Protein AF-0000000078980805 (afdb_homodimer)

pLDDT: mean 83.15, std 18.01, range [32.25, 98.56]

Secondary structure (DSSP, 8-state):
--SB-SSS-PBPPPTT-S-HHHHHHHHHHHHHHHTT-EES-S--SS--SSPPTT-EEE--SS--GGGTT-TTPEEEEETTEEEEE---TT-EEEETTTTEEEEE-SS-EEES----SEETTT-EEE-SS-TT-EEE---TTSPTT-EEEEEPPSS-EEPPBSBS-EEEES-EEE-S-EEESS-----SSEEEE---SS-EEEEES-S---TTPEEEEEESS---TT-EEEEEES-SSTT---EEEE-SS----SS---EEEEEEEEEEES-EEETT----SSEEEEEE-SEEEE--SSS-EEEEEEESSTTSEEEEEEEETTEEEEEEEEESSSSEEEEE-SSSSS-EEEEEE-TTT-PEE-SSPEEEEEESSPPPPPPTT--EEEEEEETTEEEEEEE-TTS-EEEPPBPTTTSEEEEEEE-STT-EEEESS--EEESEEE-PPP-SSSTTTTS--EEEE--SSTT-EEEEE-SS--B---SSTT---EEEEEEEEEEE--SS-EEEEEEES-SSPPPTT--GGG--SEEEEEEETTT-SB-EEEEE-SSSSPEEEE--TTSBSS-SS--EEEEEEE-TT-S-EEEEEEETTTTEEEEEEE-SSPPPTT--BEEEEEEE-TT-SS--EEEEEEEEEEE--/--SB-TTT-PBPPPTT-S-HHHHHHHHHHHHHHHTT-EES-S--SS--SSPPTT-EEEPPSS--GGGTT-TTPEEEEETTEEEEE---TT-EEEETTTTEEEEE-SSSEEES----S--TTT-EEE-SS-TTSEEEEE-TTSPTT----EEPPSS--PBPPSSS----BS-EEEES-EEESS-EEE-SS---B---SS-EEEEES-S-PPTT-EEEEEE-S---TT-EEEEEES-SSTT---EEEE-SS-EEESS-------TTPEEEEEEEEETT----SS-SEEE--SEEEEE-SSS--EEEE--SSTTSEEEEEEEETTEEEEEEEEESSSSEEEEE-SSSSS-EEEEEE-TTT--EE-SSPPB-PEESSPPPPPPTTEEEEEEEEETTEEEEEEE-TTS-EEEBPPPTTTSEEEEEEE-STT-EEEESS--EEESEEE-PPP-SSSTGGGS--EEEE--SSTT-EEEEE-SS--B---SSTT---EEEEEEEEEEE--SS-EEEEEEES-SSPPPTT--GGG--SEEEEEEETTT-SB-EEEEE-SSSSPEEEE--TTSBSS-SS--EEEEEEE-TT-S-EEEEEEETTTTEEEEEEE-SSPPPTT--BEEEEEEE-TT-SS--EEEEEEEEEEE--

Sequence (1282 aa):
MSDATTHLLLPYILAAQAQKHVSHNEALRILDGLVQLSVLDRDPTAPPGSPADGDRYIVASGATGDWAGWDLNIALWTDGAWLRLPPRTGWRTWVEDEAMLLVWTGAAWEVVGEPSDISDAVFSLVNDADPTKKAVFSLSGISTGTTRSYTFPNTSSELAILAGTQTFTGNKTFSGTLTASGTVTVSGATATIGTATGTATYGLGTGATTTGLTKTVNLGTGGASGSNTVVNIGSASSGANGTTVVNTPTVTFANAVTQVGMPQANLTAQLLGLGGATADSYNRLSVNTPAVLLNNAGAGIEATVNKAAAGNDAAFAFKTGFSARALIGLLGSDDFSVKVSPDAIAFYEAIRIDRTTGRVEMPEPVVLPALDAVPTPPPTGKLALYARDRAGAGWLDVQRPSGRFFPLQPHFGVNRIATWAPSTGTTVNTDGMPRTAVGTVATPTLATSNLSTSMRRWRVTSAATADAAAEERSAGWVCWRGNADGLGGFTYVNRLSLVTLQVTGMGFFGLYGSTTALATTLTLSAVVNCIGIGFQRGTHTNWQLVQNDASGAPTLTDRGASFPVASTTNVLTLTLLAAPNSSEIGVRVVEEVSGAVVEVMLDTDIPAATQLLSPRNFMNNGATTAAVAYDCSGVYVETDYMSDATTHLLLPYILAAQAQKHVSHNEALRILDGLVQLSVLDRDPTAPPGSPADGDRYIVASGATGDWAGWDLNIALWTDGAWLRLPPRTGWRTWVEDEAMLLVWTGAAWEVVGEPSDISDAVFSLVNDADPTKKAVFSLSGISTGTTRSYTFPNTSSELAILAGTQTFTGNKTFSGTLTASGTVTVSGATATIGTATGTATYGLGTGATTTGLTKTVNLGTGGASGSNTVVNIGSASSGANGTTVVNTPTVTFANAVTQVGMPQANLTAQLLGLGGATADSYNRLSVNTPAVLLNNAGAGIEATVNKAAAGNDAAFAFKTGFSARALIGLLGSDDFSVKVSPDAIAFYEAIRIDRTTGRVEMPEPVVLPALDAVPTPPPTGKLALYARDRAGAGWLDVQRPSGRFFPLQPHFGVNRIATWAPSTGTTVNTDGMPRTAVGTVATPTLATSNLSTSMRRWRVTSAATADAAAEERSAGWVCWRGNADGLGGFTYVNRLSLVTLQVTGMGFFGLYGSTTALATTLTLSAVVNCIGIGFQRGTHTNWQLVQNDASGAPTLTDRGASFPVASTTNVLTLTLLAAPNSSEIGVRVVEEVSGAVVEVMLDTDIPAATQLLSPRNFMNNGATTAAVAYDCSGVYVETDY

Radius of gyration: 77.54 Å; Cα contacts (8 Å, |Δi|>4): 3433; chains: 2; bounding box: 76×228×134 Å

Structure (mmCIF, N/CA/C/O backbone):
data_AF-0000000078980805-model_v1
#
loop_
_entity.id
_entity.type
_entity.pdbx_description
1 polymer 'DUF2793 domain-containing protein'
#
loop_
_atom_site.group_PDB
_atom_site.id
_atom_site.type_symbol
_atom_site.label_atom_id
_atom_site.label_alt_id
_atom_site.label_comp_id
_atom_site.label_asym_id
_atom_site.label_entity_id
_atom_site.label_seq_id
_atom_site.pdbx_PDB_ins_code
_atom_site.Cartn_x
_atom_site.Cartn_y
_atom_site.Cartn_z
_atom_site.occupancy
_atom_site.B_iso_or_equiv
_atom_site.auth_seq_id
_atom_site.auth_comp_id
_atom_site.auth_asym_id
_atom_site.auth_atom_id
_atom_site.pdbx_PDB_model_num
ATOM 1 N N . MET A 1 1 ? 21.094 -160.875 -55.188 1 52 1 MET A N 1
ATOM 2 C CA . MET A 1 1 ? 20.609 -159.875 -56.062 1 52 1 MET A CA 1
ATOM 3 C C . MET A 1 1 ? 19.188 -159.5 -55.719 1 52 1 MET A C 1
ATOM 5 O O . MET A 1 1 ? 18.328 -160.25 -55.5 1 52 1 MET A O 1
ATOM 9 N N . SER A 1 2 ? 18.953 -158.375 -55.281 1 66.69 2 SER A N 1
ATOM 10 C CA . SER A 1 2 ? 17.656 -157.875 -54.875 1 66.69 2 SER A CA 1
ATOM 11 C C . SER A 1 2 ? 16.609 -158 -55.938 1 66.69 2 SER A C 1
ATOM 13 O O . SER A 1 2 ? 16.938 -158 -57.156 1 66.69 2 SER A O 1
ATOM 15 N N . ASP A 1 3 ? 15.445 -158.625 -55.656 1 79.5 3 ASP A N 1
ATOM 16 C CA . ASP A 1 3 ? 14.367 -159 -56.562 1 79.5 3 ASP A CA 1
ATOM 17 C C . ASP A 1 3 ? 13.586 -157.75 -57.062 1 79.5 3 ASP A C 1
ATOM 19 O O . ASP A 1 3 ? 12.664 -157.875 -57.844 1 79.5 3 ASP A O 1
ATOM 23 N N . ALA A 1 4 ? 13.969 -156.5 -56.5 1 79.38 4 ALA A N 1
ATOM 24 C CA . ALA A 1 4 ? 13.273 -155.375 -56.938 1 79.38 4 ALA A CA 1
ATOM 25 C C . ALA A 1 4 ? 14.227 -154.125 -56.969 1 79.38 4 ALA A C 1
ATOM 27 O O . ALA A 1 4 ? 15.32 -154.25 -56.375 1 79.38 4 ALA A O 1
ATOM 28 N N . THR A 1 5 ? 13.977 -153 -57.75 1 77.12 5 THR A N 1
ATOM 29 C CA . THR A 1 5 ? 14.758 -151.875 -57.781 1 77.12 5 THR A CA 1
ATOM 30 C C . THR A 1 5 ? 14.773 -151.125 -56.406 1 77.12 5 THR A C 1
ATOM 32 O O . THR A 1 5 ? 13.875 -151.375 -55.594 1 77.12 5 THR A O 1
ATOM 35 N N . THR A 1 6 ? 15.664 -150.375 -56.031 1 71.06 6 THR A N 1
ATOM 36 C CA . THR A 1 6 ? 15.914 -149.75 -54.719 1 71.06 6 THR A CA 1
ATOM 37 C C . THR A 1 6 ? 14.953 -148.625 -54.438 1 71.06 6 THR A C 1
ATOM 39 O O . THR A 1 6 ? 14.445 -148.5 -53.312 1 71.06 6 THR A O 1
ATOM 42 N N . HIS A 1 7 ? 14.555 -147.875 -55.312 1 72.69 7 HIS A N 1
ATOM 43 C CA . HIS A 1 7 ? 13.82 -146.625 -55.031 1 72.69 7 HIS A CA 1
ATOM 44 C C . HIS A 1 7 ? 12.328 -146.75 -55.281 1 72.69 7 HIS A C 1
ATOM 46 O O . HIS A 1 7 ? 11.5 -146.375 -54.438 1 72.69 7 HIS A O 1
ATOM 52 N N . LEU A 1 8 ? 11.891 -147.375 -56.344 1 76.19 8 LEU A N 1
ATOM 53 C CA . LEU A 1 8 ? 10.484 -147.5 -56.688 1 76.19 8 LEU A CA 1
ATOM 54 C C . LEU A 1 8 ? 10 -148.875 -56.406 1 76.19 8 LEU A C 1
ATOM 56 O O . LEU A 1 8 ? 8.812 -149.25 -56.594 1 76.19 8 LEU A O 1
ATOM 60 N N . LEU A 1 9 ? 10.938 -149.875 -56.031 1 77.5 9 LEU A N 1
ATOM 61 C CA . LEU A 1 9 ? 10.641 -151.25 -55.719 1 77.5 9 LEU A CA 1
ATOM 62 C C . LEU A 1 9 ? 9.969 -152 -56.875 1 77.5 9 LEU A C 1
ATOM 64 O O . LEU A 1 9 ? 9.016 -152.75 -56.688 1 77.5 9 LEU A O 1
ATOM 68 N N . LEU A 1 10 ? 10.539 -151.75 -58.031 1 81.12 10 LEU A N 1
ATOM 69 C CA . LEU A 1 10 ? 10.055 -152.375 -59.219 1 81.12 10 LEU A CA 1
ATOM 70 C C . LEU A 1 10 ? 10.617 -153.75 -59.281 1 81.12 10 LEU A C 1
ATOM 72 O O . LEU A 1 10 ? 11.828 -154 -59.156 1 81.12 10 LEU A O 1
ATOM 76 N N . PRO A 1 11 ? 9.852 -154.875 -59.469 1 83.88 11 PRO A N 1
ATOM 77 C CA . PRO A 1 11 ? 10.359 -156.25 -59.531 1 83.88 11 PRO A CA 1
ATOM 78 C C . PRO A 1 11 ? 11.219 -156.5 -60.75 1 83.88 11 PRO A C 1
ATOM 80 O O . PRO A 1 11 ? 10.867 -156.125 -61.875 1 83.88 11 PRO A O 1
ATOM 83 N N . TYR A 1 12 ? 12.297 -157.25 -60.594 1 81.5 12 TYR A N 1
ATOM 84 C CA . TYR A 1 12 ? 13.172 -157.75 -61.688 1 81.5 12 TYR A CA 1
ATOM 85 C C . TYR A 1 12 ? 12.656 -159 -62.281 1 81.5 12 TYR A C 1
ATOM 87 O O . TYR A 1 12 ? 11.953 -159.75 -61.594 1 81.5 12 TYR A O 1
ATOM 95 N N . ILE A 1 13 ? 12.898 -159.25 -63.531 1 82 13 ILE A N 1
ATOM 96 C CA . ILE A 1 13 ? 12.648 -160.5 -64.188 1 82 13 ILE A CA 1
ATOM 97 C C . ILE A 1 13 ? 13.891 -161.375 -64.062 1 82 13 ILE A C 1
ATOM 99 O O . ILE A 1 13 ? 14.977 -161 -64.5 1 82 13 ILE A O 1
ATOM 103 N N . LEU A 1 14 ? 13.789 -162.625 -63.438 1 79.94 14 LEU A N 1
ATOM 104 C CA . LEU A 1 14 ? 14.898 -163.625 -63.25 1 79.94 14 LEU A CA 1
ATOM 105 C C . LEU A 1 14 ? 15.07 -164.5 -64.438 1 79.94 14 LEU A C 1
ATOM 107 O O . LEU A 1 14 ? 14.109 -164.75 -65.188 1 79.94 14 LEU A O 1
ATOM 111 N N . ALA A 1 15 ? 16.328 -165 -64.875 1 77.25 15 ALA A N 1
ATOM 112 C CA . ALA A 1 15 ? 16.688 -165.75 -66.062 1 77.25 15 ALA A CA 1
ATOM 113 C C . ALA A 1 15 ? 15.773 -167 -66.188 1 77.25 15 ALA A C 1
ATOM 115 O O . ALA A 1 15 ? 15.289 -167.25 -67.312 1 77.25 15 ALA A O 1
ATOM 116 N N . ALA A 1 16 ? 15.523 -167.875 -65.375 1 77.81 16 ALA A N 1
ATOM 117 C CA . ALA A 1 16 ? 14.734 -169.125 -65.438 1 77.81 16 ALA A CA 1
ATOM 118 C C . ALA A 1 16 ? 13.367 -169 -64.812 1 77.81 16 ALA A C 1
ATOM 120 O O . ALA A 1 16 ? 12.719 -170 -64.438 1 77.81 16 ALA A O 1
ATOM 121 N N . GLN A 1 17 ? 12.836 -167.75 -64.875 1 80 17 GLN A N 1
ATOM 122 C CA . GLN A 1 17 ? 11.555 -167.5 -64.25 1 80 17 GLN A CA 1
ATOM 123 C C . GLN A 1 17 ? 10.391 -167.875 -65.125 1 80 17 GLN A C 1
ATOM 125 O O . GLN A 1 17 ? 10.414 -167.5 -66.312 1 80 17 GLN A O 1
ATOM 130 N N . ALA A 1 18 ? 9.516 -168.75 -64.625 1 81 18 ALA A N 1
ATOM 131 C CA . ALA A 1 18 ? 8.281 -169 -65.375 1 81 18 ALA A CA 1
ATOM 132 C C . ALA A 1 18 ? 7.336 -167.75 -65.312 1 81 18 ALA A C 1
ATOM 134 O O . ALA A 1 18 ? 7.383 -167 -64.375 1 81 18 ALA A O 1
ATOM 135 N N . GLN A 1 19 ? 6.621 -167.25 -66.25 1 82.12 19 GLN A N 1
ATOM 136 C CA . GLN A 1 19 ? 5.582 -166.25 -66.375 1 82.12 19 GLN A CA 1
ATOM 137 C C . GLN A 1 19 ? 6.172 -164.875 -66.25 1 82.12 19 GLN A C 1
ATOM 139 O O . GLN A 1 19 ? 5.684 -164.125 -65.438 1 82.12 19 GLN A O 1
ATOM 144 N N . LYS A 1 20 ? 7.207 -164.5 -66.812 1 82.56 20 LYS A N 1
ATOM 145 C CA . LYS A 1 20 ? 7.949 -163.25 -66.75 1 82.56 20 LYS A CA 1
ATOM 146 C C . LYS A 1 20 ? 7.016 -162 -67 1 82.56 20 LYS A C 1
ATOM 148 O O . LYS A 1 20 ? 7.312 -160.875 -66.562 1 82.56 20 LYS A O 1
ATOM 153 N N . HIS A 1 21 ? 5.785 -162.25 -67.562 1 82.81 21 HIS A N 1
ATOM 154 C CA . HIS A 1 21 ? 4.859 -161.25 -67.875 1 82.81 21 HIS A CA 1
ATOM 155 C C . HIS A 1 21 ? 4.18 -160.625 -66.625 1 82.81 21 HIS A C 1
ATOM 157 O O . HIS A 1 21 ? 3.801 -159.5 -66.562 1 82.81 21 HIS A O 1
ATOM 163 N N . VAL A 1 22 ? 4.051 -161.5 -65.625 1 82.31 22 VAL A N 1
ATOM 164 C CA . VAL A 1 22 ? 3.398 -161.125 -64.438 1 82.31 22 VAL A CA 1
ATOM 165 C C . VAL A 1 22 ? 4.277 -160.125 -63.688 1 82.31 22 VAL A C 1
ATOM 167 O O . VAL A 1 22 ? 3.795 -159.125 -63.219 1 82.31 22 VAL A O 1
ATOM 170 N N . SER A 1 23 ? 5.551 -160.375 -63.594 1 85.19 23 SER A N 1
ATOM 171 C CA . SER A 1 23 ? 6.488 -159.375 -62.938 1 85.19 23 SER A CA 1
ATOM 172 C C . SER A 1 23 ? 6.613 -158.125 -63.688 1 85.19 23 SER A C 1
ATOM 174 O O . SER A 1 23 ? 6.684 -157 -63.094 1 85.19 23 SER A O 1
ATOM 176 N N . HIS A 1 24 ? 6.664 -158.25 -64.938 1 85.75 24 HIS A N 1
ATOM 177 C CA . HIS A 1 24 ? 6.723 -157 -65.75 1 85.75 24 HIS A CA 1
ATOM 178 C C . HIS A 1 24 ? 5.477 -156.125 -65.562 1 85.75 24 HIS A C 1
ATOM 180 O O . HIS A 1 24 ? 5.578 -155 -65.375 1 85.75 24 HIS A O 1
ATOM 186 N N . ASN A 1 25 ? 4.328 -156.75 -65.688 1 85.25 25 ASN A N 1
ATOM 187 C CA . ASN A 1 25 ? 3.082 -156 -65.562 1 85.25 25 ASN A CA 1
ATOM 188 C C . ASN A 1 25 ? 2.947 -155.375 -64.125 1 85.25 25 ASN A C 1
ATOM 190 O O . ASN A 1 25 ? 2.389 -154.375 -64 1 85.25 25 ASN A O 1
ATOM 194 N N . GLU A 1 26 ? 3.504 -156 -63.156 1 84.81 26 GLU A N 1
ATOM 195 C CA . GLU A 1 26 ? 3.52 -155.375 -61.812 1 84.81 26 GLU A CA 1
ATOM 196 C C . GLU A 1 26 ? 4.371 -154.125 -61.75 1 84.81 26 GLU A C 1
ATOM 198 O O . GLU A 1 26 ? 3.982 -153.125 -61.125 1 84.81 26 GLU A O 1
ATOM 203 N N . ALA A 1 27 ? 5.469 -154.125 -62.312 1 86.69 27 ALA A N 1
ATOM 204 C CA . ALA A 1 27 ? 6.328 -153 -62.375 1 86.69 27 ALA A CA 1
ATOM 205 C C . ALA A 1 27 ? 5.625 -151.875 -63.094 1 86.69 27 ALA A C 1
ATOM 207 O O . ALA A 1 27 ? 5.719 -150.75 -62.656 1 86.69 27 ALA A O 1
ATOM 208 N N . LEU A 1 28 ? 4.875 -152.125 -64.062 1 86.25 28 LEU A N 1
ATOM 209 C CA . LEU A 1 28 ? 4.16 -151.125 -64.812 1 86.25 28 LEU A CA 1
ATOM 210 C C . LEU A 1 28 ? 3.037 -150.5 -63.969 1 86.25 28 LEU A C 1
ATOM 212 O O . LEU A 1 28 ? 2.76 -149.25 -64.062 1 86.25 28 LEU A O 1
ATOM 216 N N . ARG A 1 29 ? 2.412 -151.25 -63.188 1 84.94 29 ARG A N 1
ATOM 217 C CA . ARG A 1 29 ? 1.346 -150.75 -62.312 1 84.94 29 ARG A CA 1
ATOM 218 C C . ARG A 1 29 ? 1.887 -149.75 -61.312 1 84.94 29 ARG A C 1
ATOM 220 O O . ARG A 1 29 ? 1.26 -148.625 -61.031 1 84.94 29 ARG A O 1
ATOM 227 N N . ILE A 1 30 ? 3.037 -150 -60.812 1 85.62 30 ILE A N 1
ATOM 228 C CA . ILE A 1 30 ? 3.656 -149.125 -59.844 1 85.62 30 ILE A CA 1
ATOM 229 C C . ILE A 1 30 ? 4.055 -147.75 -60.5 1 85.62 30 ILE A C 1
ATOM 231 O O . ILE A 1 30 ? 3.791 -146.75 -60 1 85.62 30 ILE A O 1
ATOM 235 N N . LEU A 1 31 ? 4.617 -147.875 -61.594 1 87 31 LEU A N 1
ATOM 236 C CA . LEU A 1 31 ? 5.035 -146.75 -62.344 1 87 31 LEU A CA 1
ATOM 237 C C . LEU A 1 31 ? 3.828 -145.875 -62.75 1 87 31 LEU A C 1
ATOM 239 O O . LEU A 1 31 ? 3.898 -144.625 -62.75 1 87 31 LEU A O 1
ATOM 243 N N . ASP A 1 32 ? 2.744 -146.5 -63.062 1 87.62 32 ASP A N 1
ATOM 244 C CA . ASP A 1 32 ? 1.514 -145.75 -63.406 1 87.62 32 ASP A CA 1
ATOM 245 C C . ASP A 1 32 ? 1.023 -144.875 -62.25 1 87.62 32 ASP A C 1
ATOM 247 O O . ASP A 1 32 ? 0.47 -143.875 -62.438 1 87.62 32 ASP A O 1
ATOM 251 N N . GLY A 1 33 ? 1.224 -145.25 -61.125 1 86.38 33 GLY A N 1
ATOM 252 C CA . GLY A 1 33 ? 0.8 -144.5 -59.938 1 86.38 33 GLY A CA 1
ATOM 253 C C . GLY A 1 33 ? 1.792 -143.5 -59.5 1 86.38 33 GLY A C 1
ATOM 254 O O . GLY A 1 33 ? 1.406 -142.5 -58.938 1 86.38 33 GLY A O 1
ATOM 255 N N . LEU A 1 34 ? 3.035 -143.625 -59.75 1 86.69 34 LEU A N 1
ATOM 256 C CA . LEU A 1 34 ? 4.062 -142.75 -59.188 1 86.69 34 LEU A CA 1
ATOM 257 C C . LEU A 1 34 ? 4.496 -141.75 -60.156 1 86.69 34 LEU A C 1
ATOM 259 O O . LEU A 1 34 ? 4.852 -140.625 -59.75 1 86.69 34 LEU A O 1
ATOM 263 N N . VAL A 1 35 ? 4.648 -142.125 -61.406 1 86.5 35 VAL A N 1
ATOM 264 C CA . VAL A 1 35 ? 5.039 -141.125 -62.375 1 86.5 35 VAL A CA 1
ATOM 265 C C . VAL A 1 35 ? 3.934 -140.125 -62.5 1 86.5 35 VAL A C 1
ATOM 267 O O . VAL A 1 35 ? 2.764 -140.375 -62.688 1 86.5 35 VAL A O 1
ATOM 270 N N . GLN A 1 36 ? 4.254 -138.625 -62.344 1 87.75 36 GLN A N 1
ATOM 271 C CA . GLN A 1 36 ? 3.322 -137.5 -62.312 1 87.75 36 GLN A CA 1
ATOM 272 C C . GLN A 1 36 ? 2.273 -137.75 -61.219 1 87.75 36 GLN A C 1
ATOM 274 O O . GLN A 1 36 ? 1.073 -137.625 -61.469 1 87.75 36 GLN A O 1
ATOM 279 N N . LEU A 1 37 ? 2.756 -138 -60.031 1 88.69 37 LEU A N 1
ATOM 280 C CA . LEU A 1 37 ? 1.941 -138.25 -58.875 1 88.69 37 LEU A CA 1
ATOM 281 C C . LEU A 1 37 ? 0.997 -137.125 -58.531 1 88.69 37 LEU A C 1
ATOM 283 O O . LEU A 1 37 ? 1.429 -136 -58.406 1 88.69 37 LEU A O 1
ATOM 287 N N . SER A 1 38 ? -0.221 -137.375 -58.469 1 90.44 38 SER A N 1
ATOM 288 C CA . SER A 1 38 ? -1.302 -136.5 -58.031 1 90.44 38 SER A CA 1
ATOM 289 C C . SER A 1 38 ? -2.299 -137.25 -57.156 1 90.44 38 SER A C 1
ATOM 291 O O . SER A 1 38 ? -2.666 -138.375 -57.438 1 90.44 38 SER A O 1
ATOM 293 N N . VAL A 1 39 ? -2.611 -136.625 -56.062 1 92.12 39 VAL A N 1
ATOM 294 C CA . VAL A 1 39 ? -3.57 -137.25 -55.156 1 92.12 39 VAL A CA 1
ATOM 295 C C . VAL A 1 39 ? -4.855 -136.5 -55.125 1 92.12 39 VAL A C 1
ATOM 297 O O . VAL A 1 39 ? -4.824 -135.25 -55.312 1 92.12 39 VAL A O 1
ATOM 300 N N . LEU A 1 40 ? -5.918 -137.125 -55 1 90 40 LEU A N 1
ATOM 301 C CA . LEU A 1 40 ? -7.215 -136.375 -54.938 1 90 40 LEU A CA 1
ATOM 302 C C . LEU A 1 40 ? -7.371 -135.625 -53.656 1 90 40 LEU A C 1
ATOM 304 O O . LEU A 1 40 ? -7.922 -134.5 -53.656 1 90 40 LEU A O 1
ATOM 308 N N . ASP A 1 41 ? -6.922 -136.125 -52.562 1 89.88 41 ASP A N 1
ATOM 309 C CA . ASP A 1 41 ? -7.113 -135.625 -51.219 1 89.88 41 ASP A CA 1
ATOM 310 C C . ASP A 1 41 ? -6.059 -136.125 -50.25 1 89.88 41 ASP A C 1
ATOM 312 O O . ASP A 1 41 ? -5.562 -137.25 -50.375 1 89.88 41 ASP A O 1
ATOM 316 N N . ARG A 1 42 ? -5.629 -135.375 -49.25 1 91.44 42 ARG A N 1
ATOM 317 C CA . ARG A 1 42 ? -4.645 -135.75 -48.25 1 91.44 42 ARG A CA 1
ATOM 318 C C . ARG A 1 42 ? -5.273 -135.875 -46.844 1 91.44 42 ARG A C 1
ATOM 320 O O . ARG A 1 42 ? -4.594 -136.25 -45.875 1 91.44 42 ARG A O 1
ATOM 327 N N . ASP A 1 43 ? -6.598 -135.75 -46.656 1 90.94 43 ASP A N 1
ATOM 328 C CA . ASP A 1 43 ? -7.227 -135.625 -45.312 1 90.94 43 ASP A CA 1
ATOM 329 C C . ASP A 1 43 ? -7.855 -137 -44.906 1 90.94 43 ASP A C 1
ATOM 331 O O . ASP A 1 43 ? -8.062 -137.25 -43.719 1 90.94 43 ASP A O 1
ATOM 335 N N . PRO A 1 44 ? -8.188 -137.875 -45.938 1 90.56 44 PRO A N 1
ATOM 336 C CA . PRO A 1 44 ? -8.906 -139 -45.531 1 90.56 44 PRO A CA 1
ATOM 337 C C . PRO A 1 44 ? -8.062 -140 -44.656 1 90.56 44 PRO A C 1
ATOM 339 O O . PRO A 1 44 ? -6.879 -140.125 -44.938 1 90.56 44 PRO A O 1
ATOM 342 N N . THR A 1 45 ? -8.656 -140.625 -43.531 1 93.25 45 THR A N 1
ATOM 343 C CA . THR A 1 45 ? -8.039 -141.5 -42.625 1 93.25 45 THR A CA 1
ATOM 344 C C . THR A 1 45 ? -8.539 -143 -42.969 1 93.25 45 THR A C 1
ATOM 346 O O . THR A 1 45 ? -7.973 -144 -42.5 1 93.25 45 THR A O 1
ATOM 349 N N . ALA A 1 46 ? -9.672 -143 -43.75 1 94 46 ALA A N 1
ATOM 350 C CA . ALA A 1 46 ? -10.25 -144.375 -44.125 1 94 46 ALA A CA 1
ATOM 351 C C . ALA A 1 46 ? -10.477 -144.375 -45.625 1 94 46 ALA A C 1
ATOM 353 O O . ALA A 1 46 ? -10.734 -143.375 -46.281 1 94 46 ALA A O 1
ATOM 354 N N . PRO A 1 47 ? -10.406 -145.625 -46.281 1 92.5 47 PRO A N 1
ATOM 355 C CA . PRO A 1 47 ? -10.617 -145.75 -47.719 1 92.5 47 PRO A CA 1
ATOM 356 C C . PRO A 1 47 ? -12.039 -145.375 -48.156 1 92.5 47 PRO A C 1
ATOM 358 O O . PRO A 1 47 ? -13 -145.625 -47.438 1 92.5 47 PRO A O 1
ATOM 361 N N . PRO A 1 48 ? -12.133 -144.5 -49.188 1 91.75 48 PRO A N 1
ATOM 362 C CA . PRO A 1 48 ? -13.469 -144.25 -49.719 1 91.75 48 PRO A CA 1
ATOM 363 C C . PRO A 1 48 ? -14.25 -145.5 -50.094 1 91.75 48 PRO A C 1
ATOM 365 O O . PRO A 1 48 ? -13.656 -146.5 -50.406 1 91.75 48 PRO A O 1
ATOM 368 N N . GLY A 1 49 ? -15.508 -145.625 -50.031 1 88.94 49 GLY A N 1
ATOM 369 C CA . GLY A 1 49 ? -16.391 -146.75 -50.281 1 88.94 49 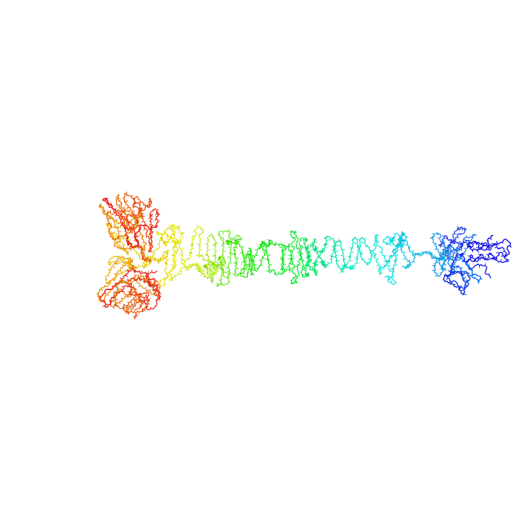GLY A CA 1
ATOM 370 C C . GLY A 1 49 ? -16.391 -147.125 -51.719 1 88.94 49 GLY A C 1
ATOM 371 O O . GLY A 1 49 ? -16.625 -148.375 -52 1 88.94 49 GLY A O 1
ATOM 372 N N . SER A 1 50 ? -16.219 -146.25 -52.719 1 91.62 50 SER A N 1
ATOM 373 C CA . SER A 1 50 ? -16.25 -146.625 -54.125 1 91.62 50 SER A CA 1
ATOM 374 C C . SER A 1 50 ? -15.102 -146 -54.906 1 91.62 50 SER A C 1
ATOM 376 O O . SER A 1 50 ? -15.297 -145 -55.594 1 91.62 50 SER A O 1
ATOM 378 N N . PRO A 1 51 ? -13.93 -146.375 -54.719 1 90.44 51 PRO A N 1
ATOM 379 C CA . PRO A 1 51 ? -12.797 -145.75 -55.438 1 90.44 51 PRO A CA 1
ATOM 380 C C . PRO A 1 51 ? -12.773 -146.25 -56.906 1 90.44 51 PRO A C 1
ATOM 382 O O . PRO A 1 51 ? -13.266 -147.25 -57.281 1 90.44 51 PRO A O 1
ATOM 385 N N . ALA A 1 52 ? -12.336 -145.375 -57.875 1 89.94 52 ALA A N 1
ATOM 386 C CA . ALA A 1 52 ? -12.078 -145.625 -59.281 1 89.94 52 ALA A CA 1
ATOM 387 C C . ALA A 1 52 ? -10.648 -146.125 -59.469 1 89.94 52 ALA A C 1
ATOM 389 O O . ALA A 1 52 ? -9.742 -145.75 -58.719 1 89.94 52 ALA A O 1
ATOM 390 N N . ASP A 1 53 ? -10.469 -147.125 -60.375 1 88.5 53 ASP A N 1
ATOM 391 C CA . ASP A 1 53 ? -9.133 -147.625 -60.656 1 88.5 53 ASP A CA 1
ATOM 392 C C . ASP A 1 53 ? -8.164 -146.375 -60.938 1 88.5 53 ASP A C 1
ATOM 394 O O . ASP A 1 53 ? -8.461 -145.5 -61.75 1 88.5 53 ASP A O 1
ATOM 398 N N . GLY A 1 54 ? -6.992 -146.375 -60.188 1 87.38 54 GLY A N 1
ATOM 399 C CA . GLY A 1 54 ? -5.977 -145.25 -60.344 1 87.38 54 GLY A CA 1
ATOM 400 C C . GLY A 1 54 ? -6.051 -144.25 -59.281 1 87.38 54 GLY A C 1
ATOM 401 O O . GLY A 1 54 ? -5.152 -143.375 -59.156 1 87.38 54 GLY A O 1
ATOM 402 N N . ASP A 1 55 ? -7.09 -144 -58.531 1 91.12 55 ASP A N 1
ATOM 403 C CA . ASP A 1 55 ? -7.211 -143 -57.5 1 91.12 55 ASP A CA 1
ATOM 404 C C . ASP A 1 55 ? -6.055 -143.125 -56.5 1 91.12 55 ASP A C 1
ATOM 406 O O . ASP A 1 55 ? -5.641 -144.25 -56.125 1 91.12 55 ASP A O 1
ATOM 410 N N . ARG A 1 56 ? -5.457 -142 -56.188 1 92.81 56 ARG A N 1
ATOM 411 C CA . ARG A 1 56 ? -4.375 -141.875 -55.219 1 92.81 56 ARG A CA 1
ATOM 412 C C . ARG A 1 56 ? -4.723 -140.875 -54.125 1 92.81 56 ARG A C 1
ATOM 414 O O . ARG A 1 56 ? -5.348 -139.875 -54.375 1 92.81 56 ARG A O 1
ATOM 421 N N . TYR A 1 57 ? -4.453 -141.25 -52.938 1 93.06 57 TYR A N 1
ATOM 422 C CA . TYR A 1 57 ? -4.648 -140.375 -51.75 1 93.06 57 TYR A CA 1
ATOM 423 C C . TYR A 1 57 ? -3.387 -140.375 -50.906 1 93.06 57 TYR A C 1
ATOM 425 O O . TYR A 1 57 ? -2.613 -141.25 -50.875 1 93.06 57 TYR A O 1
ATOM 433 N N . ILE A 1 58 ? -3.168 -139.25 -50.25 1 93.19 58 ILE A N 1
ATOM 434 C CA . ILE A 1 58 ? -2.291 -139.25 -49.094 1 93.19 58 ILE A CA 1
ATOM 435 C C . ILE A 1 58 ? -3.088 -139.625 -47.844 1 93.19 58 ILE A C 1
ATOM 437 O O . ILE A 1 58 ? -4.098 -139 -47.531 1 93.19 58 ILE A O 1
ATOM 441 N N . VAL A 1 59 ? -2.68 -140.875 -47.281 1 94.12 59 VAL A N 1
ATOM 442 C CA . VAL A 1 59 ? -3.377 -141.375 -46.094 1 94.12 59 VAL A CA 1
ATOM 443 C C . VAL A 1 59 ? -3.045 -140.5 -44.906 1 94.12 59 VAL A C 1
ATOM 445 O O . VAL A 1 59 ? -1.878 -140.25 -44.531 1 94.12 59 VAL A O 1
ATOM 448 N N . ALA A 1 60 ? -4.062 -139.75 -44.344 1 91.94 60 ALA A N 1
ATOM 449 C CA . ALA A 1 60 ? -3.881 -138.875 -43.188 1 91.94 60 ALA A CA 1
ATOM 450 C C . ALA A 1 60 ? -3.49 -139.75 -41.938 1 91.94 60 ALA A C 1
ATOM 452 O O . ALA A 1 60 ? -3.736 -140.875 -41.875 1 91.94 60 ALA A O 1
ATOM 453 N N . SER A 1 61 ? -2.801 -139 -41 1 92.62 61 SER A N 1
ATOM 454 C CA . SER A 1 61 ? -2.416 -139.75 -39.75 1 92.62 61 SER A CA 1
ATOM 455 C C . SER A 1 61 ? -3.635 -140.25 -39 1 92.62 61 SER A C 1
ATOM 457 O O . SER A 1 61 ? -4.668 -139.625 -38.938 1 92.62 61 SER A O 1
ATOM 459 N N . GLY A 1 62 ? -3.617 -141.5 -38.375 1 91.19 62 GLY A N 1
ATOM 460 C CA . GLY A 1 62 ? -4.719 -142.125 -37.688 1 91.19 62 GLY A CA 1
ATOM 461 C C . GLY A 1 62 ? -5.523 -143 -38.625 1 91.19 62 GLY A C 1
ATOM 462 O O . GLY A 1 62 ? -6.742 -143.125 -38.469 1 91.19 62 GLY A O 1
ATOM 463 N N . ALA A 1 63 ? -4.887 -143.625 -39.719 1 92 63 ALA A N 1
ATOM 464 C CA . ALA A 1 63 ? -5.527 -144.375 -40.781 1 92 63 ALA A CA 1
ATOM 465 C C . ALA A 1 63 ? -6.266 -145.625 -40.188 1 92 63 ALA A C 1
ATOM 467 O O . ALA A 1 63 ? -5.789 -146.25 -39.25 1 92 63 ALA A O 1
ATOM 468 N N . THR A 1 64 ? -7.398 -145.875 -40.688 1 93.62 64 THR A N 1
ATOM 469 C CA . THR A 1 64 ? -8.227 -147 -40.281 1 93.62 64 THR A CA 1
ATOM 470 C C . THR A 1 64 ? -8.586 -147.875 -41.469 1 93.62 64 THR A C 1
ATOM 472 O O . THR A 1 64 ? -8.266 -147.625 -42.625 1 93.62 64 THR A O 1
ATOM 475 N N . GLY A 1 65 ? -9.086 -149.25 -41.188 1 92.31 65 GLY A N 1
ATOM 476 C CA . GLY A 1 65 ? -9.539 -150.125 -42.25 1 92.31 65 GLY A CA 1
ATOM 477 C C . GLY A 1 65 ? -8.391 -150.75 -43.031 1 92.31 65 GLY A C 1
ATOM 478 O O . GLY A 1 65 ? -7.363 -151.125 -42.469 1 92.31 65 GLY A O 1
ATOM 479 N N . ASP A 1 66 ? -8.586 -150.75 -44.375 1 92.5 66 ASP A N 1
ATOM 480 C CA . ASP A 1 66 ? -7.578 -151.375 -45.25 1 92.5 66 ASP A CA 1
ATOM 481 C C . ASP A 1 66 ? -6.297 -150.5 -45.25 1 92.5 66 ASP A C 1
ATOM 483 O O . ASP A 1 66 ? -5.242 -151 -45.656 1 92.5 66 ASP A O 1
ATOM 487 N N . TRP A 1 67 ? -6.398 -149.25 -44.719 1 93.81 67 TRP A N 1
ATOM 488 C CA . TRP A 1 67 ? -5.254 -148.375 -44.719 1 93.81 67 TRP A CA 1
ATOM 489 C C . TRP A 1 67 ? -4.57 -148.25 -43.344 1 93.81 67 TRP A C 1
ATOM 491 O O . TRP A 1 67 ? -3.633 -147.5 -43.125 1 93.81 67 TRP A O 1
ATOM 501 N N . ALA A 1 68 ? -5.066 -149.125 -42.438 1 92.25 68 ALA A N 1
ATOM 502 C CA . ALA A 1 68 ? -4.469 -149.125 -41.094 1 92.25 68 ALA A CA 1
ATOM 503 C C . ALA A 1 68 ? -2.955 -149.25 -41.156 1 92.25 68 ALA A C 1
ATOM 505 O O . ALA A 1 68 ? -2.465 -150.25 -41.844 1 92.25 68 ALA A O 1
ATOM 506 N N . GLY A 1 69 ? -2.176 -148.5 -40.562 1 91.75 69 GLY A N 1
ATOM 507 C CA . GLY A 1 69 ? -0.722 -148.5 -40.5 1 91.75 69 GLY A CA 1
ATOM 508 C C . GLY A 1 69 ? -0.069 -147.75 -41.688 1 91.75 69 GLY A C 1
ATOM 509 O O . GLY A 1 69 ? 1.157 -147.75 -41.812 1 91.75 69 GLY A O 1
ATOM 510 N N . TRP A 1 70 ? -0.759 -147.125 -42.625 1 93.31 70 TRP A N 1
ATOM 511 C CA . TRP A 1 70 ? -0.22 -146.5 -43.812 1 93.31 70 TRP A CA 1
ATOM 512 C C . TRP A 1 70 ? -0.206 -145 -43.625 1 93.31 70 TRP A C 1
ATOM 514 O O . TRP A 1 70 ? -0.298 -144.25 -44.625 1 93.31 70 TRP A O 1
ATOM 524 N N . ASP A 1 71 ? -0.03 -144.5 -42.438 1 92.56 71 ASP A N 1
ATOM 525 C CA . ASP A 1 71 ? -0.026 -143.125 -42.156 1 92.56 71 ASP A CA 1
ATOM 526 C C . ASP A 1 71 ? 0.969 -142.375 -43.062 1 92.56 71 ASP A C 1
ATOM 528 O O . ASP A 1 71 ? 2.131 -142.75 -43.188 1 92.56 71 ASP A O 1
ATOM 532 N N . LEU A 1 72 ? 0.497 -141.25 -43.812 1 92.38 72 LEU A N 1
ATOM 533 C CA . LEU A 1 72 ? 1.261 -140.375 -44.625 1 92.38 72 LEU A CA 1
ATOM 534 C C . LEU A 1 72 ? 1.788 -141 -45.906 1 92.38 72 LEU A C 1
ATOM 536 O O . LEU A 1 72 ? 2.539 -140.5 -46.656 1 92.38 72 LEU A O 1
ATOM 540 N N . ASN A 1 73 ? 1.399 -142.25 -46.094 1 92.56 73 ASN A N 1
ATOM 541 C CA . ASN A 1 73 ? 1.767 -143 -47.344 1 92.56 73 ASN A CA 1
ATOM 542 C C . ASN A 1 73 ? 0.753 -142.75 -48.469 1 92.56 73 ASN A C 1
ATOM 544 O O . ASN A 1 73 ? -0.354 -142.25 -48.188 1 92.56 73 ASN A O 1
ATOM 548 N N . ILE A 1 74 ? 1.115 -143 -49.656 1 93.06 74 ILE A N 1
ATOM 549 C CA . ILE A 1 74 ? 0.204 -142.875 -50.781 1 93.06 74 ILE A CA 1
ATOM 550 C C . ILE A 1 74 ? -0.525 -144.125 -51 1 93.06 74 ILE A C 1
ATOM 552 O O . ILE A 1 74 ? 0.096 -145.25 -51 1 93.06 74 ILE A O 1
ATOM 556 N N . ALA A 1 75 ? -1.77 -144.125 -51.062 1 94.19 75 ALA A N 1
ATOM 557 C CA . ALA A 1 75 ? -2.607 -145.25 -51.375 1 94.19 75 ALA A CA 1
ATOM 558 C C . ALA A 1 75 ? -3.088 -145.25 -52.844 1 94.19 75 ALA A C 1
ATOM 560 O O . ALA A 1 75 ? -3.66 -144.25 -53.25 1 94.19 75 ALA A O 1
ATOM 561 N N . LEU A 1 76 ? -2.846 -146.25 -53.5 1 92.12 76 LEU A N 1
ATOM 562 C CA . LEU A 1 76 ? -3.254 -146.375 -54.906 1 92.12 76 LEU A CA 1
ATOM 563 C C . LEU A 1 76 ? -4.254 -147.5 -55.062 1 92.12 76 LEU A C 1
ATOM 565 O O . LEU A 1 76 ? -4.012 -148.625 -54.625 1 92.12 76 LEU A O 1
ATOM 569 N N . TRP A 1 77 ? -5.352 -147.25 -55.719 1 91.75 77 TRP A N 1
ATOM 570 C CA . TRP A 1 77 ? -6.348 -148.25 -56.031 1 91.75 77 TRP A CA 1
ATOM 571 C C . TRP A 1 77 ? -6.105 -148.75 -57.406 1 91.75 77 TRP A C 1
ATOM 573 O O . TRP A 1 77 ? -6.215 -148.125 -58.406 1 91.75 77 TRP A O 1
ATOM 583 N N . THR A 1 78 ? -5.691 -150 -57.438 1 87.38 78 THR A N 1
ATOM 584 C CA . THR A 1 78 ? -5.441 -150.625 -58.75 1 87.38 78 THR A CA 1
ATOM 585 C C . THR A 1 78 ? -5.793 -152.125 -58.688 1 87.38 78 THR A C 1
ATOM 587 O O . THR A 1 78 ? -5.52 -152.875 -57.688 1 87.38 78 THR A O 1
ATOM 590 N N . ASP A 1 79 ? -6.504 -152.625 -59.656 1 84.81 79 ASP A N 1
ATOM 591 C CA . ASP A 1 79 ? -6.891 -154 -59.812 1 84.81 79 ASP A CA 1
ATOM 592 C C . ASP A 1 79 ? -7.703 -154.5 -58.594 1 84.81 79 ASP A C 1
ATOM 594 O O . ASP A 1 79 ? -7.492 -155.625 -58.125 1 84.81 79 ASP A O 1
ATOM 598 N N . GLY A 1 80 ? -8.523 -153.75 -58.062 1 86.62 80 GLY A N 1
ATOM 599 C CA . GLY A 1 80 ? -9.484 -154.125 -57.031 1 86.62 80 GLY A CA 1
ATOM 600 C C . GLY A 1 80 ? -8.883 -154.125 -55.625 1 86.62 80 GLY A C 1
ATOM 601 O O . GLY A 1 80 ? -9.523 -154.625 -54.688 1 86.62 80 GLY A O 1
ATOM 602 N N . ALA A 1 81 ? -7.68 -153.75 -55.562 1 89.69 81 ALA A N 1
ATOM 603 C CA . ALA A 1 81 ? -7.039 -153.75 -54.25 1 89.69 81 ALA A CA 1
ATOM 604 C C . ALA A 1 81 ? -6.227 -152.5 -54.031 1 89.69 81 ALA A C 1
ATOM 606 O O . ALA A 1 81 ? -5.773 -151.875 -55.031 1 89.69 81 ALA A O 1
ATOM 607 N N . TRP A 1 82 ? -6.051 -152 -52.781 1 90.88 82 TRP A N 1
ATOM 608 C CA . TRP A 1 82 ? -5.227 -150.875 -52.438 1 90.88 82 TRP A CA 1
ATOM 609 C C . TRP A 1 82 ? -3.75 -151.25 -52.375 1 90.88 82 TRP A C 1
ATOM 611 O O . TRP A 1 82 ? -3.391 -152.375 -51.844 1 90.88 82 TRP A O 1
ATOM 621 N N . LEU A 1 83 ? -2.926 -150.625 -53.062 1 90.62 83 LEU A N 1
ATOM 622 C CA . LEU A 1 83 ? -1.474 -150.75 -53.031 1 90.62 83 LEU A CA 1
ATOM 623 C C . LEU A 1 83 ? -0.825 -149.625 -52.281 1 90.62 83 LEU A C 1
ATOM 625 O O . LEU A 1 83 ? -1.122 -148.375 -52.5 1 90.62 83 LEU A O 1
ATOM 629 N N . ARG A 1 84 ? -0.05 -149.75 -51.25 1 90.06 84 ARG A N 1
ATOM 630 C CA . ARG A 1 84 ? 0.685 -148.875 -50.469 1 90.06 84 ARG A CA 1
ATOM 631 C C . ARG A 1 84 ? 1.954 -148.375 -51.188 1 90.06 84 ARG A C 1
ATOM 633 O O . ARG A 1 84 ? 2.756 -149.25 -51.625 1 90.06 84 ARG A O 1
ATOM 640 N N . LEU A 1 85 ? 2.131 -147.125 -51.375 1 89 85 LEU A N 1
ATOM 641 C CA . LEU A 1 85 ? 3.357 -146.625 -51.906 1 89 85 LEU A CA 1
ATOM 642 C C . LEU A 1 85 ? 4.031 -145.75 -50.875 1 89 85 LEU A C 1
ATOM 644 O O . LEU A 1 85 ? 3.598 -144.625 -50.656 1 89 85 LEU A O 1
ATOM 648 N N . PRO A 1 86 ? 4.977 -146.125 -50.094 1 87.69 86 PRO A N 1
ATOM 649 C CA . PRO A 1 86 ? 5.691 -145.25 -49.125 1 87.69 86 PRO A CA 1
ATOM 650 C C . PRO A 1 86 ? 6.496 -144.25 -49.781 1 87.69 86 PRO A C 1
ATOM 652 O O . PRO A 1 86 ? 7.34 -144.5 -50.656 1 87.69 86 PRO A O 1
ATOM 655 N N . PRO A 1 87 ? 6.18 -143 -49.375 1 88.69 87 PRO A N 1
ATOM 656 C CA . PRO A 1 87 ? 6.918 -141.875 -50.031 1 88.69 87 PRO A CA 1
ATOM 657 C C . PRO A 1 87 ? 8.383 -141.875 -49.594 1 88.69 87 PRO A C 1
ATOM 659 O O . PRO A 1 87 ? 8.727 -142.25 -48.5 1 88.69 87 PRO A O 1
ATOM 662 N N . ARG A 1 88 ? 9.203 -141.375 -50.5 1 83 88 ARG A N 1
ATOM 663 C CA . ARG A 1 88 ? 10.609 -141.125 -50.25 1 83 88 ARG A CA 1
ATOM 664 C C . ARG A 1 88 ? 10.875 -139.625 -50.312 1 83 88 ARG A C 1
ATOM 666 O O . ARG A 1 88 ? 10.125 -138.875 -50.938 1 83 88 ARG A O 1
ATOM 673 N N . THR A 1 89 ? 11.898 -139.25 -49.562 1 83.75 89 THR A N 1
ATOM 674 C CA . THR A 1 89 ? 12.242 -137.875 -49.5 1 83.75 89 THR A CA 1
ATOM 675 C C . THR A 1 89 ? 12.375 -137.25 -50.906 1 83.75 89 THR A C 1
ATOM 677 O O . THR A 1 89 ? 13.031 -137.875 -51.75 1 83.75 89 THR A O 1
ATOM 680 N N . GLY A 1 90 ? 11.648 -136.125 -51.062 1 79.62 90 GLY A N 1
ATOM 681 C CA . GLY A 1 90 ? 11.719 -135.5 -52.344 1 79.62 90 GLY A CA 1
ATOM 682 C C . GLY A 1 90 ? 10.539 -135.75 -53.25 1 79.62 90 GLY A C 1
ATOM 683 O O . GLY A 1 90 ? 10.367 -135.125 -54.312 1 79.62 90 GLY A O 1
ATOM 684 N N . TRP A 1 91 ? 9.75 -136.75 -52.969 1 82.12 91 TRP A N 1
ATOM 685 C CA . TRP A 1 91 ? 8.547 -137 -53.75 1 82.12 91 TRP A CA 1
ATOM 686 C C . TRP A 1 91 ? 7.641 -135.75 -53.75 1 82.12 91 TRP A C 1
ATOM 688 O O . TRP A 1 91 ? 7.461 -135.125 -52.719 1 82.12 91 TRP A O 1
ATOM 698 N N . ARG A 1 92 ? 7.281 -135.375 -54.844 1 85.81 92 ARG A N 1
ATOM 699 C CA . ARG A 1 92 ? 6.348 -134.25 -55 1 85.81 92 ARG A CA 1
ATOM 700 C C . ARG A 1 92 ? 4.98 -134.75 -55.469 1 85.81 92 ARG A C 1
ATOM 702 O O . ARG A 1 92 ? 4.887 -135.625 -56.25 1 85.81 92 ARG A O 1
ATOM 709 N N . THR A 1 93 ? 3.969 -134.125 -54.875 1 89 93 THR A N 1
ATOM 710 C CA . THR A 1 93 ? 2.621 -134.5 -55.312 1 89 93 THR A CA 1
ATOM 711 C C . THR A 1 93 ? 1.733 -133.25 -55.375 1 89 93 THR A C 1
ATOM 713 O O . THR A 1 93 ? 1.906 -132.375 -54.594 1 89 93 THR A O 1
ATOM 716 N N . TRP A 1 94 ? 0.982 -133.25 -56.375 1 87.19 94 TRP A N 1
ATOM 717 C CA . TRP A 1 94 ? -0.066 -132.25 -56.469 1 87.19 94 TRP A CA 1
ATOM 718 C C . TRP A 1 94 ? -1.338 -132.625 -55.781 1 87.19 94 TRP A C 1
ATOM 720 O O . TRP A 1 94 ? -1.826 -133.75 -56 1 87.19 94 TRP A O 1
ATOM 730 N N . VAL A 1 95 ? -1.814 -131.875 -54.812 1 87.62 95 VAL A N 1
ATOM 731 C CA . VAL A 1 95 ? -3.096 -132.125 -54.188 1 87.62 95 VAL A CA 1
ATOM 732 C C . VAL A 1 95 ? -4.215 -131.5 -54.938 1 87.62 95 VAL A C 1
ATOM 734 O O . VAL A 1 95 ? -4.301 -130.25 -54.969 1 87.62 95 VAL A O 1
ATOM 737 N N . GLU A 1 96 ? -5.078 -132.25 -55.562 1 84.81 96 GLU A N 1
ATOM 738 C CA . GLU A 1 96 ? -6.055 -131.75 -56.531 1 84.81 96 GLU A CA 1
ATOM 739 C C . GLU A 1 96 ? -7.109 -130.875 -55.844 1 84.81 96 GLU A C 1
ATOM 741 O O . GLU A 1 96 ? -7.469 -129.875 -56.312 1 84.81 96 GLU A O 1
ATOM 746 N N . ASP A 1 97 ? -7.586 -131.25 -54.656 1 84.94 97 ASP A N 1
ATOM 747 C CA . ASP A 1 97 ? -8.688 -130.5 -54.031 1 84.94 97 ASP A CA 1
ATOM 748 C C . ASP A 1 97 ? -8.195 -129.125 -53.406 1 84.94 97 ASP A C 1
ATOM 750 O O . ASP A 1 97 ? -8.977 -128.25 -53.219 1 84.94 97 ASP A O 1
ATOM 754 N N . GLU A 1 98 ? -6.879 -129.125 -53.125 1 80.88 98 GLU A N 1
ATOM 755 C CA . GLU A 1 98 ? -6.336 -127.938 -52.5 1 80.88 98 GLU A CA 1
ATOM 756 C C . GLU A 1 98 ? -5.5 -127.125 -53.5 1 80.88 98 GLU A C 1
ATOM 758 O O . GLU A 1 98 ? -5.062 -126 -53.188 1 80.88 98 GLU A O 1
ATOM 763 N N . ALA A 1 99 ? -5.363 -127.625 -54.625 1 77.62 99 ALA A N 1
ATOM 764 C CA . ALA A 1 99 ? -4.551 -127 -55.656 1 77.62 99 ALA A CA 1
ATOM 765 C C . ALA A 1 99 ? -3.217 -126.5 -55.094 1 77.62 99 ALA A C 1
ATOM 767 O O . ALA A 1 99 ? -2.848 -125.375 -55.219 1 77.62 99 ALA A O 1
ATOM 768 N N . MET A 1 100 ? -2.43 -127.438 -54.438 1 79.38 100 MET A N 1
ATOM 769 C CA . MET A 1 100 ? -1.122 -127.125 -53.875 1 79.38 100 MET A CA 1
ATOM 770 C C . MET A 1 100 ? -0.125 -128.25 -54.156 1 79.38 100 MET A C 1
ATOM 772 O O . MET A 1 100 ? -0.512 -129.375 -54.312 1 79.38 100 MET A O 1
ATOM 776 N N . LEU A 1 101 ? 1.058 -127.688 -54.312 1 81.88 101 LEU A N 1
ATOM 777 C CA . LEU A 1 101 ? 2.158 -128.625 -54.469 1 81.88 101 LEU A CA 1
ATOM 778 C C . LEU A 1 101 ? 2.811 -129 -53.125 1 81.88 101 LEU A C 1
ATOM 780 O O . LEU A 1 101 ? 3.162 -128 -52.375 1 81.88 101 LEU A O 1
ATOM 784 N N . LEU A 1 102 ? 2.91 -130.25 -52.75 1 84.5 102 LEU A N 1
ATOM 785 C CA . LEU A 1 102 ? 3.555 -130.75 -51.531 1 84.5 102 LEU A CA 1
ATOM 786 C C . LEU A 1 102 ? 4.852 -131.5 -51.875 1 84.5 102 LEU A C 1
ATOM 788 O O . LEU A 1 102 ? 5.004 -132 -52.969 1 84.5 102 LEU A O 1
ATOM 792 N N . VAL A 1 103 ? 5.68 -131.375 -50.969 1 84.25 103 VAL A N 1
ATOM 793 C CA . VAL A 1 103 ? 6.91 -132.125 -51.031 1 84.25 103 VAL A CA 1
ATOM 794 C C . VAL A 1 103 ? 7.105 -133 -49.75 1 84.25 103 VAL A C 1
ATOM 796 O O . VAL A 1 103 ? 6.805 -132.5 -48.656 1 84.25 103 VAL A O 1
ATOM 799 N N . TRP A 1 104 ? 7.402 -134.375 -49.906 1 84.94 104 TRP A N 1
ATOM 800 C CA . TRP A 1 104 ? 7.734 -135.125 -48.75 1 84.94 104 TRP A CA 1
ATOM 801 C C . TRP A 1 104 ? 9.148 -134.875 -48.25 1 84.94 104 TRP A C 1
ATOM 803 O O . TRP A 1 104 ? 10.125 -135 -48.969 1 84.94 104 TRP A O 1
ATOM 813 N N . THR A 1 105 ? 9.32 -134.375 -47.062 1 83.19 105 THR A N 1
ATOM 814 C CA . THR A 1 105 ? 10.602 -133.875 -46.531 1 83.19 105 THR A CA 1
ATOM 815 C C . THR A 1 105 ? 11.273 -135 -45.75 1 83.19 105 THR A C 1
ATOM 817 O O . THR A 1 105 ? 12.391 -134.875 -45.25 1 83.19 105 THR A O 1
ATOM 820 N N . GLY A 1 106 ? 10.711 -136.25 -45.719 1 82.75 106 GLY A N 1
ATOM 821 C CA . GLY A 1 106 ? 11.234 -137.375 -44.938 1 82.75 106 GLY A CA 1
ATOM 822 C C . GLY A 1 106 ? 10.406 -137.625 -43.719 1 82.75 106 GLY A C 1
ATOM 823 O O . GLY A 1 106 ? 10.469 -138.75 -43.188 1 82.75 106 GLY A O 1
ATOM 824 N N . ALA A 1 107 ? 9.695 -136.625 -43.25 1 86.56 107 ALA A N 1
ATOM 825 C CA . ALA A 1 107 ? 8.875 -136.75 -42.062 1 86.56 107 ALA A CA 1
ATOM 826 C C . ALA A 1 107 ? 7.445 -136.375 -42.281 1 86.56 107 ALA A C 1
ATOM 828 O O . ALA A 1 107 ? 6.504 -136.875 -41.656 1 86.56 107 ALA A O 1
ATOM 829 N N . ALA A 1 108 ? 7.297 -135.375 -43.156 1 87.56 108 ALA A N 1
ATOM 830 C CA . ALA A 1 108 ? 5.977 -134.75 -43.406 1 87.56 108 ALA A CA 1
ATOM 831 C C . ALA A 1 108 ? 5.867 -134.25 -44.812 1 87.56 108 ALA A C 1
ATOM 833 O O . ALA A 1 108 ? 6.883 -134 -45.469 1 87.56 108 ALA A O 1
ATOM 834 N N . TRP A 1 109 ? 4.594 -134.125 -45.375 1 87.25 109 TRP A N 1
ATOM 835 C CA . TRP A 1 109 ? 4.285 -133.375 -46.594 1 87.25 109 TRP A CA 1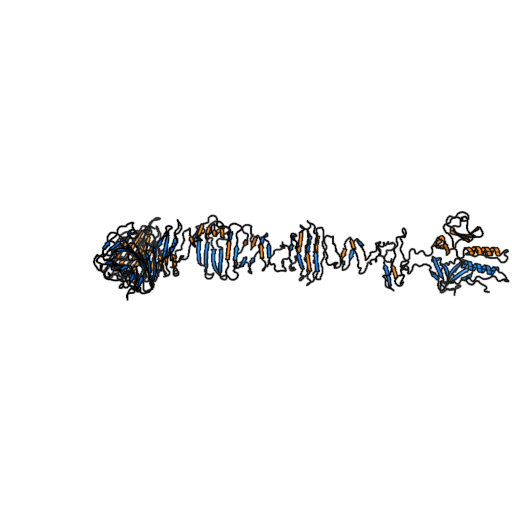
ATOM 836 C C . TRP A 1 109 ? 4.184 -131.875 -46.344 1 87.25 109 TRP A C 1
ATOM 838 O O . TRP A 1 109 ? 3.404 -131.5 -45.5 1 87.25 109 TRP A O 1
ATOM 848 N N . GLU A 1 110 ? 4.941 -131 -47 1 80.06 110 GLU A N 1
ATOM 849 C CA . GLU A 1 110 ? 5.004 -129.625 -46.812 1 80.06 110 GLU A CA 1
ATOM 850 C C . GLU A 1 110 ? 4.684 -128.875 -48.125 1 80.06 110 GLU A C 1
ATOM 852 O O . GLU A 1 110 ? 4.973 -129.375 -49.219 1 80.06 110 GLU A O 1
ATOM 857 N N . VAL A 1 111 ? 3.922 -127.625 -47.906 1 74.81 111 VAL A N 1
ATOM 858 C CA . VAL A 1 111 ? 3.557 -126.812 -49.062 1 74.81 111 VAL A CA 1
ATOM 859 C C . VAL A 1 111 ? 4.805 -126.188 -49.656 1 74.81 111 VAL A C 1
ATOM 861 O O . VAL A 1 111 ? 5.652 -125.625 -48.906 1 74.81 111 VAL A O 1
ATOM 864 N N . VAL A 1 112 ? 4.871 -126.188 -50.969 1 70.75 112 VAL A N 1
ATOM 865 C CA . VAL A 1 112 ? 5.969 -125.562 -51.688 1 70.75 112 VAL A CA 1
ATOM 866 C C . VAL A 1 112 ? 5.562 -124.125 -52.094 1 70.75 112 VAL A C 1
ATOM 868 O O . VAL A 1 112 ? 4.5 -123.938 -52.688 1 70.75 112 VAL A O 1
ATOM 871 N N . GLY A 1 113 ? 6.172 -122.938 -51.656 1 63 113 GLY A N 1
ATOM 872 C CA . GLY A 1 113 ? 6.074 -121.625 -52.156 1 63 113 GLY A CA 1
ATOM 873 C C . GLY A 1 113 ? 5.234 -120.688 -51.312 1 63 113 GLY A C 1
ATOM 874 O O . GLY A 1 113 ? 4.695 -119.688 -51.781 1 63 113 GLY A O 1
ATOM 875 N N . GLU A 1 114 ? 4.762 -120.812 -50.062 1 62.47 114 GLU A N 1
ATOM 876 C CA . GLU A 1 114 ? 3.99 -119.875 -49.219 1 62.47 114 GLU A CA 1
ATOM 877 C C . GLU A 1 114 ? 4.82 -118.688 -48.812 1 62.47 114 GLU A C 1
ATOM 879 O O . GLU A 1 114 ? 5.969 -118.812 -48.375 1 62.47 114 GLU A O 1
ATOM 884 N N . PRO A 1 115 ? 4.25 -117.375 -49.219 1 67.19 115 PRO A N 1
ATOM 885 C CA . PRO A 1 115 ? 5.031 -116.188 -48.906 1 67.19 115 PRO A CA 1
ATOM 886 C C . PRO A 1 115 ? 4.969 -115.812 -47.406 1 67.19 115 PRO A C 1
ATOM 888 O O . PRO A 1 115 ? 4.262 -114.875 -47.031 1 67.19 115 PRO A O 1
ATOM 891 N N . SER A 1 116 ? 5.371 -116.5 -46.438 1 69.56 116 SER A N 1
ATOM 892 C CA . SER A 1 116 ? 5.543 -116.188 -45 1 69.56 116 SER A CA 1
ATOM 893 C C . SER A 1 116 ? 7.004 -115.938 -44.688 1 69.56 116 SER A C 1
ATOM 895 O O . SER A 1 116 ? 7.898 -116.625 -45.219 1 69.56 116 SER A O 1
ATOM 897 N N . ASP A 1 117 ? 7.195 -114.75 -43.719 1 76.56 117 ASP A N 1
ATOM 898 C CA . ASP A 1 117 ? 8.516 -114.375 -43.219 1 76.56 117 ASP A CA 1
ATOM 899 C C . ASP A 1 117 ? 9.469 -114.062 -44.375 1 76.56 117 ASP A C 1
ATOM 901 O O . ASP A 1 117 ? 10.578 -114.625 -44.438 1 76.56 117 ASP A O 1
ATOM 905 N N . ILE A 1 118 ? 8.844 -113.312 -45.312 1 76.75 118 ILE A N 1
ATOM 906 C CA . ILE A 1 118 ? 9.656 -112.875 -46.438 1 76.75 118 ILE A CA 1
ATOM 907 C C . ILE A 1 118 ? 10.695 -111.875 -45.969 1 76.75 118 ILE A C 1
ATOM 909 O O . ILE A 1 118 ? 10.352 -110.875 -45.281 1 76.75 118 ILE A O 1
ATOM 913 N N . SER A 1 119 ? 11.898 -112.062 -46.312 1 79.62 119 SER A N 1
ATOM 914 C CA . SER A 1 119 ? 12.969 -111.125 -45.969 1 79.62 119 SER A CA 1
ATOM 915 C C . SER A 1 119 ? 12.766 -109.75 -46.625 1 79.62 119 SER A C 1
ATOM 917 O O . SER A 1 119 ? 12.422 -109.688 -47.812 1 79.62 119 SER A O 1
ATOM 919 N N . ASP A 1 120 ? 12.883 -108.688 -45.781 1 79.69 120 ASP A N 1
ATOM 920 C CA . ASP A 1 120 ? 12.75 -107.312 -46.312 1 79.69 120 ASP A CA 1
ATOM 921 C C . ASP A 1 120 ? 13.82 -107 -47.375 1 79.69 120 ASP A C 1
ATOM 923 O O . ASP A 1 120 ? 13.719 -106.062 -48.125 1 79.69 120 ASP A O 1
ATOM 927 N N . ALA A 1 121 ? 14.867 -107.938 -47.469 1 77.5 121 ALA A N 1
ATOM 928 C CA . ALA A 1 121 ? 15.891 -107.75 -48.5 1 77.5 121 ALA A CA 1
ATOM 929 C C . ALA A 1 121 ? 15.359 -108.25 -49.844 1 77.5 121 ALA A C 1
ATOM 931 O O . ALA A 1 121 ? 15.828 -107.75 -50.906 1 77.5 121 ALA A O 1
ATOM 932 N N . VAL A 1 122 ? 14.406 -109.125 -49.844 1 76.5 122 VAL A N 1
ATOM 933 C CA . VAL A 1 122 ? 13.938 -109.75 -51.062 1 76.5 122 VAL A CA 1
ATOM 934 C C . VAL A 1 122 ? 12.602 -109.125 -51.469 1 76.5 122 VAL A C 1
ATOM 936 O O . VAL A 1 122 ? 12.312 -109 -52.656 1 76.5 122 VAL A O 1
ATOM 939 N N . PHE A 1 123 ? 11.859 -108.75 -50.438 1 74.38 123 PHE A N 1
ATOM 940 C CA . PHE A 1 123 ? 10.531 -108.188 -50.75 1 74.38 123 PHE A CA 1
ATOM 941 C C . PHE A 1 123 ? 10.609 -106.812 -51.344 1 74.38 123 PHE A C 1
ATOM 943 O O . PHE A 1 123 ? 11.242 -105.938 -50.781 1 74.38 123 PHE A O 1
ATOM 950 N N . SER A 1 124 ? 10.062 -106.625 -52.531 1 74.31 124 SER A N 1
ATOM 951 C CA . SER A 1 124 ? 9.852 -105.312 -53.125 1 74.31 124 SER A CA 1
ATOM 952 C C . SER A 1 124 ? 8.516 -105.25 -53.875 1 74.31 124 SER A C 1
ATOM 954 O O . SER A 1 124 ? 7.98 -106.312 -54.281 1 74.31 124 SER A O 1
ATOM 956 N N . LEU A 1 125 ? 7.883 -104.062 -53.844 1 73.88 125 LEU A N 1
ATOM 957 C CA . LEU A 1 125 ? 6.711 -103.75 -54.656 1 73.88 125 LEU A CA 1
ATOM 958 C C . LEU A 1 125 ? 7.102 -103.062 -55.938 1 73.88 125 LEU A C 1
ATOM 960 O O . LEU A 1 125 ? 7.91 -102.125 -55.906 1 73.88 125 LEU A O 1
ATOM 964 N N . VAL A 1 126 ? 6.695 -103.625 -57.125 1 68.31 126 VAL A N 1
ATOM 965 C CA . VAL A 1 126 ? 6.961 -102.938 -58.375 1 68.31 126 VAL A CA 1
ATOM 966 C C . VAL A 1 126 ? 5.641 -102.625 -59.062 1 68.31 126 VAL A C 1
ATOM 968 O O . VAL A 1 126 ? 4.617 -103.25 -58.844 1 68.31 126 VAL A O 1
ATOM 971 N N . ASN A 1 127 ? 5.668 -101.5 -59.75 1 66.38 127 ASN A N 1
ATOM 972 C CA . ASN A 1 127 ? 4.535 -101.125 -60.594 1 66.38 127 ASN A CA 1
ATOM 973 C C . ASN A 1 127 ? 4.348 -102.062 -61.781 1 66.38 127 ASN A C 1
ATOM 975 O O . ASN A 1 127 ? 5.316 -102.438 -62.438 1 66.38 127 ASN A O 1
ATOM 979 N N . ASP A 1 128 ? 3.223 -102.375 -62.031 1 67.69 128 ASP A N 1
ATOM 980 C CA . ASP A 1 128 ? 2.922 -103.375 -63.062 1 67.69 128 ASP A CA 1
ATOM 981 C C . ASP A 1 128 ? 3.271 -102.812 -64.438 1 67.69 128 ASP A C 1
ATOM 983 O O . ASP A 1 128 ? 3.842 -103.562 -65.25 1 67.69 128 ASP A O 1
ATOM 987 N N . ALA A 1 129 ? 2.992 -101.562 -64.688 1 71.81 129 ALA A N 1
ATOM 988 C CA . ALA A 1 129 ? 3.246 -101 -66 1 71.81 129 ALA A CA 1
ATOM 989 C C . ALA A 1 129 ? 4.719 -100.625 -66.188 1 71.81 129 ALA A C 1
ATOM 991 O O . ALA A 1 129 ? 5.285 -100.75 -67.25 1 71.81 129 ALA A O 1
ATOM 992 N N . ASP A 1 130 ? 5.398 -100.125 -65.125 1 72.56 130 ASP A N 1
ATOM 993 C CA . ASP A 1 130 ? 6.793 -99.75 -65.062 1 72.56 130 ASP A CA 1
ATOM 994 C C . ASP A 1 130 ? 7.523 -100.312 -63.875 1 72.56 130 ASP A C 1
ATOM 996 O O . ASP A 1 130 ? 7.539 -99.75 -62.812 1 72.56 130 ASP A O 1
ATOM 1000 N N . PRO A 1 131 ? 8.039 -101.438 -64.125 1 68.38 131 PRO A N 1
ATOM 1001 C CA . PRO A 1 131 ? 8.664 -102.125 -63 1 68.38 131 PRO A CA 1
ATOM 1002 C C . PRO A 1 131 ? 9.867 -101.375 -62.438 1 68.38 131 PRO A C 1
ATOM 1004 O O . PRO A 1 131 ? 10.422 -101.75 -61.406 1 68.38 131 PRO A O 1
ATOM 1007 N N . THR A 1 132 ? 10.266 -100.312 -62.969 1 75.69 132 THR A N 1
ATOM 1008 C CA . THR A 1 132 ? 11.359 -99.5 -62.406 1 75.69 132 THR A CA 1
ATOM 1009 C C . THR A 1 132 ? 10.875 -98.688 -61.219 1 75.69 132 THR A C 1
ATOM 1011 O O . THR A 1 132 ? 11.688 -98.188 -60.438 1 75.69 132 THR A O 1
ATOM 1014 N N . LYS A 1 133 ? 9.586 -98.562 -61.25 1 74.5 133 LYS A N 1
ATOM 1015 C CA . LYS A 1 133 ? 9.008 -98 -60.031 1 74.5 133 LYS A CA 1
ATOM 1016 C C . LYS A 1 133 ? 8.914 -99.062 -58.938 1 74.5 133 LYS A C 1
ATOM 1018 O O . LYS A 1 133 ? 8.086 -100 -59.031 1 74.5 133 LYS A O 1
ATOM 1023 N N . LYS A 1 134 ? 9.898 -98.938 -58 1 76.44 134 LYS A N 1
ATOM 1024 C CA . LYS A 1 134 ? 10.109 -100 -57 1 76.44 134 LYS A CA 1
ATOM 1025 C C . LYS A 1 134 ? 10.086 -99.438 -55.594 1 76.44 134 LYS A C 1
ATOM 1027 O O . LYS A 1 134 ? 10.695 -98.375 -55.312 1 76.44 134 LYS A O 1
ATOM 1032 N N . ALA A 1 135 ? 9.266 -100 -54.656 1 76.31 135 ALA A N 1
ATOM 1033 C CA . ALA A 1 135 ? 9.297 -99.75 -53.25 1 76.31 135 ALA A CA 1
ATOM 1034 C C . ALA A 1 135 ? 9.914 -100.875 -52.469 1 76.31 135 ALA A C 1
ATOM 1036 O O . ALA A 1 135 ? 9.5 -102.062 -52.625 1 76.31 135 ALA A O 1
ATOM 1037 N N . VAL A 1 136 ? 10.961 -100.5 -51.719 1 78.62 136 VAL A N 1
ATOM 1038 C CA . VAL A 1 136 ? 11.609 -101.5 -50.844 1 78.62 136 VAL A CA 1
ATOM 1039 C C . VAL A 1 136 ? 11.289 -101.188 -49.375 1 78.62 136 VAL A C 1
ATOM 1041 O O . VAL A 1 136 ? 11 -100 -49.031 1 78.62 136 VAL A O 1
ATOM 1044 N N . PHE A 1 137 ? 11.219 -102.188 -48.531 1 76.75 137 PHE A N 1
ATOM 1045 C CA . PHE A 1 137 ? 10.898 -102.062 -47.125 1 76.75 137 PHE A CA 1
ATOM 1046 C C . PHE A 1 137 ? 12.078 -102.5 -46.25 1 76.75 137 PHE A C 1
ATOM 1048 O O . PHE A 1 137 ? 12.828 -103.375 -46.656 1 76.75 137 PHE A O 1
ATOM 1055 N N . SER A 1 138 ? 12.398 -101.688 -45.281 1 80.88 138 SER A N 1
ATOM 1056 C CA . SER A 1 138 ? 13.422 -102.062 -44.281 1 80.88 138 SER A CA 1
ATOM 1057 C C . SER A 1 138 ? 12.828 -102.188 -42.906 1 80.88 138 SER A C 1
ATOM 1059 O O . SER A 1 138 ? 12.117 -101.312 -42.438 1 80.88 138 SER A O 1
ATOM 1061 N N . LEU A 1 139 ? 13.109 -103.25 -42.156 1 78.25 139 LEU A N 1
ATOM 1062 C CA . LEU A 1 139 ? 12.68 -103.5 -40.781 1 78.25 139 LEU A CA 1
ATOM 1063 C C . LEU A 1 139 ? 13.836 -103.312 -39.812 1 78.25 139 LEU A C 1
ATOM 1065 O O . LEU A 1 139 ? 13.773 -103.75 -38.656 1 78.25 139 LEU A O 1
ATOM 1069 N N . SER A 1 140 ? 14.906 -102.688 -40.344 1 81.56 140 SER A N 1
ATOM 1070 C CA . SER A 1 140 ? 16.078 -102.438 -39.531 1 81.56 140 SER A CA 1
ATOM 1071 C C . SER A 1 140 ? 15.727 -101.625 -38.25 1 81.56 140 SER A C 1
ATOM 1073 O O . SER A 1 140 ? 16.375 -101.812 -37.219 1 81.56 140 SER A O 1
ATOM 1075 N N . GLY A 1 141 ? 14.656 -100.875 -38.25 1 78 141 GLY A N 1
ATOM 1076 C CA . GLY A 1 141 ? 14.273 -100.062 -37.094 1 78 141 GLY A CA 1
ATOM 1077 C C . GLY A 1 141 ? 13.461 -100.812 -36.062 1 78 141 GLY A C 1
ATOM 1078 O O . GLY A 1 141 ? 13.203 -100.312 -34.969 1 78 141 GLY A O 1
ATOM 1079 N N . ILE A 1 142 ? 13.086 -102 -36.344 1 78.75 142 ILE A N 1
ATOM 1080 C CA . ILE A 1 142 ? 12.359 -102.875 -35.406 1 78.75 142 ILE A CA 1
ATOM 1081 C C . ILE A 1 142 ? 13.352 -103.562 -34.5 1 78.75 142 ILE A C 1
ATOM 1083 O O . ILE A 1 142 ? 14.391 -104.062 -34.938 1 78.75 142 ILE A O 1
ATOM 1087 N N . SER A 1 143 ? 13.055 -103.562 -33.156 1 81.94 143 SER A N 1
ATOM 1088 C CA . SER A 1 143 ? 13.922 -104.25 -32.219 1 81.94 143 SER A CA 1
ATOM 1089 C C . SER A 1 143 ? 13.922 -105.75 -32.438 1 81.94 143 SER A C 1
ATOM 1091 O O . SER A 1 143 ? 12.906 -106.312 -32.844 1 81.94 143 SER A O 1
ATOM 1093 N N . THR A 1 144 ? 15.086 -106.312 -32.219 1 84.94 144 THR A N 1
ATOM 1094 C CA . THR A 1 144 ? 15.25 -107.75 -32.312 1 84.94 144 THR A CA 1
ATOM 1095 C C . THR A 1 144 ? 14.234 -108.5 -31.438 1 84.94 144 THR A C 1
ATOM 1097 O O . THR A 1 144 ? 13.992 -108.062 -30.312 1 84.94 144 THR A O 1
ATOM 1100 N N . GLY A 1 145 ? 13.625 -109.5 -31.875 1 85.62 145 GLY A N 1
ATOM 1101 C CA . GLY A 1 145 ? 12.672 -110.312 -31.125 1 85.62 145 GLY A CA 1
ATOM 1102 C C . GLY A 1 145 ? 11.289 -109.688 -31.062 1 85.62 145 GLY A C 1
ATOM 1103 O O . GLY A 1 145 ? 10.453 -110.125 -30.266 1 85.62 145 GLY A O 1
ATOM 1104 N N . THR A 1 146 ? 11.102 -108.562 -31.906 1 83.56 146 THR A N 1
ATOM 1105 C CA . THR A 1 146 ? 9.82 -107.875 -31.844 1 83.56 146 THR A CA 1
ATOM 1106 C C . THR A 1 146 ? 9.039 -108.062 -33.125 1 83.56 146 THR A C 1
ATOM 1108 O O . THR A 1 146 ? 9.617 -108.062 -34.219 1 83.56 146 THR A O 1
ATOM 1111 N N . THR A 1 147 ? 7.766 -108.312 -33 1 81.19 147 THR A N 1
ATOM 1112 C CA . THR A 1 147 ? 6.82 -108.312 -34.125 1 81.19 147 THR A CA 1
ATOM 1113 C C . THR A 1 147 ? 5.98 -107 -34.094 1 81.19 147 THR A C 1
ATOM 1115 O O . THR A 1 147 ? 5.352 -106.688 -33.094 1 81.19 147 THR A O 1
ATOM 1118 N N . ARG A 1 148 ? 6.129 -106.188 -35.125 1 79.62 148 ARG A N 1
ATOM 1119 C CA . ARG A 1 148 ? 5.281 -105 -35.281 1 79.62 148 ARG A CA 1
ATOM 1120 C C . ARG A 1 148 ? 4.113 -105.312 -36.219 1 79.62 148 ARG A C 1
ATOM 1122 O O . ARG A 1 148 ? 4.277 -105.938 -37.25 1 79.62 148 ARG A O 1
ATOM 1129 N N . SER A 1 149 ? 2.959 -104.812 -35.781 1 77.56 149 SER A N 1
ATOM 1130 C CA . SER A 1 149 ? 1.746 -104.938 -36.562 1 77.56 149 SER A CA 1
ATOM 1131 C C . SER A 1 149 ? 1.331 -103.562 -37.125 1 77.56 149 SER A C 1
ATOM 1133 O O . SER A 1 149 ? 1.218 -102.625 -36.375 1 77.56 149 SER A O 1
ATOM 1135 N N . TYR A 1 150 ? 1.267 -103.5 -38.5 1 74.44 150 TYR A N 1
ATOM 1136 C CA . TYR A 1 150 ? 0.822 -102.25 -39.188 1 74.44 150 TYR A CA 1
ATOM 1137 C C . TYR A 1 150 ? -0.598 -102.438 -39.688 1 74.44 150 TYR A C 1
ATOM 1139 O O . TYR A 1 150 ? -0.892 -103.375 -40.438 1 74.44 150 TYR A O 1
ATOM 1147 N N . THR A 1 151 ? -1.528 -101.5 -39.188 1 72.81 151 THR A N 1
ATOM 1148 C CA . THR A 1 151 ? -2.898 -101.438 -39.688 1 72.81 151 THR A CA 1
ATOM 1149 C C . THR A 1 151 ? -3.049 -100.312 -40.75 1 72.81 151 THR A C 1
ATOM 1151 O O . THR A 1 151 ? -2.678 -99.188 -40.5 1 72.81 151 THR A O 1
ATOM 1154 N N . PHE A 1 152 ? -3.479 -100.688 -41.938 1 69.94 152 PHE A N 1
ATOM 1155 C CA . PHE A 1 152 ? -3.676 -99.75 -43 1 69.94 152 PHE A CA 1
ATOM 1156 C C . PHE A 1 152 ? -4.949 -98.938 -42.781 1 69.94 152 PHE A C 1
ATOM 1158 O O . PHE A 1 152 ? -5.973 -99.438 -42.375 1 69.94 152 PHE A O 1
ATOM 1165 N N . PRO A 1 153 ? -4.844 -97.562 -42.938 1 67.75 153 PRO A N 1
ATOM 1166 C CA . PRO A 1 153 ? -6.055 -96.75 -42.812 1 67.75 153 PRO A CA 1
ATOM 1167 C C . PRO A 1 153 ? -7.09 -97.062 -43.906 1 67.75 153 PRO A C 1
ATOM 1169 O O . PRO A 1 153 ? -6.727 -97.5 -45 1 67.75 153 PRO A O 1
ATOM 1172 N N . ASN A 1 154 ? -8.453 -96.938 -43.531 1 73.56 154 ASN A N 1
ATOM 1173 C CA . ASN A 1 154 ? -9.555 -97.25 -44.438 1 73.56 154 ASN A CA 1
ATOM 1174 C C . ASN A 1 154 ? -9.812 -96.062 -45.406 1 73.56 154 ASN A C 1
ATOM 1176 O O . ASN A 1 154 ? -10.945 -95.625 -45.531 1 73.56 154 ASN A O 1
ATOM 1180 N N . THR A 1 155 ? -8.852 -95.375 -45.781 1 71.44 155 THR A N 1
ATOM 1181 C CA . THR A 1 155 ? -8.883 -94.312 -46.812 1 71.44 155 THR A CA 1
ATOM 1182 C C . THR A 1 155 ? -7.691 -94.5 -47.75 1 71.44 155 THR A C 1
ATOM 1184 O O . THR A 1 155 ? -6.562 -94.688 -47.312 1 71.44 155 THR A O 1
ATOM 1187 N N . SER A 1 156 ? -8.109 -94.5 -49.062 1 67 156 SER A N 1
ATOM 1188 C CA . SER A 1 156 ? -7.008 -94.375 -50.031 1 67 156 SER A CA 1
ATOM 1189 C C . SER A 1 156 ? -6.289 -93.062 -49.906 1 67 156 SER A C 1
ATOM 1191 O O . SER A 1 156 ? -6.926 -92 -49.875 1 67 156 SER A O 1
ATOM 1193 N N . SER A 1 157 ? -5.035 -93.062 -49.469 1 71.44 157 SER A N 1
ATOM 1194 C CA . SER A 1 157 ? -4.273 -91.812 -49.281 1 71.44 157 SER A CA 1
ATOM 1195 C C . SER A 1 157 ? -2.781 -92.062 -49.469 1 71.44 157 SER A C 1
ATOM 1197 O O . SER A 1 157 ? -2.342 -93.188 -49.562 1 71.44 157 SER A O 1
ATOM 1199 N N . GLU A 1 158 ? -2.014 -90.75 -49.469 1 69.5 158 GLU A N 1
ATOM 1200 C CA . GLU A 1 158 ? -0.56 -90.812 -49.375 1 69.5 158 GLU A CA 1
ATOM 1201 C C . GLU A 1 158 ? -0.107 -91.062 -47.938 1 69.5 158 GLU A C 1
ATOM 1203 O O . GLU A 1 158 ? -0.628 -90.438 -47 1 69.5 158 GLU A O 1
ATOM 1208 N N . LEU A 1 159 ? 0.742 -92.062 -47.781 1 72.44 159 LEU A N 1
ATOM 1209 C CA . LEU A 1 159 ? 1.286 -92.312 -46.438 1 72.44 159 LEU A CA 1
ATOM 1210 C C . LEU A 1 159 ? 2.16 -91.188 -45.969 1 72.44 159 LEU A C 1
ATOM 1212 O O . LEU A 1 159 ? 2.928 -90.625 -46.75 1 72.44 159 LEU A O 1
ATOM 1216 N N . ALA A 1 160 ? 1.882 -90.625 -44.719 1 73.88 160 ALA A N 1
ATOM 1217 C CA . ALA A 1 160 ? 2.615 -89.5 -44.156 1 73.88 160 ALA A CA 1
ATOM 1218 C C . ALA A 1 160 ? 4.039 -89.938 -43.781 1 73.88 160 ALA A C 1
ATOM 1220 O O . ALA A 1 160 ? 4.277 -91.062 -43.375 1 73.88 160 ALA A O 1
ATOM 1221 N N . ILE A 1 161 ? 5.008 -88.812 -44 1 72.94 161 ILE A N 1
ATOM 1222 C CA . ILE A 1 161 ? 6.414 -89.062 -43.688 1 72.94 161 ILE A CA 1
ATOM 1223 C C . ILE A 1 161 ? 6.828 -88.188 -42.5 1 72.94 161 ILE A C 1
ATOM 1225 O O . ILE A 1 161 ? 6.289 -87.062 -42.312 1 72.94 161 ILE A O 1
ATOM 1229 N N . LEU A 1 162 ? 7.684 -88.5 -41.594 1 72.06 162 LEU A N 1
ATOM 1230 C CA . LEU A 1 162 ? 8.188 -87.812 -40.438 1 72.06 162 LEU A CA 1
ATOM 1231 C C . LEU A 1 162 ? 9.25 -86.812 -40.844 1 72.06 162 LEU A C 1
ATOM 1233 O O . LEU A 1 162 ? 9.328 -85.688 -40.25 1 72.06 162 LEU A O 1
ATOM 1237 N N . ALA A 1 163 ? 10.055 -87 -41.781 1 69.19 163 ALA A N 1
ATOM 1238 C CA . ALA A 1 163 ? 11.156 -86.125 -42.156 1 69.19 163 ALA A CA 1
ATOM 1239 C C . ALA A 1 163 ? 11.023 -85.688 -43.625 1 69.19 163 ALA A C 1
ATOM 1241 O O . ALA A 1 163 ? 10.648 -86.5 -44.5 1 69.19 163 ALA A O 1
ATOM 1242 N N . GLY A 1 164 ? 11.102 -84.375 -43.875 1 69 164 GLY A N 1
ATOM 1243 C CA . GLY A 1 164 ? 10.984 -83.75 -45.188 1 69 164 GLY A CA 1
ATOM 1244 C C . GLY A 1 164 ? 9.844 -82.75 -45.281 1 69 164 GLY A C 1
ATOM 1245 O O . GLY A 1 164 ? 9.305 -82.312 -44.25 1 69 164 GLY A O 1
ATOM 1246 N N . THR A 1 165 ? 9.594 -82.25 -46.531 1 68 165 THR A N 1
ATOM 1247 C CA . THR A 1 165 ? 8.5 -81.312 -46.75 1 68 165 THR A CA 1
ATOM 1248 C C . THR A 1 165 ? 7.203 -82.062 -47.031 1 68 165 THR A C 1
ATOM 1250 O O . THR A 1 165 ? 7.172 -83 -47.875 1 68 165 THR A O 1
ATOM 1253 N N . GLN A 1 166 ? 6.238 -81.875 -46.188 1 69.69 166 GLN A N 1
ATOM 1254 C CA . GLN A 1 166 ? 4.93 -82.5 -46.375 1 69.69 166 GLN A CA 1
ATOM 1255 C C . GLN A 1 166 ? 3.809 -81.5 -46.156 1 69.69 166 GLN A C 1
ATOM 1257 O O . GLN A 1 166 ? 3.846 -80.688 -45.219 1 69.69 166 GLN A O 1
ATOM 1262 N N . THR A 1 167 ? 2.947 -81.375 -47.062 1 64.94 167 THR A N 1
ATOM 1263 C CA . THR A 1 167 ? 1.753 -80.562 -46.969 1 64.94 167 THR A CA 1
ATOM 1264 C C . THR A 1 167 ? 0.552 -81.375 -46.531 1 64.94 167 THR A C 1
ATOM 1266 O O . THR A 1 167 ? 0.267 -82.438 -47.094 1 64.94 167 THR A O 1
ATOM 1269 N N . PHE A 1 168 ? 0.131 -80.938 -45.312 1 68 168 PHE A N 1
ATOM 1270 C CA . PHE A 1 168 ? -1.118 -81.5 -44.812 1 68 168 PHE A CA 1
ATOM 1271 C C . PHE A 1 168 ? -2.303 -80.625 -45.219 1 68 168 PHE A C 1
ATOM 1273 O O . PHE A 1 168 ? -2.35 -79.438 -44.875 1 68 168 PHE A O 1
ATOM 1280 N N . THR A 1 169 ? -3.1 -81.125 -46.094 1 60.94 169 THR A N 1
ATOM 1281 C CA . THR A 1 169 ? -4.262 -80.375 -46.562 1 60.94 169 THR A CA 1
ATOM 1282 C C . THR A 1 169 ? -5.512 -80.75 -45.781 1 60.94 169 THR A C 1
ATOM 1284 O O . THR A 1 169 ? -5.605 -81.875 -45.281 1 60.94 169 THR A O 1
ATOM 1287 N N . GLY A 1 170 ? -6.473 -79.75 -45.469 1 61.88 170 GLY A N 1
ATOM 1288 C CA . GLY A 1 170 ? -7.668 -79.938 -44.656 1 61.88 170 GLY A CA 1
ATOM 1289 C C . GLY A 1 170 ? -7.426 -79.625 -43.188 1 61.88 170 GLY A C 1
ATOM 1290 O O . GLY A 1 170 ? -6.332 -79.25 -42.781 1 61.88 170 GLY A O 1
ATOM 1291 N N . ASN A 1 171 ? -8.438 -79.688 -42.406 1 57.09 171 ASN A N 1
ATOM 1292 C CA . ASN A 1 171 ? -8.359 -79.375 -41 1 57.09 171 ASN A CA 1
ATOM 1293 C C . ASN A 1 171 ? -7.617 -80.438 -40.219 1 57.09 171 ASN A C 1
ATOM 1295 O O . ASN A 1 171 ? -7.871 -81.625 -40.406 1 57.09 171 ASN A O 1
ATOM 1299 N N . LYS A 1 172 ? -6.516 -80 -39.656 1 64.5 172 LYS A N 1
ATOM 1300 C CA . LYS A 1 172 ? -5.766 -80.875 -38.812 1 64.5 172 LYS A CA 1
ATOM 1301 C C . LYS A 1 172 ? -5.914 -80.5 -37.344 1 64.5 172 LYS A C 1
ATOM 1303 O O . LYS A 1 172 ? -5.844 -79.312 -37 1 64.5 172 LYS A O 1
ATOM 1308 N N . THR A 1 173 ? -6.395 -81.375 -36.531 1 58.44 173 THR A N 1
ATOM 1309 C CA . THR A 1 173 ? -6.512 -81.188 -35.094 1 58.44 173 THR A CA 1
ATOM 1310 C C . THR A 1 173 ? -5.426 -81.938 -34.344 1 58.44 173 THR A C 1
ATOM 1312 O O . THR A 1 173 ? -5.238 -83.125 -34.594 1 58.44 173 THR A O 1
ATOM 1315 N N . PHE A 1 174 ? -4.578 -81.188 -33.75 1 58.97 174 PHE A N 1
ATOM 1316 C CA . PHE A 1 174 ? -3.592 -81.75 -32.844 1 58.97 174 PHE A CA 1
ATOM 1317 C C . PHE A 1 174 ? -4.059 -81.688 -31.406 1 58.97 174 PHE A C 1
ATOM 1319 O O . PHE A 1 174 ? -4.305 -80.625 -30.891 1 58.97 174 PHE A O 1
ATOM 1326 N N . SER A 1 175 ? -4.359 -82.812 -30.906 1 52.03 175 SER A N 1
ATOM 1327 C CA . SER A 1 175 ? -4.691 -82.875 -29.484 1 52.03 175 SER A CA 1
ATOM 1328 C C . SER A 1 175 ? -3.443 -82.75 -28.625 1 52.03 175 SER A C 1
ATOM 1330 O O . SER A 1 175 ? -2.422 -83.375 -28.906 1 52.03 175 SER A O 1
ATOM 1332 N N . GLY A 1 176 ? -3.43 -81.688 -27.719 1 49.69 176 GLY A N 1
ATOM 1333 C CA . GLY A 1 176 ? -2.33 -81.375 -26.812 1 49.69 176 GLY A CA 1
ATOM 1334 C C . GLY A 1 176 ? -1.526 -80.188 -27.25 1 49.69 176 GLY A C 1
ATOM 1335 O O . GLY A 1 176 ? -2.078 -79.25 -27.812 1 49.69 176 GLY A O 1
ATOM 1336 N N . THR A 1 177 ? -0.196 -80.312 -26.875 1 46.53 177 THR A N 1
ATOM 1337 C CA . THR A 1 177 ? 0.677 -79.125 -27.141 1 46.53 177 THR A CA 1
ATOM 1338 C C . THR A 1 177 ? 1.312 -79.25 -28.516 1 46.53 177 THR A C 1
ATOM 1340 O O . THR A 1 177 ? 1.796 -80.312 -28.906 1 46.53 177 THR A O 1
ATOM 1343 N N . LEU A 1 178 ? 0.954 -78.312 -29.344 1 57.34 178 LEU A N 1
ATOM 1344 C CA . LEU A 1 178 ? 1.684 -78.125 -30.609 1 57.34 178 LEU A CA 1
ATOM 1345 C C . LEU A 1 178 ? 2.928 -77.312 -30.406 1 57.34 178 LEU A C 1
ATOM 1347 O O . LEU A 1 178 ? 2.83 -76.125 -30 1 57.34 178 LEU A O 1
ATOM 1351 N N . THR A 1 179 ? 4.062 -77.812 -30.281 1 50.97 179 THR A N 1
ATOM 1352 C CA . THR A 1 179 ? 5.328 -77.125 -30.203 1 50.97 179 THR A CA 1
ATOM 1353 C C . THR A 1 179 ? 5.914 -76.938 -31.609 1 50.97 179 THR A C 1
ATOM 1355 O O . THR A 1 179 ? 6.121 -77.875 -32.344 1 50.97 179 THR A O 1
ATOM 1358 N N . ALA A 1 180 ? 5.906 -75.625 -32.094 1 54.41 180 ALA A N 1
ATOM 1359 C CA . ALA A 1 180 ? 6.484 -75.25 -33.375 1 54.41 180 ALA A CA 1
ATOM 1360 C C . ALA A 1 180 ? 7.824 -74.5 -33.188 1 54.41 180 ALA A C 1
ATOM 1362 O O . ALA A 1 180 ? 7.941 -73.562 -32.406 1 54.41 180 ALA A O 1
ATOM 1363 N N . SER A 1 181 ? 8.922 -75.062 -33.469 1 47.19 181 SER A N 1
ATOM 1364 C CA . SER A 1 181 ? 10.25 -74.5 -33.344 1 47.19 181 SER A CA 1
ATOM 1365 C C . SER A 1 181 ? 10.477 -73.375 -34.406 1 47.19 181 SER A C 1
ATOM 1367 O O . SER A 1 181 ? 11.414 -72.625 -34.281 1 47.19 181 SER A O 1
ATOM 1369 N N . GLY A 1 182 ? 9.578 -73.188 -35.375 1 42.59 182 GLY A N 1
ATOM 1370 C CA . GLY A 1 182 ? 9.703 -72.125 -36.375 1 42.59 182 GLY A CA 1
ATOM 1371 C C . GLY A 1 182 ? 8.594 -71.125 -36.281 1 42.59 182 GLY A C 1
ATOM 1372 O O . GLY A 1 182 ? 8.047 -70.875 -35.219 1 42.59 182 GLY A O 1
ATOM 1373 N N . THR A 1 183 ? 8.477 -70.375 -37.375 1 43.47 183 THR A N 1
ATOM 1374 C CA . THR A 1 183 ? 7.473 -69.312 -37.469 1 43.47 183 THR A CA 1
ATOM 1375 C C . THR A 1 183 ? 6.086 -69.938 -37.719 1 43.47 183 THR A C 1
ATOM 1377 O O . THR A 1 183 ? 5.93 -70.812 -38.531 1 43.47 183 THR A O 1
ATOM 1380 N N . VAL A 1 184 ? 5.238 -69.75 -36.75 1 51.78 184 VAL A N 1
ATOM 1381 C CA . VAL A 1 184 ? 3.832 -70 -37 1 51.78 184 VAL A CA 1
ATOM 1382 C C . VAL A 1 184 ? 3.145 -68.812 -37.625 1 51.78 184 VAL A C 1
ATOM 1384 O O . VAL A 1 184 ? 3.062 -67.75 -37 1 51.78 184 VAL A O 1
ATOM 1387 N N . THR A 1 185 ? 3.066 -68.75 -38.938 1 43.34 185 THR A N 1
ATOM 1388 C CA . THR A 1 185 ? 2.367 -67.688 -39.656 1 43.34 185 THR A CA 1
ATOM 1389 C C . THR A 1 185 ? 0.867 -67.938 -39.719 1 43.34 185 THR A C 1
ATOM 1391 O O . THR A 1 185 ? 0.442 -69.062 -40.062 1 43.34 185 THR A O 1
ATOM 1394 N N . VAL A 1 186 ? 0.044 -67.125 -38.906 1 40.16 186 VAL A N 1
ATOM 1395 C CA . VAL A 1 186 ? -1.409 -67.25 -38.906 1 40.16 186 VAL A CA 1
ATOM 1396 C C . VAL A 1 186 ? -2.027 -66.312 -39.938 1 40.16 186 VAL A C 1
ATOM 1398 O O . VAL A 1 186 ? -1.747 -65.125 -39.938 1 40.16 186 VAL A O 1
ATOM 1401 N N . SER A 1 187 ? -2.357 -66.75 -41.031 1 36.22 187 SER A N 1
ATOM 1402 C CA . SER A 1 187 ? -2.986 -65.938 -42.062 1 36.22 187 SER A CA 1
ATOM 1403 C C . SER A 1 187 ? -4.438 -65.625 -41.719 1 36.22 187 SER A C 1
ATOM 1405 O O . SER A 1 187 ? -5.062 -64.75 -42.344 1 36.22 187 SER A O 1
ATOM 1407 N N . GLY A 1 188 ? -5.129 -66.312 -40.938 1 34.81 188 GLY A N 1
ATOM 1408 C CA . GLY A 1 188 ? -6.531 -65.938 -40.75 1 34.81 188 GLY A CA 1
ATOM 1409 C C . GLY A 1 188 ? -6.73 -64.75 -39.844 1 34.81 188 GLY A C 1
ATOM 1410 O O . GLY A 1 188 ? -5.77 -64.25 -39.281 1 34.81 188 GLY A O 1
ATOM 1411 N N . ALA A 1 189 ? -7.914 -64.125 -39.812 1 35.47 189 ALA A N 1
ATOM 1412 C CA . ALA A 1 189 ? -8.383 -62.844 -39.188 1 35.47 189 ALA A CA 1
ATOM 1413 C C . ALA A 1 189 ? -8.156 -62.875 -37.688 1 35.47 189 ALA A C 1
ATOM 1415 O O . ALA A 1 189 ? -7.945 -61.812 -37.062 1 35.47 189 ALA A O 1
ATOM 1416 N N . THR A 1 190 ? -8.469 -63.938 -36.969 1 34.19 190 THR A N 1
ATOM 1417 C CA . THR A 1 190 ? -8.453 -63.906 -35.5 1 34.19 190 THR A CA 1
ATOM 1418 C C . THR A 1 190 ? -7.508 -65 -34.969 1 34.19 190 THR A C 1
ATOM 1420 O O . THR A 1 190 ? -7.496 -66.125 -35.438 1 34.19 190 THR A O 1
ATOM 1423 N N . ALA A 1 191 ? -6.23 -64.688 -34.531 1 37.94 191 ALA A N 1
ATOM 1424 C CA . ALA A 1 191 ? -5.434 -65.688 -33.844 1 37.94 191 ALA A CA 1
ATOM 1425 C C . ALA A 1 191 ? -5.258 -65.312 -32.375 1 37.94 191 ALA A C 1
ATOM 1427 O O . ALA A 1 191 ? -5.047 -64.188 -32.031 1 37.94 191 ALA A O 1
ATOM 1428 N N . THR A 1 192 ? -5.883 -65.938 -31.406 1 36.47 192 THR A N 1
ATOM 1429 C CA . THR A 1 192 ? -5.664 -65.812 -29.969 1 36.47 192 THR A CA 1
ATOM 1430 C C . THR A 1 192 ? -4.371 -66.5 -29.547 1 36.47 192 THR A C 1
ATOM 1432 O O . THR A 1 192 ? -4.184 -67.688 -29.812 1 36.47 192 THR A O 1
ATOM 1435 N N . ILE A 1 193 ? -3.189 -65.875 -29.391 1 42.5 193 ILE A N 1
ATOM 1436 C CA . ILE A 1 193 ? -1.896 -66.375 -28.938 1 42.5 193 ILE A CA 1
ATOM 1437 C C . ILE A 1 193 ? -1.594 -65.875 -27.547 1 42.5 193 ILE A C 1
ATOM 1439 O O . ILE A 1 193 ? -1.898 -64.688 -27.219 1 42.5 193 ILE A O 1
ATOM 1443 N N . GLY A 1 194 ? -1.045 -66.562 -26.422 1 42 194 GLY A N 1
ATOM 1444 C CA . GLY A 1 194 ? -0.433 -66.062 -25.203 1 42 194 GLY A CA 1
ATOM 1445 C C . GLY A 1 194 ? -1.199 -66.5 -23.953 1 42 194 GLY A C 1
ATOM 1446 O O . GLY A 1 194 ? -1.156 -65.812 -22.938 1 42 194 GLY A O 1
ATOM 1447 N N . THR A 1 195 ? -1.95 -67.5 -23.922 1 36.56 195 THR A N 1
ATOM 1448 C CA . THR A 1 195 ? -2.512 -67.938 -22.641 1 36.56 195 THR A CA 1
ATOM 1449 C C . THR A 1 195 ? -1.441 -68.625 -21.781 1 36.56 195 THR A C 1
ATOM 1451 O O . THR A 1 195 ? -1.752 -69.5 -20.953 1 36.56 195 THR A O 1
ATOM 1454 N N . ALA A 1 196 ? -0.177 -68.188 -21.828 1 36.19 196 ALA A N 1
ATOM 1455 C CA . ALA A 1 196 ? 0.796 -68.938 -21 1 36.19 196 ALA A CA 1
ATOM 1456 C C . ALA A 1 196 ? 0.548 -68.688 -19.516 1 36.19 196 ALA A C 1
ATOM 1458 O O . ALA A 1 196 ? 0.197 -67.562 -19.125 1 36.19 196 ALA A O 1
ATOM 1459 N N . THR A 1 197 ? 0.325 -69.688 -18.703 1 38.5 197 THR A N 1
ATOM 1460 C CA . THR A 1 197 ? 0.189 -69.625 -17.25 1 38.5 197 THR A CA 1
ATOM 1461 C C . THR A 1 197 ? 1.507 -69.25 -16.594 1 38.5 197 THR A C 1
ATOM 1463 O O . THR A 1 197 ? 1.539 -68.938 -15.406 1 38.5 197 THR A O 1
ATOM 1466 N N . GLY A 1 198 ? 2.695 -69.375 -17.141 1 36.5 198 GLY A N 1
ATOM 1467 C CA . GLY A 1 198 ? 3.963 -68.938 -16.562 1 36.5 198 GLY A CA 1
ATOM 1468 C C . GLY A 1 198 ? 4.465 -67.625 -17.094 1 36.5 198 GLY A C 1
ATOM 1469 O O . GLY A 1 198 ? 3.74 -66.938 -17.812 1 36.5 198 GLY A O 1
ATOM 1470 N N . THR A 1 199 ? 5.734 -67.125 -16.688 1 36.34 199 THR A N 1
ATOM 1471 C CA . THR A 1 199 ? 6.41 -65.938 -17.172 1 36.34 199 THR A CA 1
ATOM 1472 C C . THR A 1 199 ? 6.637 -66.062 -18.688 1 36.34 199 THR A C 1
ATOM 1474 O O . THR A 1 199 ? 7.121 -67.062 -19.188 1 36.34 199 THR A O 1
ATOM 1477 N N . ALA A 1 200 ? 5.898 -65.312 -19.578 1 37.31 200 ALA A N 1
ATOM 1478 C CA . ALA A 1 200 ? 6.082 -65.312 -21.016 1 37.31 200 ALA A CA 1
ATOM 1479 C C . ALA A 1 200 ? 6.246 -63.938 -21.578 1 37.31 200 ALA A C 1
ATOM 1481 O O . ALA A 1 200 ? 5.758 -62.969 -20.984 1 37.31 200 ALA A O 1
ATOM 1482 N N . THR A 1 201 ? 7.223 -63.656 -22.469 1 39.28 201 THR A N 1
ATOM 1483 C CA . THR A 1 201 ? 7.383 -62.438 -23.281 1 39.28 201 THR A CA 1
ATOM 1484 C C . THR A 1 201 ? 6.809 -62.656 -24.688 1 39.28 201 THR A C 1
ATOM 1486 O O . THR A 1 201 ? 7.184 -63.625 -25.375 1 39.28 201 THR A O 1
ATOM 1489 N N . TYR A 1 202 ? 5.621 -61.969 -25.156 1 43.12 202 TYR A N 1
ATOM 1490 C CA . TYR A 1 202 ? 5.02 -62.031 -26.484 1 43.12 202 TYR A CA 1
ATOM 1491 C C . TYR A 1 202 ? 5.352 -60.781 -27.297 1 43.12 202 TYR A C 1
ATOM 1493 O O . TYR A 1 202 ? 5.285 -59.656 -26.781 1 43.12 202 TYR A O 1
ATOM 1501 N N . GLY A 1 203 ? 6.086 -60.906 -28.453 1 43.56 203 GLY A N 1
ATOM 1502 C CA . GLY A 1 203 ? 6.188 -59.875 -29.469 1 43.56 203 GLY A CA 1
ATOM 1503 C C . GLY A 1 203 ? 5.016 -59.875 -30.422 1 43.56 203 GLY A C 1
ATOM 1504 O O . GLY A 1 203 ? 4.621 -60.906 -30.938 1 43.56 203 GLY A O 1
ATOM 1505 N N . LEU A 1 204 ? 4.062 -59.031 -30.438 1 44.12 204 LEU A N 1
ATOM 1506 C CA . LEU A 1 204 ? 2.906 -58.938 -31.328 1 44.12 204 LEU A CA 1
ATOM 1507 C C . LEU A 1 204 ? 2.953 -57.688 -32.188 1 44.12 204 LEU A C 1
ATOM 1509 O O . LEU A 1 204 ? 3.25 -56.594 -31.672 1 44.12 204 LEU A O 1
ATOM 1513 N N . GLY A 1 205 ? 2.68 -57.844 -33.531 1 42.72 205 GLY A N 1
ATOM 1514 C CA . GLY A 1 205 ? 2.654 -56.75 -34.469 1 42.72 205 GLY A CA 1
ATOM 1515 C C . GLY A 1 205 ? 4.023 -56.156 -34.75 1 42.72 205 GLY A C 1
ATOM 1516 O O . GLY A 1 205 ? 4.156 -54.938 -34.969 1 42.72 205 GLY A O 1
ATOM 1517 N N . THR A 1 206 ? 5.027 -56.969 -34.438 1 38.72 206 THR A N 1
ATOM 1518 C CA . THR A 1 206 ? 6.398 -56.625 -34.781 1 38.72 206 THR A CA 1
ATOM 1519 C C . THR A 1 206 ? 6.715 -57.062 -36.219 1 38.72 206 THR A C 1
ATOM 1521 O O . THR A 1 206 ? 6.109 -58 -36.75 1 38.72 206 THR A O 1
ATOM 1524 N N . GLY A 1 207 ? 7.227 -56.031 -37.156 1 37.28 207 GLY A N 1
ATOM 1525 C CA . GLY A 1 207 ? 7.617 -56.156 -38.531 1 37.28 207 GLY A CA 1
ATOM 1526 C C . GLY A 1 207 ? 6.961 -55.125 -39.438 1 37.28 207 GLY A C 1
ATOM 1527 O O . GLY A 1 207 ? 6.363 -54.188 -38.969 1 37.28 207 GLY A O 1
ATOM 1528 N N . ALA A 1 208 ? 6.949 -55.344 -40.844 1 36.91 208 ALA A N 1
ATOM 1529 C CA . ALA A 1 208 ? 6.59 -54.344 -41.875 1 36.91 208 ALA A CA 1
ATOM 1530 C C . ALA A 1 208 ? 5.074 -54.219 -42 1 36.91 208 ALA A C 1
ATOM 1532 O O . ALA A 1 208 ? 4.367 -55.219 -42.156 1 36.91 208 ALA A O 1
ATOM 1533 N N . THR A 1 209 ? 4.414 -53.469 -41.125 1 41.84 209 THR A N 1
ATOM 1534 C CA . THR A 1 209 ? 3 -53.156 -41.344 1 41.84 209 THR A CA 1
ATOM 1535 C C . THR A 1 209 ? 2.816 -52.25 -42.531 1 41.84 209 THR A C 1
ATOM 1537 O O . THR A 1 209 ? 3.535 -51.25 -42.688 1 41.84 209 THR A O 1
ATOM 1540 N N . THR A 1 210 ? 2.152 -52.844 -43.562 1 36.22 210 THR A N 1
ATOM 1541 C CA . THR A 1 210 ? 1.89 -52.031 -44.75 1 36.22 210 THR A CA 1
ATOM 1542 C C . THR A 1 210 ? 1.111 -50.781 -44.406 1 36.22 210 THR A C 1
ATOM 1544 O O . THR A 1 210 ? 0.234 -50.812 -43.531 1 36.22 210 THR A O 1
ATOM 1547 N N . THR A 1 211 ? 1.372 -49.719 -45.031 1 46.88 211 THR A N 1
ATOM 1548 C CA . THR A 1 211 ? 0.778 -48.375 -44.938 1 46.88 211 THR A CA 1
ATOM 1549 C C . THR A 1 211 ? -0.734 -48.438 -45.156 1 46.88 211 THR A C 1
ATOM 1551 O O . THR A 1 211 ? -1.222 -49.219 -45.969 1 46.88 211 THR A O 1
ATOM 1554 N N . GLY A 1 212 ? -1.611 -47.969 -44.406 1 46.66 212 GLY A N 1
ATOM 1555 C CA . GLY A 1 212 ? -3.055 -47.875 -44.5 1 46.66 212 GLY A CA 1
ATOM 1556 C C . GLY A 1 212 ? -3.809 -48.906 -43.719 1 46.66 212 GLY A C 1
ATOM 1557 O O . GLY A 1 212 ? -5.035 -48.844 -43.594 1 46.66 212 GLY A O 1
ATOM 1558 N N . LEU A 1 213 ? -3.258 -49.906 -43.312 1 41.06 213 LEU A N 1
ATOM 1559 C CA . LEU A 1 213 ? -4 -50.938 -42.562 1 41.06 213 LEU A CA 1
ATOM 1560 C C . LEU A 1 213 ? -3.797 -50.781 -41.062 1 41.06 213 LEU A C 1
ATOM 1562 O O . LEU A 1 213 ? -2.721 -50.375 -40.625 1 41.06 213 LEU A O 1
ATOM 1566 N N . THR A 1 214 ? -4.945 -50.719 -40.188 1 42.12 214 THR A N 1
ATOM 1567 C CA . THR A 1 214 ? -4.965 -50.625 -38.719 1 42.12 214 THR A CA 1
ATOM 1568 C C . THR A 1 214 ? -4.879 -52 -38.094 1 42.12 214 THR A C 1
ATOM 1570 O O . THR A 1 214 ? -5.609 -52.906 -38.469 1 42.12 214 THR A O 1
ATOM 1573 N N . LYS A 1 215 ? -3.834 -52.25 -37.281 1 46.41 215 LYS A N 1
ATOM 1574 C CA . LYS A 1 215 ? -3.773 -53.438 -36.406 1 46.41 215 LYS A CA 1
ATOM 1575 C C . LYS A 1 215 ? -4.18 -53.094 -34.969 1 46.41 215 LYS A C 1
ATOM 1577 O O . LYS A 1 215 ? -3.725 -52.094 -34.438 1 46.41 215 LYS A O 1
ATOM 1582 N N . THR A 1 216 ? -5.352 -53.75 -34.5 1 43.41 216 THR A N 1
ATOM 1583 C CA . THR A 1 216 ? -5.793 -53.594 -33.125 1 43.41 216 THR A CA 1
ATOM 1584 C C . THR A 1 216 ? -5.262 -54.75 -32.25 1 43.41 216 THR A C 1
ATOM 1586 O O . THR A 1 216 ? -5.414 -55.906 -32.594 1 43.41 216 THR A O 1
ATOM 1589 N N . VAL A 1 217 ? -4.379 -54.5 -31.281 1 48.78 217 VAL A N 1
ATOM 1590 C CA . VAL A 1 217 ? -3.916 -55.469 -30.297 1 48.78 217 VAL A CA 1
ATOM 1591 C C . VAL A 1 217 ? -4.609 -55.219 -28.969 1 48.78 217 VAL A C 1
ATOM 1593 O O . VAL A 1 217 ? -4.488 -54.156 -28.391 1 48.78 217 VAL A O 1
ATOM 1596 N N . ASN A 1 218 ? -5.605 -56.062 -28.594 1 44.41 218 ASN A N 1
ATOM 1597 C CA . ASN A 1 218 ? -6.184 -56.094 -27.266 1 44.41 218 ASN A CA 1
ATOM 1598 C C . ASN A 1 218 ? -5.281 -56.844 -26.281 1 44.41 218 ASN A C 1
ATOM 1600 O O . ASN A 1 218 ? -4.965 -58.031 -26.5 1 44.41 218 ASN A O 1
ATOM 1604 N N . LEU A 1 219 ? -4.652 -56.219 -25.453 1 46.56 219 LEU A N 1
ATOM 1605 C CA . LEU A 1 219 ? -3.721 -56.812 -24.484 1 46.56 219 LEU A CA 1
ATOM 1606 C C . LEU A 1 219 ? -4.312 -56.781 -23.078 1 46.56 219 LEU A C 1
ATOM 1608 O O . LEU A 1 219 ? -4.773 -55.75 -22.609 1 46.56 219 LEU A O 1
ATOM 1612 N N . GLY A 1 220 ? -4.324 -57.906 -22.359 1 43.41 220 GLY A N 1
ATOM 1613 C CA . GLY A 1 220 ? -4.73 -58.031 -20.969 1 43.41 220 GLY A CA 1
ATOM 1614 C C . GLY A 1 220 ? -6.195 -57.719 -20.734 1 43.41 220 GLY A C 1
ATOM 1615 O O . GLY A 1 220 ? -6.566 -57.156 -19.703 1 43.41 220 GLY A O 1
ATOM 1616 N N . THR A 1 221 ? -6.992 -57.688 -21.688 1 45.34 221 THR A N 1
ATOM 1617 C CA . THR A 1 221 ? -8.398 -57.344 -21.516 1 45.34 221 THR A CA 1
ATOM 1618 C C . THR A 1 221 ? -9.141 -58.469 -20.781 1 45.34 221 THR A C 1
ATOM 1620 O O . THR A 1 221 ? -10.336 -58.344 -20.531 1 45.34 221 THR A O 1
ATOM 1623 N N . GLY A 1 222 ? -8.258 -59.406 -20.016 1 40 222 GLY A N 1
ATOM 1624 C CA . GLY A 1 222 ? -8.586 -60.531 -19.156 1 40 222 GLY A CA 1
ATOM 1625 C C . GLY A 1 222 ? -7.473 -60.875 -18.188 1 40 222 GLY A C 1
ATOM 1626 O O . GLY A 1 222 ? -6.457 -60.188 -18.125 1 40 222 GLY A O 1
ATOM 1627 N N . GLY A 1 223 ? -7.625 -61.156 -16.828 1 41.09 223 GLY A N 1
ATOM 1628 C CA . GLY A 1 223 ? -6.672 -61.531 -15.797 1 41.09 223 GLY A CA 1
ATOM 1629 C C . GLY A 1 223 ? -7.293 -61.625 -14.422 1 41.09 223 GLY A C 1
ATOM 1630 O O . GLY A 1 223 ? -8.352 -61.062 -14.164 1 41.09 223 GLY A O 1
ATOM 1631 N N . ALA A 1 224 ? -6.801 -62.781 -13.906 1 39.16 224 ALA A N 1
ATOM 1632 C CA . ALA A 1 224 ? -7.227 -62.906 -12.516 1 39.16 224 ALA A CA 1
ATOM 1633 C C . ALA A 1 224 ? -6.715 -61.75 -11.672 1 39.16 224 ALA A C 1
ATOM 1635 O O . ALA A 1 224 ? -5.688 -61.156 -11.984 1 39.16 224 ALA A O 1
ATOM 1636 N N . SER A 1 225 ? -7.449 -61.406 -10.68 1 42.09 225 SER A N 1
ATOM 1637 C CA . SER A 1 225 ? -7.027 -60.438 -9.672 1 42.09 225 SER A CA 1
ATOM 1638 C C . SER A 1 225 ? -5.613 -60.719 -9.188 1 42.09 225 SER A C 1
ATOM 1640 O O . SER A 1 225 ? -5.27 -61.875 -8.914 1 42.09 225 SER A O 1
ATOM 1642 N N . GLY A 1 226 ? -4.688 -59.875 -9.234 1 43.16 226 GLY A N 1
ATOM 1643 C CA . GLY A 1 226 ? -3.299 -60.031 -8.836 1 43.16 226 GLY A CA 1
ATOM 1644 C C . GLY A 1 226 ? -2.363 -60.281 -10.008 1 43.16 226 GLY A C 1
ATOM 1645 O O . GLY A 1 226 ? -1.146 -60.344 -9.828 1 43.16 226 GLY A O 1
ATOM 1646 N N . SER A 1 227 ? -2.871 -60.531 -11.102 1 35.75 227 SER A N 1
ATOM 1647 C CA . SER A 1 227 ? -1.978 -60.719 -12.242 1 35.75 227 SER A CA 1
ATOM 1648 C C . SER A 1 227 ? -1.527 -59.375 -12.812 1 35.75 227 SER A C 1
ATOM 1650 O O . SER A 1 227 ? -2.232 -58.375 -12.68 1 35.75 227 SER A O 1
ATOM 1652 N N . ASN A 1 228 ? -0.103 -59.219 -13 1 39.12 228 ASN A N 1
ATOM 1653 C CA . ASN A 1 228 ? 0.496 -58 -13.562 1 39.12 228 ASN A CA 1
ATOM 1654 C C . ASN A 1 228 ? 0.791 -58.188 -15.055 1 39.12 228 ASN A C 1
ATOM 1656 O O . ASN A 1 228 ? 1.349 -59.188 -15.469 1 39.12 228 ASN A O 1
ATOM 1660 N N . THR A 1 229 ? 0.193 -57.469 -15.992 1 43.44 229 THR A N 1
ATOM 1661 C CA . THR A 1 229 ? 0.585 -57.406 -17.391 1 43.44 229 THR A CA 1
ATOM 1662 C C . THR A 1 229 ? 1.284 -56.062 -17.688 1 43.44 229 THR A C 1
ATOM 1664 O O . THR A 1 229 ? 0.733 -55 -17.422 1 43.44 229 THR A O 1
ATOM 1667 N N . VAL A 1 230 ? 2.688 -56.094 -18.031 1 41.78 230 VAL A N 1
ATOM 1668 C CA . VAL A 1 230 ? 3.467 -54.969 -18.5 1 41.78 230 VAL A CA 1
ATOM 1669 C C . VAL A 1 230 ? 3.371 -54.844 -20.016 1 41.78 230 VAL A C 1
ATOM 1671 O O . VAL A 1 230 ? 3.654 -55.812 -20.734 1 41.78 230 VAL A O 1
ATOM 1674 N N . VAL A 1 231 ? 2.73 -53.844 -20.625 1 46.16 231 VAL A N 1
ATOM 1675 C CA . VAL A 1 231 ? 2.621 -53.562 -22.047 1 46.16 231 VAL A CA 1
ATOM 1676 C C . VAL A 1 231 ? 3.488 -52.375 -22.422 1 46.16 231 VAL A C 1
ATOM 1678 O O . VAL A 1 231 ? 3.256 -51.25 -21.938 1 46.16 231 VAL A O 1
ATOM 1681 N N . ASN A 1 232 ? 4.695 -52.625 -23.031 1 42.31 232 ASN A N 1
ATOM 1682 C CA . ASN A 1 232 ? 5.504 -51.562 -23.656 1 42.31 232 ASN A CA 1
ATOM 1683 C C . ASN A 1 232 ? 4.977 -51.188 -25.031 1 42.31 232 ASN A C 1
ATOM 1685 O O . ASN A 1 232 ? 4.84 -52.062 -25.906 1 42.31 232 ASN A O 1
ATOM 1689 N N . ILE A 1 233 ? 4.453 -50.031 -25.156 1 46.44 233 ILE A N 1
ATOM 1690 C CA . ILE A 1 233 ? 3.816 -49.594 -26.391 1 46.44 233 ILE A CA 1
ATOM 1691 C C . ILE A 1 233 ? 4.684 -48.531 -27.047 1 46.44 233 ILE A C 1
ATOM 1693 O O . ILE A 1 233 ? 5.086 -47.562 -26.406 1 46.44 233 ILE A O 1
ATOM 1697 N N . GLY A 1 234 ? 5.016 -48.531 -28.344 1 42.94 234 GLY A N 1
ATOM 1698 C CA . GLY A 1 234 ? 5.59 -47.5 -29.203 1 42.94 234 GLY A CA 1
ATOM 1699 C C . GLY A 1 234 ? 7.02 -47.812 -29.625 1 42.94 234 GLY A C 1
ATOM 1700 O O . GLY A 1 234 ? 7.707 -48.594 -28.969 1 42.94 234 GLY A O 1
ATOM 1701 N N . SER A 1 235 ? 7.387 -47.562 -31 1 37.78 235 SER A N 1
ATOM 1702 C CA . SER A 1 235 ? 8.727 -47.656 -31.578 1 37.78 235 SER A CA 1
ATOM 1703 C C . SER A 1 235 ? 9.633 -46.531 -31.062 1 37.78 235 SER A C 1
ATOM 1705 O O . SER A 1 235 ? 9.164 -45.406 -30.828 1 37.78 235 SER A O 1
ATOM 1707 N N . ALA A 1 236 ? 10.812 -46.875 -30.547 1 37.72 236 ALA A N 1
ATOM 1708 C CA . ALA A 1 236 ? 11.844 -45.875 -30.312 1 37.72 236 ALA A CA 1
ATOM 1709 C C . ALA A 1 236 ? 12.195 -45.156 -31.609 1 37.72 236 ALA A C 1
ATOM 1711 O O . ALA A 1 236 ? 12.961 -44.188 -31.594 1 37.72 236 ALA A O 1
ATOM 1712 N N . SER A 1 237 ? 11.844 -45.688 -32.75 1 33 237 SER A N 1
ATOM 1713 C CA . SER A 1 237 ? 12.156 -44.969 -34 1 33 237 SER A CA 1
ATOM 1714 C C . SER A 1 237 ? 11.312 -43.719 -34.156 1 33 237 SER A C 1
ATOM 1716 O O . SER A 1 237 ? 10.086 -43.781 -34 1 33 237 SER A O 1
ATOM 1718 N N . SER A 1 238 ? 11.922 -42.656 -34.312 1 37.66 238 SER A N 1
ATOM 1719 C CA . SER A 1 238 ? 11.352 -41.312 -34.531 1 37.66 238 SER A CA 1
ATOM 1720 C C . SER A 1 238 ? 10.336 -41.344 -35.688 1 37.66 238 SER A C 1
ATOM 1722 O O . SER A 1 238 ? 10.586 -41.906 -36.75 1 37.66 238 SER A O 1
ATOM 1724 N N . GLY A 1 239 ? 9.094 -40.938 -35.656 1 40 239 GLY A N 1
ATOM 1725 C CA . GLY A 1 239 ? 8.047 -40.844 -36.656 1 40 239 GLY A CA 1
ATOM 1726 C C . GLY A 1 239 ? 7.012 -41.938 -36.531 1 40 239 GLY A C 1
ATOM 1727 O O . GLY A 1 239 ? 5.973 -41.875 -37.219 1 40 239 GLY A O 1
ATOM 1728 N N . ALA A 1 240 ? 7.285 -43.031 -36.125 1 34.97 240 ALA A N 1
ATOM 1729 C CA . ALA A 1 240 ? 6.305 -44.094 -35.938 1 34.97 240 ALA A CA 1
ATOM 1730 C C . ALA A 1 240 ? 5.406 -43.812 -34.75 1 34.97 240 ALA A C 1
ATOM 1732 O O . ALA A 1 240 ? 5.727 -44.188 -33.625 1 34.97 240 ALA A O 1
ATOM 1733 N N . ASN A 1 241 ? 4.531 -42.719 -34.812 1 34.81 241 ASN A N 1
ATOM 1734 C CA . ASN A 1 241 ? 3.686 -42.156 -33.781 1 34.81 241 ASN A CA 1
ATOM 1735 C C . ASN A 1 241 ? 2.447 -43 -33.531 1 34.81 241 ASN A C 1
ATOM 1737 O O . ASN A 1 241 ? 1.664 -43.25 -34.438 1 34.81 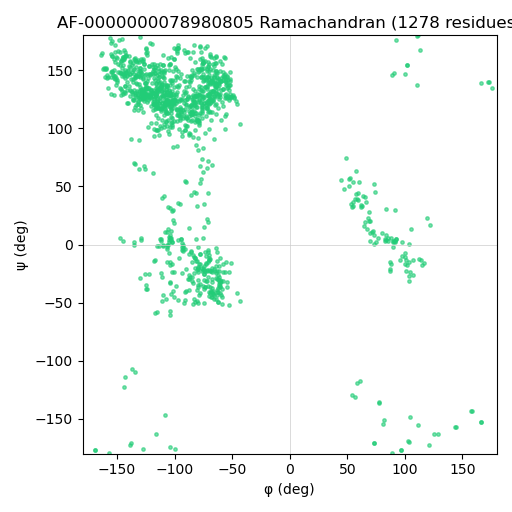241 ASN A O 1
ATOM 1741 N N . GLY A 1 242 ? 2.457 -44.188 -32.875 1 36.22 242 GLY A N 1
ATOM 1742 C CA . GLY A 1 242 ? 1.242 -44.875 -32.531 1 36.22 242 GLY A CA 1
ATOM 1743 C C . GLY A 1 242 ? 0.415 -44.188 -31.484 1 36.22 242 GLY A C 1
ATOM 1744 O O . GLY A 1 242 ? 0.818 -43.125 -30.969 1 36.22 242 GLY A O 1
ATOM 1745 N N . THR A 1 243 ? -0.903 -44.156 -31.578 1 38 243 THR A N 1
ATOM 1746 C CA . THR A 1 243 ? -1.842 -43.719 -30.547 1 38 243 THR A CA 1
ATOM 1747 C C . THR A 1 243 ? -2.105 -44.844 -29.547 1 38 243 THR A C 1
ATOM 1749 O O . THR A 1 243 ? -2.324 -46 -29.938 1 38 243 THR A O 1
ATOM 1752 N N . THR A 1 244 ? -1.645 -44.719 -28.328 1 44.72 244 THR A N 1
ATOM 1753 C CA . THR A 1 244 ? -1.991 -45.625 -27.25 1 44.72 244 THR A CA 1
ATOM 1754 C C . THR A 1 244 ? -3.244 -45.125 -26.516 1 44.72 244 THR A C 1
ATOM 1756 O O . THR A 1 244 ? -3.314 -44 -26.094 1 44.72 244 THR A O 1
ATOM 1759 N N . VAL A 1 245 ? -4.254 -45.688 -26.797 1 40.47 245 VAL A N 1
ATOM 1760 C CA . VAL A 1 245 ? -5.461 -45.469 -26.016 1 40.47 245 VAL A CA 1
ATOM 1761 C C . VAL A 1 245 ? -5.406 -46.312 -24.734 1 40.47 245 VAL A C 1
ATOM 1763 O O . VAL A 1 245 ? -5.285 -47.531 -24.797 1 40.47 245 VAL A O 1
ATOM 1766 N N . VAL A 1 246 ? -5.199 -45.781 -23.734 1 45.84 246 VAL A N 1
ATOM 1767 C CA . VAL A 1 246 ? -5.133 -46.406 -22.438 1 45.84 246 VAL A CA 1
ATOM 1768 C C . VAL A 1 246 ? -6.496 -46.344 -21.75 1 45.84 246 VAL A C 1
ATOM 1770 O O . VAL A 1 246 ? -6.953 -45.25 -21.391 1 45.84 246 VAL A O 1
ATOM 1773 N N . ASN A 1 247 ? -7.145 -47.344 -21.875 1 37 247 ASN A N 1
ATOM 1774 C CA . ASN A 1 247 ? -8.43 -47.469 -21.203 1 37 247 ASN A CA 1
ATOM 1775 C C . ASN A 1 247 ? -8.258 -47.875 -19.734 1 37 247 ASN A C 1
ATOM 1777 O O . ASN A 1 247 ? -9.234 -48.188 -19.047 1 37 247 ASN A O 1
ATOM 1781 N N . THR A 1 248 ? -7.016 -47.938 -19.328 1 42.06 248 THR A N 1
ATOM 1782 C CA . THR A 1 248 ? -6.84 -48.219 -17.922 1 42.06 248 THR A CA 1
ATOM 1783 C C . THR A 1 248 ? -6.945 -46.969 -17.078 1 42.06 248 THR A C 1
ATOM 1785 O O . THR A 1 248 ? -6.551 -45.875 -17.516 1 42.06 248 THR A O 1
ATOM 1788 N N . PRO A 1 249 ? -7.73 -46.938 -16.062 1 39.31 249 PRO A N 1
ATOM 1789 C CA . PRO A 1 249 ? -7.914 -45.719 -15.266 1 39.31 249 PRO A CA 1
ATOM 1790 C C . PRO A 1 249 ? -6.594 -45.156 -14.758 1 39.31 249 PRO A C 1
ATOM 1792 O O . PRO A 1 249 ? -6.5 -43.938 -14.5 1 39.31 249 PRO A O 1
ATOM 1795 N N . THR A 1 250 ? -5.621 -45.969 -14.484 1 43.5 250 THR A N 1
ATOM 1796 C CA . THR A 1 250 ? -4.344 -45.562 -13.922 1 43.5 250 THR A CA 1
ATOM 1797 C C . THR A 1 250 ? -3.193 -45.938 -14.844 1 43.5 250 THR A C 1
ATOM 1799 O O . THR A 1 250 ? -3.158 -47.062 -15.352 1 43.5 250 THR A O 1
ATOM 1802 N N . VAL A 1 251 ? -2.658 -45 -15.516 1 51.81 251 VAL A N 1
ATOM 1803 C CA . VAL A 1 251 ? -1.393 -45.281 -16.188 1 51.81 251 VAL A CA 1
ATOM 1804 C C . VAL A 1 251 ? -0.23 -44.969 -15.242 1 51.81 251 VAL A C 1
ATOM 1806 O O . VAL A 1 251 ? -0.14 -43.875 -14.68 1 51.81 251 VAL A O 1
ATOM 1809 N N . THR A 1 252 ? 0.375 -45.938 -14.648 1 45.44 252 THR A N 1
ATOM 1810 C CA . THR A 1 252 ? 1.569 -45.812 -13.828 1 45.44 252 THR A CA 1
ATOM 1811 C C . THR A 1 252 ? 2.83 -45.875 -14.68 1 45.44 252 THR A C 1
ATOM 1813 O O . THR A 1 252 ? 2.994 -46.812 -15.477 1 45.44 252 THR A O 1
ATOM 1816 N N . PHE A 1 253 ? 3.439 -44.844 -14.711 1 47.31 253 PHE A N 1
ATOM 1817 C CA . PHE A 1 253 ? 4.758 -44.875 -15.328 1 47.31 253 PHE A CA 1
ATOM 1818 C C . PHE A 1 253 ? 5.758 -45.594 -14.43 1 47.31 253 PHE A C 1
ATOM 1820 O O . PHE A 1 253 ? 5.824 -45.344 -13.227 1 47.31 253 PHE A O 1
ATOM 1827 N N . ALA A 1 254 ? 6.176 -46.688 -14.812 1 43.09 254 ALA A N 1
ATOM 1828 C CA . ALA A 1 254 ? 7.086 -47.531 -14.023 1 43.09 254 ALA A CA 1
ATOM 1829 C C . ALA A 1 254 ? 8.219 -46.688 -13.445 1 43.09 254 ALA A C 1
ATOM 1831 O O . ALA A 1 254 ? 8.656 -46.906 -12.312 1 43.09 254 ALA A O 1
ATOM 1832 N N . ASN A 1 255 ? 8.719 -45.844 -14.195 1 42.31 255 ASN A N 1
ATOM 1833 C CA . ASN A 1 255 ? 9.781 -44.969 -13.711 1 42.31 255 ASN A CA 1
ATOM 1834 C C . ASN A 1 255 ? 9.258 -43.562 -13.445 1 42.31 255 ASN A C 1
ATOM 1836 O O . ASN A 1 255 ? 8.172 -43.219 -13.914 1 42.31 255 ASN A O 1
ATOM 1840 N N . ALA A 1 256 ? 9.891 -43 -12.523 1 46.69 256 ALA A N 1
ATOM 1841 C CA . ALA A 1 256 ? 9.578 -41.625 -12.211 1 46.69 256 ALA A CA 1
ATOM 1842 C C . ALA A 1 256 ? 9.414 -40.781 -13.477 1 46.69 256 ALA A C 1
ATOM 1844 O O . ALA A 1 256 ? 10.234 -40.875 -14.391 1 46.69 256 ALA A O 1
ATOM 1845 N N . VAL A 1 257 ? 8.258 -40.5 -13.805 1 54.94 257 VAL A N 1
ATOM 1846 C CA . VAL A 1 257 ? 8.07 -39.531 -14.891 1 54.94 257 VAL A CA 1
ATOM 1847 C C . VAL A 1 257 ? 8.773 -38.219 -14.555 1 54.94 257 VAL A C 1
ATOM 1849 O O . VAL A 1 257 ? 8.438 -37.562 -13.57 1 54.94 257 VAL A O 1
ATOM 1852 N N . THR A 1 258 ? 9.914 -38.031 -15.086 1 54.81 258 THR A N 1
ATOM 1853 C CA . THR A 1 258 ? 10.688 -36.812 -14.766 1 54.81 258 THR A CA 1
ATOM 1854 C C . THR A 1 258 ? 10.258 -35.656 -15.648 1 54.81 258 THR A C 1
ATOM 1856 O O . THR A 1 258 ? 10.562 -34.5 -15.352 1 54.81 258 THR A O 1
ATOM 1859 N N . GLN A 1 259 ? 9.508 -35.969 -16.766 1 58.38 259 GLN A N 1
ATOM 1860 C CA . GLN A 1 259 ? 9.078 -34.875 -17.656 1 58.38 259 GLN A CA 1
ATOM 1861 C C . GLN A 1 259 ? 7.793 -35.25 -18.391 1 58.38 259 GLN A C 1
ATOM 1863 O O . GLN A 1 259 ? 7.633 -36.375 -18.828 1 58.38 259 GLN A O 1
ATOM 1868 N N . VAL A 1 260 ? 6.836 -34.469 -18.359 1 64.81 260 VAL A N 1
ATOM 1869 C CA . VAL A 1 260 ? 5.68 -34.531 -19.25 1 64.81 260 VAL A CA 1
ATOM 1870 C C . VAL A 1 260 ? 5.656 -33.281 -20.141 1 64.81 260 VAL A C 1
ATOM 1872 O O . VAL A 1 260 ? 5.406 -32.188 -19.672 1 64.81 260 VAL A O 1
ATOM 1875 N N . GLY A 1 261 ? 6.168 -33.375 -21.453 1 58.88 261 GLY A N 1
ATOM 1876 C CA . GLY A 1 261 ? 6.195 -32.281 -22.406 1 58.88 261 GLY A CA 1
ATOM 1877 C C . GLY A 1 261 ? 5.098 -32.375 -23.453 1 58.88 261 GLY A C 1
ATOM 1878 O O . GLY A 1 261 ? 5.066 -33.312 -24.25 1 58.88 261 GLY A O 1
ATOM 1879 N N . MET A 1 262 ? 4.125 -31.547 -23.297 1 64.69 262 MET A N 1
ATOM 1880 C CA . MET A 1 262 ? 3.07 -31.391 -24.297 1 64.69 262 MET A CA 1
ATOM 1881 C C . MET A 1 262 ? 3.043 -29.969 -24.844 1 64.69 262 MET A C 1
ATOM 1883 O O . MET A 1 262 ? 2.057 -29.25 -24.672 1 64.69 262 MET A O 1
ATOM 1887 N N . PRO A 1 263 ? 4.195 -29.516 -25.5 1 63.94 263 PRO A N 1
ATOM 1888 C CA . PRO A 1 263 ? 4.379 -28.109 -25.859 1 63.94 263 PRO A CA 1
ATOM 1889 C C . PRO A 1 263 ? 3.312 -27.594 -26.828 1 63.94 263 PRO A C 1
ATOM 1891 O O . PRO A 1 263 ? 3.143 -26.391 -26.984 1 63.94 263 PRO A O 1
ATOM 1894 N N . GLN A 1 264 ? 2.584 -28.469 -27.531 1 66.31 264 GLN A N 1
ATOM 1895 C CA . GLN A 1 264 ? 1.557 -28.047 -28.469 1 66.31 264 GLN A CA 1
ATOM 1896 C C . GLN A 1 264 ? 0.161 -28.391 -27.953 1 66.31 264 GLN A C 1
ATOM 1898 O O . GLN A 1 264 ? -0.836 -28.125 -28.625 1 66.31 264 GLN A O 1
ATOM 1903 N N . ALA A 1 265 ? 0.161 -29.047 -26.734 1 67.44 265 ALA A N 1
ATOM 1904 C CA . ALA A 1 265 ? -1.131 -29.547 -26.25 1 67.44 265 ALA A CA 1
ATOM 1905 C C . ALA A 1 265 ? -1.713 -28.609 -25.188 1 67.44 265 ALA A C 1
ATOM 1907 O O . ALA A 1 265 ? -0.981 -27.844 -24.562 1 67.44 265 ALA A O 1
ATOM 1908 N N . ASN A 1 266 ? -3.096 -28.594 -25.172 1 76.31 266 ASN A N 1
ATOM 1909 C CA . ASN A 1 266 ? -3.838 -27.969 -24.078 1 76.31 266 ASN A CA 1
ATOM 1910 C C . ASN A 1 266 ? -4.027 -28.906 -22.906 1 76.31 266 ASN A C 1
ATOM 1912 O O . ASN A 1 266 ? -4.535 -30.016 -23.062 1 76.31 266 ASN A O 1
ATOM 1916 N N . LEU A 1 267 ? -3.41 -28.547 -21.828 1 79.69 267 LEU A N 1
ATOM 1917 C CA . LEU A 1 267 ? -3.625 -29.328 -20.609 1 79.69 267 LEU A CA 1
ATOM 1918 C C . LEU A 1 267 ? -4.812 -28.781 -19.828 1 79.69 267 LEU A C 1
ATOM 1920 O O . LEU A 1 267 ? -4.926 -27.562 -19.625 1 79.69 267 LEU A O 1
ATOM 1924 N N . THR A 1 268 ? -5.809 -29.5 -19.469 1 82.88 268 THR A N 1
ATOM 1925 C CA . THR A 1 268 ? -6.914 -29.156 -18.594 1 82.88 268 THR A CA 1
ATOM 1926 C C . THR A 1 268 ? -6.898 -30.031 -17.344 1 82.88 268 THR A C 1
ATOM 1928 O O . THR A 1 268 ? -6.707 -31.234 -17.422 1 82.88 268 THR A O 1
ATOM 1931 N N . ALA A 1 269 ? -6.957 -29.5 -16.172 1 85.25 269 ALA A N 1
ATOM 1932 C CA . ALA A 1 269 ? -6.98 -30.203 -14.898 1 85.25 269 ALA A CA 1
ATOM 1933 C C . ALA A 1 269 ? -7.91 -29.516 -13.898 1 85.25 269 ALA A C 1
ATOM 1935 O O . ALA A 1 269 ? -8.375 -28.406 -14.141 1 85.25 269 ALA A O 1
ATOM 1936 N N . GLN A 1 270 ? -8.312 -30.203 -12.82 1 87.94 270 GLN A N 1
ATOM 1937 C CA . GLN A 1 270 ? -9.102 -29.594 -11.758 1 87.94 270 GLN A CA 1
ATOM 1938 C C . GLN A 1 270 ? -8.211 -28.859 -10.766 1 87.94 270 GLN A C 1
ATOM 1940 O O . GLN A 1 270 ? -8.523 -27.734 -10.344 1 87.94 270 GLN A O 1
ATOM 1945 N N . LEU A 1 271 ? -7.125 -29.531 -10.336 1 90.38 271 LEU A N 1
ATOM 1946 C CA . LEU A 1 271 ? -6.184 -29.016 -9.352 1 90.38 271 LEU A CA 1
ATOM 1947 C C . LEU A 1 271 ? -4.746 -29.141 -9.852 1 90.38 271 LEU A C 1
ATOM 1949 O O . LEU A 1 271 ? -4.43 -30.062 -10.609 1 90.38 271 LEU A O 1
ATOM 1953 N N . LEU A 1 272 ? -3.918 -28.219 -9.555 1 90.5 272 LEU A N 1
ATOM 1954 C CA . LEU A 1 272 ? -2.492 -28.297 -9.859 1 90.5 272 LEU A CA 1
ATOM 1955 C C . LEU A 1 272 ? -1.659 -27.875 -8.648 1 90.5 272 LEU A C 1
ATOM 1957 O O . LEU A 1 272 ? -1.789 -26.766 -8.148 1 90.5 272 LEU A O 1
ATOM 1961 N N . GLY A 1 273 ? -0.862 -28.719 -8.117 1 91.62 273 GLY A N 1
ATOM 1962 C CA . GLY A 1 273 ? 0.153 -28.438 -7.113 1 91.62 273 GLY A CA 1
ATOM 1963 C C . GLY A 1 273 ? 1.564 -28.484 -7.668 1 91.62 273 GLY A C 1
ATOM 1964 O O . GLY A 1 273 ? 1.937 -29.406 -8.375 1 91.62 273 GLY A O 1
ATOM 1965 N N . LEU A 1 274 ? 2.314 -27.484 -7.441 1 90.06 274 LEU A N 1
ATOM 1966 C CA . LEU A 1 274 ? 3.686 -27.391 -7.93 1 90.06 274 LEU A CA 1
ATOM 1967 C C . LEU A 1 274 ? 4.664 -27.203 -6.773 1 90.06 274 LEU A C 1
ATOM 1969 O O . LEU A 1 274 ? 4.371 -26.484 -5.812 1 90.06 274 LEU A O 1
ATOM 1973 N N . GLY A 1 275 ? 5.855 -27.75 -6.91 1 90.31 275 GLY A N 1
ATOM 1974 C CA . GLY A 1 275 ? 6.918 -27.578 -5.934 1 90.31 275 GLY A CA 1
ATOM 1975 C C . GLY A 1 275 ? 6.645 -28.281 -4.617 1 90.31 275 GLY A C 1
ATOM 1976 O O . GLY A 1 275 ? 6.984 -27.766 -3.551 1 90.31 275 GLY A O 1
ATOM 1977 N N . GLY A 1 276 ? 5.902 -29.328 -4.66 1 88.25 276 GLY A N 1
ATOM 1978 C CA . GLY A 1 276 ? 5.574 -30.078 -3.457 1 88.25 276 GLY A CA 1
ATOM 1979 C C . GLY A 1 276 ? 4.316 -29.578 -2.77 1 88.25 276 GLY A C 1
ATOM 1980 O O . GLY A 1 276 ? 3.936 -30.094 -1.719 1 88.25 276 GLY A O 1
ATOM 1981 N N . ALA A 1 277 ? 3.686 -28.609 -3.35 1 92 277 ALA A N 1
ATOM 1982 C CA . ALA A 1 277 ? 2.441 -28.094 -2.779 1 92 277 ALA A CA 1
ATOM 1983 C C . ALA A 1 277 ? 1.272 -29.031 -3.092 1 92 277 ALA A C 1
ATOM 1985 O O . ALA A 1 277 ? 1.283 -29.734 -4.105 1 92 277 ALA A O 1
ATOM 1986 N N . THR A 1 278 ? 0.319 -29.031 -2.221 1 90.62 278 THR A N 1
ATOM 1987 C CA . THR A 1 278 ? -0.925 -29.75 -2.436 1 90.62 278 THR A CA 1
ATOM 1988 C C . THR A 1 278 ? -2.076 -28.797 -2.711 1 90.62 278 THR A C 1
ATOM 1990 O O . THR A 1 278 ? -2.385 -27.938 -1.885 1 90.62 278 THR A O 1
ATOM 1993 N N . ALA A 1 279 ? -2.668 -28.906 -3.896 1 92.06 279 ALA A N 1
ATOM 1994 C CA . ALA A 1 279 ? -3.842 -28.109 -4.246 1 92.06 279 ALA A CA 1
ATOM 1995 C C . ALA A 1 279 ? -5.109 -28.703 -3.637 1 92.06 279 ALA A C 1
ATOM 1997 O O . ALA A 1 279 ? -5.141 -29.891 -3.283 1 92.06 279 ALA A O 1
ATOM 1998 N N . ASP A 1 280 ? -6.031 -27.906 -3.375 1 92.06 280 ASP A N 1
ATOM 1999 C CA . ASP A 1 280 ? -7.312 -28.344 -2.836 1 92.06 280 ASP A CA 1
ATOM 2000 C C . ASP A 1 280 ? -8.469 -27.594 -3.482 1 92.06 280 ASP A C 1
ATOM 2002 O O . ASP A 1 280 ? -8.281 -26.906 -4.492 1 92.06 280 ASP A O 1
ATOM 2006 N N . SER A 1 281 ? -9.648 -27.812 -2.943 1 91.31 281 SER A N 1
ATOM 2007 C CA . SER A 1 281 ? -10.836 -27.25 -3.578 1 91.31 281 SER A CA 1
ATOM 2008 C C . SER A 1 281 ? -10.859 -25.734 -3.447 1 91.31 281 SER A C 1
ATOM 2010 O O . SER A 1 281 ? -11.523 -25.047 -4.227 1 91.31 281 SER A O 1
ATOM 2012 N N . TYR A 1 282 ? -10.148 -25.219 -2.455 1 92.69 282 TYR A N 1
ATOM 2013 C CA . TYR A 1 282 ? -10.086 -23.781 -2.248 1 92.69 282 TYR A CA 1
ATOM 2014 C C . TYR A 1 282 ? -8.914 -23.172 -3.008 1 92.69 282 TYR A C 1
ATOM 2016 O O . TYR A 1 282 ? -9.055 -22.141 -3.666 1 92.69 282 TYR A O 1
ATOM 2024 N N . ASN A 1 283 ? -7.762 -23.766 -2.887 1 94.81 283 ASN A N 1
ATOM 2025 C CA . ASN A 1 283 ? -6.574 -23.406 -3.654 1 94.81 283 ASN A CA 1
ATOM 2026 C C . ASN A 1 283 ? -6.336 -24.391 -4.805 1 94.81 283 ASN A C 1
ATOM 2028 O O . ASN A 1 283 ? -5.461 -25.25 -4.719 1 94.81 283 ASN A O 1
ATOM 2032 N N . ARG A 1 284 ? -7.012 -24.141 -5.914 1 94 284 ARG A N 1
ATOM 2033 C CA . ARG A 1 284 ? -6.926 -25.109 -7.008 1 94 284 ARG A CA 1
ATOM 2034 C C . ARG A 1 284 ? -5.574 -25.016 -7.715 1 94 284 ARG A C 1
ATOM 2036 O O . ARG A 1 284 ? -5.191 -25.922 -8.453 1 94 284 ARG A O 1
ATOM 2043 N N . LEU A 1 285 ? -4.934 -23.953 -7.531 1 93.56 285 LEU A N 1
ATOM 2044 C CA . LEU A 1 285 ? -3.521 -23.812 -7.867 1 93.56 285 LEU A CA 1
ATOM 2045 C C . LEU A 1 285 ? -2.695 -23.5 -6.625 1 93.56 285 LEU A C 1
ATOM 2047 O O . LEU A 1 285 ? -2.893 -22.469 -5.984 1 93.56 285 LEU A O 1
ATOM 2051 N N . SER A 1 286 ? -1.801 -24.359 -6.227 1 94.12 286 SER A N 1
ATOM 2052 C CA . SER A 1 286 ? -0.907 -24.188 -5.086 1 94.12 286 SER A CA 1
ATOM 2053 C C . SER A 1 286 ? 0.545 -24.438 -5.477 1 94.12 286 SER A C 1
ATOM 2055 O O . SER A 1 286 ? 0.871 -25.5 -6.023 1 94.12 286 SER A O 1
ATOM 2057 N N . VAL A 1 287 ? 1.408 -23.422 -5.184 1 93.94 287 VAL A N 1
ATOM 2058 C CA . VAL A 1 287 ? 2.795 -23.5 -5.629 1 93.94 287 VAL A CA 1
ATOM 2059 C C . VAL A 1 287 ? 3.73 -23.156 -4.469 1 93.94 287 VAL A C 1
ATOM 2061 O O . VAL A 1 287 ? 3.541 -22.156 -3.779 1 93.94 287 VAL A O 1
ATOM 2064 N N . ASN A 1 288 ? 4.727 -23.938 -4.133 1 93.69 288 ASN A N 1
ATOM 2065 C CA . ASN A 1 288 ? 5.887 -23.578 -3.32 1 93.69 288 ASN A CA 1
ATOM 2066 C C . ASN A 1 288 ? 7.094 -23.234 -4.188 1 93.69 288 ASN A C 1
ATOM 2068 O O . ASN A 1 288 ? 7.633 -24.109 -4.879 1 93.69 288 ASN A O 1
ATOM 2072 N N . THR A 1 289 ? 7.484 -21.938 -4.188 1 92.69 289 THR A N 1
ATOM 2073 C CA . THR A 1 289 ? 8.547 -21.484 -5.078 1 92.69 289 THR A CA 1
ATOM 2074 C C . THR A 1 289 ? 9.148 -20.172 -4.586 1 92.69 289 THR A C 1
ATOM 2076 O O . THR A 1 289 ? 8.484 -19.406 -3.877 1 92.69 289 THR A O 1
ATOM 2079 N N . PRO A 1 290 ? 10.461 -19.969 -4.945 1 91.25 290 PRO A N 1
ATOM 2080 C CA . PRO A 1 290 ? 11.023 -18.656 -4.637 1 91.25 290 PRO A CA 1
ATOM 2081 C C . PRO A 1 290 ? 10.453 -17.547 -5.52 1 91.25 290 PRO A C 1
ATOM 2083 O O . PRO A 1 290 ? 10.492 -16.375 -5.148 1 91.25 290 PRO A O 1
ATOM 2086 N N . ALA A 1 291 ? 10.031 -18.016 -6.793 1 92.12 291 ALA A N 1
ATOM 2087 C CA . ALA A 1 291 ? 9.516 -16.984 -7.691 1 92.12 291 ALA A CA 1
ATOM 2088 C C . ALA A 1 291 ? 8.57 -17.578 -8.727 1 92.12 291 ALA A C 1
ATOM 2090 O O . ALA A 1 291 ? 8.672 -18.766 -9.055 1 92.12 291 ALA A O 1
ATOM 2091 N N . VAL A 1 292 ? 7.578 -16.781 -9.156 1 92.44 292 VAL A N 1
ATOM 2092 C CA . VAL A 1 292 ? 6.715 -17.062 -10.297 1 92.44 292 VAL A CA 1
ATOM 2093 C C . VAL A 1 292 ? 6.949 -16.016 -11.391 1 92.44 292 VAL A C 1
ATOM 2095 O O . VAL A 1 292 ? 6.887 -14.812 -11.141 1 92.44 292 VAL A O 1
ATOM 2098 N N . LEU A 1 293 ? 7.297 -16.469 -12.609 1 91.69 293 LEU A N 1
ATOM 2099 C CA . LEU A 1 293 ? 7.531 -15.586 -13.742 1 91.69 293 LEU A CA 1
ATOM 2100 C C . LEU A 1 293 ? 6.395 -15.688 -14.758 1 91.69 293 LEU A C 1
ATOM 2102 O O . LEU A 1 293 ? 6.195 -16.75 -15.367 1 91.69 293 LEU A O 1
ATOM 2106 N N . LEU A 1 294 ? 5.625 -14.648 -14.93 1 92.38 294 LEU A N 1
ATOM 2107 C CA . LEU A 1 294 ? 4.684 -14.453 -16.016 1 92.38 294 LEU A CA 1
ATOM 2108 C C . LEU A 1 294 ? 5.258 -13.492 -17.062 1 92.38 294 LEU A C 1
ATOM 2110 O O . LEU A 1 294 ? 5.266 -12.273 -16.859 1 92.38 294 LEU A O 1
ATOM 2114 N N . ASN A 1 295 ? 5.746 -14.023 -18.141 1 93.31 295 ASN A N 1
ATOM 2115 C CA . ASN A 1 295 ? 6.418 -13.242 -19.172 1 93.31 295 ASN A CA 1
ATOM 2116 C C . ASN A 1 295 ? 5.48 -12.914 -20.328 1 93.31 295 ASN A C 1
ATOM 2118 O O . ASN A 1 295 ? 4.367 -13.438 -20.391 1 93.31 295 ASN A O 1
ATOM 2122 N N . ASN A 1 296 ? 5.941 -12.023 -21.188 1 90.56 296 ASN A N 1
ATOM 2123 C CA . ASN A 1 296 ? 5.121 -11.539 -22.297 1 90.56 296 ASN A CA 1
ATOM 2124 C C . ASN A 1 296 ? 5.316 -12.383 -23.547 1 90.56 296 ASN A C 1
ATOM 2126 O O . ASN A 1 296 ? 6.227 -13.211 -23.609 1 90.56 296 ASN A O 1
ATOM 2130 N N . ALA A 1 297 ? 4.363 -12.195 -24.484 1 92.44 297 ALA A N 1
ATOM 2131 C CA . ALA A 1 297 ? 4.453 -12.844 -25.797 1 92.44 297 ALA A CA 1
ATOM 2132 C C . ALA A 1 297 ? 4.754 -11.828 -26.891 1 92.44 297 ALA A C 1
ATOM 2134 O O . ALA A 1 297 ? 4.109 -11.836 -27.938 1 92.44 297 ALA A O 1
ATOM 2135 N N . GLY A 1 298 ? 5.688 -10.859 -26.578 1 92.31 298 GLY A N 1
ATOM 2136 C CA . GLY A 1 298 ? 6.137 -9.922 -27.594 1 92.31 298 GLY A CA 1
ATOM 2137 C C . GLY A 1 298 ? 5.68 -8.5 -27.328 1 92.31 298 GLY A C 1
ATOM 2138 O O . GLY A 1 298 ? 6.137 -7.562 -27.984 1 92.31 298 GLY A O 1
ATOM 2139 N N . ALA A 1 299 ? 4.77 -8.242 -26.422 1 95.38 299 ALA A N 1
ATOM 2140 C CA . ALA A 1 299 ? 4.285 -6.898 -26.125 1 95.38 299 ALA A CA 1
ATOM 2141 C C . ALA A 1 299 ? 4.02 -6.73 -24.641 1 95.38 299 ALA A C 1
ATOM 2143 O O . ALA A 1 299 ? 4.953 -6.73 -23.828 1 95.38 299 ALA A O 1
ATOM 2144 N N . GLY A 1 300 ? 2.773 -6.539 -24.281 1 93.44 300 GLY A N 1
ATOM 2145 C CA . GLY A 1 300 ? 2.408 -6.387 -22.891 1 93.44 300 GLY A CA 1
ATOM 2146 C C . GLY A 1 300 ? 1.864 -7.66 -22.266 1 93.44 300 GLY A C 1
ATOM 2147 O O . GLY A 1 300 ? 1.72 -8.672 -22.953 1 93.44 300 GLY A O 1
ATOM 2148 N N . ILE A 1 301 ? 1.729 -7.676 -21 1 93.69 301 ILE A N 1
ATOM 2149 C CA . ILE A 1 301 ? 1.139 -8.789 -20.25 1 93.69 301 ILE A CA 1
ATOM 2150 C C . ILE A 1 301 ? 0.191 -8.25 -19.188 1 93.69 301 ILE A C 1
ATOM 2152 O O . ILE A 1 301 ? 0.461 -7.215 -18.578 1 93.69 301 ILE A O 1
ATOM 2156 N N . GLU A 1 302 ? -0.925 -8.961 -19.047 1 93.44 302 GLU A N 1
ATOM 2157 C CA . GLU A 1 302 ? -1.913 -8.641 -18.016 1 93.44 302 GLU A CA 1
ATOM 2158 C C . GLU A 1 302 ? -2.27 -9.883 -17.203 1 93.44 302 GLU A C 1
ATOM 2160 O O . GLU A 1 302 ? -2.623 -10.922 -17.766 1 93.44 302 GLU A O 1
ATOM 2165 N N . ALA A 1 303 ? -1.994 -9.898 -15.875 1 93.31 303 ALA A N 1
ATOM 2166 C CA . ALA A 1 303 ? -2.543 -10.883 -14.945 1 93.31 303 ALA A CA 1
ATOM 2167 C C . ALA A 1 303 ? -3.865 -10.406 -14.352 1 93.31 303 ALA A C 1
ATOM 2169 O O . ALA A 1 303 ? -3.918 -9.359 -13.695 1 93.31 303 ALA A O 1
ATOM 2170 N N . THR A 1 304 ? -5 -11.164 -14.562 1 94.44 304 THR A N 1
ATOM 2171 C CA . THR A 1 304 ? -6.344 -10.703 -14.234 1 94.44 304 THR A CA 1
ATOM 2172 C C . THR A 1 304 ? -6.91 -11.5 -13.062 1 94.44 304 THR A C 1
ATOM 2174 O O . THR A 1 304 ? -6.797 -12.727 -13.023 1 94.44 304 THR A O 1
ATOM 2177 N N . VAL A 1 305 ? -7.395 -10.883 -12.07 1 95.38 305 VAL A N 1
ATOM 2178 C CA . VAL A 1 305 ? -8.273 -11.477 -11.07 1 95.38 305 VAL A CA 1
ATOM 2179 C C . VAL A 1 305 ? -9.695 -10.945 -11.25 1 95.38 305 VAL A C 1
ATOM 2181 O O . VAL A 1 305 ? -9.906 -9.734 -11.281 1 95.38 305 VAL A O 1
ATOM 2184 N N . ASN A 1 306 ? -10.641 -11.82 -11.453 1 96.12 306 ASN A N 1
ATOM 2185 C CA . ASN A 1 306 ? -12.016 -11.461 -11.805 1 96.12 306 ASN A CA 1
ATOM 2186 C C . ASN A 1 306 ? -13.016 -12 -10.789 1 96.12 306 ASN A C 1
ATOM 2188 O O . ASN A 1 306 ? -13.008 -13.195 -10.477 1 96.12 306 ASN A O 1
ATOM 2192 N N . LYS A 1 307 ? -13.914 -11.125 -10.234 1 95.5 307 LYS A N 1
ATOM 2193 C CA . LYS A 1 307 ? -14.977 -11.547 -9.32 1 95.5 307 LYS A CA 1
ATOM 2194 C C . LYS A 1 307 ? -16.328 -11.586 -10.023 1 95.5 307 LYS A C 1
ATOM 2196 O O . LYS A 1 307 ? -16.5 -10.969 -11.078 1 95.5 307 LYS A O 1
ATOM 2201 N N . ALA A 1 308 ? -17.203 -12.297 -9.398 1 95.38 308 ALA A N 1
ATOM 2202 C CA . ALA A 1 308 ? -18.484 -12.555 -10.031 1 95.38 308 ALA A CA 1
ATOM 2203 C C . ALA A 1 308 ? -19.438 -11.359 -9.867 1 95.38 308 ALA A C 1
ATOM 2205 O O . ALA A 1 308 ? -20.188 -11.023 -10.781 1 95.38 308 ALA A O 1
ATOM 2206 N N . ALA A 1 309 ? -19.391 -10.758 -8.672 1 95.25 309 ALA A N 1
ATOM 2207 C CA . ALA A 1 309 ? -20.297 -9.648 -8.359 1 95.25 309 ALA A CA 1
ATOM 2208 C C . ALA A 1 309 ? -19.578 -8.586 -7.523 1 95.25 309 ALA A C 1
ATOM 2210 O O . ALA A 1 309 ? -18.547 -8.852 -6.91 1 95.25 309 ALA A O 1
ATOM 2211 N N . ALA A 1 310 ? -20.203 -7.387 -7.508 1 93.75 310 ALA A N 1
ATOM 2212 C CA . ALA A 1 310 ? -19.594 -6.207 -6.895 1 93.75 310 ALA A CA 1
ATOM 2213 C C . ALA A 1 310 ? -19.266 -6.457 -5.426 1 93.75 310 ALA A C 1
ATOM 2215 O O . ALA A 1 310 ? -18.266 -5.969 -4.914 1 93.75 310 ALA A O 1
ATOM 2216 N N . GLY A 1 311 ? -20.062 -7.266 -4.805 1 95.44 311 GLY A N 1
ATOM 2217 C CA . GLY A 1 311 ? -19.875 -7.473 -3.375 1 95.44 311 GLY A CA 1
ATOM 2218 C C . GLY A 1 311 ? -18.812 -8.492 -3.047 1 95.44 311 GLY A C 1
ATOM 2219 O O . GLY A 1 311 ? -18.391 -8.617 -1.891 1 95.44 311 GLY A O 1
ATOM 2220 N N . ASN A 1 312 ? -18.281 -9.281 -4.074 1 95.62 312 ASN A N 1
ATOM 2221 C CA . ASN A 1 312 ? -17.203 -10.25 -3.893 1 95.62 312 ASN A CA 1
ATOM 2222 C C . ASN A 1 312 ? -15.836 -9.586 -3.949 1 95.62 312 ASN A C 1
ATOM 2224 O O . ASN A 1 312 ? -15.727 -8.391 -4.223 1 95.62 312 ASN A O 1
ATOM 2228 N N . ASP A 1 313 ? -14.812 -10.328 -3.627 1 95.19 313 ASP A N 1
ATOM 2229 C CA . ASP A 1 313 ? -13.461 -9.789 -3.637 1 95.19 313 ASP A CA 1
ATOM 2230 C C . ASP A 1 313 ? -12.68 -10.281 -4.855 1 95.19 313 ASP A C 1
ATOM 2232 O O . ASP A 1 313 ? -12.812 -11.445 -5.254 1 95.19 313 ASP A O 1
ATOM 2236 N N . ALA A 1 314 ? -12.023 -9.461 -5.578 1 96.44 314 ALA A N 1
ATOM 2237 C CA . ALA A 1 314 ? -10.914 -9.703 -6.488 1 96.44 314 ALA A CA 1
ATOM 2238 C C . ALA A 1 314 ? -9.625 -9.07 -5.973 1 96.44 314 ALA A C 1
ATOM 2240 O O . ALA A 1 314 ? -9.43 -7.855 -6.105 1 96.44 314 ALA A O 1
ATOM 2241 N N . ALA A 1 315 ? -8.734 -9.914 -5.379 1 95.19 315 ALA A N 1
ATOM 2242 C CA . ALA A 1 315 ? -7.691 -9.289 -4.574 1 95.19 315 ALA A CA 1
ATOM 2243 C C . ALA A 1 315 ? -6.391 -10.086 -4.637 1 95.19 315 ALA A C 1
ATOM 2245 O O . ALA A 1 315 ? -6.395 -11.258 -5.008 1 95.19 315 ALA A O 1
ATOM 2246 N N . PHE A 1 316 ? -5.297 -9.422 -4.414 1 95.25 316 PHE A N 1
ATOM 2247 C CA . PHE A 1 316 ? -4.035 -10.016 -3.982 1 95.25 316 PHE A CA 1
ATOM 2248 C C . PHE A 1 316 ? -3.865 -9.883 -2.475 1 95.25 316 PHE A C 1
ATOM 2250 O O . PHE A 1 316 ? -4.02 -8.797 -1.918 1 95.25 316 PHE A O 1
ATOM 2257 N N . ALA A 1 317 ? -3.684 -11.031 -1.875 1 95.25 317 ALA A N 1
ATOM 2258 C CA . ALA A 1 317 ? -3.436 -11.062 -0.436 1 95.25 317 ALA A CA 1
ATOM 2259 C C . ALA A 1 317 ? -1.959 -11.297 -0.138 1 95.25 317 ALA A C 1
ATOM 2261 O O . ALA A 1 317 ? -1.351 -12.219 -0.687 1 95.25 317 ALA A O 1
ATOM 2262 N N . PHE A 1 318 ? -1.396 -10.5 0.648 1 94.88 318 PHE A N 1
ATOM 2263 C CA . PHE A 1 318 ? -0.029 -10.656 1.127 1 94.88 318 PHE A CA 1
ATOM 2264 C C . PHE A 1 318 ? -0.016 -11.188 2.557 1 94.88 318 PHE A C 1
ATOM 2266 O O . PHE A 1 318 ? -0.562 -10.555 3.463 1 94.88 318 PHE A O 1
ATOM 2273 N N . LYS A 1 319 ? 0.606 -12.367 2.699 1 94.69 319 LYS A N 1
ATOM 2274 C CA . LYS A 1 319 ? 0.503 -13.055 3.982 1 94.69 319 LYS A CA 1
ATOM 2275 C C . LYS A 1 319 ? 1.885 -13.391 4.539 1 94.69 319 LYS A C 1
ATOM 2277 O O . LYS A 1 319 ? 2.84 -13.57 3.779 1 94.69 319 LYS A O 1
ATOM 2282 N N . THR A 1 320 ? 2.029 -13.344 5.828 1 94.75 320 THR A N 1
ATOM 2283 C CA . THR A 1 320 ? 3.135 -13.922 6.582 1 94.75 320 THR A CA 1
ATOM 2284 C C . THR A 1 320 ? 2.666 -15.133 7.391 1 94.75 320 THR A C 1
ATOM 2286 O O . THR A 1 320 ? 1.808 -15 8.266 1 94.75 320 THR A O 1
ATOM 2289 N N . GLY A 1 321 ? 3.23 -16.312 7.117 1 94.38 321 GLY A N 1
ATOM 2290 C CA . GLY A 1 321 ? 2.787 -17.516 7.793 1 94.38 321 GLY A CA 1
ATOM 2291 C C . GLY A 1 321 ? 1.305 -17.781 7.621 1 94.38 321 GLY A C 1
ATOM 2292 O O . GLY A 1 321 ? 0.598 -18.047 8.602 1 94.38 321 GLY A O 1
ATOM 2293 N N . PHE A 1 322 ? 0.844 -17.531 6.508 1 93.56 322 PHE A N 1
ATOM 2294 C CA . PHE A 1 322 ? -0.527 -17.781 6.078 1 93.56 322 PHE A CA 1
ATOM 2295 C C . PHE A 1 322 ? -1.497 -16.844 6.785 1 93.56 322 PHE A C 1
ATOM 2297 O O . PHE A 1 322 ? -2.713 -17.031 6.707 1 93.56 322 PHE A O 1
ATOM 2304 N N . SER A 1 323 ? -0.972 -15.805 7.516 1 94.94 323 SER A N 1
ATOM 2305 C CA . SER A 1 323 ? -1.78 -14.742 8.109 1 94.94 323 SER A CA 1
ATOM 2306 C C . SER A 1 323 ? -1.723 -13.469 7.27 1 94.94 323 SER A C 1
ATOM 2308 O O . SER A 1 323 ? -0.641 -12.93 7.023 1 94.94 323 SER A O 1
ATOM 2310 N N . ALA A 1 324 ? -2.875 -12.953 6.895 1 95.38 324 ALA A N 1
ATOM 2311 C CA . ALA A 1 324 ? -2.941 -11.82 5.969 1 95.38 324 ALA A CA 1
ATOM 2312 C C . ALA A 1 324 ? -2.449 -10.539 6.637 1 95.38 324 ALA A C 1
ATOM 2314 O O . ALA A 1 324 ? -2.877 -10.203 7.742 1 95.38 324 ALA A O 1
ATOM 2315 N N . ARG A 1 325 ? -1.551 -9.836 6.012 1 97 325 ARG A N 1
ATOM 2316 C CA . ARG A 1 325 ? -1.038 -8.555 6.496 1 97 325 ARG A CA 1
ATOM 2317 C C . ARG A 1 325 ? -1.487 -7.41 5.602 1 97 325 ARG A C 1
ATOM 2319 O O . ARG A 1 325 ? -1.586 -6.266 6.051 1 97 325 ARG A O 1
ATOM 2326 N N . ALA A 1 326 ? -1.79 -7.668 4.371 1 97.56 326 ALA A N 1
ATOM 2327 C CA . ALA A 1 326 ? -2.299 -6.66 3.449 1 97.56 326 ALA A CA 1
ATOM 2328 C C . ALA A 1 326 ? -3.158 -7.293 2.359 1 97.56 326 ALA A C 1
ATOM 2330 O O . ALA A 1 326 ? -2.916 -8.43 1.954 1 97.56 326 ALA A O 1
ATOM 2331 N N . LEU A 1 327 ? -4.188 -6.586 1.904 1 96.38 327 LEU A N 1
ATOM 2332 C CA . LEU A 1 327 ? -5.031 -6.895 0.752 1 96.38 327 LEU A CA 1
ATOM 2333 C C . LEU A 1 327 ? -5.086 -5.715 -0.211 1 96.38 327 LEU A C 1
ATOM 2335 O O . LEU A 1 327 ? -5.203 -4.562 0.217 1 96.38 327 LEU A O 1
ATOM 2339 N N . ILE A 1 328 ? -4.887 -5.961 -1.509 1 97.25 328 ILE A N 1
ATOM 2340 C CA . ILE A 1 328 ? -5.09 -4.918 -2.506 1 97.25 328 ILE A CA 1
ATOM 2341 C C . ILE A 1 328 ? -6.062 -5.41 -3.578 1 97.25 328 ILE A C 1
ATOM 2343 O O . ILE A 1 328 ? -6.059 -6.59 -3.932 1 97.25 328 ILE A O 1
ATOM 2347 N N . GLY A 1 329 ? -6.98 -4.555 -4.02 1 97.56 329 GLY A N 1
ATOM 2348 C CA . GLY A 1 329 ? -7.895 -4.918 -5.09 1 97.56 329 GLY A CA 1
ATOM 2349 C C . GLY A 1 329 ? -9.289 -4.348 -4.902 1 97.56 329 GLY A C 1
ATOM 2350 O O . GLY A 1 329 ? -9.445 -3.25 -4.359 1 97.56 329 GLY A O 1
ATOM 2351 N N . LEU A 1 330 ? -10.273 -5.008 -5.559 1 97.06 330 LEU A N 1
ATOM 2352 C CA . LEU A 1 330 ? -11.688 -4.703 -5.375 1 97.06 330 LEU A CA 1
ATOM 2353 C C . LEU A 1 330 ? -12.258 -5.484 -4.199 1 97.06 330 LEU A C 1
ATOM 2355 O O . LEU A 1 330 ? -12.602 -6.66 -4.332 1 97.06 330 LEU A O 1
ATOM 2359 N N . LEU A 1 331 ? -12.289 -4.883 -3.072 1 96.69 331 LEU A N 1
ATOM 2360 C CA . LEU A 1 331 ? -12.602 -5.562 -1.819 1 96.69 331 LEU A CA 1
ATOM 2361 C C . LEU A 1 331 ? -14.008 -5.207 -1.346 1 96.69 331 LEU A C 1
ATOM 2363 O O . LEU A 1 331 ? -14.211 -4.16 -0.723 1 96.69 331 LEU A O 1
ATOM 2367 N N . GLY A 1 332 ? -14.914 -6.043 -1.629 1 94.5 332 GLY A N 1
ATOM 2368 C CA . GLY A 1 332 ? -16.297 -5.859 -1.221 1 94.5 332 GLY A CA 1
ATOM 2369 C C . GLY A 1 332 ? -17.016 -4.773 -2.006 1 94.5 332 GLY A C 1
ATOM 2370 O O . GLY A 1 332 ? -18.141 -4.402 -1.677 1 94.5 332 GLY A O 1
ATOM 2371 N N . SER A 1 333 ? -16.328 -4.195 -2.891 1 96.19 333 SER A N 1
ATOM 2372 C CA . SER A 1 333 ? -16.859 -3.152 -3.764 1 96.19 333 SER A CA 1
ATOM 2373 C C . SER A 1 333 ? -16.062 -3.062 -5.062 1 96.19 333 SER A C 1
ATOM 2375 O O . SER A 1 333 ? -15.117 -3.824 -5.266 1 96.19 333 SER A O 1
ATOM 2377 N N . ASP A 1 334 ? -16.484 -2.172 -5.984 1 96.75 334 ASP A N 1
ATOM 2378 C CA . ASP A 1 334 ? -15.797 -2.023 -7.262 1 96.75 334 ASP A CA 1
ATOM 2379 C C . ASP A 1 334 ? -14.758 -0.905 -7.199 1 96.75 334 ASP A C 1
ATOM 2381 O O . ASP A 1 334 ? -14.102 -0.599 -8.195 1 96.75 334 ASP A O 1
ATOM 2385 N N . ASP A 1 335 ? -14.648 -0.306 -6.031 1 97.62 335 ASP A N 1
ATOM 2386 C CA . ASP A 1 335 ? -13.562 0.652 -5.844 1 97.62 335 ASP A CA 1
ATOM 2387 C C . ASP A 1 335 ? -12.281 -0.052 -5.41 1 97.62 335 ASP A C 1
ATOM 2389 O O . ASP A 1 335 ? -12.32 -1.008 -4.633 1 97.62 335 ASP A O 1
ATOM 2393 N N . PHE A 1 336 ? -11.258 0.521 -5.922 1 97.19 336 PHE A N 1
ATOM 2394 C CA . PHE A 1 336 ? -9.977 -0.072 -5.562 1 97.19 336 PHE A CA 1
ATOM 2395 C C . PHE A 1 336 ? -9.57 0.32 -4.145 1 97.19 336 PHE A C 1
ATOM 2397 O O . PHE A 1 336 ? -9.758 1.47 -3.738 1 97.19 336 PHE A O 1
ATOM 2404 N N . SER A 1 337 ? -9.102 -0.7 -3.439 1 97.25 337 SER A N 1
ATOM 2405 C CA . SER A 1 337 ? -8.766 -0.409 -2.051 1 97.25 337 SER A CA 1
ATOM 2406 C C . SER A 1 337 ? -7.508 -1.155 -1.62 1 97.25 337 SER A C 1
ATOM 2408 O O . SER A 1 337 ? -7.148 -2.174 -2.217 1 97.25 337 SER A O 1
ATOM 2410 N N . VAL A 1 338 ? -6.73 -0.58 -0.73 1 96.69 338 VAL A N 1
ATOM 2411 C CA . VAL A 1 338 ? -5.637 -1.201 0.006 1 96.69 338 VAL A CA 1
ATOM 2412 C C . VAL A 1 338 ? -6.008 -1.321 1.482 1 96.69 338 VAL A C 1
ATOM 2414 O O . VAL A 1 338 ? -6.262 -0.315 2.148 1 96.69 338 VAL A O 1
ATOM 2417 N N . LYS A 1 339 ? -6.09 -2.527 2 1 96.69 339 LYS A N 1
ATOM 2418 C CA . LYS A 1 339 ? -6.363 -2.783 3.41 1 96.69 339 LYS A CA 1
ATOM 2419 C C . LYS A 1 339 ? -5.176 -3.461 4.086 1 96.69 339 LYS A C 1
ATOM 2421 O O . LYS A 1 339 ? -4.473 -4.262 3.465 1 96.69 339 LYS A O 1
ATOM 2426 N N . VAL A 1 340 ? -4.949 -3.15 5.348 1 97.44 340 VAL A N 1
ATOM 2427 C CA . VAL A 1 340 ? -3.859 -3.766 6.102 1 97.44 340 VAL A CA 1
ATOM 2428 C C . VAL A 1 340 ? -4.395 -4.328 7.418 1 97.44 340 VAL A C 1
ATOM 2430 O O . VAL A 1 340 ? -5.496 -3.975 7.848 1 97.44 340 VAL A O 1
ATOM 2433 N N . SER A 1 341 ? -3.633 -5.312 7.98 1 97.44 341 SER A N 1
ATOM 2434 C CA . SER A 1 341 ? -4.051 -5.973 9.219 1 97.44 341 SER A CA 1
ATOM 2435 C C . SER A 1 341 ? -2.846 -6.453 10.016 1 97.44 341 SER A C 1
ATOM 2437 O O . SER A 1 341 ? -1.877 -6.965 9.453 1 97.44 341 SER A O 1
ATOM 2439 N N . PRO A 1 342 ? -2.895 -6.246 11.367 1 94.69 342 PRO A N 1
ATOM 2440 C CA . PRO A 1 342 ? -1.809 -6.777 12.195 1 94.69 342 PRO A CA 1
ATOM 2441 C C . PRO A 1 342 ? -1.962 -8.273 12.477 1 94.69 342 PRO A C 1
ATOM 2443 O O . PRO A 1 342 ? -0.983 -8.945 12.805 1 94.69 342 PRO A O 1
ATOM 2446 N N . ASP A 1 343 ? -3.236 -8.867 12.344 1 93.81 343 ASP A N 1
ATOM 2447 C CA . ASP A 1 343 ? -3.5 -10.219 12.836 1 93.81 343 ASP A CA 1
ATOM 2448 C C . ASP A 1 343 ? -4.488 -10.945 11.93 1 93.81 343 ASP A C 1
ATOM 2450 O O . ASP A 1 343 ? -4.961 -12.039 12.273 1 93.81 343 ASP A O 1
ATOM 2454 N N . ALA A 1 344 ? -4.91 -10.336 10.836 1 92.56 344 ALA A N 1
ATOM 2455 C CA . ALA A 1 344 ? -5.855 -10.891 9.875 1 92.56 344 ALA A CA 1
ATOM 2456 C C . ALA A 1 344 ? -7.27 -10.922 10.445 1 92.56 344 ALA A C 1
ATOM 2458 O O . ALA A 1 344 ? -8.125 -11.68 9.977 1 92.56 344 ALA A O 1
ATOM 2459 N N . ILE A 1 345 ? -7.5 -10.266 11.562 1 93.44 345 ILE A N 1
ATOM 2460 C CA . ILE A 1 345 ? -8.828 -10.164 12.164 1 93.44 345 ILE A CA 1
ATOM 2461 C C . ILE A 1 345 ? -9.398 -8.773 11.906 1 93.44 345 ILE A C 1
ATOM 2463 O O . ILE A 1 345 ? -10.438 -8.641 11.25 1 93.44 345 ILE A O 1
ATOM 2467 N N . ALA A 1 346 ? -8.656 -7.848 12.336 1 95.12 346 ALA A N 1
ATOM 2468 C CA . ALA A 1 346 ? -9.055 -6.469 12.07 1 95.12 346 ALA A CA 1
ATOM 2469 C C . ALA A 1 346 ? -8.367 -5.93 10.82 1 95.12 346 ALA A C 1
ATOM 2471 O O . ALA A 1 346 ? -7.148 -6.047 10.68 1 95.12 346 ALA A O 1
ATOM 2472 N N . PHE A 1 347 ? -9.133 -5.453 9.914 1 95.31 347 PHE A N 1
ATOM 2473 C CA . PHE A 1 347 ? -8.57 -4.859 8.711 1 95.31 347 PHE A CA 1
ATOM 2474 C C . PHE A 1 347 ? -8.82 -3.355 8.68 1 95.31 347 PHE A C 1
ATOM 2476 O O . PHE A 1 347 ? -9.914 -2.895 9 1 95.31 347 PHE A O 1
ATOM 2483 N N . TYR A 1 348 ? -7.805 -2.574 8.391 1 95.62 348 TYR A N 1
ATOM 2484 C CA . TYR A 1 348 ? -7.863 -1.124 8.25 1 95.62 348 TYR A CA 1
ATOM 2485 C C . TYR A 1 348 ? -7.707 -0.711 6.789 1 95.62 348 TYR A C 1
ATOM 2487 O O . TYR A 1 348 ? -6.715 -1.051 6.141 1 95.62 348 TYR A O 1
ATOM 2495 N N . GLU A 1 349 ? -8.695 -0.007 6.281 1 95.62 349 GLU A N 1
ATOM 2496 C CA . GLU A 1 349 ? -8.594 0.514 4.922 1 95.62 349 GLU A CA 1
ATOM 2497 C C . GLU A 1 349 ? -7.672 1.728 4.863 1 95.62 349 GLU A C 1
ATOM 2499 O O . GLU A 1 349 ? -8 2.791 5.395 1 95.62 349 GLU A O 1
ATOM 2504 N N . ALA A 1 350 ? -6.582 1.619 4.23 1 95.12 350 ALA A N 1
ATOM 2505 C CA . ALA A 1 350 ? -5.566 2.668 4.176 1 95.12 350 ALA A CA 1
ATOM 2506 C C . ALA A 1 350 ? -5.805 3.604 2.994 1 95.12 350 ALA A C 1
ATOM 2508 O O . ALA A 1 350 ? -5.594 4.812 3.1 1 95.12 350 ALA A O 1
ATOM 2509 N N . ILE A 1 351 ? -6.191 3.061 1.865 1 96.19 351 ILE A N 1
ATOM 2510 C CA . ILE A 1 351 ? -6.422 3.793 0.625 1 96.19 351 ILE A CA 1
ATOM 2511 C C . ILE A 1 351 ? -7.703 3.297 -0.038 1 96.19 351 ILE A C 1
ATOM 2513 O O . ILE A 1 351 ? -7.949 2.088 -0.104 1 96.19 351 ILE A O 1
ATOM 2517 N N . ARG A 1 352 ? -8.547 4.152 -0.421 1 97.06 352 ARG A N 1
ATOM 2518 C CA . ARG A 1 352 ? -9.703 3.863 -1.265 1 97.06 352 ARG A CA 1
ATOM 2519 C C . ARG A 1 352 ? -9.734 4.773 -2.488 1 97.06 352 ARG A C 1
ATOM 2521 O O . ARG A 1 352 ? -9.617 5.992 -2.361 1 97.06 352 ARG A O 1
ATOM 2528 N N . ILE A 1 353 ? -9.789 4.23 -3.627 1 96.94 353 ILE A N 1
ATOM 2529 C CA . ILE A 1 353 ? -9.805 5.012 -4.859 1 96.94 353 ILE A CA 1
ATOM 2530 C C . ILE A 1 353 ? -11.164 4.863 -5.547 1 96.94 353 ILE A C 1
ATOM 2532 O O . ILE A 1 353 ? -11.562 3.756 -5.91 1 96.94 353 ILE A O 1
ATOM 2536 N N . ASP A 1 354 ? -11.859 5.926 -5.711 1 96.62 354 ASP A N 1
ATOM 2537 C CA . ASP A 1 354 ? -13.172 5.938 -6.367 1 96.62 354 ASP A CA 1
ATOM 2538 C C . ASP A 1 354 ? -13.039 5.617 -7.855 1 96.62 354 ASP A C 1
ATOM 2540 O O . ASP A 1 354 ? -12.367 6.336 -8.594 1 96.62 354 ASP A O 1
ATOM 2544 N N . ARG A 1 355 ? -13.734 4.66 -8.32 1 95.62 355 ARG A N 1
ATOM 2545 C CA . ARG A 1 355 ? -13.594 4.172 -9.688 1 95.62 355 ARG A CA 1
ATOM 2546 C C . ARG A 1 355 ? -14.156 5.172 -10.688 1 95.62 355 ARG A C 1
ATOM 2548 O O . ARG A 1 355 ? -13.812 5.141 -11.875 1 95.62 355 ARG A O 1
ATOM 2555 N N . THR A 1 356 ? -15.055 6.078 -10.266 1 94.88 356 THR A N 1
ATOM 2556 C CA . THR A 1 356 ? -15.75 6.961 -11.195 1 94.88 356 THR A CA 1
ATOM 2557 C C . THR A 1 356 ? -14.977 8.258 -11.391 1 94.88 356 THR A C 1
ATOM 2559 O O . THR A 1 356 ? -15.156 8.953 -12.391 1 94.88 356 THR A O 1
ATOM 2562 N N . THR A 1 357 ? -14.102 8.594 -10.445 1 94 357 THR A N 1
ATOM 2563 C CA . THR A 1 357 ? -13.438 9.898 -10.508 1 94 357 THR A CA 1
ATOM 2564 C C . THR A 1 357 ? -11.922 9.734 -10.461 1 94 357 THR A C 1
ATOM 2566 O O . THR A 1 357 ? -11.188 10.641 -10.852 1 94 357 THR A O 1
ATOM 2569 N N . GLY A 1 358 ? -11.469 8.633 -9.875 1 95.06 358 GLY A N 1
ATOM 2570 C CA . GLY A 1 358 ? -10.047 8.453 -9.664 1 95.06 358 GLY A CA 1
ATOM 2571 C C . GLY A 1 358 ? -9.539 9.125 -8.398 1 95.06 358 GLY A C 1
ATOM 2572 O O . GLY A 1 358 ? -8.336 9.141 -8.133 1 95.06 358 GLY A O 1
ATOM 2573 N N . ARG A 1 359 ? -10.453 9.742 -7.566 1 95.69 359 ARG A N 1
ATOM 2574 C CA . ARG A 1 359 ? -10.039 10.398 -6.332 1 95.69 359 ARG A CA 1
ATOM 2575 C C . ARG A 1 359 ? -9.562 9.383 -5.301 1 95.69 359 ARG A C 1
ATOM 2577 O O . ARG A 1 359 ? -10.148 8.312 -5.16 1 95.69 359 ARG A O 1
ATOM 2584 N N . VAL A 1 360 ? -8.484 9.742 -4.605 1 95.94 360 VAL A N 1
ATOM 2585 C CA . VAL A 1 360 ? -7.891 8.891 -3.58 1 95.94 360 VAL A CA 1
ATOM 2586 C C . VAL A 1 360 ? -8.312 9.383 -2.195 1 95.94 360 VAL A C 1
ATOM 2588 O O . VAL A 1 360 ? -8.109 10.547 -1.853 1 95.94 360 VAL A O 1
ATOM 2591 N N . GLU A 1 361 ? -8.945 8.516 -1.49 1 95.75 361 GLU A N 1
ATOM 2592 C CA . GLU A 1 361 ? -9.305 8.805 -0.105 1 95.75 361 GLU A CA 1
ATOM 2593 C C . GLU A 1 361 ? -8.336 8.133 0.866 1 95.75 361 GLU A C 1
ATOM 2595 O O . GLU A 1 361 ? -8.039 6.941 0.727 1 95.75 361 GLU A O 1
ATOM 2600 N N . MET A 1 362 ? -7.82 8.906 1.762 1 94.88 362 MET A N 1
ATOM 2601 C CA . MET A 1 362 ? -6.977 8.406 2.846 1 94.88 362 MET A CA 1
ATOM 2602 C C . MET A 1 362 ? -7.699 8.5 4.184 1 94.88 362 MET A C 1
ATOM 2604 O O . MET A 1 362 ? -7.703 9.555 4.82 1 94.88 362 MET A O 1
ATOM 2608 N N . PRO A 1 363 ? -8.195 7.363 4.688 1 92.31 363 PRO A N 1
ATOM 2609 C CA . PRO A 1 363 ? -9.023 7.41 5.891 1 92.31 363 PRO A CA 1
ATOM 2610 C C . PRO A 1 363 ? -8.242 7.816 7.137 1 92.31 363 PRO A C 1
ATOM 2612 O O . PRO A 1 363 ? -8.805 8.414 8.062 1 92.31 363 PRO A O 1
ATOM 2615 N N . GLU A 1 364 ? -6.957 7.512 7.207 1 93.44 364 GLU A N 1
ATOM 2616 C CA . GLU A 1 364 ? -6.09 7.863 8.328 1 93.44 364 GLU A CA 1
ATOM 2617 C C . GLU A 1 364 ? -5.156 9.016 7.969 1 93.44 364 GLU A C 1
ATOM 2619 O O . GLU A 1 364 ? -4.945 9.305 6.789 1 93.44 364 GLU A O 1
ATOM 2624 N N . PRO A 1 365 ? -4.613 9.695 9 1 94.06 365 PRO A N 1
ATOM 2625 C CA . PRO A 1 365 ? -3.711 10.812 8.711 1 94.06 365 PRO A CA 1
ATOM 2626 C C . PRO A 1 365 ? -2.547 10.414 7.809 1 94.06 365 PRO A C 1
ATOM 2628 O O . PRO A 1 365 ? -1.994 9.32 7.949 1 94.06 365 PRO A O 1
ATOM 2631 N N . VAL A 1 366 ? -2.277 11.297 6.859 1 94.06 366 VAL A N 1
ATOM 2632 C CA . VAL A 1 366 ? -1.093 11.133 6.023 1 94.06 366 VAL A CA 1
ATOM 2633 C C . VAL A 1 366 ? 0.152 11.547 6.805 1 94.06 366 VAL A C 1
ATOM 2635 O O . VAL A 1 366 ? 0.195 12.641 7.375 1 94.06 366 VAL A O 1
ATOM 2638 N N . VAL A 1 367 ? 1.151 10.719 6.875 1 94.88 367 VAL A N 1
ATOM 2639 C CA . VAL A 1 367 ? 2.375 11.008 7.617 1 94.88 367 VAL A CA 1
ATOM 2640 C C . VAL A 1 367 ? 3.49 11.383 6.645 1 94.88 367 VAL A C 1
ATOM 2642 O O . VAL A 1 367 ? 3.783 10.641 5.703 1 94.88 367 VAL A O 1
ATOM 2645 N N . LEU A 1 368 ? 4.031 12.477 6.816 1 94.06 368 LEU A N 1
ATOM 2646 C CA . LEU A 1 368 ? 5.09 13.008 5.969 1 94.06 368 LEU A CA 1
ATOM 2647 C C . LEU A 1 368 ? 6.402 13.117 6.734 1 94.06 368 LEU A C 1
ATOM 2649 O O . LEU A 1 368 ? 6.48 13.812 7.754 1 94.06 368 LEU A O 1
ATOM 2653 N N . PRO A 1 369 ? 7.441 12.508 6.324 1 93.12 369 PRO A N 1
ATOM 2654 C CA . PRO A 1 369 ? 8.742 12.758 6.953 1 93.12 369 PRO A CA 1
ATOM 2655 C C . PRO A 1 369 ? 9.234 14.188 6.758 1 93.12 369 PRO A C 1
ATOM 2657 O O . PRO A 1 369 ? 9.094 14.75 5.668 1 93.12 369 PRO A O 1
ATOM 2660 N N . ALA A 1 370 ? 9.734 14.797 7.793 1 92.19 370 ALA A N 1
ATOM 2661 C CA . ALA A 1 370 ? 10.258 16.156 7.691 1 92.19 370 ALA A CA 1
ATOM 2662 C C . ALA A 1 370 ? 11.633 16.172 7.023 1 92.19 370 ALA A C 1
ATOM 2664 O O . ALA A 1 370 ? 12.602 15.664 7.578 1 92.19 370 ALA A O 1
ATOM 2665 N N . LEU A 1 371 ? 11.68 16.812 5.883 1 91.62 371 LEU A N 1
ATOM 2666 C CA . LEU A 1 371 ? 12.891 16.812 5.074 1 91.62 371 LEU A CA 1
ATOM 2667 C C . LEU A 1 371 ? 13.891 17.828 5.598 1 91.62 371 LEU A C 1
ATOM 2669 O O . LEU A 1 371 ? 13.508 18.938 5.996 1 91.62 371 LEU A O 1
ATOM 2673 N N . ASP A 1 372 ? 15.148 17.547 5.535 1 86.81 372 ASP A N 1
ATOM 2674 C CA . ASP A 1 372 ? 16.203 18.453 5.969 1 86.81 372 ASP A CA 1
ATOM 2675 C C . ASP A 1 372 ? 16.562 19.438 4.863 1 86.81 372 ASP A C 1
ATOM 2677 O O . ASP A 1 372 ? 16.906 20.594 5.145 1 86.81 372 ASP A O 1
ATOM 2681 N N . ALA A 1 373 ? 16.406 18.922 3.631 1 88.5 373 ALA A N 1
ATOM 2682 C CA . ALA A 1 373 ? 16.766 19.75 2.482 1 88.5 373 ALA A CA 1
ATOM 2683 C C . ALA A 1 373 ? 15.531 20.031 1.615 1 88.5 373 ALA A C 1
ATOM 2685 O O . ALA A 1 373 ? 14.594 19.234 1.577 1 88.5 373 ALA A O 1
ATOM 2686 N N . VAL A 1 374 ? 15.586 21.203 1.049 1 88.62 374 VAL A N 1
ATOM 2687 C CA . VAL A 1 374 ? 14.523 21.547 0.112 1 88.62 374 VAL A CA 1
ATOM 2688 C C . VAL A 1 374 ? 14.555 20.578 -1.077 1 88.62 374 VAL A C 1
ATOM 2690 O O . VAL A 1 374 ? 15.602 20.391 -1.694 1 88.62 374 VAL A O 1
ATOM 2693 N N . PRO A 1 375 ? 13.477 20.016 -1.394 1 91.25 375 PRO A N 1
ATOM 2694 C CA . PRO A 1 375 ? 13.461 19.125 -2.553 1 91.25 375 PRO A CA 1
ATOM 2695 C C . PRO A 1 375 ? 13.523 19.875 -3.881 1 91.25 375 PRO A C 1
ATOM 2697 O O . PRO A 1 375 ? 13.383 21.094 -3.906 1 91.25 375 PRO A O 1
ATOM 2700 N N . THR A 1 376 ? 13.75 19.094 -4.973 1 93.19 376 THR A N 1
ATOM 2701 C CA . THR A 1 376 ? 13.703 19.672 -6.309 1 93.19 376 THR A CA 1
ATOM 2702 C C . THR A 1 376 ? 12.297 20.172 -6.625 1 93.19 376 THR A C 1
ATOM 2704 O O . THR A 1 376 ? 11.305 19.547 -6.27 1 93.19 376 THR A O 1
ATOM 2707 N N . PRO A 1 377 ? 12.266 21.359 -7.25 1 91.44 377 PRO A N 1
ATOM 2708 C CA . PRO A 1 377 ? 10.945 21.891 -7.594 1 91.44 377 PRO A CA 1
ATOM 2709 C C . PRO A 1 377 ? 10.125 20.938 -8.445 1 91.44 377 PRO A C 1
ATOM 2711 O O . PRO A 1 377 ? 10.68 20.172 -9.242 1 91.44 377 PRO A O 1
ATOM 2714 N N . PRO A 1 378 ? 8.836 20.922 -8.219 1 92.75 378 PRO A N 1
ATOM 2715 C CA . PRO A 1 378 ? 7.977 20.094 -9.078 1 92.75 378 PRO A CA 1
ATOM 2716 C C . PRO A 1 378 ? 7.934 20.578 -10.523 1 92.75 378 PRO A C 1
ATOM 2718 O O . PRO A 1 378 ? 8.281 21.734 -10.797 1 92.75 378 PRO A O 1
ATOM 2721 N N . PRO A 1 379 ? 7.539 19.719 -11.461 1 90.44 379 PRO A N 1
ATOM 2722 C CA . PRO A 1 379 ? 7.406 20.141 -12.852 1 90.44 379 PRO A CA 1
ATOM 2723 C C . PRO A 1 379 ? 6.336 21.203 -13.047 1 90.44 379 PRO A C 1
ATOM 2725 O O . PRO A 1 379 ? 5.5 21.422 -12.164 1 90.44 379 PRO A O 1
ATOM 2728 N N . THR A 1 380 ? 6.391 21.906 -14.188 1 90.81 380 THR A N 1
ATOM 2729 C CA . THR A 1 380 ? 5.438 22.969 -14.516 1 90.81 380 THR A CA 1
ATOM 2730 C C . THR A 1 380 ? 4.004 22.453 -14.43 1 90.81 380 THR A C 1
ATOM 2732 O O . THR A 1 380 ? 3.711 21.344 -14.891 1 90.81 380 THR A O 1
ATOM 2735 N N . GLY A 1 381 ? 3.16 23.234 -13.805 1 90.94 381 GLY A N 1
ATOM 2736 C CA . GLY A 1 381 ? 1.752 22.875 -13.695 1 90.94 381 GLY A CA 1
ATOM 2737 C C . GLY A 1 381 ? 1.438 22.047 -12.461 1 90.94 381 GLY A C 1
ATOM 2738 O O . GLY A 1 381 ? 0.292 21.641 -12.258 1 90.94 381 GLY A O 1
ATOM 2739 N N . LYS A 1 382 ? 2.48 21.812 -11.602 1 91.38 382 LYS A N 1
ATOM 2740 C CA . LYS A 1 382 ? 2.279 20.969 -10.422 1 91.38 382 LYS A CA 1
ATOM 2741 C C . LYS A 1 382 ? 2.746 21.688 -9.156 1 91.38 382 LYS A C 1
ATOM 2743 O O . LYS A 1 382 ? 3.467 22.688 -9.227 1 91.38 382 LYS A O 1
ATOM 2748 N N . LEU A 1 383 ? 2.201 21.234 -8.008 1 92.88 383 LEU A N 1
ATOM 2749 C CA . LEU A 1 383 ? 2.613 21.688 -6.684 1 92.88 383 LEU A CA 1
ATOM 2750 C C . LEU A 1 383 ? 3.143 20.531 -5.844 1 92.88 383 LEU A C 1
ATOM 2752 O O . LEU A 1 383 ? 2.605 19.422 -5.902 1 92.88 383 LEU A O 1
ATOM 2756 N N . ALA A 1 384 ? 4.207 20.844 -5.145 1 93.38 384 ALA A N 1
ATOM 2757 C CA . ALA A 1 384 ? 4.707 19.859 -4.191 1 93.38 384 ALA A CA 1
ATOM 2758 C C . ALA A 1 384 ? 4.281 20.219 -2.768 1 93.38 384 ALA A C 1
ATOM 2760 O O . ALA A 1 384 ? 4.355 21.375 -2.359 1 93.38 384 ALA A O 1
ATOM 2761 N N . LEU A 1 385 ? 3.713 19.266 -2.084 1 93.88 385 LEU A N 1
ATOM 2762 C CA . LEU A 1 385 ? 3.406 19.359 -0.662 1 93.88 385 LEU A CA 1
ATOM 2763 C C . LEU A 1 385 ? 4.305 18.422 0.146 1 93.88 385 LEU A C 1
ATOM 2765 O O . LEU A 1 385 ? 4.379 17.234 -0.137 1 93.88 385 LEU A O 1
ATOM 2769 N N . TYR A 1 386 ? 5.09 18.969 1.123 1 93.56 386 TYR A N 1
ATOM 2770 C CA . TYR A 1 386 ? 5.988 18.156 1.927 1 93.56 386 TYR A CA 1
ATOM 2771 C C . TYR A 1 386 ? 6.23 18.781 3.293 1 93.56 386 TYR A C 1
ATOM 2773 O O . TYR A 1 386 ? 5.898 19.953 3.512 1 93.56 386 TYR A O 1
ATOM 2781 N N . ALA A 1 387 ? 6.648 17.938 4.176 1 94 387 ALA A N 1
ATOM 2782 C CA . ALA A 1 387 ? 7.086 18.438 5.477 1 94 387 ALA A CA 1
ATOM 2783 C C . ALA A 1 387 ? 8.562 18.812 5.449 1 94 387 ALA A C 1
ATOM 2785 O O . ALA A 1 387 ? 9.383 18.109 4.848 1 94 387 ALA A O 1
ATOM 2786 N N . ARG A 1 388 ? 8.828 19.953 6.055 1 92.06 388 ARG A N 1
ATOM 2787 C CA . ARG A 1 388 ? 10.195 20.453 6.148 1 92.06 388 ARG A CA 1
ATOM 2788 C C . ARG A 1 388 ? 10.617 20.625 7.602 1 92.06 388 ARG A C 1
ATOM 2790 O O . ARG A 1 388 ? 9.875 21.188 8.406 1 92.06 388 ARG A O 1
ATOM 2797 N N . ASP A 1 389 ? 11.75 20.156 7.895 1 89.56 389 ASP A N 1
ATOM 2798 C CA . ASP A 1 389 ? 12.273 20.359 9.242 1 89.56 389 ASP A CA 1
ATOM 2799 C C . ASP A 1 389 ? 12.828 21.766 9.414 1 89.56 389 ASP A C 1
ATOM 2801 O O . ASP A 1 389 ? 13.602 22.25 8.578 1 89.56 389 ASP A O 1
ATOM 2805 N N . ARG A 1 390 ? 12.352 22.5 10.344 1 86.75 390 ARG A N 1
ATOM 2806 C CA . ARG A 1 390 ? 12.852 23.812 10.773 1 86.75 390 ARG A CA 1
ATOM 2807 C C . ARG A 1 390 ? 12.984 23.875 12.289 1 86.75 390 ARG A C 1
ATOM 2809 O O . ARG A 1 390 ? 11.984 23.859 13.008 1 86.75 390 ARG A O 1
ATOM 2816 N N . ALA A 1 391 ? 14.281 24.031 12.766 1 89.12 391 ALA A N 1
ATOM 2817 C CA . ALA A 1 391 ? 14.578 24.141 14.195 1 89.12 391 ALA A CA 1
ATOM 2818 C C . ALA A 1 391 ? 14.016 22.969 14.977 1 89.12 391 ALA A C 1
ATOM 2820 O O . ALA A 1 391 ? 13.406 23.141 16.031 1 89.12 391 ALA A O 1
ATOM 2821 N N . GLY A 1 392 ? 14.055 21.812 14.367 1 80.38 392 GLY A N 1
ATOM 2822 C CA . GLY A 1 392 ? 13.695 20.578 15.055 1 80.38 392 GLY A CA 1
ATOM 2823 C C . GLY A 1 392 ? 12.211 20.266 14.969 1 80.38 392 GLY A C 1
ATOM 2824 O O . GLY A 1 392 ? 11.727 19.359 15.641 1 80.38 392 GLY A O 1
ATOM 2825 N N . ALA A 1 393 ? 11.5 21.031 14.242 1 87 393 ALA A N 1
ATOM 2826 C CA . ALA A 1 393 ? 10.062 20.797 14.109 1 87 393 ALA A CA 1
ATOM 2827 C C . ALA A 1 393 ? 9.648 20.734 12.641 1 87 393 ALA A C 1
ATOM 2829 O O . ALA A 1 393 ? 10.164 21.484 11.812 1 87 393 ALA A O 1
ATOM 2830 N N . GLY A 1 394 ? 8.742 19.875 12.414 1 88.38 394 GLY A N 1
ATOM 2831 C CA . GLY A 1 394 ? 8.219 19.781 11.062 1 88.38 394 GLY A CA 1
ATOM 2832 C C . GLY A 1 394 ? 7.219 20.859 10.719 1 88.38 394 GLY A C 1
ATOM 2833 O O . GLY A 1 394 ? 6.289 21.125 11.492 1 88.38 394 GLY A O 1
ATOM 2834 N N . TRP A 1 395 ? 7.422 21.547 9.555 1 90.06 395 TRP A N 1
ATOM 2835 C CA . TRP A 1 395 ? 6.5 22.516 8.984 1 90.06 395 TRP A CA 1
ATOM 2836 C C . TRP A 1 395 ? 5.941 22.016 7.656 1 90.06 395 TRP A C 1
ATOM 2838 O O . TRP A 1 395 ? 6.648 21.375 6.875 1 90.06 395 TRP A O 1
ATOM 2848 N N . LEU A 1 396 ? 4.656 22.25 7.383 1 92.94 396 LEU A N 1
ATOM 2849 C CA . LEU A 1 396 ? 4.082 21.891 6.094 1 92.94 396 LEU A CA 1
ATOM 2850 C C . LEU A 1 396 ? 4.402 22.953 5.043 1 92.94 396 LEU A C 1
ATOM 2852 O O . LEU A 1 396 ? 3.957 24.094 5.152 1 92.94 396 LEU A O 1
ATOM 2856 N N . ASP A 1 397 ? 5.121 22.562 3.992 1 92.56 397 ASP A N 1
ATOM 2857 C CA . ASP A 1 397 ? 5.531 23.484 2.936 1 92.56 397 ASP A CA 1
ATOM 2858 C C . ASP A 1 397 ? 4.809 23.172 1.628 1 92.56 397 ASP A C 1
ATOM 2860 O O . ASP A 1 397 ? 4.43 22.031 1.376 1 92.56 397 ASP A O 1
ATOM 2864 N N . VAL A 1 398 ? 4.598 24.203 0.898 1 93.44 398 VAL A N 1
ATOM 2865 C CA . VAL A 1 398 ? 4.156 24.125 -0.49 1 93.44 398 VAL A CA 1
ATOM 2866 C C . VAL A 1 398 ? 5.246 24.672 -1.41 1 93.44 398 VAL A C 1
ATOM 2868 O O . VAL A 1 398 ? 5.891 25.672 -1.091 1 93.44 398 VAL A O 1
ATOM 2871 N N . GLN A 1 399 ? 5.574 23.969 -2.488 1 92.19 399 GLN A N 1
ATOM 2872 C CA . GLN A 1 399 ? 6.59 24.406 -3.439 1 92.19 399 GLN A CA 1
ATOM 2873 C C . GLN A 1 399 ? 6.027 24.469 -4.859 1 92.19 399 GLN A C 1
ATOM 2875 O O . GLN A 1 399 ? 5.316 23.547 -5.285 1 92.19 399 GLN A O 1
ATOM 2880 N N . ARG A 1 400 ? 6.328 25.547 -5.531 1 87.19 400 ARG A N 1
ATOM 2881 C CA . ARG A 1 400 ? 5.914 25.75 -6.914 1 87.19 400 ARG A CA 1
ATOM 2882 C C . ARG A 1 400 ? 7.035 25.375 -7.883 1 87.19 400 ARG A C 1
ATOM 2884 O O . ARG A 1 400 ? 8.18 25.203 -7.473 1 87.19 400 ARG A O 1
ATOM 2891 N N . PRO A 1 401 ? 6.68 25.312 -9.203 1 87.88 401 PRO A N 1
ATOM 2892 C CA . PRO A 1 401 ? 7.699 24.938 -10.188 1 87.88 401 PRO A CA 1
ATOM 2893 C C . PRO A 1 401 ? 8.844 25.953 -10.258 1 87.88 401 PRO A C 1
ATOM 2895 O O . PRO A 1 401 ? 9.953 25.609 -10.656 1 87.88 401 PRO A O 1
ATOM 2898 N N . SER A 1 402 ? 8.68 27.172 -9.867 1 87.06 402 SER A N 1
ATOM 2899 C CA . SER A 1 402 ? 9.688 28.219 -9.875 1 87.06 402 SER A CA 1
ATOM 2900 C C . SER A 1 402 ? 10.781 27.953 -8.844 1 87.06 402 SER A C 1
ATOM 2902 O O . SER A 1 402 ? 11.836 28.578 -8.867 1 87.06 402 SER A O 1
ATOM 2904 N N . GLY A 1 403 ? 10.477 26.984 -7.957 1 85.94 403 GLY A N 1
ATOM 2905 C CA . GLY A 1 403 ? 11.398 26.719 -6.867 1 85.94 403 GLY A CA 1
ATOM 2906 C C . GLY A 1 403 ? 11.031 27.438 -5.582 1 85.94 403 GLY A C 1
ATOM 2907 O O . GLY A 1 403 ? 11.594 27.156 -4.523 1 85.94 403 GLY A O 1
ATOM 2908 N N . ARG A 1 404 ? 10.141 28.359 -5.715 1 85 404 ARG A N 1
ATOM 2909 C CA . ARG A 1 404 ? 9.68 29.078 -4.52 1 85 404 ARG A CA 1
ATOM 2910 C C . ARG A 1 404 ? 8.867 28.156 -3.617 1 85 404 ARG A C 1
ATOM 2912 O O . ARG A 1 404 ? 8.047 27.359 -4.098 1 85 404 ARG A O 1
ATOM 2919 N N . PHE A 1 405 ? 9.234 28.203 -2.367 1 87.19 405 PHE A N 1
ATOM 2920 C CA . PHE A 1 405 ? 8.5 27.406 -1.386 1 87.19 405 PHE A CA 1
ATOM 2921 C C . PHE A 1 405 ? 8.18 28.234 -0.151 1 87.19 405 PHE A C 1
ATOM 2923 O O . PHE A 1 405 ? 8.812 29.266 0.101 1 87.19 405 PHE A O 1
ATOM 2930 N N . PHE A 1 406 ? 7.102 27.891 0.545 1 88.88 406 PHE A N 1
ATOM 2931 C CA . PHE A 1 406 ? 6.695 28.609 1.75 1 88.88 406 PHE A CA 1
ATOM 2932 C C . PHE A 1 406 ? 5.91 27.703 2.684 1 88.88 406 PHE A C 1
ATOM 2934 O O . PHE A 1 406 ? 5.184 26.812 2.227 1 88.88 406 PHE A O 1
ATOM 2941 N N . PRO A 1 407 ? 6.148 27.906 4.035 1 90.88 407 PRO A N 1
ATOM 2942 C CA . PRO A 1 407 ? 5.336 27.172 5.004 1 90.88 407 PRO A CA 1
ATOM 2943 C C . PRO A 1 407 ? 3.912 27.719 5.121 1 90.88 407 PRO A C 1
ATOM 2945 O O . PRO A 1 407 ? 3.686 28.906 4.906 1 90.88 407 PRO A O 1
ATOM 2948 N N . LEU A 1 408 ? 3.029 26.859 5.477 1 90.19 408 LEU A N 1
ATOM 2949 C CA . LEU A 1 408 ? 1.644 27.266 5.664 1 90.19 408 LEU A CA 1
ATOM 2950 C C . LEU A 1 408 ? 1.414 27.781 7.086 1 90.19 408 LEU A C 1
ATOM 2952 O O . LEU A 1 408 ? 1.981 27.234 8.039 1 90.19 408 LEU A O 1
ATOM 2956 N N . GLN A 1 409 ? 0.565 28.766 7.207 1 89.19 409 GLN A N 1
ATOM 2957 C CA . GLN A 1 409 ? 0.33 29.516 8.43 1 89.19 409 GLN A CA 1
ATOM 2958 C C . GLN A 1 409 ? -0.659 28.797 9.344 1 89.19 409 GLN A C 1
ATOM 2960 O O . GLN A 1 409 ? -1.718 28.344 8.891 1 89.19 409 GLN A O 1
ATOM 2965 N N . PRO A 1 410 ? -0.282 28.594 10.648 1 88.25 410 PRO A N 1
ATOM 2966 C CA . PRO A 1 410 ? -1.299 28.141 11.602 1 88.25 410 PRO A CA 1
ATOM 2967 C C . PRO A 1 410 ? -2.475 29.109 11.711 1 88.25 410 PRO A C 1
ATOM 2969 O O . PRO A 1 410 ? -2.32 30.297 11.453 1 88.25 410 PRO A O 1
ATOM 2972 N N . HIS A 1 411 ? -3.586 28.609 12.109 1 88.5 411 HIS A N 1
ATOM 2973 C CA . HIS A 1 411 ? -4.832 29.359 12.148 1 88.5 411 HIS A CA 1
ATOM 2974 C C . HIS A 1 411 ? -4.789 30.438 13.227 1 88.5 411 HIS A C 1
ATOM 2976 O O . HIS A 1 411 ? -4.59 30.141 14.406 1 88.5 411 HIS A O 1
ATOM 2982 N N . PHE A 1 412 ? -5.082 31.641 12.938 1 86.25 412 PHE A N 1
ATOM 2983 C CA . PHE A 1 412 ? -5.004 32.812 13.82 1 86.25 412 PHE A CA 1
ATOM 2984 C C . PHE A 1 412 ? -6.039 32.719 14.93 1 86.25 412 PHE A C 1
ATOM 2986 O O . PHE A 1 412 ? -5.867 33.312 16 1 86.25 412 PHE A O 1
ATOM 2993 N N . GLY A 1 413 ? -7.051 32 14.734 1 81.38 413 GLY A N 1
ATOM 2994 C CA . GLY A 1 413 ? -8.102 31.891 15.734 1 81.38 413 GLY A CA 1
ATOM 2995 C C . GLY A 1 413 ? -7.758 30.922 16.859 1 81.38 413 GLY A C 1
ATOM 2996 O O . GLY A 1 413 ? -8.352 30.984 17.938 1 81.38 413 GLY A O 1
ATOM 2997 N N . VAL A 1 414 ? -6.832 30.094 16.547 1 84.19 414 VAL A N 1
ATOM 2998 C CA . VAL A 1 414 ? -6.551 29.031 17.516 1 84.19 414 VAL A CA 1
ATOM 2999 C C . VAL A 1 414 ? -5.172 29.266 18.141 1 84.19 414 VAL A C 1
ATOM 3001 O O . VAL A 1 414 ? -5.023 29.219 19.359 1 84.19 414 VAL A O 1
ATOM 3004 N N . ASN A 1 415 ? -4.223 29.5 17.297 1 84.31 415 ASN A N 1
ATOM 3005 C CA . ASN A 1 415 ? -2.893 29.812 17.797 1 84.31 415 ASN A CA 1
ATOM 3006 C C . ASN A 1 415 ? -2.75 31.312 18.109 1 84.31 415 ASN A C 1
ATOM 3008 O O . ASN A 1 415 ? -3.279 32.156 17.391 1 84.31 415 ASN A O 1
ATOM 3012 N N . ARG A 1 416 ? -2.055 31.547 19.172 1 88.19 416 ARG A N 1
ATOM 3013 C CA . ARG A 1 416 ? -1.808 32.938 19.484 1 88.19 416 ARG A CA 1
ATOM 3014 C C . ARG A 1 416 ? -0.582 33.469 18.734 1 88.19 416 ARG A C 1
ATOM 3016 O O . ARG A 1 416 ? 0.551 33.125 19.078 1 88.19 416 ARG A O 1
ATOM 3023 N N . ILE A 1 417 ? -0.868 34.281 17.766 1 90.25 417 ILE A N 1
ATOM 3024 C CA . ILE A 1 417 ? 0.185 34.781 16.891 1 90.25 417 ILE A CA 1
ATOM 3025 C C . ILE A 1 417 ? 0.382 36.281 17.141 1 90.25 417 ILE A C 1
ATOM 3027 O O . ILE A 1 417 ? -0.59 37.031 17.219 1 90.25 417 ILE A O 1
ATOM 3031 N N . ALA A 1 418 ? 1.586 36.719 17.312 1 92.75 418 ALA A N 1
ATOM 3032 C CA . ALA A 1 418 ? 1.976 38.094 17.469 1 92.75 418 ALA A CA 1
ATOM 3033 C C . ALA A 1 418 ? 3.021 38.5 16.422 1 92.75 418 ALA A C 1
ATOM 3035 O O . ALA A 1 418 ? 3.908 37.688 16.094 1 92.75 418 ALA A O 1
ATOM 3036 N N . THR A 1 419 ? 2.869 39.719 15.922 1 93.5 419 THR A N 1
ATOM 3037 C CA . THR A 1 419 ? 3.797 40.125 14.875 1 93.5 419 THR A CA 1
ATOM 3038 C C . THR A 1 419 ? 4.176 41.594 15.023 1 93.5 419 THR A C 1
ATOM 3040 O O . THR A 1 419 ? 3.428 42.375 15.609 1 93.5 419 THR A O 1
ATOM 3043 N N . TRP A 1 420 ? 5.383 42 14.672 1 94.75 420 TRP A N 1
ATOM 3044 C CA . TRP A 1 420 ? 5.812 43.344 14.297 1 94.75 420 TRP A CA 1
ATOM 3045 C C . TRP A 1 420 ? 6.055 43.438 12.789 1 94.75 420 TRP A C 1
ATOM 3047 O O . TRP A 1 420 ? 6.664 42.531 12.203 1 94.75 420 TRP A O 1
ATOM 3057 N N . ALA A 1 421 ? 5.539 44.406 12.156 1 93.25 421 ALA A N 1
ATOM 3058 C CA . ALA A 1 421 ? 5.664 44.562 10.711 1 93.25 421 ALA A CA 1
ATOM 3059 C C . ALA A 1 421 ? 5.922 46 10.32 1 93.25 421 ALA A C 1
ATOM 3061 O O . ALA A 1 421 ? 5.512 46.938 11.031 1 93.25 421 ALA A O 1
ATOM 3062 N N . PRO A 1 422 ? 6.566 46.188 9.211 1 90.94 422 PRO A N 1
ATOM 3063 C CA . PRO A 1 422 ? 6.824 47.562 8.766 1 90.94 422 PRO A CA 1
ATOM 3064 C C . PRO A 1 422 ? 5.543 48.312 8.445 1 90.94 422 PRO A C 1
ATOM 3066 O O . PRO A 1 422 ? 4.547 47.719 8.031 1 90.94 422 PRO A O 1
ATOM 3069 N N . SER A 1 423 ? 5.621 49.594 8.664 1 91.06 423 SER A N 1
ATOM 3070 C CA . SER A 1 423 ? 4.535 50.5 8.32 1 91.06 423 SER A CA 1
ATOM 3071 C C . SER A 1 423 ? 5.059 51.75 7.598 1 91.06 423 SER A C 1
ATOM 3073 O O . SER A 1 423 ? 5.574 51.656 6.48 1 91.06 423 SER A O 1
ATOM 3075 N N . THR A 1 424 ? 5.008 52.969 8.289 1 87.31 424 THR A N 1
ATOM 3076 C CA . THR A 1 424 ? 5.5 54.188 7.672 1 87.31 424 THR A CA 1
ATOM 3077 C C . THR A 1 424 ? 6.148 55.094 8.711 1 87.31 424 THR A C 1
ATOM 3079 O O . THR A 1 424 ? 5.754 55.094 9.883 1 87.31 424 THR A O 1
ATOM 3082 N N . GLY A 1 425 ? 7.215 55.844 8.25 1 92.19 425 GLY A N 1
ATOM 3083 C CA . GLY A 1 425 ? 7.875 56.781 9.148 1 92.19 425 GLY A CA 1
ATOM 3084 C C . GLY A 1 425 ? 8.484 56.125 10.367 1 92.19 425 GLY A C 1
ATOM 3085 O O . GLY A 1 425 ? 9.281 55.188 10.227 1 92.19 425 GLY A O 1
ATOM 3086 N N . THR A 1 426 ? 7.961 56.531 11.539 1 92.56 426 THR A N 1
ATOM 3087 C CA . THR A 1 426 ? 8.523 56 12.773 1 92.56 426 THR A CA 1
ATOM 3088 C C . THR A 1 426 ? 7.609 54.906 13.352 1 92.56 426 THR A C 1
ATOM 3090 O O . THR A 1 426 ? 7.867 54.406 14.438 1 92.56 426 THR A O 1
ATOM 3093 N N . THR A 1 427 ? 6.539 54.625 12.617 1 92.44 427 THR A N 1
ATOM 3094 C CA . THR A 1 427 ? 5.535 53.688 13.125 1 92.44 427 THR A CA 1
ATOM 3095 C C . THR A 1 427 ? 5.844 52.25 12.68 1 92.44 427 THR A C 1
ATOM 3097 O O . THR A 1 427 ? 6.141 52.031 11.508 1 92.44 427 THR A O 1
ATOM 3100 N N . VAL A 1 428 ? 5.848 51.344 13.562 1 93.56 428 VAL A N 1
ATOM 3101 C CA . VAL A 1 428 ? 5.902 49.906 13.328 1 93.56 428 VAL A CA 1
ATOM 3102 C C . VAL A 1 428 ? 4.582 49.25 13.742 1 93.56 428 VAL A C 1
ATOM 3104 O O . VAL A 1 428 ? 4.102 49.469 14.859 1 93.56 428 VAL A O 1
ATOM 3107 N N . ASN A 1 429 ? 3.963 48.5 12.836 1 91.56 429 ASN A N 1
ATOM 3108 C CA . ASN A 1 429 ? 2.711 47.844 13.18 1 91.56 429 ASN A CA 1
ATOM 3109 C C . ASN A 1 429 ? 2.934 46.719 14.195 1 91.56 429 ASN A C 1
ATOM 3111 O O . ASN A 1 429 ? 3.881 45.938 14.07 1 91.56 429 ASN A O 1
ATOM 3115 N N . THR A 1 430 ? 2.184 46.719 15.234 1 91.88 430 THR A N 1
ATOM 3116 C CA . THR A 1 430 ? 2.232 45.688 16.266 1 91.88 430 THR A CA 1
ATOM 3117 C C . THR A 1 430 ? 0.896 44.969 16.359 1 91.88 430 THR A C 1
ATOM 3119 O O . THR A 1 430 ? -0.165 45.594 16.234 1 91.88 430 THR A O 1
ATOM 3122 N N . ASP A 1 431 ? 0.986 43.688 16.391 1 89.88 431 ASP A N 1
ATOM 3123 C CA . ASP A 1 431 ? -0.175 42.844 16.641 1 89.88 431 ASP A CA 1
ATOM 3124 C C . ASP A 1 431 ? 0.137 41.75 17.672 1 89.88 431 ASP A C 1
ATOM 3126 O O . ASP A 1 431 ? 1.045 40.938 17.484 1 89.88 431 ASP A O 1
ATOM 3130 N N . GLY A 1 432 ? -0.598 41.75 18.781 1 89.75 432 GLY A N 1
ATOM 3131 C CA . GLY A 1 432 ? -0.526 40.656 19.766 1 89.75 432 GLY A CA 1
ATOM 3132 C C . GLY A 1 432 ? 0.567 40.875 20.797 1 89.75 432 GLY A C 1
ATOM 3133 O O . GLY A 1 432 ? 0.656 40.125 21.766 1 89.75 432 GLY A O 1
ATOM 3134 N N . MET A 1 433 ? 1.482 41.75 20.531 1 89.94 433 MET A N 1
ATOM 3135 C CA . MET A 1 433 ? 2.502 42.062 21.531 1 89.94 433 MET A CA 1
ATOM 3136 C C . MET A 1 433 ? 2.939 43.531 21.438 1 89.94 433 MET A C 1
ATOM 3138 O O . MET A 1 433 ? 2.961 44.094 20.344 1 89.94 433 MET A O 1
ATOM 3142 N N . PRO A 1 434 ? 3.279 44.094 22.578 1 90.5 434 PRO A N 1
ATOM 3143 C CA . PRO A 1 434 ? 3.699 45.5 22.547 1 90.5 434 PRO A CA 1
ATOM 3144 C C . PRO A 1 434 ? 5.121 45.688 22.016 1 90.5 434 PRO A C 1
ATOM 3146 O O . PRO A 1 434 ? 5.887 44.719 21.953 1 90.5 434 PRO A O 1
ATOM 3149 N N . ARG A 1 435 ? 5.398 46.875 21.594 1 93.62 435 ARG A N 1
ATOM 3150 C CA . ARG A 1 435 ? 6.727 47.219 21.109 1 93.62 435 ARG A CA 1
ATOM 3151 C C . ARG A 1 435 ? 7.195 48.562 21.703 1 93.62 435 ARG A C 1
ATOM 3153 O O . ARG A 1 435 ? 6.426 49.5 21.797 1 93.62 435 ARG A O 1
ATOM 3160 N N . THR A 1 436 ? 8.336 48.594 22.219 1 94 436 THR A N 1
ATOM 3161 C CA . THR A 1 436 ? 9.016 49.781 22.672 1 94 436 THR A CA 1
ATOM 3162 C C . THR A 1 436 ? 10.43 49.844 22.109 1 94 436 THR A C 1
ATOM 3164 O O . THR A 1 436 ? 11.055 48.812 21.875 1 94 436 THR A O 1
ATOM 3167 N N . ALA A 1 437 ? 10.945 51.062 21.891 1 95.44 437 ALA A N 1
ATOM 3168 C CA . ALA A 1 437 ? 12.258 51.188 21.25 1 95.44 437 ALA A CA 1
ATOM 3169 C C . ALA A 1 437 ? 13.117 52.219 21.969 1 95.44 437 ALA A C 1
ATOM 3171 O O . ALA A 1 437 ? 12.586 53.125 22.594 1 95.44 437 ALA A O 1
ATOM 3172 N N . VAL A 1 438 ? 14.398 52.062 22.031 1 96.31 438 VAL A N 1
ATOM 3173 C CA . VAL A 1 438 ? 15.43 53.031 22.312 1 96.31 438 VAL A CA 1
ATOM 3174 C C . VAL A 1 438 ? 16.188 53.375 21.031 1 96.31 438 VAL A C 1
ATOM 3176 O O . VAL A 1 438 ? 16.625 52.5 20.312 1 96.31 438 VAL A O 1
ATOM 3179 N N . GLY A 1 439 ? 16.359 54.656 20.781 1 96.62 439 GLY A N 1
ATOM 3180 C CA . GLY A 1 439 ? 16.906 55.125 19.516 1 96.62 439 GLY A CA 1
ATOM 3181 C C . GLY A 1 439 ? 15.852 55.688 18.578 1 96.62 439 GLY A C 1
ATOM 3182 O O . GLY A 1 439 ? 14.742 56 19 1 96.62 439 GLY A O 1
ATOM 3183 N N . THR A 1 440 ? 16.219 55.938 17.375 1 96.38 440 THR A N 1
ATOM 3184 C CA . THR A 1 440 ? 15.297 56.5 16.391 1 96.38 440 THR A CA 1
ATOM 3185 C C . THR A 1 440 ? 14.828 55.438 15.414 1 96.38 440 THR A C 1
ATOM 3187 O O . THR A 1 440 ? 15.633 54.688 14.852 1 96.38 440 THR A O 1
ATOM 3190 N N . VAL A 1 441 ? 13.531 55.406 15.25 1 97.12 441 VAL A N 1
ATOM 3191 C CA . VAL A 1 441 ? 12.922 54.438 14.336 1 97.12 441 VAL A CA 1
ATOM 3192 C C . VAL A 1 441 ? 12.586 55.125 13.016 1 97.12 441 VAL A C 1
ATOM 3194 O O . VAL A 1 441 ? 12.109 56.281 13.008 1 97.12 441 VAL A O 1
ATOM 3197 N N . ALA A 1 442 ? 12.898 54.469 11.93 1 96.38 442 ALA A N 1
ATOM 3198 C CA . ALA A 1 442 ? 12.555 54.969 10.594 1 96.38 442 ALA A CA 1
ATOM 3199 C C . ALA A 1 442 ? 12.195 53.812 9.664 1 96.38 442 ALA A C 1
ATOM 3201 O O . ALA A 1 442 ? 12.492 52.656 9.961 1 96.38 442 ALA A O 1
ATOM 3202 N N . THR A 1 443 ? 11.492 54.125 8.586 1 94.69 443 THR A N 1
ATOM 3203 C CA . THR A 1 443 ? 11.164 53.156 7.547 1 94.69 443 THR A CA 1
ATOM 3204 C C . THR A 1 443 ? 11.844 53.531 6.23 1 94.69 443 THR A C 1
ATOM 3206 O O . THR A 1 443 ? 11.289 54.281 5.438 1 94.69 443 THR A O 1
ATOM 3209 N N . PRO A 1 444 ? 12.938 52.906 5.98 1 93.81 444 PRO A N 1
ATOM 3210 C CA . PRO A 1 444 ? 13.656 53.219 4.746 1 93.81 444 PRO A CA 1
ATOM 3211 C C . PRO A 1 444 ? 12.867 52.875 3.492 1 93.81 444 PRO A C 1
ATOM 3213 O O . PRO A 1 444 ? 12.195 51.844 3.469 1 93.81 444 PRO A O 1
ATOM 3216 N N . THR A 1 445 ? 13.062 53.656 2.43 1 90.88 445 THR A N 1
ATOM 3217 C CA . THR A 1 445 ? 12.445 53.375 1.141 1 90.88 445 THR A CA 1
ATOM 3218 C C . THR A 1 445 ? 13.07 52.156 0.5 1 90.88 445 THR A C 1
ATOM 3220 O O . THR A 1 445 ? 14.25 51.844 0.723 1 90.88 445 THR A O 1
ATOM 3223 N N . LEU A 1 446 ? 12.32 51.469 -0.332 1 91.62 446 LEU A N 1
ATOM 3224 C CA . LEU A 1 446 ? 12.82 50.281 -1.048 1 91.62 446 LEU A CA 1
ATOM 3225 C C . LEU A 1 446 ? 13.836 50.688 -2.107 1 91.62 446 LEU A C 1
ATOM 3227 O O . LEU A 1 446 ? 13.695 51.75 -2.746 1 91.62 446 LEU A O 1
ATOM 3231 N N . ALA A 1 447 ? 14.875 49.875 -2.281 1 90.06 447 ALA A N 1
ATOM 3232 C CA . ALA A 1 447 ? 15.867 50.031 -3.34 1 90.06 447 ALA A CA 1
ATOM 3233 C C . ALA A 1 447 ? 16.156 48.688 -4.02 1 90.06 447 ALA A C 1
ATOM 3235 O O . ALA A 1 447 ? 15.898 47.625 -3.449 1 90.06 447 ALA A O 1
ATOM 3236 N N . THR A 1 448 ? 16.703 48.625 -5.289 1 89.81 448 THR A N 1
ATOM 3237 C CA . THR A 1 448 ? 16.906 47.438 -6.086 1 89.81 448 THR A CA 1
ATOM 3238 C C . THR A 1 448 ? 18.359 46.969 -6.023 1 89.81 448 THR A C 1
ATOM 3240 O O . THR A 1 448 ? 18.828 46.281 -6.914 1 89.81 448 THR A O 1
ATOM 3243 N N . SER A 1 449 ? 19.156 47.375 -5.07 1 89.5 449 SER A N 1
ATOM 3244 C CA . SER A 1 449 ? 20.594 47.156 -5.008 1 89.5 449 SER A CA 1
ATOM 3245 C C . SER A 1 449 ? 20.906 45.781 -4.453 1 89.5 449 SER A C 1
ATOM 3247 O O . SER A 1 449 ? 21.781 45.062 -4.969 1 89.5 449 SER A O 1
ATOM 3249 N N . ASN A 1 450 ? 20.344 45.406 -3.389 1 90.75 450 ASN A N 1
ATOM 3250 C CA . ASN A 1 450 ? 20.547 44.094 -2.768 1 90.75 450 ASN A CA 1
ATOM 3251 C C . ASN A 1 450 ? 19.312 43.594 -2.043 1 90.75 450 ASN A C 1
ATOM 3253 O O . ASN A 1 450 ? 18.266 44.281 -2.07 1 90.75 450 ASN A O 1
ATOM 3257 N N . LEU A 1 451 ? 19.328 42.406 -1.518 1 90.56 451 LEU A N 1
ATOM 3258 C CA . LEU A 1 451 ? 18.156 41.812 -0.893 1 90.56 451 LEU A CA 1
ATOM 3259 C C . LEU A 1 451 ? 17.656 42.656 0.278 1 90.56 451 LEU A C 1
ATOM 3261 O O . LEU A 1 451 ? 16.453 42.875 0.425 1 90.56 451 LEU A O 1
ATOM 3265 N N . SER A 1 452 ? 18.547 43.156 1.145 1 91.75 452 SER A N 1
ATOM 3266 C CA . SER A 1 452 ? 18.156 43.906 2.338 1 91.75 452 SER A CA 1
ATOM 3267 C C . SER A 1 452 ? 17.422 45.188 1.974 1 91.75 452 SER A C 1
ATOM 3269 O O . SER A 1 452 ? 16.422 45.531 2.609 1 91.75 452 SER A O 1
ATOM 3271 N N . THR A 1 453 ? 17.859 45.875 0.976 1 91.38 453 THR A N 1
ATOM 3272 C CA . THR A 1 453 ? 17.25 47.156 0.609 1 91.38 453 THR A CA 1
ATOM 3273 C C . THR A 1 453 ? 15.984 46.938 -0.209 1 91.38 453 THR A C 1
ATOM 3275 O O . THR A 1 453 ? 15.188 47.844 -0.399 1 91.38 453 THR A O 1
ATOM 3278 N N . SER A 1 454 ? 15.773 45.75 -0.704 1 92.25 454 SER A N 1
ATOM 3279 C CA . SER A 1 454 ? 14.609 45.438 -1.534 1 92.25 454 SER A CA 1
ATOM 3280 C C . SER A 1 454 ? 13.453 44.906 -0.696 1 92.25 454 SER A C 1
ATOM 3282 O O . SER A 1 454 ? 12.383 44.594 -1.229 1 92.25 454 SER A O 1
ATOM 3284 N N . MET A 1 455 ? 13.578 44.781 0.537 1 92.12 455 MET A N 1
ATOM 3285 C CA . MET A 1 455 ? 12.539 44.281 1.444 1 92.12 455 MET A CA 1
ATOM 3286 C C . MET A 1 455 ? 11.922 45.438 2.223 1 92.12 455 MET A C 1
ATOM 3288 O O . MET A 1 455 ? 12.625 46.375 2.604 1 92.12 455 MET A O 1
ATOM 3292 N N . ARG A 1 456 ? 10.641 45.375 2.416 1 91.88 456 ARG A N 1
ATOM 3293 C CA . ARG A 1 456 ? 10.055 46.281 3.387 1 91.88 456 ARG A CA 1
ATOM 3294 C C . ARG A 1 456 ? 10.625 46.062 4.781 1 91.88 456 ARG A C 1
ATOM 3296 O O . ARG A 1 456 ? 10.797 44.906 5.199 1 91.88 456 ARG A O 1
ATOM 3303 N N . ARG A 1 457 ? 11.039 47.125 5.379 1 94.62 457 ARG A N 1
ATOM 3304 C CA . ARG A 1 457 ? 11.742 47.031 6.652 1 94.62 457 ARG A CA 1
ATOM 3305 C C . ARG A 1 457 ? 11.617 48.312 7.457 1 94.62 457 ARG A C 1
ATOM 3307 O O . ARG A 1 457 ? 11.18 49.344 6.934 1 94.62 457 ARG A O 1
ATOM 3314 N N . TRP A 1 458 ? 11.906 48.281 8.703 1 96.94 458 TRP A N 1
ATOM 3315 C CA . TRP A 1 458 ? 12.148 49.469 9.531 1 96.94 458 TRP A CA 1
ATOM 3316 C C . TRP A 1 458 ? 13.562 49.438 10.094 1 96.94 458 TRP A C 1
ATOM 3318 O O . TRP A 1 458 ? 14.195 48.375 10.188 1 96.94 458 TRP A O 1
ATOM 3328 N N . ARG A 1 459 ? 14.133 50.625 10.367 1 97.12 459 ARG A N 1
ATOM 3329 C CA . ARG A 1 459 ? 15.492 50.812 10.859 1 97.12 459 ARG A CA 1
ATOM 3330 C C . ARG A 1 459 ? 15.484 51.438 12.258 1 97.12 459 ARG A C 1
ATOM 3332 O O . ARG A 1 459 ? 14.742 52.375 12.523 1 97.12 459 ARG A O 1
ATOM 3339 N N . VAL A 1 460 ? 16.203 50.812 13.164 1 98.06 460 VAL A N 1
ATOM 3340 C CA . VAL A 1 460 ? 16.453 51.406 14.469 1 98.06 460 VAL A CA 1
ATOM 3341 C C . VAL A 1 460 ? 17.906 51.906 14.547 1 98.06 460 VAL A C 1
ATOM 3343 O O . VAL A 1 460 ? 18.828 51.125 14.328 1 98.06 460 VAL A O 1
ATOM 3346 N N . THR A 1 461 ? 18.109 53.156 14.844 1 98.25 461 THR A N 1
ATOM 3347 C CA . THR A 1 461 ? 19.422 53.781 14.875 1 98.25 461 THR A CA 1
ATOM 3348 C C . THR A 1 461 ? 19.719 54.344 16.266 1 98.25 461 THR A C 1
ATOM 3350 O O . THR A 1 461 ? 18.859 55 16.859 1 98.25 461 THR A O 1
ATOM 3353 N N . SER A 1 462 ? 20.906 54.062 16.75 1 98.19 462 SER A N 1
ATOM 3354 C CA . SER A 1 462 ? 21.297 54.625 18.047 1 98.19 462 SER A CA 1
ATOM 3355 C C . SER A 1 462 ? 21.703 56.094 17.906 1 98.19 462 SER A C 1
ATOM 3357 O O . SER A 1 462 ? 21.875 56.594 16.797 1 98.19 462 SER A O 1
ATOM 3359 N N . ALA A 1 463 ? 21.891 56.719 19.094 1 97.56 463 ALA A N 1
ATOM 3360 C CA . ALA A 1 463 ? 22.531 58.031 19.109 1 97.56 463 ALA A CA 1
ATOM 3361 C C . ALA A 1 463 ? 24 57.906 18.734 1 97.56 463 ALA A C 1
ATOM 3363 O O . ALA A 1 463 ? 24.578 56.812 18.75 1 97.56 463 ALA A O 1
ATOM 3364 N N . ALA A 1 464 ? 24.594 59.094 18.375 1 97.38 464 ALA A N 1
ATOM 3365 C CA . ALA A 1 464 ? 26 59.125 18 1 97.38 464 ALA A CA 1
ATOM 3366 C C . ALA A 1 464 ? 26.875 59.531 19.172 1 97.38 464 ALA A C 1
ATOM 3368 O O . ALA A 1 464 ? 27.719 60.406 19.062 1 97.38 464 ALA A O 1
ATOM 3369 N N . THR A 1 465 ? 26.516 59.125 20.359 1 97.5 465 THR A N 1
ATOM 3370 C CA . THR A 1 465 ? 27.297 59.281 21.578 1 97.5 465 THR A CA 1
ATOM 3371 C C . THR A 1 465 ? 27.766 57.938 22.109 1 97.5 465 THR A C 1
ATOM 3373 O O . THR A 1 465 ? 27.188 56.906 21.797 1 97.5 465 THR A O 1
ATOM 3376 N N . ALA A 1 466 ? 28.859 58 22.859 1 96.88 466 ALA A N 1
ATOM 3377 C CA . ALA A 1 466 ? 29.359 56.75 23.438 1 96.88 466 ALA A CA 1
ATOM 3378 C C . ALA A 1 466 ? 28.312 56.094 24.344 1 96.88 466 ALA A C 1
ATOM 3380 O O . ALA A 1 466 ? 27.609 56.812 25.078 1 96.88 466 ALA A O 1
ATOM 3381 N N . ASP A 1 467 ? 28.25 54.781 24.25 1 96.81 467 ASP A N 1
ATOM 3382 C CA . ASP A 1 467 ? 27.344 53.969 25.078 1 96.81 467 ASP A CA 1
ATOM 3383 C C . ASP A 1 467 ? 25.891 54.312 24.766 1 96.81 467 ASP A C 1
ATOM 3385 O O . ASP A 1 467 ? 25.094 54.531 25.672 1 96.81 467 ASP A O 1
ATOM 3389 N N . ALA A 1 468 ? 25.625 54.469 23.453 1 97.88 468 ALA A N 1
ATOM 3390 C CA . ALA A 1 468 ? 24.25 54.594 22.969 1 97.88 468 ALA A CA 1
ATOM 3391 C C . ALA A 1 468 ? 23.75 53.25 22.406 1 97.88 468 ALA A C 1
ATOM 3393 O O . ALA A 1 468 ? 24.547 52.438 21.938 1 97.88 468 ALA A O 1
ATOM 3394 N N . ALA A 1 469 ? 22.484 53.094 22.469 1 97.94 469 ALA A N 1
ATOM 3395 C CA . ALA A 1 469 ? 21.938 51.812 22.031 1 97.94 469 ALA A CA 1
ATOM 3396 C C . ALA A 1 469 ? 20.797 52 21.031 1 97.94 469 ALA A C 1
ATOM 3398 O O . ALA A 1 469 ? 20.125 53.031 21.047 1 97.94 469 ALA A O 1
ATOM 3399 N N . ALA A 1 470 ? 20.641 51.156 20.109 1 98.25 470 ALA A N 1
ATOM 3400 C CA . ALA A 1 470 ? 19.453 50.875 19.312 1 98.25 470 ALA A CA 1
ATOM 3401 C C . ALA A 1 470 ? 18.75 49.625 19.781 1 98.25 470 ALA A C 1
ATOM 3403 O O . ALA A 1 470 ? 19.266 48.5 19.578 1 98.25 470 ALA A O 1
ATOM 3404 N N . GLU A 1 471 ? 17.609 49.781 20.391 1 97.38 471 GLU A N 1
ATOM 3405 C CA . GLU A 1 471 ? 16.938 48.656 21.016 1 97.38 471 GLU A CA 1
ATOM 3406 C C . GLU A 1 471 ? 15.469 48.594 20.641 1 97.38 471 GLU A C 1
ATOM 3408 O O . GLU A 1 471 ? 14.812 49.625 20.547 1 97.38 471 GLU A O 1
ATOM 3413 N N . GLU A 1 472 ? 15.016 47.438 20.391 1 96.69 472 GLU A N 1
ATOM 3414 C CA . GLU A 1 472 ? 13.594 47.125 20.297 1 96.69 472 GLU A CA 1
ATOM 3415 C C . GLU A 1 472 ? 13.234 45.938 21.172 1 96.69 472 GLU A C 1
ATOM 3417 O O . GLU A 1 472 ? 13.945 44.906 21.172 1 96.69 472 GLU A O 1
ATOM 3422 N N . ARG A 1 473 ? 12.234 46.094 21.906 1 95.25 473 ARG A N 1
ATOM 3423 C CA . ARG A 1 473 ? 11.812 45.031 22.812 1 95.25 473 ARG A CA 1
ATOM 3424 C C . ARG A 1 473 ? 10.297 45 22.953 1 95.25 473 ARG A C 1
ATOM 3426 O O . ARG A 1 473 ? 9.625 45.969 22.656 1 95.25 473 ARG A O 1
ATOM 3433 N N . SER A 1 474 ? 9.805 43.875 23.391 1 92.94 474 SER A N 1
ATOM 3434 C CA . SER A 1 474 ? 8.438 43.844 23.906 1 92.94 474 SER A CA 1
ATOM 3435 C C . SER A 1 474 ? 8.375 44.312 25.344 1 92.94 474 SER A C 1
ATOM 3437 O O . SER A 1 474 ? 9.078 43.812 26.219 1 92.94 474 SER A O 1
ATOM 3439 N N . ALA A 1 475 ? 7.621 45.312 25.594 1 87.38 475 ALA A N 1
ATOM 3440 C CA . ALA A 1 475 ? 7.5 45.844 26.953 1 87.38 475 ALA A CA 1
ATOM 3441 C C . ALA A 1 475 ? 6.652 44.938 27.828 1 87.38 475 ALA A C 1
ATOM 3443 O O . ALA A 1 475 ? 6.273 45.344 28.938 1 87.38 475 ALA A O 1
ATOM 3444 N N . GLY A 1 476 ? 6.383 43.781 27.484 1 90.06 476 GLY A N 1
ATOM 3445 C CA . GLY A 1 476 ? 5.715 42.719 28.219 1 90.06 476 GLY A CA 1
ATOM 3446 C C . GLY A 1 476 ? 6.227 41.344 27.875 1 90.06 476 GLY A C 1
ATOM 3447 O O . GLY A 1 476 ? 6.836 41.156 26.812 1 90.06 476 GLY A O 1
ATOM 3448 N N . TRP A 1 477 ? 5.992 40.438 28.828 1 93.12 477 TRP A N 1
ATOM 3449 C CA . TRP A 1 477 ? 6.371 39.031 28.578 1 93.12 477 TRP A CA 1
ATOM 3450 C C . TRP A 1 477 ? 5.535 38.438 27.453 1 93.12 477 TRP A C 1
ATOM 3452 O O . TRP A 1 477 ? 4.34 38.719 27.328 1 93.12 477 TRP A O 1
ATOM 3462 N N . VAL A 1 478 ? 6.141 37.594 26.656 1 93.06 478 VAL A N 1
ATOM 3463 C CA . VAL A 1 478 ? 5.441 37.156 25.469 1 93.06 478 VAL A CA 1
ATOM 3464 C C . VAL A 1 478 ? 5.363 35.625 25.469 1 93.06 478 VAL A C 1
ATOM 3466 O O . VAL A 1 478 ? 4.348 35.062 25.062 1 93.06 478 VAL A O 1
ATOM 3469 N N . CYS A 1 479 ? 6.465 34.938 25.938 1 93.75 479 CYS A N 1
ATOM 3470 C CA . CYS A 1 479 ? 6.457 33.469 25.812 1 93.75 479 CYS A CA 1
ATOM 3471 C C . CYS A 1 479 ? 7.359 32.844 26.859 1 93.75 479 CYS A C 1
ATOM 3473 O O . CYS A 1 479 ? 7.992 33.531 27.656 1 93.75 479 CYS A O 1
ATOM 3475 N N . TRP A 1 480 ? 7.332 31.562 26.938 1 94.88 480 TRP A N 1
ATOM 3476 C CA . TRP A 1 480 ? 8.164 30.734 27.812 1 94.88 480 TRP A CA 1
ATOM 3477 C C . TRP A 1 480 ? 8.148 29.281 27.344 1 94.88 480 TRP A C 1
ATOM 3479 O O . TRP A 1 480 ? 7.363 28.906 26.469 1 94.88 480 TRP A O 1
ATOM 3489 N N . ARG A 1 481 ? 9.055 28.453 27.812 1 92.56 481 ARG A N 1
ATOM 3490 C CA . ARG A 1 481 ? 9.172 27.062 27.375 1 92.56 481 ARG A CA 1
ATOM 3491 C C . ARG A 1 481 ? 8.07 26.203 27.984 1 92.56 481 ARG A C 1
ATOM 3493 O O . ARG A 1 481 ? 7.582 25.266 27.359 1 92.56 481 ARG A O 1
ATOM 3500 N N . GLY A 1 482 ? 7.707 26.531 29.234 1 91.69 482 GLY A N 1
ATOM 3501 C CA . GLY A 1 482 ? 6.691 25.75 29.938 1 91.69 482 GLY A CA 1
ATOM 3502 C C . GLY A 1 482 ? 7.27 24.781 30.938 1 91.69 482 GLY A C 1
ATOM 3503 O O . GLY A 1 482 ? 8.406 24.328 30.781 1 91.69 482 GLY A O 1
ATOM 3504 N N . ASN A 1 483 ? 6.488 24.406 31.984 1 91.25 483 ASN A N 1
ATOM 3505 C CA . ASN A 1 483 ? 6.969 23.547 33.062 1 91.25 483 ASN A CA 1
ATOM 3506 C C . ASN A 1 483 ? 6.023 22.375 33.312 1 91.25 483 ASN A C 1
ATOM 3508 O O . ASN A 1 483 ? 6.191 21.609 34.25 1 91.25 483 ASN A O 1
ATOM 3512 N N . ALA A 1 484 ? 5.039 22.312 32.5 1 88.94 484 ALA A N 1
ATOM 3513 C CA . ALA A 1 484 ? 4.105 21.188 32.562 1 88.94 484 ALA A CA 1
ATOM 3514 C C . ALA A 1 484 ? 3.533 20.891 31.172 1 88.94 484 ALA A C 1
ATOM 3516 O O . ALA A 1 484 ? 3.623 21.703 30.266 1 88.94 484 ALA A O 1
ATOM 3517 N N . ASP A 1 485 ? 2.941 19.781 31.125 1 83.5 485 ASP A N 1
ATOM 3518 C CA . ASP A 1 485 ? 2.359 19.375 29.859 1 83.5 485 ASP A CA 1
ATOM 3519 C C . ASP A 1 485 ? 1.278 20.359 29.406 1 83.5 485 ASP A C 1
ATOM 3521 O O . ASP A 1 485 ? 0.403 20.719 30.188 1 83.5 485 ASP A O 1
ATOM 3525 N N . GLY A 1 486 ? 1.463 20.844 28.219 1 80.44 486 GLY A N 1
ATOM 3526 C CA . GLY A 1 486 ? 0.456 21.719 27.641 1 80.44 486 GLY A CA 1
ATOM 3527 C C . GLY A 1 486 ? 0.709 23.188 27.953 1 80.44 486 GLY A C 1
ATOM 3528 O O . GLY A 1 486 ? -0.059 24.062 27.531 1 80.44 486 GLY A O 1
ATOM 3529 N N . LEU A 1 487 ? 1.778 23.422 28.609 1 87.31 487 LEU A N 1
ATOM 3530 C CA . LEU A 1 487 ? 2.084 24.812 28.938 1 87.31 487 LEU A CA 1
ATOM 3531 C C . LEU A 1 487 ? 3.328 25.281 28.203 1 87.31 487 LEU A C 1
ATOM 3533 O O . LEU A 1 487 ? 4.289 24.531 28.047 1 87.31 487 LEU A O 1
ATOM 3537 N N . GLY A 1 488 ? 3.152 26.484 27.781 1 90.06 488 GLY A N 1
ATOM 3538 C CA . GLY A 1 488 ? 4.293 27.125 27.141 1 90.06 488 GLY A CA 1
ATOM 3539 C C . GLY A 1 488 ? 4.473 26.719 25.703 1 90.06 488 GLY A C 1
ATOM 3540 O O . GLY A 1 488 ? 3.502 26.391 25.016 1 90.06 488 GLY A O 1
ATOM 3541 N N . GLY A 1 489 ? 5.734 26.828 25.25 1 90.69 489 GLY A N 1
ATOM 3542 C CA . GLY A 1 489 ? 6.051 26.609 23.859 1 90.69 489 GLY A CA 1
ATOM 3543 C C . GLY A 1 489 ? 5.988 27.891 23.031 1 90.69 489 GLY A C 1
ATOM 3544 O O . GLY A 1 489 ? 5.191 28.781 23.328 1 90.69 489 GLY A O 1
ATOM 3545 N N . PHE A 1 490 ? 6.852 27.922 22.047 1 93.06 490 PHE A N 1
ATOM 3546 C CA . PHE A 1 490 ? 6.82 29.109 21.188 1 93.06 490 PHE A CA 1
ATOM 3547 C C . PHE A 1 490 ? 7.512 28.828 19.859 1 93.06 490 PHE A C 1
ATOM 3549 O O . PHE A 1 490 ? 8.305 27.891 19.75 1 93.06 490 PHE A O 1
ATOM 3556 N N . THR A 1 491 ? 7.098 29.5 18.859 1 92.69 491 THR A N 1
ATOM 3557 C CA . THR A 1 491 ? 7.801 29.688 17.594 1 92.69 491 THR A CA 1
ATOM 3558 C C . THR A 1 491 ? 8.133 31.156 17.375 1 92.69 491 THR A C 1
ATOM 3560 O O . THR A 1 491 ? 7.246 32 17.391 1 92.69 491 THR A O 1
ATOM 3563 N N . TYR A 1 492 ? 9.367 31.422 17.281 1 95.69 492 TYR A N 1
ATOM 3564 C CA . TYR A 1 492 ? 9.859 32.781 17.062 1 95.69 492 TYR A CA 1
ATOM 3565 C C . TYR A 1 492 ? 10.617 32.875 15.734 1 95.69 492 TYR A C 1
ATOM 3567 O O . TYR A 1 492 ? 11.469 32.031 15.445 1 95.69 492 TYR A O 1
ATOM 3575 N N . VAL A 1 493 ? 10.234 33.781 14.867 1 95.38 493 VAL A N 1
ATOM 3576 C CA . VAL A 1 493 ? 10.938 34.062 13.617 1 95.38 493 VAL A CA 1
ATOM 3577 C C . VAL A 1 493 ? 11.266 35.531 13.516 1 95.38 493 VAL A C 1
ATOM 3579 O O . VAL A 1 493 ? 10.406 36.375 13.766 1 95.38 493 VAL A O 1
ATOM 3582 N N . ASN A 1 494 ? 12.469 35.875 13.219 1 97.5 494 ASN A N 1
ATOM 3583 C CA . ASN A 1 494 ? 12.953 37.25 13.031 1 97.5 494 ASN A CA 1
ATOM 3584 C C . ASN A 1 494 ? 13.852 37.344 11.812 1 97.5 494 ASN A C 1
ATOM 3586 O O . ASN A 1 494 ? 14.75 36.531 11.617 1 97.5 494 ASN A O 1
ATOM 3590 N N . ARG A 1 495 ? 13.547 38.25 10.82 1 96.5 495 ARG A N 1
ATOM 3591 C CA . ARG A 1 495 ? 14.414 38.531 9.688 1 96.5 495 ARG A CA 1
ATOM 3592 C C . ARG A 1 495 ? 15.047 39.906 9.812 1 96.5 495 ARG A C 1
ATOM 3594 O O . ARG A 1 495 ? 14.336 40.938 9.914 1 96.5 495 ARG A O 1
ATOM 3601 N N . LEU A 1 496 ? 16.422 40 9.859 1 96.12 496 LEU A N 1
ATOM 3602 C CA . LEU A 1 496 ? 17.109 41.219 10.164 1 96.12 496 LEU A CA 1
ATOM 3603 C C . LEU A 1 496 ? 18.344 41.406 9.289 1 96.12 496 LEU A C 1
ATOM 3605 O O . LEU A 1 496 ? 18.828 40.438 8.695 1 96.12 496 LEU A O 1
ATOM 3609 N N . SER A 1 497 ? 18.828 42.594 9.211 1 96.56 497 SER A N 1
ATOM 3610 C CA . SER A 1 497 ? 20.078 42.969 8.57 1 96.56 497 SER A CA 1
ATOM 3611 C C . SER A 1 497 ? 20.781 44.094 9.312 1 96.56 497 SER A C 1
ATOM 3613 O O . SER A 1 497 ? 20.125 44.938 9.938 1 96.56 497 SER A O 1
ATOM 3615 N N . LEU A 1 498 ? 22.094 44.094 9.305 1 97.25 498 LEU A N 1
ATOM 3616 C CA . LEU A 1 498 ? 22.859 45.156 9.906 1 97.25 498 LEU A CA 1
ATOM 3617 C C . LEU A 1 498 ? 23.062 46.312 8.914 1 97.25 498 LEU A C 1
ATOM 3619 O O . LEU A 1 498 ? 23.234 46.062 7.715 1 97.25 498 LEU A O 1
ATOM 3623 N N . VAL A 1 499 ? 23.047 47.5 9.406 1 96.75 499 VAL A N 1
ATOM 3624 C CA . VAL A 1 499 ? 23.125 48.656 8.523 1 96.75 499 VAL A CA 1
ATOM 3625 C C . VAL A 1 499 ? 24.406 49.438 8.812 1 96.75 499 VAL A C 1
ATOM 3627 O O . VAL A 1 499 ? 25.156 49.781 7.898 1 96.75 499 VAL A O 1
ATOM 3630 N N . THR A 1 500 ? 24.594 49.906 10.039 1 97.25 500 THR A N 1
ATOM 3631 C CA . THR A 1 500 ? 25.781 50.656 10.461 1 97.25 500 THR A CA 1
ATOM 3632 C C . THR A 1 500 ? 26.469 49.969 11.641 1 97.25 500 THR A C 1
ATOM 3634 O O . THR A 1 500 ? 25.844 49.719 12.68 1 97.25 500 THR A O 1
ATOM 3637 N N . LEU A 1 501 ? 27.688 49.688 11.461 1 97.19 501 LEU A N 1
ATOM 3638 C CA . LEU A 1 501 ? 28.5 49.031 12.484 1 97.19 501 LEU A CA 1
ATOM 3639 C C . LEU A 1 501 ? 29.656 49.906 12.922 1 97.19 501 LEU A C 1
ATOM 3641 O O . LEU A 1 501 ? 30.156 50.719 12.133 1 97.19 501 LEU A O 1
ATOM 3645 N N . GLN A 1 502 ? 30.062 49.75 14.109 1 97.19 502 GLN A N 1
ATOM 3646 C CA . GLN A 1 502 ? 31.234 50.469 14.648 1 97.19 502 GLN A CA 1
ATOM 3647 C C . GLN A 1 502 ? 32.281 49.469 15.133 1 97.19 502 GLN A C 1
ATOM 3649 O O . GLN A 1 502 ? 32 48.25 15.227 1 97.19 502 GLN A O 1
ATOM 3654 N N . VAL A 1 503 ? 33.5 50 15.539 1 96 503 VAL A N 1
ATOM 3655 C CA . VAL A 1 503 ? 34.625 49.125 15.883 1 96 503 VAL A CA 1
ATOM 3656 C C . VAL A 1 503 ? 34.438 48.562 17.281 1 96 503 VAL A C 1
ATOM 3658 O O . VAL A 1 503 ? 35.031 47.531 17.625 1 96 503 VAL A O 1
ATOM 3661 N N . THR A 1 504 ? 33.531 49.219 18.047 1 96.25 504 THR A N 1
ATOM 3662 C CA . THR A 1 504 ? 33.156 48.688 19.375 1 96.25 504 THR A CA 1
ATOM 3663 C C . THR A 1 504 ? 31.656 48.5 19.469 1 96.25 504 THR A C 1
ATOM 3665 O O . THR A 1 504 ? 30.906 48.906 18.578 1 96.25 504 THR A O 1
ATOM 3668 N N . GLY A 1 505 ? 31.281 47.781 20.609 1 96.81 505 GLY A N 1
ATOM 3669 C CA . GLY A 1 505 ? 29.859 47.531 20.844 1 96.81 505 GLY A CA 1
ATOM 3670 C C . GLY A 1 505 ? 29.469 46.094 20.688 1 96.81 505 GLY A C 1
ATOM 3671 O O . GLY A 1 505 ? 30.328 45.219 20.438 1 96.81 505 GLY A O 1
ATOM 3672 N N . MET A 1 506 ? 28.219 45.781 20.891 1 97.56 506 MET A N 1
ATOM 3673 C CA . MET A 1 506 ? 27.703 44.406 20.797 1 97.56 506 MET A CA 1
ATOM 3674 C C . MET A 1 506 ? 26.297 44.375 20.219 1 97.56 506 MET A C 1
ATOM 3676 O O . MET A 1 506 ? 25.641 45.438 20.141 1 97.56 506 MET A O 1
ATOM 3680 N N . GLY A 1 507 ? 25.906 43.312 19.734 1 98.19 507 GLY A N 1
ATOM 3681 C CA . GLY A 1 507 ? 24.562 43.062 19.266 1 98.19 507 GLY A CA 1
ATOM 3682 C C . GLY A 1 507 ? 23.969 41.781 19.766 1 98.19 507 GLY A C 1
ATOM 3683 O O . GLY A 1 507 ? 24.688 40.781 19.969 1 98.19 507 GLY A O 1
ATOM 3684 N N . PHE A 1 508 ? 22.703 41.75 20.016 1 98.5 508 PHE A N 1
ATOM 3685 C CA . PHE A 1 508 ? 21.953 40.562 20.359 1 98.5 508 PHE A CA 1
ATOM 3686 C C . PHE A 1 508 ? 20.547 40.594 19.75 1 98.5 508 PHE A C 1
ATOM 3688 O O . PHE A 1 508 ? 19.844 41.625 19.875 1 98.5 508 PHE A O 1
ATOM 3695 N N . PHE A 1 509 ? 20.141 39.562 19.109 1 98.56 509 PHE A N 1
ATOM 3696 C CA . PHE A 1 509 ? 18.812 39.406 18.5 1 98.56 509 PHE A CA 1
ATOM 3697 C C . PHE A 1 509 ? 18.203 38.062 18.875 1 98.56 509 PHE A C 1
ATOM 3699 O O . PHE A 1 509 ? 18.812 37.031 18.672 1 98.56 509 PHE A O 1
ATOM 3706 N N . GLY A 1 510 ? 17.078 38.031 19.469 1 98.31 510 GLY A N 1
ATOM 3707 C CA . GLY A 1 510 ? 16.422 36.812 19.891 1 98.31 510 GLY A CA 1
ATOM 3708 C C . GLY A 1 510 ? 15.406 37.031 21 1 98.31 510 GLY A C 1
ATOM 3709 O O . GLY A 1 510 ? 14.633 38 20.953 1 98.31 510 GLY A O 1
ATOM 3710 N N . LEU A 1 511 ? 15.375 36.062 21.875 1 98.19 511 LEU A N 1
ATOM 3711 C CA . LEU A 1 511 ? 14.508 36.156 23.047 1 98.19 511 LEU A CA 1
ATOM 3712 C C . LEU A 1 511 ? 15.312 36.406 24.312 1 98.19 511 LEU A C 1
ATOM 3714 O O . LEU A 1 511 ? 16.391 35.844 24.484 1 98.19 511 LEU A O 1
ATOM 3718 N N . TYR A 1 512 ? 14.844 37.281 25.141 1 98.25 512 TYR A N 1
ATOM 3719 C CA . TYR A 1 512 ? 15.578 37.719 26.328 1 98.25 512 TYR A CA 1
ATOM 3720 C C . TYR A 1 512 ? 14.672 37.75 27.547 1 98.25 512 TYR A C 1
ATOM 3722 O O . TYR A 1 512 ? 13.492 38.062 27.453 1 98.25 512 TYR A O 1
ATOM 3730 N N . GLY A 1 513 ? 15.219 37.406 28.719 1 96.88 513 GLY A N 1
ATOM 3731 C CA . GLY A 1 513 ? 14.477 37.375 29.969 1 96.88 513 GLY A CA 1
ATOM 3732 C C . GLY A 1 513 ? 14.367 38.719 30.656 1 96.88 513 GLY A C 1
ATOM 3733 O O . GLY A 1 513 ? 14.648 38.844 31.859 1 96.88 513 GLY A O 1
ATOM 3734 N N . SER A 1 514 ? 14.055 39.719 29.859 1 95.88 514 SER A N 1
ATOM 3735 C CA . SER A 1 514 ? 13.805 41.062 30.406 1 95.88 514 SER A CA 1
ATOM 3736 C C . SER A 1 514 ? 12.828 41.844 29.531 1 95.88 514 SER A C 1
ATOM 3738 O O . SER A 1 514 ? 12.898 41.75 28.297 1 95.88 514 SER A O 1
ATOM 3740 N N . THR A 1 515 ? 11.938 42.656 30.219 1 94.19 515 THR A N 1
ATOM 3741 C CA . THR A 1 515 ? 11.031 43.5 29.484 1 94.19 515 THR A CA 1
ATOM 3742 C C . THR A 1 515 ? 11.477 44.969 29.578 1 94.19 515 THR A C 1
ATOM 3744 O O . THR A 1 515 ? 10.812 45.875 29.047 1 94.19 515 THR A O 1
ATOM 3747 N N . THR A 1 516 ? 12.562 45.188 30.328 1 94.81 516 THR A N 1
ATOM 3748 C CA . THR A 1 516 ? 13.102 46.531 30.5 1 94.81 516 THR A CA 1
ATOM 3749 C C . THR A 1 516 ? 14.273 46.781 29.547 1 94.81 516 THR A C 1
ATOM 3751 O O . THR A 1 516 ? 14.828 45.812 29 1 94.81 516 THR A O 1
ATOM 3754 N N . ALA A 1 517 ? 14.633 48 29.391 1 95.69 517 ALA A N 1
ATOM 3755 C CA . ALA A 1 517 ? 15.75 48.344 28.5 1 95.69 517 ALA A CA 1
ATOM 3756 C C . ALA A 1 517 ? 17.047 47.75 29.016 1 95.69 517 ALA A C 1
ATOM 3758 O O . ALA A 1 517 ? 17.312 47.75 30.219 1 95.69 517 ALA A O 1
ATOM 3759 N N . LEU A 1 518 ? 17.797 47.219 28.188 1 96.06 518 LEU A N 1
ATOM 3760 C CA . LEU A 1 518 ? 19.109 46.719 28.547 1 96.06 518 LEU A CA 1
ATOM 3761 C C . LEU A 1 518 ? 20.109 47.875 28.734 1 96.06 518 LEU A C 1
ATOM 3763 O O . LEU A 1 518 ? 19.922 48.969 28.188 1 96.06 518 LEU A O 1
ATOM 3767 N N . ALA A 1 519 ? 21.156 47.562 29.531 1 96.19 519 ALA A N 1
ATOM 3768 C CA . ALA A 1 519 ? 22.188 48.562 29.75 1 96.19 519 ALA A CA 1
ATOM 3769 C C . ALA A 1 519 ? 22.875 48.938 28.438 1 96.19 519 ALA A C 1
ATOM 3771 O O . ALA A 1 519 ? 23.25 48.062 27.656 1 96.19 519 ALA A O 1
ATOM 3772 N N . THR A 1 520 ? 23.109 50.219 28.234 1 96.5 520 THR A N 1
ATOM 3773 C CA . THR A 1 520 ? 23.75 50.688 27 1 96.5 520 THR A CA 1
ATOM 3774 C C . THR A 1 520 ? 25.219 50.281 26.953 1 96.5 520 THR A C 1
ATOM 3776 O O . THR A 1 520 ? 25.844 50.312 25.891 1 96.5 520 THR A O 1
ATOM 3779 N N . THR A 1 521 ? 25.734 49.812 28.094 1 96 521 THR A N 1
ATOM 3780 C CA . THR A 1 521 ? 27.125 49.375 28.188 1 96 521 THR A CA 1
ATOM 3781 C C . THR A 1 521 ? 27.219 47.844 28.172 1 96 521 THR A C 1
ATOM 3783 O O . THR A 1 521 ? 28.297 47.281 28.422 1 96 521 THR A O 1
ATOM 3786 N N . LEU A 1 522 ? 26.141 47.188 28 1 96.69 522 LEU A N 1
ATOM 3787 C CA . LEU A 1 522 ? 26.078 45.75 28.062 1 96.69 522 LEU A CA 1
ATOM 3788 C C . LEU A 1 522 ? 27.031 45.125 27.047 1 96.69 522 LEU A C 1
ATOM 3790 O O . LEU A 1 522 ? 27.094 45.562 25.906 1 96.69 522 LEU A O 1
ATOM 3794 N N . THR A 1 523 ? 27.797 44.125 27.484 1 97.06 523 THR A N 1
ATOM 3795 C CA . THR A 1 523 ? 28.641 43.312 26.609 1 97.06 523 THR A CA 1
ATOM 3796 C C . THR A 1 523 ? 28.031 41.938 26.391 1 97.06 523 THR A C 1
ATOM 3798 O O . THR A 1 523 ? 27.234 41.469 27.203 1 97.06 523 THR A O 1
ATOM 3801 N N . LEU A 1 524 ? 28.375 41.312 25.266 1 97.62 524 LEU A N 1
ATOM 3802 C CA . LEU A 1 524 ? 27.797 40.031 24.953 1 97.62 524 LEU A CA 1
ATOM 3803 C C . LEU A 1 524 ? 28.125 39 26.031 1 97.62 524 LEU A C 1
ATOM 3805 O O . LEU A 1 524 ? 27.328 38.125 26.328 1 97.62 524 LEU A O 1
ATOM 3809 N N . SER A 1 525 ? 29.297 39.125 26.688 1 96.25 525 SER A N 1
ATOM 3810 C CA . SER A 1 525 ? 29.766 38.188 27.703 1 96.25 525 SER A CA 1
ATOM 3811 C C . SER A 1 525 ? 28.953 38.312 28.984 1 96.25 525 SER A C 1
ATOM 3813 O O . SER A 1 525 ? 29.016 37.438 29.859 1 96.25 525 SER A O 1
ATOM 3815 N N . ALA A 1 526 ? 28.047 39.312 29.047 1 96 526 ALA A N 1
ATOM 3816 C CA . ALA A 1 526 ? 27.312 39.562 30.281 1 96 526 ALA A CA 1
ATOM 3817 C C . ALA A 1 526 ? 25.812 39.312 30.078 1 96 526 ALA A C 1
ATOM 3819 O O . ALA A 1 526 ? 25.016 39.5 31 1 96 526 ALA A O 1
ATOM 3820 N N . VAL A 1 527 ? 25.391 38.969 28.938 1 96.38 527 VAL A N 1
ATOM 3821 C CA . VAL A 1 527 ? 23.969 38.719 28.734 1 96.38 527 VAL A CA 1
ATOM 3822 C C . VAL A 1 527 ? 23.516 37.469 29.484 1 96.38 527 VAL A C 1
ATOM 3824 O O . VAL A 1 527 ? 24.266 36.5 29.562 1 96.38 527 VAL A O 1
ATOM 3827 N N . VAL A 1 528 ? 22.281 37.5 30.031 1 96.31 528 VAL A N 1
ATOM 3828 C CA . VAL A 1 528 ? 21.75 36.406 30.797 1 96.31 528 VAL A CA 1
ATOM 3829 C C . VAL A 1 528 ? 20.297 36.125 30.375 1 96.31 528 VAL A C 1
ATOM 3831 O O . VAL A 1 528 ? 19.672 36.969 29.75 1 96.31 528 VAL A O 1
ATOM 3834 N N . ASN A 1 529 ? 19.859 34.938 30.672 1 97.25 529 ASN A N 1
ATOM 3835 C CA . ASN A 1 529 ? 18.469 34.531 30.438 1 97.25 529 ASN A CA 1
ATOM 3836 C C . ASN A 1 529 ? 18.047 34.812 29 1 97.25 529 ASN A C 1
ATOM 3838 O O . ASN A 1 529 ? 17.047 35.5 28.766 1 97.25 529 ASN A O 1
ATOM 3842 N N . CYS A 1 530 ? 18.828 34.219 28.047 1 97.94 530 CYS A N 1
ATOM 3843 C CA . CYS A 1 530 ? 18.531 34.594 26.672 1 97.94 530 CYS A CA 1
ATOM 3844 C C . CYS A 1 530 ? 18.875 33.469 25.719 1 97.94 530 CYS A C 1
ATOM 3846 O O . CYS A 1 530 ? 19.531 32.5 26.094 1 97.94 530 CYS A O 1
ATOM 3848 N N . ILE A 1 531 ? 18.359 33.5 24.578 1 98.12 531 ILE A N 1
ATOM 3849 C CA . ILE A 1 531 ? 18.672 32.625 23.453 1 98.12 531 ILE A CA 1
ATOM 3850 C C . ILE A 1 531 ? 18.547 33.375 22.141 1 98.12 531 ILE A C 1
ATOM 3852 O O . ILE A 1 531 ? 17.578 34.125 21.938 1 98.12 531 ILE A O 1
ATOM 3856 N N . GLY A 1 532 ? 19.516 33.344 21.297 1 98.31 532 GLY A N 1
ATOM 3857 C CA . GLY A 1 532 ? 19.531 34.031 20.016 1 98.31 532 GLY A CA 1
ATOM 3858 C C . GLY A 1 532 ? 20.906 34.094 19.375 1 98.31 532 GLY A C 1
ATOM 3859 O O . GLY A 1 532 ? 21.672 33.125 19.5 1 98.31 532 GLY A O 1
ATOM 3860 N N . ILE A 1 533 ? 21.078 35.094 18.594 1 98.25 533 ILE A N 1
ATOM 3861 C CA . ILE A 1 533 ? 22.375 35.281 17.938 1 98.25 533 ILE A CA 1
ATOM 3862 C C . ILE A 1 533 ? 22.922 36.656 18.328 1 98.25 533 ILE A C 1
ATOM 3864 O O . ILE A 1 533 ? 22.172 37.562 18.672 1 98.25 533 ILE A O 1
ATOM 3868 N N . GLY A 1 534 ? 24.234 36.75 18.281 1 98.44 534 GLY A N 1
ATOM 3869 C CA . GLY A 1 534 ? 24.859 38.031 18.656 1 98.44 534 GLY A CA 1
ATOM 3870 C C . GLY A 1 534 ? 26.328 38.094 18.312 1 98.44 534 GLY A C 1
ATOM 3871 O O . GLY A 1 534 ? 26.859 37.219 17.625 1 98.44 534 GLY A O 1
ATOM 3872 N N . PHE A 1 535 ? 26.969 39.188 18.688 1 98.44 535 PHE A N 1
ATOM 3873 C CA . PHE A 1 535 ? 28.391 39.406 18.469 1 98.44 535 PHE A CA 1
ATOM 3874 C C . PHE A 1 535 ? 28.922 40.531 19.375 1 98.44 535 PHE A C 1
ATOM 3876 O O . PHE A 1 535 ? 28.141 41.344 19.875 1 98.44 535 PHE A O 1
ATOM 3883 N N . GLN A 1 536 ? 30.094 40.438 19.688 1 98.12 536 GLN A N 1
ATOM 3884 C CA . GLN A 1 536 ? 30.891 41.531 20.281 1 98.12 536 GLN A CA 1
ATOM 3885 C C . GLN A 1 536 ? 31.906 42.062 19.281 1 98.12 536 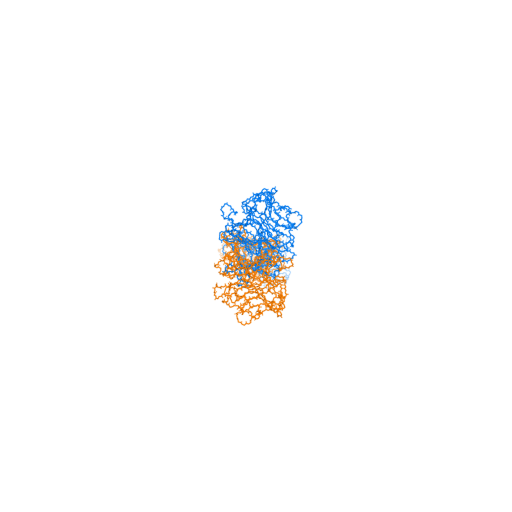GLN A C 1
ATOM 3887 O O . GLN A 1 536 ? 32.812 41.344 18.859 1 98.12 536 GLN A O 1
ATOM 3892 N N . ARG A 1 537 ? 31.703 43.344 18.906 1 97.25 537 ARG A N 1
ATOM 3893 C CA . ARG A 1 537 ? 32.625 43.938 17.938 1 97.25 537 ARG A CA 1
ATOM 3894 C C . ARG A 1 537 ? 34.062 43.938 18.484 1 97.25 537 ARG A C 1
ATOM 3896 O O . ARG A 1 537 ? 34.281 44.188 19.656 1 97.25 537 ARG A O 1
ATOM 3903 N N . GLY A 1 538 ? 35.062 43.656 17.625 1 94.56 538 GLY A N 1
ATOM 3904 C CA . GLY A 1 538 ? 36.469 43.562 18.031 1 94.56 538 GLY A CA 1
ATOM 3905 C C . GLY A 1 538 ? 36.844 42.188 18.516 1 94.56 538 GLY A C 1
ATOM 3906 O O . GLY A 1 538 ? 38.031 41.844 18.516 1 94.56 538 GLY A O 1
ATOM 3907 N N . THR A 1 539 ? 35.938 41.375 18.953 1 96.06 539 THR A N 1
ATOM 3908 C CA . THR A 1 539 ? 36.188 40.031 19.469 1 96.06 539 THR A CA 1
ATOM 3909 C C . THR A 1 539 ? 35.719 38.969 18.484 1 96.06 539 THR A C 1
ATOM 3911 O O . THR A 1 539 ? 36.438 38 18.25 1 96.06 539 THR A O 1
ATOM 3914 N N . HIS A 1 540 ? 34.562 39.094 17.953 1 97.12 540 HIS A N 1
ATOM 3915 C CA . HIS A 1 540 ? 33.969 38.094 17.109 1 97.12 540 HIS A CA 1
ATOM 3916 C C . HIS A 1 540 ? 33.938 38.5 15.641 1 97.12 540 HIS A C 1
ATOM 3918 O O . HIS A 1 540 ? 33.375 39.562 15.312 1 97.12 540 HIS A O 1
ATOM 3924 N N . THR A 1 541 ? 34.406 37.656 14.758 1 96.62 541 THR A N 1
ATOM 3925 C CA . THR A 1 541 ? 34.375 37.906 13.32 1 96.62 541 THR A CA 1
ATOM 3926 C C . THR A 1 541 ? 33.062 37.406 12.727 1 96.62 541 THR A C 1
ATOM 3928 O O . THR A 1 541 ? 32.562 37.969 11.75 1 96.62 541 THR A O 1
ATOM 3931 N N . ASN A 1 542 ? 32.562 36.406 13.367 1 97.44 542 ASN A N 1
ATOM 3932 C CA . ASN A 1 542 ? 31.312 35.781 12.922 1 97.44 542 ASN A CA 1
ATOM 3933 C C . ASN A 1 542 ? 30.219 35.844 13.984 1 97.44 542 ASN A C 1
ATOM 3935 O O . ASN A 1 542 ? 30.516 36.031 15.164 1 97.44 542 ASN A O 1
ATOM 3939 N N . TRP A 1 543 ? 29 35.781 13.523 1 98.12 543 TRP A N 1
ATOM 3940 C CA . TRP A 1 543 ? 27.875 35.719 14.453 1 98.12 543 TRP A CA 1
ATOM 3941 C C . TRP A 1 543 ? 28.031 34.562 15.43 1 98.12 543 TRP A C 1
ATOM 3943 O O . TRP A 1 543 ? 28.5 33.469 15.055 1 98.12 543 TRP A O 1
ATOM 3953 N N . GLN A 1 544 ? 27.609 34.75 16.625 1 97.81 544 GLN A N 1
ATOM 3954 C CA . GLN A 1 544 ? 27.609 33.719 17.672 1 97.81 544 GLN A CA 1
ATOM 3955 C C . GLN A 1 544 ? 26.188 33.281 18.016 1 97.81 544 GLN A C 1
ATOM 3957 O O . GLN A 1 544 ? 25.281 34.125 18.062 1 97.81 544 GLN A O 1
ATOM 3962 N N . LEU A 1 545 ? 26.047 31.984 18.172 1 97.5 545 LEU A N 1
ATOM 3963 C CA . LEU A 1 545 ? 24.844 31.547 18.875 1 97.5 545 LEU A CA 1
ATOM 3964 C C . LEU A 1 545 ? 24.984 31.797 20.375 1 97.5 545 LEU A C 1
ATOM 3966 O O . LEU A 1 545 ? 26 31.422 20.984 1 97.5 545 LEU A O 1
ATOM 3970 N N . VAL A 1 546 ? 24.031 32.438 20.906 1 98 546 VAL A N 1
ATOM 3971 C CA . VAL A 1 546 ? 24.109 32.906 22.281 1 98 546 VAL A CA 1
ATOM 3972 C C . VAL A 1 546 ? 23.047 32.188 23.125 1 98 546 VAL A C 1
ATOM 3974 O O . VAL A 1 546 ? 21.859 32.25 22.797 1 98 546 VAL A O 1
ATOM 3977 N N . GLN A 1 547 ? 23.359 31.5 24.141 1 97.88 547 GLN A N 1
ATOM 3978 C CA . GLN A 1 547 ? 22.422 30.859 25.047 1 97.88 547 GLN A CA 1
ATOM 3979 C C . GLN A 1 547 ? 22.859 31.031 26.5 1 97.88 547 GLN A C 1
ATOM 3981 O O . GLN A 1 547 ? 24.062 31 26.797 1 97.88 547 GLN A O 1
ATOM 3986 N N . ASN A 1 548 ? 21.859 31.234 27.359 1 98.12 548 ASN A N 1
ATOM 3987 C CA . ASN A 1 548 ? 22.172 31.375 28.781 1 98.12 548 ASN A CA 1
ATOM 3988 C C . ASN A 1 548 ? 20.953 31.078 29.656 1 98.12 548 ASN A C 1
ATOM 3990 O O . ASN A 1 548 ? 19.828 31.438 29.297 1 98.12 548 ASN A O 1
ATOM 3994 N N . ASP A 1 549 ? 21.047 30.391 30.953 1 93.12 549 ASP A N 1
ATOM 3995 C CA . ASP A 1 549 ? 19.984 30.016 31.875 1 93.12 549 ASP A CA 1
ATOM 3996 C C . ASP A 1 549 ? 19.922 30.984 33.062 1 93.12 549 ASP A C 1
ATOM 3998 O O . ASP A 1 549 ? 19.312 30.688 34.094 1 93.12 549 ASP A O 1
ATOM 4002 N N . ALA A 1 550 ? 20.625 32.094 33.219 1 87.81 550 ALA A N 1
ATOM 4003 C CA . ALA A 1 550 ? 20.609 33.125 34.25 1 87.81 550 ALA A CA 1
ATOM 4004 C C . ALA A 1 550 ? 21.938 33.156 35.031 1 87.81 550 ALA A C 1
ATOM 4006 O O . ALA A 1 550 ? 22.203 34.094 35.781 1 87.81 550 ALA A O 1
ATOM 4007 N N . SER A 1 551 ? 22.688 32.188 34.969 1 89.19 551 SER A N 1
ATOM 4008 C CA . SER A 1 551 ? 23.906 32.094 35.75 1 89.19 551 SER A CA 1
ATOM 4009 C C . SER A 1 551 ? 25.141 32.062 34.875 1 89.19 551 SER A C 1
ATOM 4011 O O . SER A 1 551 ? 25.125 31.406 33.812 1 89.19 551 SER A O 1
ATOM 4013 N N . GLY A 1 552 ? 26.172 32.75 35.281 1 91.25 552 GLY A N 1
ATOM 4014 C CA . GLY A 1 552 ? 27.469 32.656 34.625 1 91.25 552 GLY A CA 1
ATOM 4015 C C . GLY A 1 552 ? 27.469 33.375 33.25 1 91.25 552 GLY A C 1
ATOM 4016 O O . GLY A 1 552 ? 26.516 34.062 32.906 1 91.25 552 GLY A O 1
ATOM 4017 N N . ALA A 1 553 ? 28.531 33.188 32.5 1 95.06 553 ALA A N 1
ATOM 4018 C CA . ALA A 1 553 ? 28.703 33.75 31.156 1 95.06 553 ALA A CA 1
ATOM 4019 C C . ALA A 1 553 ? 27.906 32.969 30.125 1 95.06 553 ALA A C 1
ATOM 4021 O O . ALA A 1 553 ? 27.703 31.75 30.266 1 95.06 553 ALA A O 1
ATOM 4022 N N . PRO A 1 554 ? 27.391 33.688 29.156 1 97.25 554 PRO A N 1
ATOM 4023 C CA . PRO A 1 554 ? 26.656 32.938 28.125 1 97.25 554 PRO A CA 1
ATOM 4024 C C . PRO A 1 554 ? 27.562 31.969 27.359 1 97.25 554 PRO A C 1
ATOM 4026 O O . PRO A 1 554 ? 28.75 32.219 27.203 1 97.25 554 PRO A O 1
ATOM 4029 N N . THR A 1 555 ? 27.047 30.797 26.984 1 97.31 555 THR A N 1
ATOM 4030 C CA . THR A 1 555 ? 27.719 29.938 26.016 1 97.31 555 THR A CA 1
ATOM 4031 C C . THR A 1 555 ? 27.641 30.531 24.625 1 97.31 555 THR A C 1
ATOM 4033 O O . THR A 1 555 ? 26.562 30.859 24.125 1 97.31 555 THR A O 1
ATOM 4036 N N . LEU A 1 556 ? 28.766 30.75 24 1 97.25 556 LEU A N 1
ATOM 4037 C CA . LEU A 1 556 ? 28.875 31.312 22.656 1 97.25 556 LEU A CA 1
ATOM 4038 C C . LEU A 1 556 ? 29.406 30.266 21.688 1 97.25 556 LEU A C 1
ATOM 4040 O O . LEU A 1 556 ? 30.453 29.672 21.922 1 97.25 556 LEU A O 1
ATOM 4044 N N . THR A 1 557 ? 28.688 29.969 20.609 1 96.88 557 THR A N 1
ATOM 4045 C CA . THR A 1 557 ? 29.141 29.062 19.578 1 96.88 557 THR A CA 1
ATOM 4046 C C . THR A 1 557 ? 29.281 29.781 18.234 1 96.88 557 THR A C 1
ATOM 4048 O O . THR A 1 557 ? 28.312 30.297 17.688 1 96.88 557 THR A O 1
ATOM 4051 N N . ASP A 1 558 ? 30.422 29.766 17.719 1 96.81 558 ASP A N 1
ATOM 4052 C CA . ASP A 1 558 ? 30.734 30.453 16.469 1 96.81 558 ASP A CA 1
ATOM 4053 C C . ASP A 1 558 ? 30.031 29.781 15.281 1 96.81 558 ASP A C 1
ATOM 4055 O O . ASP A 1 558 ? 30.141 28.562 15.102 1 96.81 558 ASP A O 1
ATOM 4059 N N . ARG A 1 559 ? 29.375 30.547 14.438 1 91.75 559 ARG A N 1
ATOM 4060 C CA . ARG A 1 559 ? 28.594 29.984 13.352 1 91.75 559 ARG A CA 1
ATOM 4061 C C . ARG A 1 559 ? 29.406 29.891 12.07 1 91.75 559 ARG A C 1
ATOM 4063 O O . ARG A 1 559 ? 28.938 29.391 11.055 1 91.75 559 ARG A O 1
ATOM 4070 N N . GLY A 1 560 ? 30.656 30.438 12.125 1 93.44 560 GLY A N 1
ATOM 4071 C CA . GLY A 1 560 ? 31.609 30.219 11.047 1 93.44 560 GLY A CA 1
ATOM 4072 C C . GLY A 1 560 ? 31.641 31.359 10.039 1 93.44 560 GLY A C 1
ATOM 4073 O O . GLY A 1 560 ? 30.844 32.281 10.117 1 93.44 560 GLY A O 1
ATOM 4074 N N . ALA A 1 561 ? 32.438 31.203 9 1 93.75 561 ALA A N 1
ATOM 4075 C CA . ALA A 1 561 ? 32.75 32.25 8.047 1 93.75 561 ALA A CA 1
ATOM 4076 C C . ALA A 1 561 ? 31.578 32.562 7.141 1 93.75 561 ALA A C 1
ATOM 4078 O O . ALA A 1 561 ? 31.5 33.625 6.539 1 93.75 561 ALA A O 1
ATOM 4079 N N . SER A 1 562 ? 30.625 31.688 7.105 1 94.38 562 SER A N 1
ATOM 4080 C CA . SER A 1 562 ? 29.438 31.906 6.281 1 94.38 562 SER A CA 1
ATOM 4081 C C . SER A 1 562 ? 28.469 32.875 6.945 1 94.38 562 SER A C 1
ATOM 4083 O O . SER A 1 562 ? 27.516 33.312 6.324 1 94.38 562 SER A O 1
ATOM 4085 N N . PHE A 1 563 ? 28.734 33.219 8.148 1 96.56 563 PHE A N 1
ATOM 4086 C CA . PHE A 1 563 ? 27.922 34.156 8.906 1 96.56 563 PHE A CA 1
ATOM 4087 C C . PHE A 1 563 ? 28.781 35.312 9.461 1 96.56 563 PHE A C 1
ATOM 4089 O O . PHE A 1 563 ? 28.844 35.5 10.672 1 96.56 563 PHE A O 1
ATOM 4096 N N . PRO A 1 564 ? 29.297 36.062 8.594 1 96.5 564 PRO A N 1
ATOM 4097 C CA . PRO A 1 564 ? 30.141 37.188 9.055 1 96.5 564 PRO A CA 1
ATOM 4098 C C . PRO A 1 564 ? 29.344 38.312 9.688 1 96.5 564 PRO A C 1
ATOM 4100 O O . PRO A 1 564 ? 28.266 38.656 9.203 1 96.5 564 PRO A O 1
ATOM 4103 N N . VAL A 1 565 ? 29.906 38.969 10.75 1 96.56 565 VAL A N 1
ATOM 4104 C CA . VAL A 1 565 ? 29.25 40.094 11.43 1 96.56 565 VAL A CA 1
ATOM 4105 C C . VAL A 1 565 ? 29.422 41.375 10.602 1 96.56 565 VAL A C 1
ATOM 4107 O O . VAL A 1 565 ? 28.484 42.156 10.469 1 96.56 565 VAL A O 1
ATOM 4110 N N . ALA A 1 566 ? 30.594 41.531 10.133 1 93.12 566 ALA A N 1
ATOM 4111 C CA . ALA A 1 566 ? 30.938 42.781 9.438 1 93.12 566 ALA A CA 1
ATOM 4112 C C . ALA A 1 566 ? 30.359 42.781 8.031 1 93.12 566 ALA A C 1
ATOM 4114 O O . ALA A 1 566 ? 31.078 42.938 7.051 1 93.12 566 ALA A O 1
ATOM 4115 N N . SER A 1 567 ? 29.172 42.625 7.852 1 93.88 567 SER A N 1
ATOM 4116 C CA . SER A 1 567 ? 28.438 42.656 6.586 1 93.88 567 SER A CA 1
ATOM 4117 C C . SER A 1 567 ? 27.156 43.469 6.73 1 93.88 567 SER A C 1
ATOM 4119 O O . SER A 1 567 ? 26.312 43.156 7.574 1 93.88 567 SER A O 1
ATOM 4121 N N . THR A 1 568 ? 26.938 44.469 5.93 1 94 568 THR A N 1
ATOM 4122 C CA . THR A 1 568 ? 25.766 45.312 6.004 1 94 568 THR A CA 1
ATOM 4123 C C . THR A 1 568 ? 24.797 45.031 4.855 1 94 568 THR A C 1
ATOM 4125 O O . THR A 1 568 ? 23.859 45.781 4.609 1 94 568 THR A O 1
ATOM 4128 N N . THR A 1 569 ? 25.047 43.938 4.125 1 92.06 569 THR A N 1
ATOM 4129 C CA . THR A 1 569 ? 24.188 43.562 3.012 1 92.06 569 THR A CA 1
ATOM 4130 C C . THR A 1 569 ? 23.531 42.188 3.262 1 92.06 569 THR A C 1
ATOM 4132 O O . THR A 1 569 ? 22.594 41.812 2.561 1 92.06 569 THR A O 1
ATOM 4135 N N . ASN A 1 570 ? 24.062 41.469 4.242 1 94.69 570 ASN A N 1
ATOM 4136 C CA . ASN A 1 570 ? 23.484 40.188 4.57 1 94.69 570 ASN A CA 1
ATOM 4137 C C . ASN A 1 570 ? 22.109 40.312 5.219 1 94.69 570 ASN A C 1
ATOM 4139 O O . ASN A 1 570 ? 21.797 41.344 5.809 1 94.69 570 ASN A O 1
ATOM 4143 N N . VAL A 1 571 ? 21.281 39.344 4.992 1 95.94 571 VAL A N 1
ATOM 4144 C CA . VAL A 1 571 ? 19.984 39.219 5.656 1 95.94 571 VAL A CA 1
ATOM 4145 C C . VAL A 1 571 ? 19.922 37.875 6.422 1 95.94 571 VAL A C 1
ATOM 4147 O O . VAL A 1 571 ? 20.203 36.812 5.859 1 95.94 571 VAL A O 1
ATOM 4150 N N . LEU A 1 572 ? 19.609 37.938 7.656 1 96.5 572 LEU A N 1
ATOM 4151 C CA . LEU A 1 572 ? 19.531 36.75 8.477 1 96.5 572 LEU A CA 1
ATOM 4152 C C . LEU A 1 572 ? 18.078 36.469 8.891 1 96.5 572 LEU A C 1
ATOM 4154 O O . LEU A 1 572 ? 17.328 37.406 9.203 1 96.5 572 LEU A O 1
ATOM 4158 N N . THR A 1 573 ? 17.672 35.219 8.797 1 95.69 573 THR A N 1
ATOM 4159 C CA . THR A 1 573 ? 16.422 34.781 9.398 1 95.69 573 THR A CA 1
ATOM 4160 C C . THR A 1 573 ? 16.688 33.844 10.562 1 95.69 573 THR A C 1
ATOM 4162 O O . THR A 1 573 ? 17.297 32.781 10.391 1 95.69 573 THR A O 1
ATOM 4165 N N . LEU A 1 574 ? 16.312 34.25 11.727 1 96.75 574 LEU A N 1
ATOM 4166 C CA . LEU A 1 574 ? 16.453 33.469 12.945 1 96.75 574 LEU A CA 1
ATOM 4167 C C . LEU A 1 574 ? 15.133 32.812 13.328 1 96.75 574 LEU A C 1
ATOM 4169 O O . LEU A 1 574 ? 14.109 33.5 13.438 1 96.75 574 LEU A O 1
ATOM 4173 N N . THR A 1 575 ? 15.109 31.516 13.484 1 94.94 575 THR A N 1
ATOM 4174 C CA . THR A 1 575 ? 13.961 30.766 13.977 1 94.94 575 THR A CA 1
ATOM 4175 C C . THR A 1 575 ? 14.289 30.047 15.273 1 94.94 575 THR A C 1
ATOM 4177 O O . THR A 1 575 ? 15.281 29.312 15.344 1 94.94 575 THR A O 1
ATOM 4180 N N . LEU A 1 576 ? 13.594 30.328 16.281 1 95.25 576 LEU A N 1
ATOM 4181 C CA . LEU A 1 576 ? 13.664 29.609 17.547 1 95.25 576 LEU A CA 1
ATOM 4182 C C . LEU A 1 576 ? 12.375 28.859 17.828 1 95.25 576 LEU A C 1
ATOM 4184 O O . LEU A 1 576 ? 11.281 29.406 17.656 1 95.25 576 LEU A O 1
ATOM 4188 N N . LEU A 1 577 ? 12.5 27.625 18.188 1 93.44 577 LEU A N 1
ATOM 4189 C CA . LEU A 1 577 ? 11.289 26.844 18.422 1 93.44 577 LEU A CA 1
ATOM 4190 C C . LEU A 1 577 ? 11.445 25.969 19.656 1 93.44 577 LEU A C 1
ATOM 4192 O O . LEU A 1 577 ? 12.469 25.312 19.844 1 93.44 577 LEU A O 1
ATOM 4196 N N . ALA A 1 578 ? 10.555 26.031 20.531 1 92.88 578 ALA A N 1
ATOM 4197 C CA . ALA A 1 578 ? 10.422 25.141 21.672 1 92.88 578 ALA A CA 1
ATOM 4198 C C . ALA A 1 578 ? 9.016 24.562 21.766 1 92.88 578 ALA A C 1
ATOM 4200 O O . ALA A 1 578 ? 8.031 25.297 21.734 1 92.88 578 ALA A O 1
ATOM 4201 N N . ALA A 1 579 ? 8.945 23.25 21.906 1 88.12 579 ALA A N 1
ATOM 4202 C CA . ALA A 1 579 ? 7.648 22.625 22.172 1 88.12 579 ALA A CA 1
ATOM 4203 C C . ALA A 1 579 ? 7.195 22.891 23.609 1 88.12 579 ALA A C 1
ATOM 4205 O O . ALA A 1 579 ? 8 23.25 24.469 1 88.12 579 ALA A O 1
ATOM 4206 N N . PRO A 1 580 ? 5.922 22.781 23.812 1 87.06 580 PRO A N 1
ATOM 4207 C CA . PRO A 1 580 ? 5.469 22.938 25.203 1 87.06 580 PRO A CA 1
ATOM 4208 C C . PRO A 1 580 ? 6.176 21.984 26.156 1 87.06 580 PRO A C 1
ATOM 4210 O O . PRO A 1 580 ? 6.262 20.781 25.891 1 87.06 580 PRO A O 1
ATOM 4213 N N . ASN A 1 581 ? 6.664 22.562 27.188 1 89.56 581 ASN A N 1
ATOM 4214 C CA . ASN A 1 581 ? 7.348 21.797 28.219 1 89.56 581 ASN A CA 1
ATOM 4215 C C . ASN A 1 581 ? 8.586 21.094 27.672 1 89.56 581 ASN A C 1
ATOM 4217 O O . ASN A 1 581 ? 8.906 19.969 28.094 1 89.56 581 ASN A O 1
ATOM 4221 N N . SER A 1 582 ? 9.227 21.703 26.719 1 89.62 582 SER A N 1
ATOM 4222 C CA . SER A 1 582 ? 10.391 21.078 26.094 1 89.62 582 SER A CA 1
ATOM 4223 C C . SER A 1 582 ? 11.641 21.266 26.953 1 89.62 582 SER A C 1
ATOM 4225 O O . SER A 1 582 ? 11.82 22.312 27.578 1 89.62 582 SER A O 1
ATOM 4227 N N . SER A 1 583 ? 12.523 20.312 26.828 1 92.81 583 SER A N 1
ATOM 4228 C CA . SER A 1 583 ? 13.812 20.406 27.5 1 92.81 583 SER A CA 1
ATOM 4229 C C . SER A 1 583 ? 14.867 21.031 26.594 1 92.81 583 SER A C 1
ATOM 4231 O O . SER A 1 583 ? 15.984 21.312 27.016 1 92.81 583 SER A O 1
ATOM 4233 N N . GLU A 1 584 ? 14.43 21.281 25.359 1 93.56 584 GLU A N 1
ATOM 4234 C CA . GLU A 1 584 ? 15.375 21.812 24.375 1 93.56 584 GLU A CA 1
ATOM 4235 C C . GLU A 1 584 ? 14.75 22.938 23.562 1 93.56 584 GLU A C 1
ATOM 4237 O O . GLU A 1 584 ? 13.531 23.078 23.531 1 93.56 584 GLU A O 1
ATOM 4242 N N . ILE A 1 585 ? 15.547 23.797 23.016 1 95.12 585 ILE A N 1
ATOM 4243 C CA . ILE A 1 585 ? 15.141 24.844 22.078 1 95.12 585 ILE A CA 1
ATOM 4244 C C . ILE A 1 585 ? 15.852 24.625 20.734 1 95.12 585 ILE A C 1
ATOM 4246 O O . ILE A 1 585 ? 17.078 24.5 20.703 1 95.12 585 ILE A O 1
ATOM 4250 N N . GLY A 1 586 ? 15.062 24.484 19.688 1 94.5 586 GLY A N 1
ATOM 4251 C CA . GLY A 1 586 ? 15.633 24.438 18.344 1 94.5 586 GLY A CA 1
ATOM 4252 C C . GLY A 1 586 ? 16 25.812 17.797 1 94.5 586 GLY A C 1
ATOM 4253 O O . GLY A 1 586 ? 15.258 26.781 17.984 1 94.5 586 GLY A O 1
ATOM 4254 N N . VAL A 1 587 ? 17.141 25.906 17.188 1 95.94 587 VAL A N 1
ATOM 4255 C CA . VAL A 1 587 ? 17.609 27.156 16.594 1 95.94 587 VAL A CA 1
ATOM 4256 C C . VAL A 1 587 ? 17.969 26.922 15.133 1 95.94 587 VAL A C 1
ATOM 4258 O O . VAL A 1 587 ? 18.641 25.953 14.789 1 95.94 587 VAL A O 1
ATOM 4261 N N . ARG A 1 588 ? 17.438 27.75 14.297 1 94.94 588 ARG A N 1
ATOM 4262 C CA . ARG A 1 588 ? 17.781 27.766 12.875 1 94.94 588 ARG A CA 1
ATOM 4263 C C . ARG A 1 588 ? 18.125 29.172 12.406 1 94.94 588 ARG A C 1
ATOM 4265 O O . ARG A 1 588 ? 17.359 30.109 12.633 1 94.94 588 ARG A O 1
ATOM 4272 N N . VAL A 1 589 ? 19.281 29.312 11.82 1 95.69 589 VAL A N 1
ATOM 4273 C CA . VAL A 1 589 ? 19.703 30.594 11.242 1 95.69 589 VAL A CA 1
ATOM 4274 C C . VAL A 1 589 ? 19.984 30.406 9.75 1 95.69 589 VAL A C 1
ATOM 4276 O O . VAL A 1 589 ? 20.734 29.5 9.359 1 95.69 589 VAL A O 1
ATOM 4279 N N . VAL A 1 590 ? 19.391 31.266 8.992 1 94.19 590 VAL A N 1
ATOM 4280 C CA . VAL A 1 590 ? 19.594 31.219 7.551 1 94.19 590 VAL A CA 1
ATOM 4281 C C . VAL A 1 590 ? 20.188 32.562 7.074 1 94.19 590 VAL A C 1
ATOM 4283 O O . VAL A 1 590 ? 19.656 33.625 7.383 1 94.19 590 VAL A O 1
ATOM 4286 N N . GLU A 1 591 ? 21.281 32.5 6.535 1 95.19 591 GLU A N 1
ATOM 4287 C CA . GLU A 1 591 ? 21.766 33.625 5.754 1 95.19 591 GLU A CA 1
ATOM 4288 C C . GLU A 1 591 ? 21.141 33.656 4.363 1 95.19 591 GLU A C 1
ATOM 4290 O O . GLU A 1 591 ? 21.516 32.875 3.492 1 95.19 591 GLU A O 1
ATOM 4295 N N . GLU A 1 592 ? 20.25 34.531 4.09 1 92.62 592 GLU A N 1
ATOM 4296 C CA . GLU A 1 592 ? 19.312 34.469 2.973 1 92.62 592 GLU A CA 1
ATOM 4297 C C . GLU A 1 592 ? 20 34.812 1.651 1 92.62 592 GLU A C 1
ATOM 4299 O O . GLU A 1 592 ? 19.484 34.469 0.579 1 92.62 592 GLU A O 1
ATOM 4304 N N . VAL A 1 593 ? 21.109 35.5 1.693 1 91.94 593 VAL A N 1
ATOM 4305 C CA . VAL A 1 593 ? 21.797 35.875 0.463 1 91.94 593 VAL A CA 1
ATOM 4306 C C . VAL A 1 593 ? 22.609 34.688 -0.062 1 91.94 593 VAL A C 1
ATOM 4308 O O . VAL A 1 593 ? 22.484 34.312 -1.229 1 91.94 593 VAL A O 1
ATOM 4311 N N . SER A 1 594 ? 23.406 34.062 0.764 1 91.31 594 SER A N 1
ATOM 4312 C CA . SER A 1 594 ? 24.234 32.938 0.347 1 91.31 594 SER A CA 1
ATOM 4313 C C . SER A 1 594 ? 23.469 31.625 0.399 1 91.31 594 SER A C 1
ATOM 4315 O O . SER A 1 594 ? 23.828 30.672 -0.274 1 91.31 594 SER A O 1
ATOM 4317 N N . GLY A 1 595 ? 22.469 31.562 1.305 1 89.06 595 GLY A N 1
ATOM 4318 C CA . GLY A 1 595 ? 21.734 30.328 1.488 1 89.06 595 GLY A CA 1
ATOM 4319 C C . GLY A 1 595 ? 22.312 29.438 2.572 1 89.06 595 GLY A C 1
ATOM 4320 O O . GLY A 1 595 ? 21.828 28.328 2.805 1 89.06 595 GLY A O 1
ATOM 4321 N N . ALA A 1 596 ? 23.297 29.875 3.268 1 92.75 596 ALA A N 1
ATOM 4322 C CA . ALA A 1 596 ? 23.906 29.109 4.352 1 92.75 596 ALA A CA 1
ATOM 4323 C C . ALA A 1 596 ? 22.906 28.906 5.492 1 92.75 596 ALA A C 1
ATOM 4325 O O . ALA A 1 596 ? 22.156 29.812 5.836 1 92.75 596 ALA A O 1
ATOM 4326 N N . VAL A 1 597 ? 22.875 27.688 6.035 1 93.12 597 VAL A N 1
ATOM 4327 C CA . VAL A 1 597 ? 21.953 27.328 7.105 1 93.12 597 VAL A CA 1
ATOM 4328 C C . VAL A 1 597 ? 22.703 26.656 8.25 1 93.12 597 VAL A C 1
ATOM 4330 O O . VAL A 1 597 ? 23.609 25.844 8.016 1 93.12 597 VAL A O 1
ATOM 4333 N N . VAL A 1 598 ? 22.359 27.078 9.445 1 92.31 598 VAL A N 1
ATOM 4334 C CA . VAL A 1 598 ? 22.781 26.359 10.648 1 92.31 598 VAL A CA 1
ATOM 4335 C C . VAL A 1 598 ? 21.562 26.016 11.5 1 92.31 598 VAL A C 1
ATOM 4337 O O . VAL A 1 598 ? 20.703 26.859 11.75 1 92.31 598 VAL A O 1
ATOM 4340 N N . GLU A 1 599 ? 21.438 24.781 11.844 1 92.19 599 GLU A N 1
ATOM 4341 C CA . GLU A 1 599 ? 20.344 24.297 12.688 1 92.19 599 GLU A CA 1
ATOM 4342 C C . GLU A 1 599 ? 20.875 23.406 13.812 1 92.19 599 GLU A C 1
ATOM 4344 O O . GLU A 1 599 ? 21.688 22.516 13.586 1 92.19 599 GLU A O 1
ATOM 4349 N N . VAL A 1 600 ? 20.422 23.734 15.031 1 93.19 600 VAL A N 1
ATOM 4350 C CA . VAL A 1 600 ? 20.922 22.984 16.188 1 93.19 600 VAL A CA 1
ATOM 4351 C C . VAL A 1 600 ? 19.828 22.875 17.234 1 93.19 600 VAL A C 1
ATOM 4353 O O . VAL A 1 600 ? 18.953 23.734 17.328 1 93.19 600 VAL A O 1
ATOM 4356 N N . MET A 1 601 ? 19.797 21.797 17.984 1 93.75 601 MET A N 1
ATOM 4357 C CA . MET A 1 601 ? 18.984 21.641 19.172 1 93.75 601 MET A CA 1
ATOM 4358 C C . MET A 1 601 ? 19.812 21.859 20.438 1 93.75 601 MET A C 1
ATOM 4360 O O . MET A 1 601 ? 20.859 21.234 20.625 1 93.75 601 MET A O 1
ATOM 4364 N N . LEU A 1 602 ? 19.391 22.75 21.266 1 95.38 602 LEU A N 1
ATOM 4365 C CA . LEU A 1 602 ? 20.141 23.125 22.453 1 95.38 602 LEU A CA 1
ATOM 4366 C C . LEU A 1 602 ? 19.406 22.672 23.719 1 95.38 602 LEU A C 1
ATOM 4368 O O . LEU A 1 602 ? 18.188 22.859 23.844 1 95.38 602 LEU A O 1
ATOM 4372 N N . ASP A 1 603 ? 20.109 22.094 24.688 1 94.69 603 ASP A N 1
ATOM 4373 C CA . ASP A 1 603 ? 19.469 21.625 25.922 1 94.69 603 ASP A CA 1
ATOM 4374 C C . ASP A 1 603 ? 20.281 22.016 27.156 1 94.69 603 ASP A C 1
ATOM 4376 O O . ASP A 1 603 ? 19.938 21.625 28.266 1 94.69 603 ASP A O 1
ATOM 4380 N N . THR A 1 604 ? 21.406 22.75 26.906 1 95.31 604 THR A N 1
ATOM 4381 C CA . THR A 1 604 ? 22.234 23.219 28.016 1 95.31 604 THR A CA 1
ATOM 4382 C C . THR A 1 604 ? 22.359 24.75 28 1 95.31 604 THR A C 1
ATOM 4384 O O . THR A 1 604 ? 22.359 25.359 26.938 1 95.31 604 THR A O 1
ATOM 4387 N N . ASP A 1 605 ? 22.422 25.344 29.219 1 97.12 605 ASP A N 1
ATOM 4388 C CA . ASP A 1 605 ? 22.609 26.781 29.406 1 97.12 605 ASP A CA 1
ATOM 4389 C C . ASP A 1 605 ? 21.547 27.578 28.656 1 97.12 605 ASP A C 1
ATOM 4391 O O . ASP A 1 605 ? 21.844 28.609 28.047 1 97.12 605 ASP A O 1
ATOM 4395 N N . ILE A 1 606 ? 20.344 27.031 28.547 1 97 606 ILE A N 1
ATOM 4396 C CA . ILE A 1 606 ? 19.219 27.719 27.938 1 97 606 ILE A CA 1
ATOM 4397 C C . ILE A 1 606 ? 18.312 28.297 29.016 1 97 606 ILE A C 1
ATOM 4399 O O . ILE A 1 606 ? 18.391 27.906 30.188 1 97 606 ILE A O 1
ATOM 4403 N N . PRO A 1 607 ? 17.484 29.297 28.672 1 97 607 PRO A N 1
ATOM 4404 C CA . PRO A 1 607 ? 16.594 29.859 29.688 1 97 607 PRO A CA 1
ATOM 4405 C C . PRO A 1 607 ? 15.773 28.797 30.406 1 97 607 PRO A C 1
ATOM 4407 O O . PRO A 1 607 ? 15.32 27.828 29.781 1 97 607 PRO A O 1
ATOM 4410 N N . ALA A 1 608 ? 15.602 28.969 31.688 1 95.88 608 ALA A N 1
ATOM 4411 C CA . ALA A 1 608 ? 14.852 28 32.5 1 95.88 608 ALA A CA 1
ATOM 4412 C C . ALA A 1 608 ? 13.438 27.812 31.969 1 95.88 608 ALA A C 1
ATOM 4414 O O . ALA A 1 608 ? 12.898 28.703 31.297 1 95.88 608 ALA A O 1
ATOM 4415 N N . ALA A 1 609 ? 12.859 26.719 32.375 1 94.06 609 ALA A N 1
ATOM 4416 C CA . ALA A 1 609 ? 11.531 26.359 31.875 1 94.06 609 ALA A CA 1
ATOM 4417 C C . ALA A 1 609 ? 10.484 27.375 32.312 1 94.06 609 ALA A C 1
ATOM 4419 O O . ALA A 1 609 ? 9.484 27.578 31.641 1 94.06 609 ALA A O 1
ATOM 4420 N N . THR A 1 610 ? 10.727 28.094 33.406 1 93.88 610 THR A N 1
ATOM 4421 C CA . THR A 1 610 ? 9.758 29.016 33.969 1 93.88 610 THR A CA 1
ATOM 4422 C C . THR A 1 610 ? 10.141 30.469 33.656 1 93.88 610 THR A C 1
ATOM 4424 O O . THR A 1 610 ? 9.508 31.406 34.125 1 93.88 610 THR A O 1
ATOM 4427 N N . GLN A 1 611 ? 11.234 30.609 32.906 1 95.25 611 GLN A N 1
ATOM 4428 C CA . GLN A 1 611 ? 11.672 31.953 32.562 1 95.25 611 GLN A CA 1
ATOM 4429 C C . GLN A 1 611 ? 10.789 32.531 31.469 1 95.25 611 GLN A C 1
ATOM 4431 O O . GLN A 1 611 ? 10.703 31.984 30.375 1 95.25 611 GLN A O 1
ATOM 4436 N N . LEU A 1 612 ? 10.133 33.656 31.766 1 95.75 612 LEU A N 1
ATOM 4437 C CA . LEU A 1 612 ? 9.398 34.375 30.734 1 95.75 612 LEU A CA 1
ATOM 4438 C C . LEU A 1 612 ? 10.359 35.125 29.812 1 95.75 612 LEU A C 1
ATOM 4440 O O . LEU A 1 612 ? 11.367 35.656 30.281 1 95.75 612 LEU A O 1
ATOM 4444 N N . LEU A 1 613 ? 10.008 35.094 28.578 1 96.06 613 LEU A N 1
ATOM 4445 C CA . LEU A 1 613 ? 10.883 35.688 27.562 1 96.06 613 LEU A CA 1
ATOM 4446 C C . LEU A 1 613 ? 10.133 36.688 26.703 1 96.06 613 LEU A C 1
ATOM 4448 O O . LEU A 1 613 ? 8.906 36.625 26.609 1 96.06 613 LEU A O 1
ATOM 4452 N N . SER A 1 614 ? 10.852 37.594 26.156 1 95.94 614 SER A N 1
ATOM 4453 C CA . SER A 1 614 ? 10.336 38.594 25.219 1 95.94 614 SER A CA 1
ATOM 4454 C C . SER A 1 614 ? 11.305 38.812 24.062 1 95.94 614 SER A C 1
ATOM 4456 O O . SER A 1 614 ? 12.516 38.719 24.234 1 95.94 614 SER A O 1
ATOM 4458 N N . PRO A 1 615 ? 10.75 39.094 22.875 1 97.12 615 PRO A N 1
ATOM 4459 C CA . PRO A 1 615 ? 11.633 39.406 21.75 1 97.12 615 PRO A CA 1
ATOM 4460 C C . PRO A 1 615 ? 12.547 40.594 22.031 1 97.12 615 PRO A C 1
ATOM 4462 O O . PRO A 1 615 ? 12.125 41.594 22.641 1 97.12 615 PRO A O 1
ATOM 4465 N N . ARG A 1 616 ? 13.812 40.5 21.562 1 98.12 616 ARG A N 1
ATOM 4466 C CA . ARG A 1 616 ? 14.805 41.562 21.75 1 98.12 616 ARG A CA 1
ATOM 4467 C C . ARG A 1 616 ? 15.664 41.75 20.5 1 98.12 616 ARG A C 1
ATOM 4469 O O . ARG A 1 616 ? 16.219 40.781 19.984 1 98.12 616 ARG A O 1
ATOM 4476 N N . ASN A 1 617 ? 15.68 42.875 19.953 1 98.31 617 ASN A N 1
ATOM 4477 C CA . ASN A 1 617 ? 16.688 43.344 19 1 98.31 617 ASN A CA 1
ATOM 4478 C C . ASN A 1 617 ? 17.531 44.469 19.609 1 98.31 617 ASN A C 1
ATOM 4480 O O . ASN A 1 617 ? 17.047 45.562 19.906 1 98.31 617 ASN A O 1
ATOM 4484 N N . PHE A 1 618 ? 18.781 44.156 19.766 1 98.5 618 PHE A N 1
ATOM 4485 C CA . PHE A 1 618 ? 19.609 45.094 20.516 1 98.5 618 PHE A CA 1
ATOM 4486 C C . PHE A 1 618 ? 20.984 45.25 19.875 1 98.5 618 PHE A C 1
ATOM 4488 O O . PHE A 1 618 ? 21.625 44.25 19.531 1 98.5 618 PHE A O 1
ATOM 4495 N N . MET A 1 619 ? 21.406 46.469 19.734 1 98.31 619 MET A N 1
ATOM 4496 C CA . MET A 1 619 ? 22.766 46.812 19.328 1 98.31 619 MET A CA 1
ATOM 4497 C C . MET A 1 619 ? 23.25 48.062 20.062 1 98.31 619 MET A C 1
ATOM 4499 O O . MET A 1 619 ? 22.5 49.031 20.203 1 98.31 619 MET A O 1
ATOM 4503 N N . ASN A 1 620 ? 24.438 48.094 20.547 1 98.44 620 ASN A N 1
ATOM 4504 C CA . ASN A 1 620 ? 25.047 49.312 21.094 1 98.44 620 ASN A CA 1
ATOM 4505 C C . ASN A 1 620 ? 26.375 49.625 20.422 1 98.44 620 ASN A C 1
ATOM 4507 O O . ASN A 1 620 ? 26.906 48.781 19.672 1 98.44 620 ASN A O 1
ATOM 4511 N N . ASN A 1 621 ? 26.922 50.844 20.578 1 97.69 621 ASN A N 1
ATOM 4512 C CA . ASN A 1 621 ? 28.109 51.281 19.859 1 97.69 621 ASN A CA 1
ATOM 4513 C C . ASN A 1 621 ? 29.344 51.281 20.766 1 97.69 621 ASN A C 1
ATOM 4515 O O . ASN A 1 621 ? 30.422 51.688 20.344 1 97.69 621 ASN A O 1
ATOM 4519 N N . GLY A 1 622 ? 29.125 50.812 22 1 96.31 622 GLY A N 1
ATOM 4520 C CA . GLY A 1 622 ? 30.25 50.812 22.922 1 96.31 622 GLY A CA 1
ATOM 4521 C C . GLY A 1 622 ? 30.875 52.188 23.109 1 96.31 622 GLY A C 1
ATOM 4522 O O . GLY A 1 622 ? 30.188 53.156 23.344 1 96.31 622 GLY A O 1
ATOM 4523 N N . ALA A 1 623 ? 32.219 52.219 23 1 95.5 623 ALA A N 1
ATOM 4524 C CA . ALA A 1 623 ? 32.969 53.438 23.297 1 95.5 623 ALA A CA 1
ATOM 4525 C C . ALA A 1 623 ? 33 54.375 22.094 1 95.5 623 ALA A C 1
ATOM 4527 O O . ALA A 1 623 ? 33.406 55.531 22.203 1 95.5 623 ALA A O 1
ATOM 4528 N N . THR A 1 624 ? 32.562 53.938 20.969 1 97 624 THR A N 1
ATOM 4529 C CA . THR A 1 624 ? 32.656 54.75 19.75 1 97 624 THR A CA 1
ATOM 4530 C C . THR A 1 624 ? 31.547 55.812 19.703 1 97 624 THR A C 1
ATOM 4532 O O . THR A 1 624 ? 30.375 55.5 19.906 1 97 624 THR A O 1
ATOM 4535 N N . THR A 1 625 ? 31.859 57.094 19.375 1 97.06 625 THR A N 1
ATOM 4536 C CA . THR A 1 625 ? 30.906 58.188 19.328 1 97.06 625 THR A CA 1
ATOM 4537 C C . THR A 1 625 ? 30.297 58.312 17.938 1 97.06 625 THR A C 1
ATOM 4539 O O . THR A 1 625 ? 30.359 59.375 17.312 1 97.06 625 THR A O 1
ATOM 4542 N N . ALA A 1 626 ? 29.766 57.25 17.453 1 97.69 626 ALA A N 1
ATOM 4543 C CA . ALA A 1 626 ? 29.047 57.188 16.188 1 97.69 626 ALA A CA 1
ATOM 4544 C C . ALA A 1 626 ? 27.891 56.188 16.281 1 97.69 626 ALA A C 1
ATOM 4546 O O . ALA A 1 626 ? 27.969 55.188 17.016 1 97.69 626 ALA A O 1
ATOM 4547 N N . ALA A 1 627 ? 26.938 56.344 15.547 1 98.12 627 ALA A N 1
ATOM 4548 C CA . ALA A 1 627 ? 25.688 55.594 15.68 1 98.12 627 ALA A CA 1
ATOM 4549 C C . ALA A 1 627 ? 25.844 54.188 15.117 1 98.12 627 ALA A C 1
ATOM 4551 O O . ALA A 1 627 ? 26.641 53.969 14.211 1 98.12 627 ALA A O 1
ATOM 4552 N N . VAL A 1 628 ? 25.141 53.219 15.617 1 98.19 628 VAL A N 1
ATOM 4553 C CA . VAL A 1 628 ? 24.906 51.906 15.055 1 98.19 628 VAL A CA 1
ATOM 4554 C C . VAL A 1 628 ? 23.438 51.781 14.609 1 98.19 628 VAL A C 1
ATOM 4556 O O . 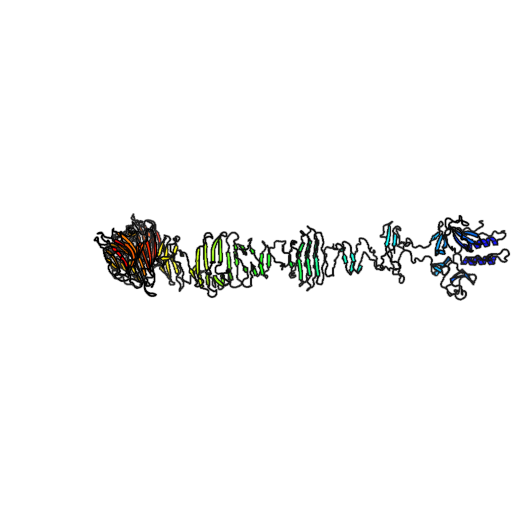VAL A 1 628 ? 22.578 52.5 15.117 1 98.19 628 VAL A O 1
ATOM 4559 N N . ALA A 1 629 ? 23.172 50.938 13.672 1 98.38 629 ALA A N 1
ATOM 4560 C CA . ALA A 1 629 ? 21.812 50.75 13.18 1 98.38 629 ALA A CA 1
ATOM 4561 C C . ALA A 1 629 ? 21.609 49.344 12.633 1 98.38 629 ALA A C 1
ATOM 4563 O O . ALA A 1 629 ? 22.531 48.75 12.055 1 98.38 629 ALA A O 1
ATOM 4564 N N . TYR A 1 630 ? 20.516 48.812 12.789 1 98 630 TYR A N 1
ATOM 4565 C CA . TYR A 1 630 ? 20.078 47.562 12.172 1 98 630 TYR A CA 1
ATOM 4566 C C . TYR A 1 630 ? 18.688 47.688 11.555 1 98 630 TYR A C 1
ATOM 4568 O O . TYR A 1 630 ? 17.938 48.594 11.922 1 98 630 TYR A O 1
ATOM 4576 N N . ASP A 1 631 ? 18.359 46.875 10.625 1 97.12 631 ASP A N 1
ATOM 4577 C CA . ASP A 1 631 ? 17.047 46.812 9.984 1 97.12 631 ASP A CA 1
ATOM 4578 C C . ASP A 1 631 ? 16.312 45.531 10.383 1 97.12 631 ASP A C 1
ATOM 4580 O O . ASP A 1 631 ? 16.953 44.469 10.578 1 97.12 631 ASP A O 1
ATOM 4584 N N . CYS A 1 632 ? 15.031 45.594 10.539 1 96.69 632 CYS A N 1
ATOM 4585 C CA . CYS A 1 632 ? 14.156 44.469 10.781 1 96.69 632 CYS A CA 1
ATOM 4586 C C . CYS A 1 632 ? 13.039 44.406 9.742 1 96.69 632 CYS A C 1
ATOM 4588 O O . CYS A 1 632 ? 12.445 45.438 9.406 1 96.69 632 CYS A O 1
ATOM 4590 N N . SER A 1 633 ? 12.766 43.219 9.211 1 94.38 633 SER A N 1
ATOM 4591 C CA . SER A 1 633 ? 11.734 43.062 8.195 1 94.38 633 SER A CA 1
ATOM 4592 C C . SER A 1 633 ? 10.492 42.375 8.766 1 94.38 633 SER A C 1
ATOM 4594 O O . SER A 1 633 ? 9.445 42.312 8.117 1 94.38 633 SER A O 1
ATOM 4596 N N . GLY A 1 634 ? 10.641 41.781 9.906 1 94.69 634 GLY A N 1
ATOM 4597 C CA . GLY A 1 634 ? 9.492 41.156 10.539 1 94.69 634 GLY A CA 1
ATOM 4598 C C . GLY A 1 634 ? 9.852 40.344 11.781 1 94.69 634 GLY A C 1
ATOM 4599 O O . GLY A 1 634 ? 10.883 39.688 11.812 1 94.69 634 GLY A O 1
ATOM 4600 N N . VAL A 1 635 ? 9.055 40.438 12.773 1 96.06 635 VAL A N 1
ATOM 4601 C CA . VAL A 1 635 ? 9.148 39.625 13.977 1 96.06 635 VAL A CA 1
ATOM 4602 C C . VAL A 1 635 ? 7.848 38.875 14.18 1 96.06 635 VAL A C 1
ATOM 4604 O O . VAL A 1 635 ? 6.762 39.438 14.086 1 96.06 635 VAL A O 1
ATOM 4607 N N . TYR A 1 636 ? 7.941 37.531 14.359 1 95.44 636 TYR A N 1
ATOM 4608 C CA . TYR A 1 636 ? 6.805 36.656 14.523 1 95.44 636 TYR A CA 1
ATOM 4609 C C . TYR A 1 636 ? 6.961 35.781 15.781 1 95.44 636 TYR A C 1
ATOM 4611 O O . TYR A 1 636 ? 8.031 35.219 16.031 1 95.44 636 TYR A O 1
ATOM 4619 N N . VAL A 1 637 ? 5.992 35.812 16.641 1 94.5 637 VAL A N 1
ATOM 4620 C CA . VAL A 1 637 ? 5.961 34.906 17.781 1 94.5 637 VAL A CA 1
ATOM 4621 C C . VAL A 1 637 ? 4.625 34.156 17.828 1 94.5 637 VAL A C 1
ATOM 4623 O O . VAL A 1 637 ? 3.564 34.781 17.703 1 94.5 637 VAL A O 1
ATOM 4626 N N . GLU A 1 638 ? 4.703 32.906 17.969 1 91.69 638 GLU A N 1
ATOM 4627 C CA . GLU A 1 638 ? 3.537 32.062 18.094 1 91.69 638 GLU A CA 1
ATOM 4628 C C . GLU A 1 638 ? 3.578 31.266 19.406 1 91.69 638 GLU A C 1
ATOM 4630 O O . GLU A 1 638 ? 4.613 30.703 19.766 1 91.69 638 GLU A O 1
ATOM 4635 N N . THR A 1 639 ? 2.449 31.422 20.156 1 88 639 THR A N 1
ATOM 4636 C CA . THR A 1 639 ? 2.346 30.688 21.406 1 88 639 THR A CA 1
ATOM 4637 C C . THR A 1 639 ? 1.038 29.906 21.453 1 88 639 THR A C 1
ATOM 4639 O O . THR A 1 639 ? 0.189 30.031 20.578 1 88 639 THR A O 1
ATOM 4642 N N . ASP A 1 640 ? 0.79 29.234 22.625 1 64.38 640 ASP A N 1
ATOM 4643 C CA . ASP A 1 640 ? -0.45 28.625 23.109 1 64.38 640 ASP A CA 1
ATOM 4644 C C . ASP A 1 640 ? -1.091 27.75 22.047 1 64.38 640 ASP A C 1
ATOM 4646 O O . ASP A 1 640 ? -2.137 28.094 21.484 1 64.38 640 ASP A O 1
ATOM 4650 N N . TYR A 1 641 ? -0.384 26.547 21.906 1 61.72 641 TYR A N 1
ATOM 4651 C CA . TYR A 1 641 ? -0.756 25.562 20.906 1 61.72 641 TYR A CA 1
ATOM 4652 C C . TYR A 1 641 ? -2.062 24.875 21.281 1 61.72 641 TYR A C 1
ATOM 4654 O O . TYR A 1 641 ? -2.432 24.828 22.453 1 61.72 641 TYR A O 1
ATOM 4662 N N . MET B 1 1 ? -9.484 -157.875 -68.562 1 52.84 1 MET B N 1
ATOM 4663 C CA . MET B 1 1 ? -8.266 -157.25 -68.125 1 52.84 1 MET B CA 1
ATOM 4664 C C . MET B 1 1 ? -7.801 -156.125 -69.062 1 52.84 1 MET B C 1
ATOM 4666 O O . MET B 1 1 ? -7.758 -156.375 -70.25 1 52.84 1 MET B O 1
ATOM 4670 N N . SER B 1 2 ? -7.855 -155 -68.75 1 70.06 2 SER B N 1
ATOM 4671 C CA . SER B 1 2 ? -7.465 -153.875 -69.625 1 70.06 2 SER B CA 1
ATOM 4672 C C . SER B 1 2 ? -6.051 -154.125 -70.188 1 70.06 2 SER B C 1
ATOM 4674 O O . SER B 1 2 ? -5.215 -154.75 -69.5 1 70.06 2 SER B O 1
ATOM 4676 N N . ASP B 1 3 ? -5.801 -153.875 -71.438 1 80.88 3 ASP B N 1
ATOM 4677 C CA . ASP B 1 3 ? -4.559 -154.125 -72.188 1 80.88 3 ASP B CA 1
ATOM 4678 C C . ASP B 1 3 ? -3.521 -153 -71.875 1 80.88 3 ASP B C 1
ATOM 4680 O O . ASP B 1 3 ? -2.369 -153.125 -72.25 1 80.88 3 ASP B O 1
ATOM 4684 N N . ALA B 1 4 ? -3.855 -151.875 -71 1 82.88 4 ALA B N 1
ATOM 4685 C CA . ALA B 1 4 ? -2.92 -150.875 -70.625 1 82.88 4 ALA B CA 1
ATOM 4686 C C . ALA B 1 4 ? -3.217 -150.375 -69.25 1 82.88 4 ALA B C 1
ATOM 4688 O O . ALA B 1 4 ? -4.301 -150.625 -68.688 1 82.88 4 ALA B O 1
ATOM 4689 N N . THR B 1 5 ? -2.211 -149.625 -68.625 1 84.62 5 THR B N 1
ATOM 4690 C CA . THR B 1 5 ? -2.385 -149.125 -67.312 1 84.62 5 THR B CA 1
ATOM 4691 C C . THR B 1 5 ? -3.361 -147.875 -67.312 1 84.62 5 THR B C 1
ATOM 4693 O O . THR B 1 5 ? -3.598 -147.375 -68.375 1 84.62 5 THR B O 1
ATOM 4696 N N . THR B 1 6 ? -4.031 -147.5 -66.312 1 81.19 6 THR B N 1
ATOM 4697 C CA . THR B 1 6 ? -5.137 -146.625 -66.25 1 81.19 6 THR B CA 1
ATOM 4698 C C . THR B 1 6 ? -4.645 -145.125 -66.438 1 81.19 6 THR B C 1
ATOM 4700 O O . THR B 1 6 ? -5.266 -144.375 -67.125 1 81.19 6 THR B O 1
ATOM 4703 N N . HIS B 1 7 ? -3.49 -144.75 -65.875 1 82.06 7 HIS B N 1
ATOM 4704 C CA . HIS B 1 7 ? -3.092 -143.375 -65.875 1 82.06 7 HIS B CA 1
ATOM 4705 C C . HIS B 1 7 ? -2.129 -143 -67 1 82.06 7 HIS B C 1
ATOM 4707 O O . HIS B 1 7 ? -2.355 -142 -67.812 1 82.06 7 HIS B O 1
ATOM 4713 N N . LEU B 1 8 ? -1.143 -143.75 -67.188 1 81.19 8 LEU B N 1
ATOM 4714 C CA . LEU B 1 8 ? -0.117 -143.5 -68.188 1 81.19 8 LEU B CA 1
ATOM 4715 C C . LEU B 1 8 ? -0.352 -144.25 -69.5 1 81.19 8 LEU B C 1
ATOM 4717 O O . LEU B 1 8 ? 0.364 -144 -70.438 1 81.19 8 LEU B O 1
ATOM 4721 N N . LEU B 1 9 ? -1.335 -145.25 -69.5 1 82.62 9 LEU B N 1
ATOM 4722 C CA . LEU B 1 9 ? -1.688 -146 -70.688 1 82.62 9 LEU B CA 1
ATOM 4723 C C . LEU B 1 9 ? -0.496 -146.875 -71.125 1 82.62 9 LEU B C 1
ATOM 4725 O O . LEU B 1 9 ? -0.258 -147 -72.312 1 82.62 9 LEU B O 1
ATOM 4729 N N . LEU B 1 10 ? 0.189 -147.375 -70.188 1 84.38 10 LEU B N 1
ATOM 4730 C CA . LEU B 1 10 ? 1.289 -148.375 -70.562 1 84.38 10 LEU B CA 1
ATOM 4731 C C . LEU B 1 10 ? 0.762 -149.75 -70.938 1 84.38 10 LEU B C 1
ATOM 4733 O O . LEU B 1 10 ? -0.034 -150.25 -70.25 1 84.38 10 LEU B O 1
ATOM 4737 N N . PRO B 1 11 ? 1.106 -150.25 -72.062 1 84.69 11 PRO B N 1
ATOM 4738 C CA . PRO B 1 11 ? 0.586 -151.625 -72.5 1 84.69 11 PRO B CA 1
ATOM 4739 C C . PRO B 1 11 ? 1.082 -152.75 -71.688 1 84.69 11 PRO B C 1
ATOM 4741 O O . PRO B 1 11 ? 2.281 -152.875 -71.375 1 84.69 11 PRO B O 1
ATOM 4744 N N . TYR B 1 12 ? 0.297 -153.625 -71.25 1 85.06 12 TYR B N 1
ATOM 4745 C CA . TYR B 1 12 ? 0.625 -154.875 -70.562 1 85.06 12 TYR B CA 1
ATOM 4746 C C . TYR B 1 12 ? 1.118 -155.875 -71.5 1 85.06 12 TYR B C 1
ATOM 4748 O O . TYR B 1 12 ? 0.805 -155.875 -72.688 1 85.06 12 TYR B O 1
ATOM 4756 N N . ILE B 1 13 ? 1.884 -156.875 -71.062 1 83.88 13 ILE B N 1
ATOM 4757 C CA . ILE B 1 13 ? 2.287 -158 -71.812 1 83.88 13 ILE B CA 1
ATOM 4758 C C . ILE B 1 13 ? 1.377 -159.25 -71.438 1 83.88 13 ILE B C 1
ATOM 4760 O O . ILE B 1 13 ? 1.22 -159.5 -70.25 1 83.88 13 ILE B O 1
ATOM 4764 N N . LEU B 1 14 ? 0.666 -159.875 -72.438 1 82.31 14 LEU B N 1
ATOM 4765 C CA . LEU B 1 14 ? -0.248 -161 -72.25 1 82.31 14 LEU B CA 1
ATOM 4766 C C . LEU B 1 14 ? 0.514 -162.25 -72.188 1 82.31 14 LEU B C 1
ATOM 4768 O O . LEU B 1 14 ? 1.604 -162.375 -72.75 1 82.31 14 LEU B O 1
ATOM 4772 N N . ALA B 1 15 ? 0.056 -163.5 -71.562 1 79.62 15 ALA B N 1
ATOM 4773 C CA . ALA B 1 15 ? 0.723 -164.75 -71.312 1 79.62 15 ALA B CA 1
ATOM 4774 C C . ALA B 1 15 ? 1.129 -165.375 -72.688 1 79.62 15 ALA B C 1
ATOM 4776 O O . ALA B 1 15 ? 2.254 -165.875 -72.812 1 79.62 15 ALA B O 1
ATOM 4777 N N . ALA B 1 16 ? 0.3 -165.5 -73.688 1 79.44 16 ALA B N 1
ATOM 4778 C CA . ALA B 1 16 ? 0.583 -166.25 -74.938 1 79.44 16 ALA B CA 1
ATOM 4779 C C . ALA B 1 16 ? 0.842 -165.25 -76.062 1 79.44 16 ALA B C 1
ATOM 4781 O O . ALA B 1 16 ? 0.697 -165.5 -77.25 1 79.44 16 ALA B O 1
ATOM 4782 N N . GLN B 1 17 ? 1.417 -164.125 -75.625 1 81.25 17 GLN B N 1
ATOM 4783 C CA . GLN B 1 17 ? 1.614 -163 -76.625 1 81.25 17 GLN B CA 1
ATOM 4784 C C . GLN B 1 17 ? 2.889 -163.25 -77.438 1 81.25 17 GLN B C 1
ATOM 4786 O O . GLN B 1 17 ? 3.928 -163.625 -76.875 1 81.25 17 GLN B O 1
ATOM 4791 N N . ALA B 1 18 ? 2.805 -163.375 -78.75 1 81 18 ALA B N 1
ATOM 4792 C CA . ALA B 1 18 ? 3.984 -163.375 -79.625 1 81 18 ALA B CA 1
ATOM 4793 C C . ALA B 1 18 ? 4.66 -162 -79.625 1 81 18 ALA B C 1
ATOM 4795 O O . ALA B 1 18 ? 4.012 -161 -79.438 1 81 18 ALA B O 1
ATOM 4796 N N . GLN B 1 19 ? 5.957 -161.75 -79.625 1 81.69 19 GLN B N 1
ATOM 4797 C CA . GLN B 1 19 ? 6.777 -160.625 -79.812 1 81.69 19 GLN B CA 1
ATOM 4798 C C . GLN B 1 19 ? 6.641 -159.75 -78.562 1 81.69 19 GLN B C 1
ATOM 4800 O O . GLN B 1 19 ? 6.41 -158.5 -78.75 1 81.69 19 GLN B O 1
ATOM 4805 N N . LYS B 1 20 ? 6.762 -160 -77.438 1 82.44 20 LYS B N 1
ATOM 4806 C CA . LYS B 1 20 ? 6.613 -159.375 -76.125 1 82.44 20 LYS B CA 1
ATOM 4807 C C . LYS B 1 20 ? 7.52 -158.125 -76.062 1 82.44 20 LYS B C 1
ATOM 4809 O O . LYS B 1 20 ? 7.234 -157.25 -75.312 1 82.44 20 LYS B O 1
ATOM 4814 N N . HIS B 1 21 ? 8.531 -158.125 -76.875 1 82.19 21 HIS B N 1
ATOM 4815 C CA . HIS B 1 21 ? 9.5 -157 -76.812 1 82.19 21 HIS B CA 1
ATOM 4816 C C . HIS B 1 21 ? 8.914 -155.75 -77.438 1 82.19 21 HIS B C 1
ATOM 4818 O O . HIS B 1 21 ? 9.312 -154.625 -77.062 1 82.19 21 HIS B O 1
ATOM 4824 N N . VAL B 1 22 ? 7.949 -155.875 -78.375 1 81.19 22 VAL B N 1
ATOM 4825 C CA . VAL B 1 22 ? 7.34 -154.75 -78.938 1 81.19 22 VAL B CA 1
ATOM 4826 C C . VAL B 1 22 ? 6.496 -154 -77.938 1 81.19 22 VAL B C 1
ATOM 4828 O O . VAL B 1 22 ? 6.594 -152.75 -77.812 1 81.19 22 VAL B O 1
ATOM 4831 N N . SER B 1 23 ? 5.727 -154.625 -77.188 1 84.62 23 SER B N 1
ATOM 4832 C CA . SER B 1 23 ? 4.887 -154 -76.188 1 84.62 23 SER B CA 1
ATOM 4833 C C . SER B 1 23 ? 5.73 -153.375 -75.062 1 84.62 23 SER B C 1
ATOM 4835 O O . SER B 1 23 ? 5.414 -152.375 -74.562 1 84.62 23 SER B O 1
ATOM 4837 N N . HIS B 1 24 ? 6.746 -154.125 -74.688 1 84.44 24 HIS B N 1
ATOM 4838 C CA . HIS B 1 24 ? 7.664 -153.625 -73.688 1 84.44 24 HIS B CA 1
ATOM 4839 C C . HIS B 1 24 ? 8.32 -152.25 -74.188 1 84.44 24 HIS B C 1
ATOM 4841 O O . HIS B 1 24 ? 8.359 -151.375 -73.438 1 84.44 24 HIS B O 1
ATOM 4847 N N . ASN B 1 25 ? 8.805 -152.375 -75.375 1 83.31 25 ASN B N 1
ATOM 4848 C CA . ASN B 1 25 ? 9.484 -151.125 -75.875 1 83.31 25 ASN B CA 1
ATOM 4849 C C . ASN B 1 25 ? 8.531 -150 -76 1 83.31 25 ASN B C 1
ATOM 4851 O O . ASN B 1 25 ? 8.93 -148.875 -75.812 1 83.31 25 ASN B O 1
ATOM 4855 N N . GLU B 1 26 ? 7.328 -150.125 -76.25 1 84.06 26 GLU B N 1
ATOM 4856 C CA . GLU B 1 26 ? 6.336 -149.125 -76.312 1 84.06 26 GLU B CA 1
ATOM 4857 C C . GLU B 1 26 ? 6.102 -148.5 -74.938 1 84.06 26 GLU B C 1
ATOM 4859 O O . GLU B 1 26 ? 6.012 -147.25 -74.812 1 84.06 26 GLU B O 1
ATOM 4864 N N . ALA B 1 27 ? 5.973 -149.25 -74 1 85.75 27 ALA B N 1
ATOM 4865 C CA . ALA B 1 27 ? 5.82 -148.75 -72.688 1 85.75 27 ALA B CA 1
ATOM 4866 C C . ALA B 1 27 ? 7.016 -147.875 -72.25 1 85.75 27 ALA B C 1
ATOM 4868 O O . ALA B 1 27 ? 6.848 -146.875 -71.625 1 85.75 27 ALA B O 1
ATOM 4869 N N . LEU B 1 28 ? 8.133 -148.25 -72.625 1 84.12 28 LEU B N 1
ATOM 4870 C CA . LEU B 1 28 ? 9.344 -147.5 -72.25 1 84.12 28 LEU B CA 1
ATOM 4871 C C . LEU B 1 28 ? 9.383 -146.25 -73 1 84.12 28 LEU B C 1
ATOM 4873 O O . LEU B 1 28 ? 9.852 -145.25 -72.438 1 84.12 28 LEU B O 1
ATOM 4877 N N . ARG B 1 29 ? 8.922 -146.125 -74.125 1 81.81 29 ARG B N 1
ATOM 4878 C CA . ARG B 1 29 ? 8.891 -144.875 -74.875 1 81.81 29 ARG B CA 1
ATOM 4879 C C . ARG B 1 29 ? 7.98 -143.875 -74.188 1 81.81 29 ARG B C 1
ATOM 4881 O O . ARG B 1 29 ? 8.32 -142.75 -74.125 1 81.81 29 ARG B O 1
ATOM 4888 N N . ILE B 1 30 ? 6.871 -144.25 -73.75 1 85.25 30 ILE B N 1
ATOM 4889 C CA . ILE B 1 30 ? 5.938 -143.375 -73.062 1 85.25 30 ILE B CA 1
ATOM 4890 C C . ILE B 1 30 ? 6.543 -142.875 -71.75 1 85.25 30 ILE B C 1
ATOM 4892 O O . ILE B 1 30 ? 6.508 -141.75 -71.438 1 85.25 30 ILE B O 1
ATOM 4896 N N . LEU B 1 31 ? 7.117 -143.875 -71 1 86.5 31 LEU B N 1
ATOM 4897 C CA . LEU B 1 31 ? 7.727 -143.5 -69.75 1 86.5 31 LEU B CA 1
ATOM 4898 C C . LEU B 1 31 ? 8.883 -142.5 -69.938 1 86.5 31 LEU B C 1
ATOM 4900 O O . LEU B 1 31 ? 9.086 -141.625 -69.125 1 86.5 31 LEU B O 1
ATOM 4904 N N . ASP B 1 32 ? 9.68 -142.75 -70.938 1 83.06 32 ASP B N 1
ATOM 4905 C CA . ASP B 1 32 ? 10.789 -141.75 -71.25 1 83.06 32 ASP B CA 1
ATOM 4906 C C . ASP B 1 32 ? 10.297 -140.375 -71.438 1 83.06 32 ASP B C 1
ATOM 4908 O O . ASP B 1 32 ? 10.953 -139.375 -71 1 83.06 32 ASP B O 1
ATOM 4912 N N . GLY B 1 33 ? 9.195 -140.25 -72 1 82.44 33 GLY B N 1
ATOM 4913 C CA . GLY B 1 33 ? 8.633 -138.875 -72.25 1 82.44 33 GLY B CA 1
ATOM 4914 C C . GLY B 1 33 ? 7.977 -138.25 -71 1 82.44 33 GLY B C 1
ATOM 4915 O O . GLY B 1 33 ? 7.938 -137 -70.875 1 82.44 33 GLY B O 1
ATOM 4916 N N . LEU B 1 34 ? 7.461 -139 -70.188 1 86.12 34 LEU B N 1
ATOM 4917 C CA . LEU B 1 34 ? 6.602 -138.5 -69.125 1 86.12 34 LEU B CA 1
ATOM 4918 C C . LEU B 1 34 ? 7.379 -138.375 -67.812 1 86.12 34 LEU B C 1
ATOM 4920 O O . LEU B 1 34 ? 7.047 -137.5 -67 1 86.12 34 LEU B O 1
ATOM 4924 N N . VAL B 1 35 ? 8.32 -139.375 -67.625 1 81.69 35 VAL B N 1
ATOM 4925 C CA . VAL B 1 35 ? 9.125 -139.25 -66.375 1 81.69 35 VAL B CA 1
ATOM 4926 C C . VAL B 1 35 ? 10.008 -138 -66.5 1 81.69 35 VAL B C 1
ATOM 4928 O O . VAL B 1 35 ? 10.75 -137.75 -67.438 1 81.69 35 VAL B O 1
ATOM 4931 N N . GLN B 1 36 ? 9.898 -137 -65.5 1 79.25 36 GLN B N 1
ATOM 4932 C CA . GLN B 1 36 ? 10.586 -135.75 -65.438 1 79.25 36 GLN B CA 1
ATOM 4933 C C . GLN B 1 36 ? 10.242 -134.875 -66.688 1 79.25 36 GLN B C 1
ATOM 4935 O O . GLN B 1 36 ? 11.141 -134.5 -67.438 1 79.25 36 GLN B O 1
ATOM 4940 N N . LEU B 1 37 ? 9.008 -134.75 -66.812 1 87.62 37 LEU B N 1
ATOM 4941 C CA . LEU B 1 37 ? 8.438 -134.125 -68 1 87.62 37 LEU B CA 1
ATOM 4942 C C . LEU B 1 37 ? 8.891 -132.625 -68.062 1 87.62 37 LEU B C 1
ATOM 4944 O O . LEU B 1 37 ? 8.773 -131.875 -67.062 1 87.62 37 LEU B O 1
ATOM 4948 N N . SER B 1 38 ? 9.531 -132.25 -69.062 1 88.38 38 SER B N 1
ATOM 4949 C CA . SER B 1 38 ? 9.93 -130.875 -69.438 1 88.38 38 SER B CA 1
ATOM 4950 C C . SER B 1 38 ? 9.594 -130.625 -70.938 1 88.38 38 SER B C 1
ATOM 4952 O O . SER B 1 38 ? 9.797 -131.375 -71.812 1 88.38 38 SER B O 1
ATOM 4954 N N . VAL B 1 39 ? 8.969 -129.5 -71.125 1 91.81 39 VAL B N 1
ATOM 4955 C CA . VAL B 1 39 ? 8.617 -129.125 -72.5 1 91.81 39 VAL B CA 1
ATOM 4956 C C . VAL B 1 39 ? 9.445 -127.875 -72.875 1 91.81 39 VAL B C 1
ATOM 4958 O O . VAL B 1 39 ? 9.805 -127.062 -72.062 1 91.81 39 VAL B O 1
ATOM 4961 N N . LEU B 1 40 ? 9.789 -127.875 -74.062 1 87.62 40 LEU B N 1
ATOM 4962 C CA . LEU B 1 40 ? 10.586 -126.75 -74.562 1 87.62 40 LEU B CA 1
ATOM 4963 C C . LEU B 1 40 ? 9.773 -125.5 -74.625 1 87.62 40 LEU B C 1
ATOM 4965 O O . LEU B 1 40 ? 10.289 -124.375 -74.375 1 87.62 40 LEU B O 1
ATOM 4969 N N . ASP B 1 41 ? 8.516 -125.625 -75.062 1 87.19 41 ASP B N 1
ATOM 4970 C CA . ASP B 1 41 ? 7.66 -124.438 -75.312 1 87.19 41 ASP B CA 1
ATOM 4971 C C . ASP B 1 41 ? 6.188 -124.812 -75.188 1 87.19 41 ASP B C 1
ATOM 4973 O O . ASP B 1 41 ? 5.805 -125.938 -75.438 1 87.19 41 ASP B O 1
ATOM 4977 N N . ARG B 1 42 ? 5.262 -123.938 -74.75 1 91.12 42 ARG B N 1
ATOM 4978 C CA . ARG B 1 42 ? 3.834 -124.188 -74.625 1 91.12 42 ARG B CA 1
ATOM 4979 C C . ARG B 1 42 ? 3.031 -123.375 -75.625 1 91.12 42 ARG B C 1
ATOM 4981 O O . ARG B 1 42 ? 1.803 -123.438 -75.688 1 91.12 42 ARG B O 1
ATOM 4988 N N . ASP B 1 43 ? 3.574 -122.625 -76.5 1 90 43 ASP B N 1
ATOM 4989 C CA . ASP B 1 43 ? 2.873 -121.625 -77.375 1 90 43 ASP B CA 1
ATOM 4990 C C . ASP B 1 43 ? 2.66 -122.188 -78.75 1 90 43 ASP B C 1
ATOM 4992 O O . ASP B 1 43 ? 1.771 -121.688 -79.5 1 90 43 ASP B O 1
ATOM 4996 N N . PRO B 1 44 ? 3.475 -123.188 -79.188 1 89.81 44 PRO B N 1
ATOM 4997 C CA . PRO B 1 44 ? 3.332 -123.625 -80.625 1 89.81 44 PRO B CA 1
ATOM 4998 C C . PRO B 1 44 ? 1.986 -124.25 -80.875 1 89.81 44 PRO B C 1
ATOM 5000 O O . PRO B 1 44 ? 1.506 -125.062 -80.062 1 89.81 44 PRO B O 1
ATOM 5003 N N . THR B 1 45 ? 1.272 -123.938 -82.062 1 93.12 45 THR B N 1
ATOM 5004 C CA . THR B 1 45 ? 0.031 -124.5 -82.562 1 93.12 45 THR B CA 1
ATOM 5005 C C . THR B 1 45 ? 0.308 -125.5 -83.688 1 93.12 45 THR B C 1
ATOM 5007 O O . THR B 1 45 ? -0.575 -126.25 -84.062 1 93.12 45 THR B O 1
ATOM 5010 N N . ALA B 1 46 ? 1.531 -125.438 -84.25 1 93.38 46 ALA B N 1
ATOM 5011 C CA . ALA B 1 46 ? 1.931 -126.375 -85.312 1 93.38 46 ALA B CA 1
ATOM 5012 C C . ALA B 1 46 ? 3.273 -127 -85 1 93.38 46 ALA B C 1
ATOM 5014 O O . ALA B 1 46 ? 4.125 -126.438 -84.312 1 93.38 46 ALA B O 1
ATOM 5015 N N . PRO B 1 47 ? 3.547 -128.25 -85.5 1 92.25 47 PRO B N 1
ATOM 5016 C CA . PRO B 1 47 ? 4.82 -129 -85.25 1 92.25 47 PRO B CA 1
ATOM 5017 C C . PRO B 1 47 ? 6.012 -128.25 -85.875 1 92.25 47 PRO B C 1
ATOM 5019 O O . PRO B 1 47 ? 5.91 -127.75 -87 1 92.25 47 PRO B O 1
ATOM 5022 N N . PRO B 1 48 ? 7.012 -128.125 -85.062 1 91.12 48 PRO B N 1
ATOM 5023 C CA . PRO B 1 48 ? 8.234 -127.5 -85.625 1 91.12 48 PRO B CA 1
ATOM 5024 C C . PRO B 1 48 ? 8.734 -128.25 -86.875 1 91.12 48 PRO B C 1
ATOM 5026 O O . PRO B 1 48 ? 8.461 -129.5 -86.938 1 91.12 48 PRO B O 1
ATOM 5029 N N . GLY B 1 49 ? 9.297 -127.812 -87.875 1 87.81 49 GLY B N 1
ATOM 5030 C CA . GLY B 1 49 ? 9.766 -128.375 -89.125 1 87.81 49 GLY B CA 1
ATOM 5031 C C . GLY B 1 49 ? 10.859 -129.5 -88.938 1 87.81 49 GLY B C 1
ATOM 5032 O O . GLY B 1 49 ? 11 -130.375 -89.75 1 87.81 49 GLY B O 1
ATOM 5033 N N . SER B 1 50 ? 11.758 -129.375 -87.938 1 89.94 50 SER B N 1
ATOM 5034 C CA . SER B 1 50 ? 12.867 -130.25 -87.75 1 89.94 50 SER B CA 1
ATOM 5035 C C . SER B 1 50 ? 12.977 -130.625 -86.25 1 89.94 50 SER B C 1
ATOM 5037 O O . SER B 1 50 ? 13.852 -130.125 -85.562 1 89.94 50 SER B O 1
ATOM 5039 N N . PRO B 1 51 ? 12.141 -131.375 -85.688 1 89.75 51 PRO B N 1
ATOM 5040 C CA . PRO B 1 51 ? 12.219 -131.75 -84.25 1 89.75 51 PRO B CA 1
ATOM 5041 C C . PRO B 1 51 ? 13.328 -132.75 -84 1 89.75 51 PRO B C 1
ATOM 5043 O O . PRO B 1 51 ? 13.688 -133.5 -84.875 1 89.75 51 PRO B O 1
ATOM 5046 N N . ALA B 1 52 ? 14.039 -132.75 -82.938 1 88.81 52 ALA B N 1
ATOM 5047 C CA . ALA B 1 52 ? 14.984 -133.75 -82.438 1 88.81 52 ALA B CA 1
ATOM 5048 C C . ALA B 1 52 ? 14.273 -134.875 -81.688 1 88.81 52 ALA B C 1
ATOM 5050 O O . ALA B 1 52 ? 13.227 -134.625 -81.062 1 88.81 52 ALA B O 1
ATOM 5051 N N . ASP B 1 53 ? 14.781 -136 -81.75 1 88.06 53 ASP B N 1
ATOM 5052 C CA . ASP B 1 53 ? 14.203 -137.125 -81 1 88.06 53 ASP B CA 1
ATOM 5053 C C . ASP B 1 53 ? 14.125 -136.875 -79.5 1 88.06 53 ASP B C 1
ATOM 5055 O O . ASP B 1 53 ? 15.109 -136.375 -78.875 1 88.06 53 ASP B O 1
ATOM 5059 N N . GLY B 1 54 ? 12.906 -136.875 -78.875 1 87.12 54 GLY B N 1
ATOM 5060 C CA . GLY B 1 54 ? 12.688 -136.625 -77.438 1 87.12 54 GLY B CA 1
ATOM 5061 C C . GLY B 1 54 ? 12.07 -135.25 -77.188 1 87.12 54 GLY B C 1
ATOM 5062 O O . GLY B 1 54 ? 11.672 -135 -76.062 1 87.12 54 GLY B O 1
ATOM 5063 N N . ASP B 1 55 ? 12.016 -134.375 -78.062 1 89.88 55 ASP B N 1
ATOM 5064 C CA . ASP B 1 55 ? 11.422 -133 -77.875 1 89.88 55 ASP B CA 1
ATOM 5065 C C . ASP B 1 55 ? 9.969 -133.125 -77.438 1 89.88 55 ASP B C 1
ATOM 5067 O O . ASP B 1 55 ? 9.219 -134 -77.938 1 89.88 55 ASP B O 1
ATOM 5071 N N . ARG B 1 56 ? 9.609 -132.375 -76.438 1 92.44 56 ARG B N 1
ATOM 5072 C CA . ARG B 1 56 ? 8.25 -132.375 -75.938 1 92.44 56 ARG B CA 1
ATOM 5073 C C . ARG B 1 56 ? 7.723 -130.875 -75.938 1 92.44 56 ARG B C 1
ATOM 5075 O O . ARG B 1 56 ? 8.469 -130 -75.688 1 92.44 56 ARG B O 1
ATOM 5082 N N . TYR B 1 57 ? 6.531 -130.625 -76.312 1 92.81 57 TYR B N 1
ATOM 5083 C CA . TYR B 1 57 ? 5.84 -129.375 -76.312 1 92.81 57 TYR B CA 1
ATOM 5084 C C . TYR B 1 57 ? 4.457 -129.5 -75.688 1 92.81 57 TYR B C 1
ATOM 5086 O O . TYR B 1 57 ? 3.84 -130.625 -75.75 1 92.81 57 TYR B O 1
ATOM 5094 N N . ILE B 1 58 ? 4.043 -128.5 -75.125 1 92.94 58 ILE B N 1
ATOM 5095 C CA . ILE B 1 58 ? 2.611 -128.25 -74.875 1 92.94 58 ILE B CA 1
ATOM 5096 C C . ILE B 1 58 ? 1.964 -127.688 -76.125 1 92.94 58 ILE B C 1
ATOM 5098 O O . ILE B 1 58 ? 2.377 -126.625 -76.562 1 92.94 58 ILE B O 1
ATOM 5102 N N . VAL B 1 59 ? 1.035 -128.5 -76.75 1 93.75 59 VAL B N 1
ATOM 5103 C CA . VAL B 1 59 ? 0.363 -127.938 -77.938 1 93.75 59 VAL B CA 1
ATOM 5104 C C . VAL B 1 59 ? -0.632 -126.875 -77.562 1 93.75 59 VAL B C 1
ATOM 5106 O O . VAL B 1 59 ? -1.546 -127.062 -76.75 1 93.75 59 VAL B O 1
ATOM 5109 N N . ALA B 1 60 ? -0.432 -125.688 -78.062 1 91.44 60 ALA B N 1
ATOM 5110 C CA . ALA B 1 60 ? -1.303 -124.562 -77.75 1 91.44 60 ALA B CA 1
ATOM 5111 C C . ALA B 1 60 ? -2.676 -124.75 -78.438 1 91.44 60 ALA B C 1
ATOM 5113 O O . ALA B 1 60 ? -2.824 -125.5 -79.375 1 91.44 60 ALA B O 1
ATOM 5114 N N . SER B 1 61 ? -3.736 -124.125 -77.812 1 92.75 61 SER B N 1
ATOM 5115 C CA . SER B 1 61 ? -5.082 -124.188 -78.375 1 92.75 61 SER B CA 1
ATOM 5116 C C . SER B 1 61 ? -5.102 -123.75 -79.875 1 92.75 61 SER B C 1
ATOM 5118 O O . SER B 1 61 ? -4.465 -122.688 -80.188 1 92.75 61 SER B O 1
ATOM 5120 N N . GLY B 1 62 ? -5.855 -124.312 -80.75 1 90.88 62 GLY B N 1
ATOM 5121 C CA . GLY B 1 62 ? -5.895 -124.062 -82.188 1 90.88 62 GLY B CA 1
ATOM 5122 C C . GLY B 1 62 ? -4.852 -124.812 -83 1 90.88 62 GLY B C 1
ATOM 5123 O O . GLY B 1 62 ? -4.324 -124.25 -84 1 90.88 62 GLY B O 1
ATOM 5124 N N . ALA B 1 63 ? -4.453 -126 -82.562 1 90.94 63 ALA B N 1
ATOM 5125 C CA . ALA B 1 63 ? -3.391 -126.812 -83.188 1 90.94 63 ALA B CA 1
ATOM 5126 C C . ALA B 1 63 ? -3.672 -127.125 -84.625 1 90.94 63 ALA B C 1
ATOM 5128 O O . ALA B 1 63 ? -4.82 -127.375 -85 1 90.94 63 ALA B O 1
ATOM 5129 N N . THR B 1 64 ? -2.748 -127.188 -85.438 1 93.12 64 THR B N 1
ATOM 5130 C CA . THR B 1 64 ? -2.834 -127.438 -86.875 1 93.12 64 THR B CA 1
ATOM 5131 C C . THR B 1 64 ? -1.825 -128.5 -87.25 1 93.12 64 THR B C 1
ATOM 5133 O O . THR B 1 64 ? -1.006 -129 -86.438 1 93.12 64 THR B O 1
ATOM 5136 N N . GLY B 1 65 ? -2.02 -129.25 -88.5 1 91.62 65 GLY B N 1
ATOM 5137 C CA . GLY B 1 65 ? -1.071 -130.25 -89 1 91.62 65 GLY B CA 1
ATOM 5138 C C . GLY B 1 65 ? -1.166 -131.5 -88.312 1 91.62 65 GLY B C 1
ATOM 5139 O O . GLY B 1 65 ? -2.264 -132 -87.938 1 91.62 65 GLY B O 1
ATOM 5140 N N . ASP B 1 66 ? 0.045 -132 -88 1 92.38 66 ASP B N 1
ATOM 5141 C CA . ASP B 1 66 ? 0.087 -133.375 -87.375 1 92.38 66 ASP B CA 1
ATOM 5142 C C . ASP B 1 66 ? -0.464 -133.25 -85.938 1 92.38 66 ASP B C 1
ATOM 5144 O O . ASP B 1 66 ? -0.792 -134.25 -85.312 1 92.38 66 ASP B O 1
ATOM 5148 N N . TRP B 1 67 ? -0.586 -132 -85.375 1 93.5 67 TRP B N 1
ATOM 5149 C CA . TRP B 1 67 ? -1.045 -131.75 -84.062 1 93.5 67 TRP B CA 1
ATOM 5150 C C . TRP B 1 67 ? -2.527 -131.5 -84 1 93.5 67 TRP B C 1
ATOM 5152 O O . TRP B 1 67 ? -3.08 -131.125 -82.938 1 93.5 67 TRP B O 1
ATOM 5162 N N . ALA B 1 68 ? -3.172 -131.5 -85.188 1 92.31 68 ALA B N 1
ATOM 5163 C CA . ALA B 1 68 ? -4.586 -131.125 -85.188 1 92.31 68 ALA B CA 1
ATOM 5164 C C . ALA B 1 68 ? -5.395 -131.875 -84.188 1 92.31 68 ALA B C 1
ATOM 5166 O O . ALA B 1 68 ? -5.301 -133.125 -84.188 1 92.31 68 ALA B O 1
ATOM 5167 N N . GLY B 1 69 ? -6.145 -131.375 -83.312 1 91.94 69 GLY B N 1
ATOM 5168 C CA . GLY B 1 69 ? -6.992 -132 -82.375 1 91.94 69 GLY B CA 1
ATOM 5169 C C . GLY B 1 69 ? -6.27 -132.25 -81.062 1 91.94 69 GLY B C 1
ATOM 5170 O O . GLY B 1 69 ? -6.844 -132.875 -80.125 1 91.94 69 GLY B O 1
ATOM 5171 N N . TRP B 1 70 ? -4.969 -131.875 -80.812 1 92.69 70 TRP B N 1
ATOM 5172 C CA . TRP B 1 70 ? -4.18 -132.125 -79.625 1 92.69 70 TRP B CA 1
ATOM 5173 C C . TRP B 1 70 ? -4.047 -131 -78.75 1 92.69 70 TRP B C 1
ATOM 5175 O O . TRP B 1 70 ? -3.062 -130.75 -78 1 92.69 70 TRP B O 1
ATOM 5185 N N . ASP B 1 71 ? -5.035 -130.125 -78.75 1 93 71 ASP B N 1
ATOM 5186 C CA . ASP B 1 71 ? -4.98 -128.875 -77.938 1 93 71 ASP B CA 1
ATOM 5187 C C . ASP B 1 71 ? -4.672 -129.125 -76.5 1 93 71 ASP B C 1
ATOM 5189 O O . ASP B 1 71 ? -5.312 -130 -75.875 1 93 71 ASP B O 1
ATOM 5193 N N . LEU B 1 72 ? -3.605 -128.5 -75.938 1 92.88 72 LEU B N 1
ATOM 5194 C CA . LEU B 1 72 ? -3.188 -128.5 -74.562 1 92.88 72 LEU B CA 1
ATOM 5195 C C . LEU B 1 72 ? -2.584 -129.875 -74.188 1 92.88 72 LEU B C 1
ATOM 5197 O O . LEU B 1 72 ? -2.264 -130.125 -73 1 92.88 72 LEU B O 1
ATOM 5201 N N . ASN B 1 73 ? -2.375 -130.75 -75.125 1 93.31 73 ASN B N 1
ATOM 5202 C CA . ASN B 1 73 ? -1.697 -132 -74.875 1 93.31 73 ASN B CA 1
ATOM 5203 C C . ASN B 1 73 ? -0.186 -131.875 -75.062 1 93.31 73 ASN B C 1
ATOM 5205 O O . ASN B 1 73 ? 0.299 -130.875 -75.625 1 93.31 73 ASN B O 1
ATOM 5209 N N . ILE B 1 74 ? 0.477 -132.875 -74.562 1 93.06 74 ILE B N 1
ATOM 5210 C CA . ILE B 1 74 ? 1.924 -132.875 -74.75 1 93.06 74 ILE B CA 1
ATOM 5211 C C . ILE B 1 74 ? 2.258 -133.625 -76 1 93.06 74 ILE B C 1
ATOM 5213 O O . ILE B 1 74 ? 1.712 -134.75 -76.25 1 93.06 74 ILE B O 1
ATOM 5217 N N . ALA B 1 75 ? 3.031 -133.125 -76.812 1 93.94 75 ALA B N 1
ATOM 5218 C CA . ALA B 1 75 ? 3.543 -133.75 -78 1 93.94 75 ALA B CA 1
ATOM 5219 C C . ALA B 1 75 ? 4.996 -134.25 -77.812 1 93.94 75 ALA B C 1
ATOM 5221 O O . ALA B 1 75 ? 5.848 -133.375 -77.5 1 93.94 75 ALA B O 1
ATOM 5222 N N . LEU B 1 76 ? 5.203 -135.5 -78.062 1 91.62 76 LEU B N 1
ATOM 5223 C CA . LEU B 1 76 ? 6.539 -136 -78 1 91.62 76 LEU B CA 1
ATOM 5224 C C . LEU B 1 76 ? 7.012 -136.5 -79.375 1 91.62 76 LEU B C 1
ATOM 5226 O O . LEU B 1 76 ? 6.293 -137.25 -80.062 1 91.62 76 LEU B O 1
ATOM 5230 N N . TRP B 1 77 ? 8.156 -136.125 -79.688 1 91.31 77 TRP B N 1
ATOM 5231 C CA . TRP B 1 77 ? 8.781 -136.625 -80.938 1 91.31 77 TRP B CA 1
ATOM 5232 C C . TRP B 1 77 ? 9.672 -137.875 -80.625 1 91.31 77 TRP B C 1
ATOM 5234 O O . TRP B 1 77 ? 10.68 -137.75 -79.938 1 91.31 77 TRP B O 1
ATOM 5244 N N . THR B 1 78 ? 9.234 -139 -81.125 1 89.06 78 THR B N 1
ATOM 5245 C CA . THR B 1 78 ? 10.016 -140.25 -80.938 1 89.06 78 THR B CA 1
ATOM 5246 C C . THR B 1 78 ? 9.875 -141.125 -82.125 1 89.06 78 THR B C 1
ATOM 5248 O O . THR B 1 78 ? 8.789 -141.25 -82.688 1 89.06 78 THR B O 1
ATOM 5251 N N . ASP B 1 79 ? 10.906 -141.625 -82.625 1 86.88 79 ASP B N 1
ATOM 5252 C CA . ASP B 1 79 ? 10.969 -142.625 -83.688 1 86.88 79 ASP B CA 1
ATOM 5253 C C . ASP B 1 79 ? 10.352 -142.125 -85 1 86.88 79 ASP B C 1
ATOM 5255 O O . ASP B 1 79 ? 9.625 -142.75 -85.688 1 86.88 79 ASP B O 1
ATOM 5259 N N . GLY B 1 80 ? 10.492 -140.875 -85.25 1 86.56 80 GLY B N 1
ATOM 5260 C CA . GLY B 1 80 ? 10.125 -140.25 -86.438 1 86.56 80 GLY B CA 1
ATOM 5261 C C . GLY B 1 80 ? 8.664 -139.875 -86.5 1 86.56 80 GLY B C 1
ATOM 5262 O O . GLY B 1 80 ? 8.156 -139.5 -87.562 1 86.56 80 GLY B O 1
ATOM 5263 N N . ALA B 1 81 ? 8.008 -140 -85.5 1 90.12 81 ALA B N 1
ATOM 5264 C CA . ALA B 1 81 ? 6.59 -139.625 -85.438 1 90.12 81 ALA B CA 1
ATOM 5265 C C . ALA B 1 81 ? 6.23 -139 -84.188 1 90.12 81 ALA B C 1
ATOM 5267 O O . ALA B 1 81 ? 6.887 -139.125 -83.125 1 90.12 81 ALA B O 1
ATOM 5268 N N . TRP B 1 82 ? 5.234 -138.125 -84.25 1 91.25 82 TRP B N 1
ATOM 5269 C CA . TRP B 1 82 ? 4.719 -137.375 -83.062 1 91.25 82 TRP B CA 1
ATOM 5270 C C . TRP B 1 82 ? 3.801 -138.375 -82.25 1 91.25 82 TRP B C 1
ATOM 5272 O O . TRP B 1 82 ? 2.955 -139 -82.812 1 91.25 82 TRP B O 1
ATOM 5282 N N . LEU B 1 83 ? 4.047 -138.5 -81 1 90.56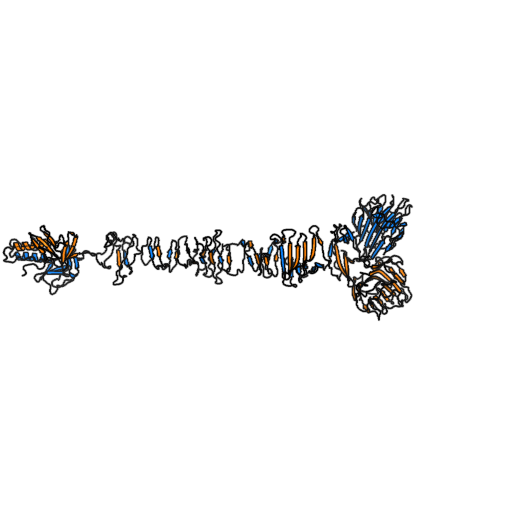 83 LEU B N 1
ATOM 5283 C CA . LEU B 1 83 ? 3.213 -139.125 -80.062 1 90.56 83 LEU B CA 1
ATOM 5284 C C . LEU B 1 83 ? 2.445 -138.25 -79.188 1 90.56 83 LEU B C 1
ATOM 5286 O O . LEU B 1 83 ? 3.033 -137.375 -78.562 1 90.56 83 LEU B O 1
ATOM 5290 N N . ARG B 1 84 ? 1.133 -138.25 -79.062 1 91.06 84 ARG B N 1
ATOM 5291 C CA . ARG B 1 84 ? 0.271 -137.5 -78.188 1 91.06 84 ARG B CA 1
ATOM 5292 C C . ARG B 1 84 ? 0.232 -138 -76.812 1 91.06 84 ARG B C 1
ATOM 5294 O O . ARG B 1 84 ? -0.028 -139.25 -76.625 1 91.06 84 ARG B O 1
ATOM 5301 N N . LEU B 1 85 ? 0.548 -137.25 -75.938 1 89.88 85 LEU B N 1
ATOM 5302 C CA . LEU B 1 85 ? 0.406 -137.625 -74.5 1 89.88 85 LEU B CA 1
ATOM 5303 C C . LEU B 1 85 ? -0.644 -136.75 -73.812 1 89.88 85 LEU B C 1
ATOM 5305 O O . LEU B 1 85 ? -0.378 -135.625 -73.5 1 89.88 85 LEU B O 1
ATOM 5309 N N . PRO B 1 86 ? -1.909 -137.125 -73.688 1 89.56 86 PRO B N 1
ATOM 5310 C CA . PRO B 1 86 ? -2.943 -136.375 -73 1 89.56 86 PRO B CA 1
ATOM 5311 C C . PRO B 1 86 ? -2.664 -136.25 -71.5 1 89.56 86 PRO B C 1
ATOM 5313 O O . PRO B 1 86 ? -2.463 -137.125 -70.812 1 89.56 86 PRO B O 1
ATOM 5316 N N . PRO B 1 87 ? -2.553 -134.875 -71.125 1 90.62 87 PRO B N 1
ATOM 5317 C CA . PRO B 1 87 ? -2.26 -134.75 -69.75 1 90.62 87 PRO B CA 1
ATOM 5318 C C . PRO B 1 87 ? -3.412 -135.125 -68.812 1 90.62 87 PRO B C 1
ATOM 5320 O O . PRO B 1 87 ? -4.57 -135.125 -69.25 1 90.62 87 PRO B O 1
ATOM 5323 N N . ARG B 1 88 ? -3.09 -135.5 -67.625 1 87.25 88 ARG B N 1
ATOM 5324 C CA . ARG B 1 88 ? -4.031 -135.875 -66.562 1 87.25 88 ARG B CA 1
ATOM 5325 C C . ARG B 1 88 ? -3.855 -134.875 -65.438 1 87.25 88 ARG B C 1
ATOM 5327 O O . ARG B 1 88 ? -2.791 -134.25 -65.25 1 87.25 88 ARG B O 1
ATOM 5334 N N . THR B 1 89 ? -4.957 -134.625 -64.688 1 86.5 89 THR B N 1
ATOM 5335 C CA . THR B 1 89 ? -4.938 -133.75 -63.625 1 86.5 89 THR B CA 1
ATOM 5336 C C . THR B 1 89 ? -3.756 -134 -62.688 1 86.5 89 THR B C 1
ATOM 5338 O O . THR B 1 89 ? -3.518 -135.125 -62.281 1 86.5 89 THR B O 1
ATOM 5341 N N . GLY B 1 90 ? -2.957 -132.875 -62.438 1 85.56 90 GLY B N 1
ATOM 5342 C CA . GLY B 1 90 ? -1.82 -133 -61.531 1 85.56 90 GLY B CA 1
ATOM 5343 C C . GLY B 1 90 ? -0.494 -133.125 -62.25 1 85.56 90 GLY B C 1
ATOM 5344 O O . GLY B 1 90 ? 0.568 -133 -61.656 1 85.56 90 GLY B O 1
ATOM 5345 N N . TRP B 1 91 ? -0.488 -133.375 -63.562 1 88 91 TRP B N 1
ATOM 5346 C CA . TRP B 1 91 ? 0.769 -133.5 -64.312 1 88 91 TRP B CA 1
ATOM 5347 C C . TRP B 1 91 ? 1.513 -132.125 -64.188 1 88 91 TRP B C 1
ATOM 5349 O O . TRP B 1 91 ? 0.904 -131 -64.25 1 88 91 TRP B O 1
ATOM 5359 N N . ARG B 1 92 ? 2.707 -132.125 -63.812 1 87.69 92 ARG B N 1
ATOM 5360 C CA . ARG B 1 92 ? 3.574 -131 -63.688 1 87.69 92 ARG B CA 1
ATOM 5361 C C . ARG B 1 92 ? 4.629 -131 -64.812 1 87.69 92 ARG B C 1
ATOM 5363 O O . ARG B 1 92 ? 5.141 -132 -65.188 1 87.69 92 ARG B O 1
ATOM 5370 N N . THR B 1 93 ? 4.848 -129.875 -65.375 1 89.12 93 THR B N 1
ATOM 5371 C CA . THR B 1 93 ? 5.891 -129.75 -66.375 1 89.12 93 THR B CA 1
ATOM 5372 C C . THR B 1 93 ? 6.648 -128.5 -66.25 1 89.12 93 THR B C 1
ATOM 5374 O O . THR B 1 93 ? 6.074 -127.5 -65.812 1 89.12 93 THR B O 1
ATOM 5377 N N . TRP B 1 94 ? 7.895 -128.625 -66.375 1 85 94 TRP B N 1
ATOM 5378 C CA . TRP B 1 94 ? 8.766 -127.438 -66.438 1 85 94 TRP B CA 1
ATOM 5379 C C . TRP B 1 94 ? 8.812 -126.875 -67.875 1 85 94 TRP B C 1
ATOM 5381 O O . TRP B 1 94 ? 9.078 -127.625 -68.812 1 85 94 TRP B O 1
ATOM 5391 N N . VAL B 1 95 ? 8.461 -125.625 -68 1 85.12 95 VAL B N 1
ATOM 5392 C CA . VAL B 1 95 ? 8.586 -125 -69.25 1 85.12 95 VAL B CA 1
ATOM 5393 C C . VAL B 1 95 ? 9.961 -124.312 -69.375 1 85.12 95 VAL B C 1
ATOM 5395 O O . VAL B 1 95 ? 10.25 -123.312 -68.688 1 85.12 95 VAL B O 1
ATOM 5398 N N . GLU B 1 96 ? 10.734 -124.875 -70.312 1 82.69 96 GLU B N 1
ATOM 5399 C CA . GLU B 1 96 ? 12.148 -124.5 -70.375 1 82.69 96 GLU B CA 1
ATOM 5400 C C . GLU B 1 96 ? 12.312 -123.062 -70.812 1 82.69 96 GLU B C 1
ATOM 5402 O O . GLU B 1 96 ? 13.109 -122.312 -70.25 1 82.69 96 GLU B O 1
ATOM 5407 N N . ASP B 1 97 ? 11.555 -122.562 -71.688 1 81.31 97 ASP B N 1
ATOM 5408 C CA . ASP B 1 97 ? 11.789 -121.25 -72.25 1 81.31 97 ASP B CA 1
ATOM 5409 C C . ASP B 1 97 ? 11.227 -120.188 -71.312 1 81.31 97 ASP B C 1
ATOM 5411 O O . ASP B 1 97 ? 11.633 -119 -71.375 1 81.31 97 ASP B O 1
ATOM 5415 N N . GLU B 1 98 ? 10.312 -120.625 -70.438 1 79.25 98 GLU B N 1
ATOM 5416 C CA . GLU B 1 98 ? 9.727 -119.625 -69.562 1 79.25 98 GLU B CA 1
ATOM 5417 C C . GLU B 1 98 ? 10.227 -119.875 -68.125 1 79.25 98 GLU B C 1
ATOM 5419 O O . GLU B 1 98 ? 9.938 -119.062 -67.188 1 79.25 98 GLU B O 1
ATOM 5424 N N . ALA B 1 99 ? 11.039 -120.875 -67.938 1 76.69 99 ALA B N 1
ATOM 5425 C CA . ALA B 1 99 ? 11.555 -121.188 -66.625 1 76.69 99 ALA B CA 1
ATOM 5426 C C . ALA B 1 99 ? 10.445 -121.188 -65.562 1 76.69 99 ALA B C 1
ATOM 5428 O O . ALA B 1 99 ? 10.602 -120.5 -64.5 1 76.69 99 ALA B O 1
ATOM 5429 N N . MET B 1 100 ? 9.328 -121.812 -65.75 1 77.88 100 MET B N 1
ATOM 5430 C CA . MET B 1 100 ? 8.211 -121.875 -64.812 1 77.88 100 MET B CA 1
ATOM 5431 C C . MET B 1 100 ? 7.66 -123.25 -64.75 1 77.88 100 MET B C 1
ATOM 5433 O O . MET B 1 100 ? 7.746 -124.062 -65.688 1 77.88 100 MET B O 1
ATOM 5437 N N . LEU B 1 101 ? 7.207 -123.438 -63.531 1 81.38 101 LEU B N 1
ATOM 5438 C CA . LEU B 1 101 ? 6.555 -124.75 -63.312 1 81.38 101 LEU B CA 1
ATOM 5439 C C . LEU B 1 101 ? 5.043 -124.625 -63.469 1 81.38 101 LEU B C 1
ATOM 5441 O O . LEU B 1 101 ? 4.41 -123.75 -62.906 1 81.38 101 LEU B O 1
ATOM 5445 N N . LEU B 1 102 ? 4.48 -125.438 -64.375 1 85.62 102 LEU B N 1
ATOM 5446 C CA . LEU B 1 102 ? 3.045 -125.5 -64.625 1 85.62 102 LEU B CA 1
ATOM 5447 C C . LEU B 1 102 ? 2.443 -126.75 -64.125 1 85.62 102 LEU B C 1
ATOM 5449 O O . LEU B 1 102 ? 3.137 -127.812 -64 1 85.62 102 LEU B O 1
ATOM 5453 N N . VAL B 1 103 ? 1.238 -126.688 -63.75 1 86.75 103 VAL B N 1
ATOM 5454 C CA . VAL B 1 103 ? 0.464 -127.812 -63.344 1 86.75 103 VAL B CA 1
ATOM 5455 C C . VAL B 1 103 ? -0.844 -127.875 -64.125 1 86.75 103 VAL B C 1
ATOM 5457 O O . VAL B 1 103 ? -1.454 -126.875 -64.375 1 86.75 103 VAL B O 1
ATOM 5460 N N . TRP B 1 104 ? -1.165 -129.125 -64.75 1 89.44 104 TRP B N 1
ATOM 5461 C CA . TRP B 1 104 ? -2.443 -129.375 -65.375 1 89.44 104 TRP B CA 1
ATOM 5462 C C . TRP B 1 104 ? -3.57 -129.5 -64.375 1 89.44 104 TRP B C 1
ATOM 5464 O O . TRP B 1 104 ? -3.559 -130.375 -63.562 1 89.44 104 TRP B O 1
ATOM 5474 N N . THR B 1 105 ? -4.559 -128.625 -64.312 1 84.62 105 THR B N 1
ATOM 5475 C CA . THR B 1 105 ? -5.629 -128.625 -63.312 1 84.62 105 THR B CA 1
ATOM 5476 C C . THR B 1 105 ? -6.852 -129.375 -63.844 1 84.62 105 THR B C 1
ATOM 5478 O O . THR B 1 105 ? -7.852 -129.5 -63.125 1 84.62 105 THR B O 1
ATOM 5481 N N . GLY B 1 106 ? -6.828 -130 -65 1 86.25 106 GLY B N 1
ATOM 5482 C CA . GLY B 1 106 ? -7.965 -130.625 -65.562 1 86.25 106 GLY B CA 1
ATOM 5483 C C . GLY B 1 106 ? -8.547 -129.875 -66.75 1 86.25 106 GLY B C 1
ATOM 5484 O O . GLY B 1 106 ? -9.227 -130.5 -67.625 1 86.25 106 GLY B O 1
ATOM 5485 N N . ALA B 1 107 ? -8.344 -128.625 -66.812 1 87.75 107 ALA B N 1
ATOM 5486 C CA . ALA B 1 107 ? -8.891 -127.812 -67.875 1 87.75 107 ALA B CA 1
ATOM 5487 C C . ALA B 1 107 ? -7.816 -126.938 -68.5 1 87.75 107 ALA B C 1
ATOM 5489 O O . ALA B 1 107 ? -7.891 -126.625 -69.688 1 87.75 107 ALA B O 1
ATOM 5490 N N . ALA B 1 108 ? -6.785 -126.562 -67.75 1 88 108 ALA B N 1
ATOM 5491 C CA . ALA B 1 108 ? -5.742 -125.688 -68.188 1 88 108 ALA B CA 1
ATOM 5492 C C . ALA B 1 108 ? -4.426 -125.938 -67.5 1 88 108 ALA B C 1
ATOM 5494 O O . ALA B 1 108 ? -4.406 -126.562 -66.438 1 88 108 ALA B O 1
ATOM 5495 N N . TRP B 1 109 ? -3.271 -125.562 -68.062 1 88.25 109 TRP B N 1
ATOM 5496 C CA . TRP B 1 109 ? -1.962 -125.5 -67.438 1 88.25 109 TRP B CA 1
ATOM 5497 C C . TRP B 1 109 ? -1.812 -124.188 -66.688 1 88.25 109 TRP B C 1
ATOM 5499 O O . TRP B 1 109 ? -1.985 -123.062 -67.188 1 88.25 109 TRP B O 1
ATOM 5509 N N . GLU B 1 110 ? -1.574 -124.188 -65.312 1 81.5 110 GLU B N 1
ATOM 5510 C CA . GLU B 1 110 ? -1.463 -123 -64.438 1 81.5 110 GLU B CA 1
ATOM 5511 C C . GLU B 1 110 ? -0.093 -122.938 -63.781 1 81.5 110 GLU B C 1
ATOM 5513 O O . GLU B 1 110 ? 0.533 -124 -63.562 1 81.5 110 GLU B O 1
ATOM 5518 N N . VAL B 1 111 ? 0.382 -121.688 -63.562 1 75.62 111 VAL B N 1
ATOM 5519 C CA . VAL B 1 111 ? 1.688 -121.5 -62.938 1 75.62 111 VAL B CA 1
ATOM 5520 C C . VAL B 1 111 ? 1.611 -121.875 -61.469 1 75.62 111 VAL B C 1
ATOM 5522 O O . VAL B 1 111 ? 0.655 -121.5 -60.75 1 75.62 111 VAL B O 1
ATOM 5525 N N . VAL B 1 112 ? 2.521 -122.562 -60.969 1 71.5 112 VAL B N 1
ATOM 5526 C CA . VAL B 1 112 ? 2.631 -123 -59.562 1 71.5 112 VAL B CA 1
ATOM 5527 C C . VAL B 1 112 ? 3.465 -121.938 -58.781 1 71.5 112 VAL B C 1
ATOM 5529 O O . VAL B 1 112 ? 4.551 -121.562 -59.219 1 71.5 112 VAL B O 1
ATOM 5532 N N . GLY B 1 113 ? 2.959 -121.25 -57.656 1 61.97 113 GLY B N 1
ATOM 5533 C CA . GLY B 1 113 ? 3.713 -120.5 -56.688 1 61.97 113 GLY B CA 1
ATOM 5534 C C . GLY B 1 113 ? 3.572 -119 -56.906 1 61.97 113 GLY B C 1
ATOM 5535 O O . GLY B 1 113 ? 4.355 -118.188 -56.375 1 61.97 113 GLY B O 1
ATOM 5536 N N . GLU B 1 114 ? 2.834 -118.375 -57.875 1 57.56 114 GLU B N 1
ATOM 5537 C CA . GLU B 1 114 ? 2.707 -116.938 -58 1 57.56 114 GLU B CA 1
ATOM 5538 C C . GLU B 1 114 ? 2.047 -116.312 -56.781 1 57.56 114 GLU B C 1
ATOM 5540 O O . GLU B 1 114 ? 1.028 -116.812 -56.281 1 57.56 114 GLU B O 1
ATOM 5545 N N . PRO B 1 115 ? 2.863 -115.375 -56.031 1 58.78 115 PRO B N 1
ATOM 5546 C CA . PRO B 1 115 ? 2.26 -114.75 -54.844 1 58.78 115 PRO B CA 1
ATOM 5547 C C . PRO B 1 115 ? 1.134 -113.812 -55.188 1 58.78 115 PRO B C 1
ATOM 5549 O O . PRO B 1 115 ? 1.357 -112.562 -55.219 1 58.78 115 PRO B O 1
ATOM 5552 N N . SER B 1 116 ? 0.015 -114.125 -55.656 1 61.38 116 SER B N 1
ATOM 5553 C CA . SER B 1 116 ? -1.171 -113.25 -55.875 1 61.38 116 SER B CA 1
ATOM 5554 C C . SER B 1 116 ? -2.197 -113.5 -54.781 1 61.38 116 SER B C 1
ATOM 5556 O O . SER B 1 116 ? -2.371 -114.625 -54.281 1 61.38 116 SER B O 1
ATOM 5558 N N . ASP B 1 117 ? -2.975 -112.188 -54.219 1 64.69 117 ASP B N 1
ATOM 5559 C CA . ASP B 1 117 ? -4.035 -112.125 -53.219 1 64.69 117 ASP B CA 1
ATOM 5560 C C . ASP B 1 117 ? -3.613 -112.875 -51.969 1 64.69 117 ASP B C 1
ATOM 5562 O O . ASP B 1 117 ? -4.32 -113.75 -51.5 1 64.69 117 ASP B O 1
ATOM 5566 N N . ILE B 1 118 ? -2.443 -112.5 -51.562 1 69.12 118 ILE B N 1
ATOM 5567 C CA . ILE B 1 118 ? -1.901 -113.125 -50.344 1 69.12 118 ILE B CA 1
ATOM 5568 C C . ILE B 1 118 ? -2.689 -112.625 -49.156 1 69.12 118 ILE B C 1
ATOM 5570 O O . ILE B 1 118 ? -2.912 -111.438 -49 1 69.12 118 ILE B O 1
ATOM 5574 N N . SER B 1 119 ? -3.164 -113.5 -48.375 1 74.62 119 SER B N 1
ATOM 5575 C CA . SER B 1 119 ? -3.891 -113.188 -47.156 1 74.62 119 SER B CA 1
ATOM 5576 C C . SER B 1 119 ? -3.004 -112.438 -46.156 1 74.62 119 SER B C 1
ATOM 5578 O O . SER B 1 119 ? -1.839 -112.75 -45.969 1 74.62 119 SER B O 1
ATOM 5580 N N . ASP B 1 120 ? -3.562 -111.312 -45.531 1 77.94 120 ASP B N 1
ATOM 5581 C CA . ASP B 1 120 ? -2.84 -110.562 -44.531 1 77.94 120 ASP B CA 1
ATOM 5582 C C . ASP B 1 120 ? -2.551 -111.438 -43.312 1 77.94 120 ASP B C 1
ATOM 5584 O O . ASP B 1 120 ? -1.722 -111.062 -42.469 1 77.94 120 ASP B O 1
ATOM 5588 N N . ALA B 1 121 ? -3.217 -112.625 -43.188 1 76.44 121 ALA B N 1
ATOM 5589 C CA . ALA B 1 121 ? -2.961 -113.562 -42.062 1 76.44 121 ALA B CA 1
ATOM 5590 C C . ALA B 1 121 ? -1.646 -114.25 -42.281 1 76.44 121 ALA B C 1
ATOM 5592 O O . ALA B 1 121 ? -1.013 -114.688 -41.312 1 76.44 121 ALA B O 1
ATOM 5593 N N . VAL B 1 122 ? -1.295 -114.438 -43.531 1 75.44 122 VAL B N 1
ATOM 5594 C CA . VAL B 1 122 ? -0.135 -115.312 -43.812 1 75.44 122 VAL B CA 1
ATOM 5595 C C . VAL B 1 122 ? 1.055 -114.375 -44.188 1 75.44 122 VAL B C 1
ATOM 5597 O O . VAL B 1 122 ? 2.199 -114.75 -43.875 1 75.44 122 VAL B O 1
ATOM 5600 N N . PHE B 1 123 ? 0.8 -113.312 -44.781 1 75.06 123 PHE B N 1
ATOM 5601 C CA . PHE B 1 123 ? 1.887 -112.438 -45.25 1 75.06 123 PHE B CA 1
ATOM 5602 C C . PHE B 1 123 ? 2.58 -111.75 -44.062 1 75.06 123 PHE B C 1
ATOM 5604 O O . PHE B 1 123 ? 1.934 -111.062 -43.25 1 75.06 123 PHE B O 1
ATOM 5611 N N . SER B 1 124 ? 3.818 -111.938 -43.906 1 80.38 124 SER B N 1
ATOM 5612 C CA . SER B 1 124 ? 4.66 -111.188 -42.969 1 80.38 124 SER B CA 1
ATOM 5613 C C . SER B 1 124 ? 6.039 -110.938 -43.562 1 80.38 124 SER B C 1
ATOM 5615 O O . SER B 1 124 ? 6.523 -111.688 -44.406 1 80.38 124 SER B O 1
ATOM 5617 N N . LEU B 1 125 ? 6.562 -109.688 -43.219 1 80.88 125 LEU B N 1
ATOM 5618 C CA . LEU B 1 125 ? 7.938 -109.375 -43.562 1 80.88 125 LEU B CA 1
ATOM 5619 C C . LEU B 1 125 ? 8.859 -109.562 -42.375 1 80.88 125 LEU B C 1
ATOM 5621 O O . LEU B 1 125 ? 8.477 -109.25 -41.219 1 80.88 125 LEU B O 1
ATOM 5625 N N . VAL B 1 126 ? 10.047 -110.062 -42.594 1 80.88 126 VAL B N 1
ATOM 5626 C CA . VAL B 1 126 ? 11.062 -110.25 -41.531 1 80.88 126 VAL B CA 1
ATOM 5627 C C . VAL B 1 126 ? 12.359 -109.562 -42 1 80.88 126 VAL B C 1
ATOM 5629 O O . VAL B 1 126 ? 12.602 -109.375 -43.188 1 80.88 126 VAL B O 1
ATOM 5632 N N . ASN B 1 127 ? 13.094 -109.125 -41.062 1 80.88 127 ASN B N 1
ATOM 5633 C CA . ASN B 1 127 ? 14.414 -108.562 -41.344 1 80.88 127 ASN B CA 1
ATOM 5634 C C . ASN B 1 127 ? 15.375 -109.625 -41.844 1 80.88 127 ASN B C 1
ATOM 5636 O O . ASN B 1 127 ? 15.453 -110.688 -41.25 1 80.88 127 ASN B O 1
ATOM 5640 N N . ASP B 1 128 ? 16.156 -109.312 -42.781 1 80.06 128 ASP B N 1
ATOM 5641 C CA . ASP B 1 128 ? 17.047 -110.312 -43.406 1 80.06 128 ASP B CA 1
ATOM 5642 C C . ASP B 1 128 ? 18.141 -110.75 -42.438 1 80.06 128 ASP B C 1
ATOM 5644 O O . ASP B 1 128 ? 18.422 -111.938 -42.312 1 80.06 128 ASP B O 1
ATOM 5648 N N . ALA B 1 129 ? 18.688 -109.812 -41.719 1 80.94 129 ALA B N 1
ATOM 5649 C CA . ALA B 1 129 ? 19.781 -110.062 -40.781 1 80.94 129 ALA B CA 1
ATOM 5650 C C . ALA B 1 129 ? 19.25 -110.688 -39.5 1 80.94 129 ALA B C 1
ATOM 5652 O O . ALA B 1 129 ? 19.891 -111.562 -38.875 1 80.94 129 ALA B O 1
ATOM 5653 N N . ASP B 1 130 ? 17.984 -110.312 -39.031 1 85.19 130 ASP B N 1
ATOM 5654 C CA . ASP B 1 130 ? 17.359 -110.75 -37.812 1 85.19 130 ASP B CA 1
ATOM 5655 C C . ASP B 1 130 ? 15.883 -111.062 -38 1 85.19 130 ASP B C 1
ATOM 5657 O O . ASP B 1 130 ? 15.039 -110.188 -37.875 1 85.19 130 ASP B O 1
ATOM 5661 N N . PRO B 1 131 ? 15.625 -112.25 -38.312 1 81.88 131 PRO B N 1
ATOM 5662 C CA . PRO B 1 131 ? 14.242 -112.625 -38.656 1 81.88 131 PRO B CA 1
ATOM 5663 C C . PRO B 1 131 ? 13.297 -112.438 -37.469 1 81.88 131 PRO B C 1
ATOM 5665 O O . PRO B 1 131 ? 12.078 -112.625 -37.594 1 81.88 131 PRO B O 1
ATOM 5668 N N . THR B 1 132 ? 13.797 -112.125 -36.312 1 84.12 132 THR B N 1
ATOM 5669 C CA . THR B 1 132 ? 12.914 -111.938 -35.188 1 84.12 132 THR B CA 1
ATOM 5670 C C . THR B 1 132 ? 12.305 -110.5 -35.25 1 84.12 132 THR B C 1
ATOM 5672 O O . THR B 1 132 ? 11.383 -110.188 -34.5 1 84.12 132 THR B O 1
ATOM 5675 N N . LYS B 1 133 ? 12.953 -109.75 -36.094 1 83 133 LYS B N 1
ATOM 5676 C CA . LYS B 1 133 ? 12.305 -108.5 -36.469 1 83 133 LYS B CA 1
ATOM 5677 C C . LYS B 1 133 ? 11.219 -108.75 -37.5 1 83 133 LYS B C 1
ATOM 5679 O O . LYS B 1 133 ? 11.523 -109 -38.688 1 83 133 LYS B O 1
ATOM 5684 N N . LYS B 1 134 ? 9.977 -108.688 -37.031 1 82.25 134 LYS B N 1
ATOM 5685 C CA . LYS B 1 134 ? 8.859 -109.062 -37.875 1 82.25 134 LYS B CA 1
ATOM 5686 C C . LYS B 1 134 ? 7.812 -107.938 -37.969 1 82.25 134 LYS B C 1
ATOM 5688 O O . LYS B 1 134 ? 7.512 -107.312 -36.969 1 82.25 134 LYS B O 1
ATOM 5693 N N . ALA B 1 135 ? 7.289 -107.688 -39.25 1 83.19 135 ALA B N 1
ATOM 5694 C CA . ALA B 1 135 ? 6.152 -106.812 -39.531 1 83.19 135 ALA B CA 1
ATOM 5695 C C . ALA B 1 135 ? 4.973 -107.625 -40.094 1 83.19 135 ALA B C 1
ATOM 5697 O O . ALA B 1 135 ? 5.125 -108.375 -41.062 1 83.19 135 ALA B O 1
ATOM 5698 N N . VAL B 1 136 ? 3.867 -107.5 -39.406 1 80.94 136 VAL B N 1
ATOM 5699 C CA . VAL B 1 136 ? 2.623 -108.062 -39.875 1 80.94 136 VAL B CA 1
ATOM 5700 C C . VAL B 1 136 ? 1.664 -106.938 -40.312 1 80.94 136 VAL B C 1
ATOM 5702 O O . VAL B 1 136 ? 1.765 -105.812 -39.844 1 80.94 136 VAL B O 1
ATOM 5705 N N . PHE B 1 137 ? 0.885 -107.25 -41.281 1 77.25 137 PHE B N 1
ATOM 5706 C CA . PHE B 1 137 ? -0.047 -106.25 -41.875 1 77.25 137 PHE B CA 1
ATOM 5707 C C . PHE B 1 137 ? -1.488 -106.688 -41.625 1 77.25 137 PHE B C 1
ATOM 5709 O O . PHE B 1 137 ? -1.798 -107.875 -41.656 1 77.25 137 PHE B O 1
ATOM 5716 N N . SER B 1 138 ? -2.295 -105.75 -41.219 1 80.31 138 SER B N 1
ATOM 5717 C CA . SER B 1 138 ? -3.717 -106 -41 1 80.31 138 SER B CA 1
ATOM 5718 C C . SER B 1 138 ? -4.574 -105.125 -41.875 1 80.31 138 SER B C 1
ATOM 5720 O O . SER B 1 138 ? -4.371 -103.875 -41.938 1 80.31 138 SER B O 1
ATOM 5722 N N . LEU B 1 139 ? -5.523 -105.688 -42.594 1 76.25 139 LEU B N 1
ATOM 5723 C CA . LEU B 1 139 ? -6.5 -104.938 -43.406 1 76.25 139 LEU B CA 1
ATOM 5724 C C . LEU B 1 139 ? -7.852 -104.875 -42.719 1 76.25 139 LEU B C 1
ATOM 5726 O O . LEU B 1 139 ? -8.867 -104.562 -43.344 1 76.25 139 LEU B O 1
ATOM 5730 N N . SER B 1 140 ? -7.762 -105.312 -41.406 1 79.38 140 SER B N 1
ATOM 5731 C CA . SER B 1 140 ? -9 -105.312 -40.625 1 79.38 140 SER B CA 1
ATOM 5732 C C . SER B 1 140 ? -9.688 -104 -40.656 1 79.38 140 SER B C 1
ATOM 5734 O O . SER B 1 140 ? -10.906 -103.875 -40.5 1 79.38 140 SER B O 1
ATOM 5736 N N . GLY B 1 141 ? -9.016 -102.875 -40.906 1 75.44 141 GLY B N 1
ATOM 5737 C CA . GLY B 1 141 ? -9.586 -101.562 -40.875 1 75.44 141 GLY B CA 1
ATOM 5738 C C . GLY B 1 141 ? -10.195 -101.188 -42.219 1 75.44 141 GLY B C 1
ATOM 5739 O O . GLY B 1 141 ? -10.898 -100.125 -42.312 1 75.44 141 GLY B O 1
ATOM 5740 N N . ILE B 1 142 ? -10.023 -101.938 -43.219 1 76.5 142 ILE B N 1
ATOM 5741 C CA . ILE B 1 142 ? -10.578 -101.625 -44.531 1 76.5 142 ILE B CA 1
ATOM 5742 C C . ILE B 1 142 ? -11.992 -102.188 -44.656 1 76.5 142 ILE B C 1
ATOM 5744 O O . ILE B 1 142 ? -12.227 -103.375 -44.312 1 76.5 142 ILE B O 1
ATOM 5748 N N . SER B 1 143 ? -12.883 -101.312 -45.031 1 78.56 143 SER B N 1
ATOM 5749 C CA . SER B 1 143 ? -14.281 -101.75 -45.156 1 78.56 143 SER B CA 1
ATOM 5750 C C . SER B 1 143 ? -14.445 -102.875 -46.156 1 78.56 143 SER B C 1
ATOM 5752 O O . SER B 1 143 ? -13.742 -102.875 -47.156 1 78.56 143 SER B O 1
ATOM 5754 N N . THR B 1 144 ? -15.359 -103.75 -45.781 1 82.06 144 THR B N 1
ATOM 5755 C CA . THR B 1 144 ? -15.672 -104.875 -46.656 1 82.06 144 THR B CA 1
ATOM 5756 C C . THR B 1 144 ? -16.047 -104.375 -48.062 1 82.06 144 THR B C 1
ATOM 5758 O O . THR B 1 144 ? -16.828 -103.438 -48.188 1 82.06 144 THR B O 1
ATOM 5761 N N . GLY B 1 145 ? -15.547 -105.062 -49.031 1 79 145 GLY B N 1
ATOM 5762 C CA . GLY B 1 145 ? -15.859 -104.812 -50.406 1 79 145 GLY B CA 1
ATOM 5763 C C . GLY B 1 145 ? -15.109 -103.562 -50.969 1 79 145 GLY B C 1
ATOM 5764 O O . GLY B 1 145 ? -15.438 -103.062 -52.031 1 79 145 GLY B O 1
ATOM 5765 N N . THR B 1 146 ? -14.227 -103.062 -50.062 1 77.44 146 THR B N 1
ATOM 5766 C CA . THR B 1 146 ? -13.508 -101.875 -50.469 1 77.44 146 THR B CA 1
ATOM 5767 C C . THR B 1 146 ? -12.062 -102.25 -50.844 1 77.44 146 THR B C 1
ATOM 5769 O O . THR B 1 146 ? -11.43 -103.062 -50.188 1 77.44 146 THR B O 1
ATOM 5772 N N . THR B 1 147 ? -11.578 -101.688 -51.906 1 77.38 147 THR B N 1
ATOM 5773 C CA . THR B 1 147 ? -10.156 -101.688 -52.281 1 77.38 147 THR B CA 1
ATOM 5774 C C . THR B 1 147 ? -9.516 -100.312 -52 1 77.38 147 THR B C 1
ATOM 5776 O O . THR B 1 147 ? -10.039 -99.312 -52.406 1 77.38 147 THR B O 1
ATOM 5779 N N . ARG B 1 148 ? -8.492 -100.312 -51.094 1 73.12 148 ARG B N 1
ATOM 5780 C CA . ARG B 1 148 ? -7.738 -99.125 -50.781 1 73.12 148 ARG B CA 1
ATOM 5781 C C . ARG B 1 148 ? -6.375 -99.125 -51.469 1 73.12 148 ARG B C 1
ATOM 5783 O O . ARG B 1 148 ? -5.707 -100.188 -51.5 1 73.12 148 ARG B O 1
ATOM 5790 N N . SER B 1 149 ? -6.125 -97.938 -52.094 1 75.44 149 SER B N 1
ATOM 5791 C CA . SER B 1 149 ? -4.828 -97.75 -52.719 1 75.44 149 SER B CA 1
ATOM 5792 C C . SER B 1 149 ? -3.945 -96.812 -51.906 1 75.44 149 SER B C 1
ATOM 5794 O O . SER B 1 149 ? -4.395 -95.75 -51.469 1 75.44 149 SER B O 1
ATOM 5796 N N . TYR B 1 150 ? -2.803 -97.312 -51.5 1 68.5 150 TYR B N 1
ATOM 5797 C CA . TYR B 1 150 ? -1.83 -96.5 -50.781 1 68.5 150 TYR B CA 1
ATOM 5798 C C . TYR B 1 150 ? -0.656 -96.125 -51.656 1 68.5 150 TYR B C 1
ATOM 5800 O O . TYR B 1 150 ? -0.087 -96.938 -52.344 1 68.5 150 TYR B O 1
ATOM 5808 N N . THR B 1 151 ? -0.491 -94.75 -51.844 1 70.5 151 THR B N 1
ATOM 5809 C CA . THR B 1 151 ? 0.649 -94.25 -52.594 1 70.5 151 THR B CA 1
ATOM 5810 C C . THR B 1 151 ? 1.832 -94 -51.688 1 70.5 151 THR B C 1
ATOM 5812 O O . THR B 1 151 ? 1.677 -93.375 -50.625 1 70.5 151 THR B O 1
ATOM 5815 N N . PHE B 1 152 ? 3 -94.562 -51.938 1 66.19 152 PHE B N 1
ATOM 5816 C CA . PHE B 1 152 ? 4.227 -94.312 -51.188 1 66.19 152 PHE B CA 1
ATOM 5817 C C . PHE B 1 152 ? 4.816 -92.938 -51.594 1 66.19 152 PHE B C 1
ATOM 5819 O O . PHE B 1 152 ? 4.836 -92.625 -52.781 1 66.19 152 PHE B O 1
ATOM 5826 N N . PRO B 1 153 ? 5.172 -92.125 -50.531 1 64.38 153 PRO B N 1
ATOM 5827 C CA . PRO B 1 153 ? 5.879 -90.875 -50.906 1 64.38 153 PRO B CA 1
ATOM 5828 C C . PRO B 1 153 ? 7.164 -91.125 -51.688 1 64.38 153 PRO B C 1
ATOM 5830 O O . PRO B 1 153 ? 7.781 -92.188 -51.531 1 64.38 153 PRO B O 1
ATOM 5833 N N . ASN B 1 154 ? 7.457 -90.125 -52.594 1 70.5 154 ASN B N 1
ATOM 5834 C CA . ASN B 1 154 ? 8.656 -90.25 -53.438 1 70.5 154 ASN B CA 1
ATOM 5835 C C . ASN B 1 154 ? 9.906 -89.812 -52.656 1 70.5 154 ASN B C 1
ATOM 5837 O O . ASN B 1 154 ? 10.594 -88.875 -53.031 1 70.5 154 ASN B O 1
ATOM 5841 N N . THR B 1 155 ? 10.07 -90.188 -51.5 1 67.94 155 THR B N 1
ATOM 5842 C CA . THR B 1 155 ? 11.227 -90 -50.625 1 67.94 155 THR B CA 1
ATOM 5843 C C . THR B 1 155 ? 11.398 -91.188 -49.688 1 67.94 155 THR B C 1
ATOM 5845 O O . THR B 1 155 ? 10.406 -91.75 -49.188 1 67.94 155 THR B O 1
ATOM 5848 N N . SER B 1 156 ? 12.672 -91.562 -49.656 1 67.88 156 SER B N 1
ATOM 5849 C CA . SER B 1 156 ? 12.961 -92.625 -48.656 1 67.88 156 SER B CA 1
ATOM 5850 C C . SER B 1 156 ? 12.844 -92.062 -47.25 1 67.88 156 SER B C 1
ATOM 5852 O O . SER B 1 156 ? 13.57 -91.125 -46.875 1 67.88 156 SER B O 1
ATOM 5854 N N . SER B 1 157 ? 11.664 -92.312 -46.594 1 69.69 157 SER B N 1
ATOM 5855 C CA . SER B 1 157 ? 11.469 -91.812 -45.219 1 69.69 157 SER B CA 1
ATOM 5856 C C . SER B 1 157 ? 10.68 -92.812 -44.375 1 69.69 157 SER B C 1
ATOM 5858 O O . SER B 1 157 ? 10.148 -93.812 -44.906 1 69.69 157 SER B O 1
ATOM 5860 N N . GLU B 1 158 ? 10.766 -92.5 -43.031 1 74.31 158 GLU B N 1
ATOM 5861 C CA . GLU B 1 158 ? 9.906 -93.188 -42.094 1 74.31 158 GLU B CA 1
ATOM 5862 C C . GLU B 1 158 ? 8.461 -92.75 -42.219 1 74.31 158 GLU B C 1
ATOM 5864 O O . GLU B 1 158 ? 8.195 -91.562 -42.344 1 74.31 158 GLU B O 1
ATOM 5869 N N . LEU B 1 159 ? 7.566 -93.688 -42.344 1 68.38 159 LEU B N 1
ATOM 5870 C CA . LEU B 1 159 ? 6.145 -93.375 -42.438 1 68.38 159 LEU B CA 1
ATOM 5871 C C . LEU B 1 159 ? 5.602 -92.938 -41.062 1 68.38 159 LEU B C 1
ATOM 5873 O O . LEU B 1 159 ? 6.012 -93.5 -40.031 1 68.38 159 LEU B O 1
ATOM 5877 N N . ALA B 1 160 ? 4.82 -91.875 -41.094 1 68.31 160 ALA B N 1
ATOM 5878 C CA . ALA B 1 160 ? 4.188 -91.375 -39.875 1 68.31 160 ALA B CA 1
ATOM 5879 C C . ALA B 1 160 ? 3.07 -92.312 -39.438 1 68.31 160 ALA B C 1
ATOM 5881 O O . ALA B 1 160 ? 2.4 -92.938 -40.25 1 68.31 160 ALA B O 1
ATOM 5882 N N . ILE B 1 161 ? 3.027 -92.438 -38.062 1 62 161 ILE B N 1
ATOM 5883 C CA . ILE B 1 161 ? 1.949 -93.188 -37.5 1 62 161 ILE B CA 1
ATOM 5884 C C . ILE B 1 161 ? 0.826 -92.312 -37.031 1 62 161 ILE B C 1
ATOM 5886 O O . ILE B 1 161 ? 1.053 -91.125 -36.75 1 62 161 ILE B O 1
ATOM 5890 N N . LEU B 1 162 ? -0.41 -92.75 -37.062 1 56.53 162 LEU B N 1
ATOM 5891 C CA . LEU B 1 162 ? -1.603 -91.938 -36.719 1 56.53 162 LEU B CA 1
ATOM 5892 C C . LEU B 1 162 ? -1.693 -91.75 -35.219 1 56.53 162 LEU B C 1
ATOM 5894 O O . LEU B 1 162 ? -2.242 -90.688 -34.781 1 56.53 162 LEU B O 1
ATOM 5898 N N . ALA B 1 163 ? -1.185 -92.562 -34.406 1 56.84 163 ALA B N 1
ATOM 5899 C CA . ALA B 1 163 ? -1.332 -92.438 -32.938 1 56.84 163 ALA B CA 1
ATOM 5900 C C . ALA B 1 163 ? 0.027 -92.438 -32.25 1 56.84 163 ALA B C 1
ATOM 5902 O O . ALA B 1 163 ? 0.948 -93.125 -32.688 1 56.84 163 ALA B O 1
ATOM 5903 N N . GLY B 1 164 ? 0.352 -91.5 -31.219 1 58.97 164 GLY B N 1
ATOM 5904 C CA . GLY B 1 164 ? 1.578 -91.375 -30.469 1 58.97 164 GLY B CA 1
ATOM 5905 C C . GLY B 1 164 ? 2.301 -90.062 -30.797 1 58.97 164 GLY B C 1
ATOM 5906 O O . GLY B 1 164 ? 1.791 -89.25 -31.547 1 58.97 164 GLY B O 1
ATOM 5907 N N . THR B 1 165 ? 3.26 -89.75 -30 1 59.72 165 THR B N 1
ATOM 5908 C CA . THR B 1 165 ? 4.086 -88.562 -30.219 1 59.72 165 THR B CA 1
ATOM 5909 C C . THR B 1 165 ? 4.977 -88.75 -31.438 1 59.72 165 THR B C 1
ATOM 5911 O O . THR B 1 165 ? 5.668 -89.75 -31.562 1 59.72 165 THR B O 1
ATOM 5914 N N . GLN B 1 166 ? 4.688 -87.938 -32.375 1 65.31 166 GLN B N 1
ATOM 5915 C CA . GLN B 1 166 ? 5.512 -88 -33.562 1 65.31 166 GLN B CA 1
ATOM 5916 C C . GLN B 1 166 ? 6.242 -86.625 -33.781 1 65.31 166 GLN B C 1
ATOM 5918 O O . GLN B 1 166 ? 5.664 -85.562 -33.594 1 65.31 166 GLN B O 1
ATOM 5923 N N . THR B 1 167 ? 7.434 -86.688 -33.969 1 63.97 167 THR B N 1
ATOM 5924 C CA . THR B 1 167 ? 8.242 -85.5 -34.312 1 63.97 167 THR B CA 1
ATOM 5925 C C . THR B 1 167 ? 8.422 -85.375 -35.844 1 63.97 167 THR B C 1
ATOM 5927 O O . THR B 1 167 ? 8.914 -86.312 -36.469 1 63.97 167 THR B O 1
ATOM 5930 N N . PHE B 1 168 ? 7.676 -84.375 -36.344 1 67.12 168 PHE B N 1
ATOM 5931 C CA . PHE B 1 168 ? 7.84 -84.062 -37.75 1 67.12 168 PHE B CA 1
ATOM 5932 C C . PHE B 1 168 ? 9 -83.125 -37.969 1 67.12 168 PHE B C 1
ATOM 5934 O O . PHE B 1 168 ? 9.062 -82.062 -37.344 1 67.12 168 PHE B O 1
ATOM 5941 N N . THR B 1 169 ? 10 -83.562 -38.562 1 65.25 169 THR B N 1
ATOM 5942 C CA . THR B 1 169 ? 11.156 -82.75 -38.875 1 65.25 169 THR B CA 1
ATOM 5943 C C . THR B 1 169 ? 11.102 -82.25 -40.312 1 65.25 169 THR B C 1
ATOM 5945 O O . THR B 1 169 ? 10.531 -82.938 -41.188 1 65.25 169 THR B O 1
ATOM 5948 N N . GLY B 1 170 ? 11.57 -81 -40.625 1 66.31 170 GLY B N 1
ATOM 5949 C CA . GLY B 1 170 ? 11.445 -80.312 -41.938 1 66.31 170 GLY B CA 1
ATOM 5950 C C . GLY B 1 170 ? 10.172 -79.5 -42.062 1 66.31 170 GLY B C 1
ATOM 5951 O O . GLY B 1 170 ? 9.438 -79.312 -41.094 1 66.31 170 GLY B O 1
ATOM 5952 N N . ASN B 1 171 ? 9.984 -78.875 -43.188 1 63.62 171 ASN B N 1
ATOM 5953 C CA . ASN B 1 171 ? 8.836 -78 -43.375 1 63.62 171 ASN B CA 1
ATOM 5954 C C . ASN B 1 171 ? 7.539 -78.812 -43.5 1 63.62 171 ASN B C 1
ATOM 5956 O O . ASN B 1 171 ? 7.469 -79.812 -44.219 1 63.62 171 ASN B O 1
ATOM 5960 N N . LYS B 1 172 ? 6.648 -78.562 -42.531 1 69.81 172 LYS B N 1
ATOM 5961 C CA . LYS B 1 172 ? 5.285 -79.125 -42.625 1 69.81 172 LYS B CA 1
ATOM 5962 C C . LYS B 1 172 ? 4.289 -78 -42.906 1 69.81 172 LYS B C 1
ATOM 5964 O O . LYS B 1 172 ? 4.27 -77 -42.219 1 69.81 172 LYS B O 1
ATOM 5969 N N . THR B 1 173 ? 3.701 -78 -44.125 1 64.25 173 THR B N 1
ATOM 5970 C CA . THR B 1 173 ? 2.672 -77.062 -44.469 1 64.25 173 THR B CA 1
ATOM 5971 C C . THR B 1 173 ? 1.279 -77.625 -44.25 1 64.25 173 THR B C 1
ATOM 5973 O O . THR B 1 173 ? 0.958 -78.75 -44.75 1 64.25 173 THR B O 1
ATOM 5976 N N . PHE B 1 174 ? 0.636 -77.062 -43.25 1 61.69 174 PHE B N 1
ATOM 5977 C CA . PHE B 1 174 ? -0.748 -77.438 -43 1 61.69 174 PHE B CA 1
ATOM 5978 C C . PHE B 1 174 ? -1.711 -76.438 -43.656 1 61.69 174 PHE B C 1
ATOM 5980 O O . PHE B 1 174 ? -1.75 -75.25 -43.344 1 61.69 174 PHE B O 1
ATOM 5987 N N . SER B 1 175 ? -2.18 -76.875 -44.812 1 55.84 175 SER B N 1
ATOM 5988 C CA . SER B 1 175 ? -3.186 -76.125 -45.562 1 55.84 175 SER B CA 1
ATOM 5989 C C . SER B 1 175 ? -4.594 -76.438 -45.062 1 55.84 175 SER B C 1
ATOM 5991 O O . SER B 1 175 ? -4.934 -77.625 -44.906 1 55.84 175 SER B O 1
ATOM 5993 N N . GLY B 1 176 ? -5.391 -75.438 -44.594 1 55.59 176 GLY B N 1
ATOM 5994 C CA . GLY B 1 176 ? -6.672 -75.5 -43.906 1 55.59 176 GLY B CA 1
ATOM 5995 C C . GLY B 1 176 ? -6.602 -75.062 -42.469 1 55.59 176 GLY B C 1
ATOM 5996 O O . GLY B 1 176 ? -5.789 -74.188 -42.125 1 55.59 176 GLY B O 1
ATOM 5997 N N . THR B 1 177 ? -7.574 -75.562 -41.625 1 50.78 177 THR B N 1
ATOM 5998 C CA . THR B 1 177 ? -7.617 -75.188 -40.219 1 50.78 177 THR B CA 1
ATOM 5999 C C . THR B 1 177 ? -6.734 -76.125 -39.375 1 50.78 177 THR B C 1
ATOM 6001 O O . THR B 1 177 ? -6.809 -77.312 -39.5 1 50.78 177 THR B O 1
ATOM 6004 N N . LEU B 1 178 ? -5.688 -75.5 -38.812 1 58.78 178 LEU B N 1
ATOM 6005 C CA . LEU B 1 178 ? -4.91 -76.188 -37.812 1 58.78 178 LEU B CA 1
ATOM 6006 C C . LEU B 1 178 ? -5.488 -76 -36.406 1 58.78 178 LEU B C 1
ATOM 6008 O O . LEU B 1 178 ? -5.52 -74.875 -35.938 1 58.78 178 LEU B O 1
ATOM 6012 N N . THR B 1 179 ? -6.27 -76.875 -35.906 1 51.41 179 THR B N 1
ATOM 6013 C CA . THR B 1 179 ? -6.82 -76.812 -34.562 1 51.41 179 THR B CA 1
ATOM 6014 C C . THR B 1 179 ? -5.934 -77.562 -33.594 1 51.41 179 THR B C 1
ATOM 6016 O O . THR B 1 179 ? -5.594 -78.75 -33.812 1 51.41 179 THR B O 1
ATOM 6019 N N . ALA B 1 180 ? -5.227 -76.688 -32.719 1 52.41 180 ALA B N 1
ATOM 6020 C CA . ALA B 1 180 ? -4.539 -77.312 -31.578 1 52.41 180 ALA B CA 1
ATOM 6021 C C . ALA B 1 180 ? -5.422 -77.375 -30.344 1 52.41 180 ALA B C 1
ATOM 6023 O O . ALA B 1 180 ? -5.93 -76.312 -29.922 1 52.41 180 ALA B O 1
ATOM 6024 N N . SER B 1 181 ? -6 -78.375 -29.922 1 47.12 181 SER B N 1
ATOM 6025 C CA . SER B 1 181 ? -6.875 -78.438 -28.766 1 47.12 181 SER B CA 1
ATOM 6026 C C . SER B 1 181 ? -6.133 -78.062 -27.484 1 47.12 181 SER B C 1
ATOM 6028 O O . SER B 1 181 ? -6.754 -77.625 -26.5 1 47.12 181 SER B O 1
ATOM 6030 N N . GLY B 1 182 ? -4.75 -78.188 -27.438 1 40.03 182 GLY B N 1
ATOM 6031 C CA . GLY B 1 182 ? -3.963 -77.75 -26.297 1 40.03 182 GLY B CA 1
ATOM 6032 C C . GLY B 1 182 ? -3.133 -76.5 -26.578 1 40.03 182 GLY B C 1
ATOM 6033 O O . GLY B 1 182 ? -3.568 -75.625 -27.328 1 40.03 182 GLY B O 1
ATOM 6034 N N . THR B 1 183 ? -1.9 -76.438 -25.906 1 42.5 183 THR B N 1
ATOM 6035 C CA . THR B 1 183 ? -0.998 -75.25 -25.984 1 42.5 183 THR B CA 1
ATOM 6036 C C . THR B 1 183 ? -0.161 -75.312 -27.25 1 42.5 183 THR B C 1
ATOM 6038 O O . THR B 1 183 ? 0.28 -76.375 -27.672 1 42.5 183 THR B O 1
ATOM 6041 N N . VAL B 1 184 ? -0.239 -74.312 -28.062 1 51.12 184 VAL B N 1
ATOM 6042 C CA . VAL B 1 184 ? 0.757 -74.125 -29.125 1 51.12 184 VAL B CA 1
ATOM 6043 C C . VAL B 1 184 ? 2.012 -73.5 -28.547 1 51.12 184 VAL B C 1
ATOM 6045 O O . VAL B 1 184 ? 1.96 -72.375 -28.078 1 51.12 184 VAL B O 1
ATOM 6048 N N . THR B 1 185 ? 3.043 -74.25 -28.094 1 43.69 185 THR B N 1
ATOM 6049 C CA . THR B 1 185 ? 4.324 -73.75 -27.578 1 43.69 185 THR B CA 1
ATOM 6050 C C . THR B 1 185 ? 5.297 -73.5 -28.734 1 43.69 185 THR B C 1
ATOM 6052 O O . THR B 1 185 ? 5.488 -74.375 -29.594 1 43.69 185 THR B O 1
ATOM 6055 N N . VAL B 1 186 ? 5.621 -72.125 -28.953 1 41 186 VAL B N 1
ATOM 6056 C CA . VAL B 1 186 ? 6.648 -71.812 -29.922 1 41 186 VAL B CA 1
ATOM 6057 C C . VAL B 1 186 ? 8.008 -71.688 -29.234 1 41 186 VAL B C 1
ATOM 6059 O O . VAL B 1 186 ? 8.133 -71 -28.203 1 41 186 VAL B O 1
ATOM 6062 N N . SER B 1 187 ? 8.867 -72.625 -29.109 1 37.94 187 SER B N 1
ATOM 6063 C CA . SER B 1 187 ? 10.148 -72.625 -28.406 1 37.94 187 SER B CA 1
ATOM 6064 C C . SER B 1 187 ? 11.188 -71.812 -29.109 1 37.94 187 SER B C 1
ATOM 6066 O O . SER B 1 187 ? 12.289 -71.562 -28.609 1 37.94 187 SER B O 1
ATOM 6068 N N . GLY B 1 188 ? 11.125 -71.562 -30.312 1 35 188 GLY B N 1
ATOM 6069 C CA . GLY B 1 188 ? 12.227 -70.75 -30.812 1 35 188 GLY B CA 1
ATOM 6070 C C . GLY B 1 188 ? 12.234 -69.375 -30.266 1 35 188 GLY B C 1
ATOM 6071 O O . GLY B 1 188 ? 11.32 -68.938 -29.531 1 35 188 GLY B O 1
ATOM 6072 N N . ALA B 1 189 ? 13.406 -68.688 -30.219 1 32.25 189 ALA B N 1
ATOM 6073 C CA . ALA B 1 189 ? 13.68 -67.375 -29.672 1 32.25 189 ALA B CA 1
ATOM 6074 C C . ALA B 1 189 ? 12.586 -66.375 -30.062 1 32.25 189 ALA B C 1
ATOM 6076 O O . ALA B 1 189 ? 12.258 -65.438 -29.281 1 32.25 189 ALA B O 1
ATOM 6077 N N . THR B 1 190 ? 12.227 -66.312 -31.297 1 32.69 190 THR B N 1
ATOM 6078 C CA . THR B 1 190 ? 11.32 -65.25 -31.812 1 32.69 190 THR B CA 1
ATOM 6079 C C . THR B 1 190 ? 10.039 -65.875 -32.344 1 32.69 190 THR B C 1
ATOM 6081 O O . THR B 1 190 ? 10.094 -66.875 -33.094 1 32.69 190 THR B O 1
ATOM 6084 N N . ALA B 1 191 ? 8.969 -66 -31.562 1 38.22 191 ALA B N 1
ATOM 6085 C CA . ALA B 1 191 ? 7.691 -66.312 -32.188 1 38.22 191 ALA B CA 1
ATOM 6086 C C . ALA B 1 191 ? 7.008 -65.125 -32.75 1 38.22 191 ALA B C 1
ATOM 6088 O O . ALA B 1 191 ? 6.883 -64.062 -32.094 1 38.22 191 ALA B O 1
ATOM 6089 N N . THR B 1 192 ? 7.285 -64.688 -34 1 37.19 192 THR B N 1
ATOM 6090 C CA . THR B 1 192 ? 6.539 -63.625 -34.656 1 37.19 192 THR B CA 1
ATOM 6091 C C . THR B 1 192 ? 5.098 -64.062 -34.906 1 37.19 192 THR B C 1
ATOM 6093 O O . THR B 1 192 ? 4.859 -65.062 -35.625 1 37.19 192 THR B O 1
ATOM 6096 N N . ILE B 1 193 ? 4.227 -63.844 -34.062 1 41.97 193 ILE B N 1
ATOM 6097 C CA . ILE B 1 193 ? 2.793 -64.062 -34.219 1 41.97 193 ILE B CA 1
ATOM 6098 C C . ILE B 1 193 ? 2.143 -62.75 -34.656 1 41.97 193 ILE B C 1
ATOM 6100 O O . ILE B 1 193 ? 2.381 -61.688 -34.062 1 41.97 193 ILE B O 1
ATOM 6104 N N . GLY B 1 194 ? 1.459 -62.5 -35.844 1 42.72 194 GLY B N 1
ATOM 6105 C CA . GLY B 1 194 ? 0.665 -61.312 -36.156 1 42.72 194 GLY B CA 1
ATOM 6106 C C . GLY B 1 194 ? 1.147 -60.562 -37.406 1 42.72 194 GLY B C 1
ATOM 6107 O O . GLY B 1 194 ? 0.994 -59.344 -37.5 1 42.72 194 GLY B O 1
ATOM 6108 N N . THR B 1 195 ? 1.934 -61.125 -38.25 1 37.97 195 THR B N 1
ATOM 6109 C CA . THR B 1 195 ? 2.27 -60.438 -39.5 1 37.97 195 THR B CA 1
ATOM 6110 C C . THR B 1 195 ? 1.08 -60.406 -40.438 1 37.97 195 THR B C 1
ATOM 6112 O O . THR B 1 195 ? 0.987 -61.25 -41.344 1 37.97 195 THR B O 1
ATOM 6115 N N . ALA B 1 196 ? -0.123 -60.094 -39.969 1 37.19 196 ALA B N 1
ATOM 6116 C CA . ALA B 1 196 ? -1.19 -60.031 -40.969 1 37.19 196 ALA B CA 1
ATOM 6117 C C . ALA B 1 196 ? -1.015 -58.844 -41.875 1 37.19 196 ALA B C 1
ATOM 6119 O O . ALA B 1 196 ? -0.602 -57.75 -41.438 1 37.19 196 ALA B O 1
ATOM 6120 N N . THR B 1 197 ? -0.883 -59.031 -43.125 1 40.81 197 THR B N 1
ATOM 6121 C CA . THR B 1 197 ? -0.842 -58 -44.156 1 40.81 197 THR B CA 1
ATOM 6122 C C . THR B 1 197 ? -2.154 -57.219 -44.188 1 40.81 197 THR B C 1
ATOM 6124 O O . THR B 1 197 ? -2.207 -56.094 -44.719 1 40.81 197 THR B O 1
ATOM 6127 N N . GLY B 1 198 ? -3.311 -57.719 -43.781 1 38.62 198 GLY B N 1
ATOM 6128 C CA . GLY B 1 198 ? -4.578 -57 -43.75 1 38.62 198 GLY B CA 1
ATOM 6129 C C . GLY B 1 198 ? -4.973 -56.562 -42.344 1 38.62 198 GLY B C 1
ATOM 6130 O O . GLY B 1 198 ? -4.156 -56.625 -41.406 1 38.62 198 GLY B O 1
ATOM 6131 N N . THR B 1 199 ? -6.227 -55.969 -42.125 1 39.06 199 THR B N 1
ATOM 6132 C CA . THR B 1 199 ? -6.832 -55.625 -40.844 1 39.06 199 THR B CA 1
ATOM 6133 C C . THR B 1 199 ? -6.914 -56.844 -39.938 1 39.06 199 THR B C 1
ATOM 6135 O O . THR B 1 199 ? -7.352 -57.906 -40.375 1 39.06 199 THR B O 1
ATOM 6138 N N . ALA B 1 200 ? -6.133 -56.906 -38.844 1 40.38 200 ALA B N 1
ATOM 6139 C CA . ALA B 1 200 ? -6.172 -58.031 -37.938 1 40.38 200 ALA B CA 1
ATOM 6140 C C . ALA B 1 200 ? -6.348 -57.594 -36.469 1 40.38 200 ALA B C 1
ATOM 6142 O O . ALA B 1 200 ? -5.965 -56.469 -36.125 1 40.38 200 ALA B O 1
ATOM 6143 N N . THR B 1 201 ? -7.223 -58.188 -35.688 1 40.56 201 THR B N 1
ATOM 6144 C CA . THR B 1 201 ? -7.348 -58.062 -34.219 1 40.56 201 THR B CA 1
ATOM 6145 C C . THR B 1 201 ? -6.625 -59.219 -33.531 1 40.56 201 THR B C 1
ATOM 6147 O O . THR B 1 201 ? -6.887 -60.375 -33.781 1 40.56 201 THR B O 1
ATOM 6150 N N . TYR B 1 202 ? -5.469 -58.969 -32.75 1 45.56 202 TYR B N 1
ATOM 6151 C CA . TYR B 1 202 ? -4.746 -59.969 -31.984 1 45.56 202 TYR B CA 1
ATOM 6152 C C . TYR B 1 202 ? -5.066 -59.844 -30.5 1 45.56 202 TYR B C 1
ATOM 6154 O O . TYR B 1 202 ? -5.09 -58.719 -29.953 1 45.56 202 TYR B O 1
ATOM 6162 N N . GLY B 1 203 ? -5.699 -60.844 -29.859 1 44.44 203 GLY B N 1
ATOM 6163 C CA . GLY B 1 203 ? -5.82 -60.969 -28.422 1 44.44 203 GLY B CA 1
ATOM 6164 C C . GLY B 1 203 ? -4.629 -61.656 -27.781 1 44.44 203 GLY B C 1
ATOM 6165 O O . GLY B 1 203 ? -4.164 -62.688 -28.266 1 44.44 203 GLY B O 1
ATOM 6166 N N . LEU B 1 204 ? -3.75 -61.031 -27.109 1 44.53 204 LEU B N 1
ATOM 6167 C CA . LEU B 1 204 ? -2.633 -61.656 -26.391 1 44.53 204 LEU B CA 1
ATOM 6168 C C . LEU B 1 204 ? -2.799 -61.5 -24.891 1 44.53 204 LEU B C 1
ATOM 6170 O O . LEU B 1 204 ? -3.1 -60.406 -24.406 1 44.53 204 LEU B O 1
ATOM 6174 N N . GLY B 1 205 ? -2.582 -62.562 -24.125 1 42.69 205 GLY B N 1
ATOM 6175 C CA . GLY B 1 205 ? -2.734 -62.562 -22.688 1 42.69 205 GLY B CA 1
ATOM 6176 C C . GLY B 1 205 ? -4.168 -62.344 -22.234 1 42.69 205 GLY B C 1
ATOM 6177 O O . GLY B 1 205 ? -4.41 -61.719 -21.203 1 42.69 205 GLY B O 1
ATOM 6178 N N . THR B 1 206 ? -5.031 -62.594 -23.172 1 38.75 206 THR B N 1
ATOM 6179 C CA . THR B 1 206 ? -6.445 -62.562 -22.828 1 38.75 206 THR B CA 1
ATOM 6180 C C . THR B 1 206 ? -6.875 -63.938 -22.281 1 38.75 206 THR B C 1
ATOM 6182 O O . THR B 1 206 ? -6.281 -64.938 -22.625 1 38.75 206 THR B O 1
ATOM 6185 N N . GLY B 1 207 ? -7.555 -63.969 -20.984 1 37.53 207 GLY B N 1
ATOM 6186 C CA . GLY B 1 207 ? -8.07 -65.125 -20.219 1 37.53 207 GLY B CA 1
ATOM 6187 C C . GLY B 1 207 ? -7.531 -65.188 -18.812 1 37.53 207 GLY B C 1
ATOM 6188 O O . GLY B 1 207 ? -6.965 -64.188 -18.312 1 37.53 207 GLY B O 1
ATOM 6189 N N . ALA B 1 208 ? -7.578 -66.312 -18.031 1 36.38 208 ALA B N 1
ATOM 6190 C CA . ALA B 1 208 ? -7.281 -66.5 -16.609 1 36.38 208 ALA B CA 1
ATOM 6191 C C . ALA B 1 208 ? -5.777 -66.5 -16.359 1 36.38 208 ALA B C 1
ATOM 6193 O O . ALA B 1 208 ? -5.035 -67.25 -17.031 1 36.38 208 ALA B O 1
ATOM 6194 N N . THR B 1 209 ? -5.129 -65.375 -16.234 1 41.53 209 THR B N 1
ATOM 6195 C CA . THR B 1 209 ? -3.725 -65.375 -15.844 1 41.53 209 THR B CA 1
ATOM 6196 C C . THR B 1 209 ? -3.566 -65.75 -14.375 1 41.53 209 THR B C 1
ATOM 6198 O O . THR B 1 209 ? -4.383 -65.312 -13.531 1 41.53 209 THR B O 1
ATOM 6201 N N . THR B 1 210 ? -2.834 -66.875 -14.172 1 34.78 210 THR B N 1
ATOM 6202 C CA . THR B 1 210 ? -2.588 -67.312 -12.805 1 34.78 210 THR B CA 1
ATOM 6203 C C . THR B 1 210 ? -1.935 -66.188 -11.992 1 34.78 210 THR B C 1
ATOM 6205 O O . THR B 1 210 ? -1.093 -65.438 -12.5 1 34.78 210 THR B O 1
ATOM 6208 N N . THR B 1 211 ? -2.268 -66 -10.75 1 45.62 211 THR B N 1
ATOM 6209 C CA . THR B 1 211 ? -1.809 -65.062 -9.734 1 45.62 211 THR B CA 1
ATOM 6210 C C . THR B 1 211 ? -0.298 -65.188 -9.547 1 45.62 211 THR B C 1
ATOM 6212 O O . THR B 1 211 ? 0.259 -66.25 -9.539 1 45.62 211 THR B O 1
ATOM 6215 N N . GLY B 1 212 ? 0.529 -64.25 -9.617 1 44.62 212 GLY B N 1
ATOM 6216 C CA . GLY B 1 212 ? 1.948 -64.125 -9.312 1 44.62 212 GLY B CA 1
ATOM 6217 C C . GLY B 1 212 ? 2.824 -64.125 -10.555 1 44.62 212 GLY B C 1
ATOM 6218 O O . GLY B 1 212 ? 4.039 -63.938 -10.461 1 44.62 212 GLY B O 1
ATOM 6219 N N . LEU B 1 213 ? 2.367 -64.5 -11.625 1 39 213 LEU B N 1
ATOM 6220 C CA . LEU B 1 213 ? 3.236 -64.562 -12.797 1 39 213 LEU B CA 1
ATOM 6221 C C . LEU B 1 213 ? 3.047 -63.312 -13.664 1 39 213 LEU B C 1
ATOM 6223 O O . LEU B 1 213 ? 1.938 -62.781 -13.766 1 39 213 LEU B O 1
ATOM 6227 N N . THR B 1 214 ? 4.199 -62.562 -14.078 1 40.41 214 THR B N 1
ATOM 6228 C CA . THR B 1 214 ? 4.254 -61.375 -14.938 1 40.41 214 THR B CA 1
ATOM 6229 C C . THR B 1 214 ? 4.316 -61.781 -16.406 1 40.41 214 THR B C 1
ATOM 6231 O O . THR B 1 214 ? 5.121 -62.656 -16.797 1 40.41 214 THR B O 1
ATOM 6234 N N . LYS B 1 215 ? 3.293 -61.375 -17.266 1 44.34 215 LYS B N 1
ATOM 6235 C CA . LYS B 1 215 ? 3.352 -61.469 -18.719 1 44.34 215 LYS B CA 1
ATOM 6236 C C . LYS B 1 215 ? 3.748 -60.156 -19.344 1 44.34 215 LYS B C 1
ATOM 6238 O O . LYS B 1 215 ? 3.219 -59.094 -18.984 1 44.34 215 LYS B O 1
ATOM 6243 N N . THR B 1 216 ? 4.996 -60.125 -20.047 1 42.38 216 THR B N 1
ATOM 6244 C CA . THR B 1 216 ? 5.445 -58.969 -20.781 1 42.38 216 THR B CA 1
ATOM 6245 C C . THR B 1 216 ? 5.027 -59.031 -22.25 1 42.38 216 THR B C 1
ATOM 6247 O O . THR B 1 216 ? 5.254 -60.062 -22.906 1 42.38 216 THR B O 1
ATOM 6250 N N . VAL B 1 217 ? 4.172 -58.156 -22.844 1 47.06 217 VAL B N 1
ATOM 6251 C CA . VAL B 1 217 ? 3.812 -58.031 -24.25 1 47.06 217 VAL B CA 1
ATOM 6252 C C . VAL B 1 217 ? 4.457 -56.781 -24.828 1 47.06 217 VAL B C 1
ATOM 6254 O O . VAL B 1 217 ? 4.219 -55.688 -24.359 1 47.06 217 VAL B O 1
ATOM 6257 N N . ASN B 1 218 ? 5.543 -56.938 -25.688 1 42.75 218 ASN B N 1
ATOM 6258 C CA . ASN B 1 218 ? 6.07 -55.875 -26.531 1 42.75 218 ASN B CA 1
ATOM 6259 C C . ASN B 1 218 ? 5.195 -55.625 -27.75 1 42.75 218 ASN B C 1
ATOM 6261 O O . ASN B 1 218 ? 4.957 -56.562 -28.531 1 42.75 218 ASN B O 1
ATOM 6265 N N . LEU B 1 219 ? 4.508 -54.656 -27.922 1 46.22 219 LEU B N 1
ATOM 6266 C CA . LEU B 1 219 ? 3.545 -54.312 -28.969 1 46.22 219 LEU B CA 1
ATOM 6267 C C . LEU B 1 219 ? 4.066 -53.188 -29.859 1 46.22 219 LEU B C 1
ATOM 6269 O O . LEU B 1 219 ? 4.469 -52.125 -29.359 1 46.22 219 LEU B O 1
ATOM 6273 N N . GLY B 1 220 ? 4.066 -53.344 -31.219 1 43.19 220 GLY B N 1
ATOM 6274 C CA . GLY B 1 220 ? 4.305 -52.312 -32.219 1 43.19 220 GLY B CA 1
ATOM 6275 C C . GLY B 1 220 ? 5.738 -51.812 -32.219 1 43.19 220 GLY B C 1
ATOM 6276 O O . GLY B 1 220 ? 5.984 -50.625 -32.469 1 43.19 220 GLY B O 1
ATOM 6277 N N . THR B 1 221 ? 6.699 -52.5 -31.703 1 44 221 THR B N 1
ATOM 6278 C CA . THR B 1 221 ? 8.086 -52.031 -31.703 1 44 221 THR B CA 1
ATOM 6279 C C . THR B 1 221 ? 8.664 -52.094 -33.125 1 44 221 THR B C 1
ATOM 6281 O O . THR B 1 221 ? 9.844 -51.781 -33.312 1 44 221 THR B O 1
ATOM 6284 N N . GLY B 1 222 ? 7.711 -52.094 -34.219 1 39.62 222 GLY B N 1
ATOM 6285 C CA . GLY B 1 222 ? 7.93 -52.094 -35.656 1 39.62 222 GLY B CA 1
ATOM 6286 C C . GLY B 1 222 ? 6.723 -51.625 -36.469 1 39.62 222 GLY B C 1
ATOM 6287 O O . GLY B 1 222 ? 5.73 -51.188 -35.875 1 39.62 222 GLY B O 1
ATOM 6288 N N . GLY B 1 223 ? 6.746 -50.844 -37.688 1 41.59 223 GLY B N 1
ATOM 6289 C CA . GLY B 1 223 ? 5.707 -50.344 -38.562 1 41.59 223 GLY B CA 1
ATOM 6290 C C . GLY B 1 223 ? 6.207 -49.312 -39.531 1 41.59 223 GLY B C 1
ATOM 6291 O O . GLY B 1 223 ? 7.254 -48.688 -39.312 1 41.59 223 GLY B O 1
ATOM 6292 N N . ALA B 1 224 ? 5.621 -49.594 -40.688 1 39.72 224 ALA B N 1
ATOM 6293 C CA . ALA B 1 224 ? 5.938 -48.594 -41.688 1 39.72 224 ALA B CA 1
ATOM 6294 C C . ALA B 1 224 ? 5.367 -47.25 -41.281 1 39.72 224 ALA B C 1
ATOM 6296 O O . ALA B 1 224 ? 4.367 -47.156 -40.594 1 39.72 224 ALA B O 1
ATOM 6297 N N . SER B 1 225 ? 6.047 -46.219 -41.688 1 42.66 225 SER B N 1
ATOM 6298 C CA . SER B 1 225 ? 5.551 -44.875 -41.594 1 42.66 225 SER B CA 1
ATOM 6299 C C . SER B 1 225 ? 4.109 -44.75 -42.062 1 42.66 225 SER B C 1
ATOM 6301 O O . SER B 1 225 ? 3.762 -45.281 -43.125 1 42.66 225 SER B O 1
ATOM 6303 N N . GLY B 1 226 ? 3.188 -44.344 -41.375 1 43.78 226 GLY B N 1
ATOM 6304 C CA . GLY B 1 226 ? 1.773 -44.219 -41.688 1 43.78 226 GLY B CA 1
ATOM 6305 C C . GLY B 1 226 ? 0.943 -45.375 -41.125 1 43.78 226 GLY B C 1
ATOM 6306 O O . GLY B 1 226 ? -0.279 -45.375 -41.281 1 43.78 226 GLY B O 1
ATOM 6307 N N . SER B 1 227 ? 1.523 -46.312 -40.625 1 35.66 227 SER B N 1
ATOM 6308 C CA . SER B 1 227 ? 0.732 -47.375 -40.031 1 35.66 227 SER B CA 1
ATOM 6309 C C . SER B 1 227 ? 0.268 -47.031 -38.625 1 35.66 227 SER B C 1
ATOM 6311 O O . SER B 1 227 ? 0.909 -46.25 -37.938 1 35.66 227 SER B O 1
ATOM 6313 N N . ASN B 1 228 ? -1.111 -47.156 -38.344 1 38.88 228 ASN B N 1
ATOM 6314 C CA . ASN B 1 228 ? -1.727 -46.906 -37.062 1 38.88 228 ASN B CA 1
ATOM 6315 C C . ASN B 1 228 ? -1.861 -48.219 -36.25 1 38.88 228 ASN B C 1
ATOM 6317 O O . ASN B 1 228 ? -2.309 -49.219 -36.75 1 38.88 228 ASN B O 1
ATOM 6321 N N . THR B 1 229 ? -1.226 -48.344 -35.125 1 44 229 THR B N 1
ATOM 6322 C CA . THR B 1 229 ? -1.49 -49.406 -34.156 1 44 229 THR B CA 1
ATOM 6323 C C . THR B 1 229 ? -2.23 -48.875 -32.938 1 44 229 THR B C 1
ATOM 6325 O O . THR B 1 229 ? -1.776 -47.906 -32.312 1 44 229 THR B O 1
ATOM 6328 N N . VAL B 1 230 ? -3.557 -49.344 -32.781 1 41.97 230 VAL B N 1
ATOM 6329 C CA . VAL B 1 230 ? -4.352 -49.062 -31.578 1 41.97 230 VAL B CA 1
ATOM 6330 C C . VAL B 1 230 ? -4.133 -50.156 -30.547 1 41.97 230 VAL B C 1
ATOM 6332 O O . VAL B 1 230 ? -4.32 -51.344 -30.828 1 41.97 230 VAL B O 1
ATOM 6335 N N . VAL B 1 231 ? -3.461 -49.875 -29.422 1 46.69 231 VAL B N 1
ATOM 6336 C CA . VAL B 1 231 ? -3.26 -50.812 -28.312 1 46.69 231 VAL B CA 1
ATOM 6337 C C . VAL B 1 231 ? -4.184 -50.438 -27.156 1 46.69 231 VAL B C 1
ATOM 6339 O O . VAL B 1 231 ? -4.07 -49.375 -26.578 1 46.69 231 VAL B O 1
ATOM 6342 N N . ASN B 1 232 ? -5.309 -51.188 -27.016 1 43.09 232 ASN B N 1
ATOM 6343 C CA . ASN B 1 232 ? -6.156 -51.094 -25.828 1 43.09 232 ASN B CA 1
ATOM 6344 C C . ASN B 1 232 ? -5.582 -51.906 -24.672 1 43.09 232 ASN B C 1
ATOM 6346 O O . ASN B 1 232 ? -5.34 -53.094 -24.797 1 43.09 232 ASN B O 1
ATOM 6350 N N . ILE B 1 233 ? -5.121 -51.188 -23.781 1 46.03 233 ILE B N 1
ATOM 6351 C CA . ILE B 1 233 ? -4.504 -51.812 -22.609 1 46.03 233 ILE B CA 1
ATOM 6352 C C . ILE B 1 233 ? -5.453 -51.719 -21.422 1 46.03 233 ILE B C 1
ATOM 6354 O O . ILE B 1 233 ? -5.934 -50.656 -21.062 1 46.03 233 ILE B O 1
ATOM 6358 N N . GLY B 1 234 ? -5.699 -52.781 -20.75 1 44.97 234 GLY B N 1
ATOM 6359 C CA . GLY B 1 234 ? -6.406 -52.875 -19.484 1 44.97 234 GLY B CA 1
ATOM 6360 C C . GLY B 1 234 ? -7.852 -53.312 -19.641 1 44.97 234 GLY B C 1
ATOM 6361 O O . GLY B 1 234 ? -8.398 -53.25 -20.734 1 44.97 234 GLY B O 1
ATOM 6362 N N . SER B 1 235 ? -8.414 -54.125 -18.594 1 38.84 235 SER B N 1
ATOM 6363 C CA . SER B 1 235 ? -9.797 -54.562 -18.516 1 38.84 235 SER B CA 1
ATOM 6364 C C . SER B 1 235 ? -10.734 -53.406 -18.219 1 38.84 235 SER B C 1
ATOM 6366 O O . SER B 1 235 ? -10.375 -52.5 -17.469 1 38.84 235 SER B O 1
ATOM 6368 N N . ALA B 1 236 ? -11.727 -53.219 -19.078 1 39.31 236 ALA B N 1
ATOM 6369 C CA . ALA B 1 236 ? -12.812 -52.312 -18.703 1 39.31 236 ALA B CA 1
ATOM 6370 C C . ALA B 1 236 ? -13.438 -52.719 -17.375 1 39.31 236 ALA B C 1
ATOM 6372 O O . ALA B 1 236 ? -14.289 -52 -16.828 1 39.31 236 ALA B O 1
ATOM 6373 N N . SER B 1 237 ? -13.203 -53.938 -16.844 1 33.62 237 SER B N 1
ATOM 6374 C CA . SER B 1 237 ? -13.734 -54.344 -15.547 1 33.62 237 SER B CA 1
ATOM 6375 C C . SER B 1 237 ? -13.016 -53.625 -14.406 1 33.62 237 SER B C 1
ATOM 6377 O O . SER B 1 237 ? -11.789 -53.594 -14.375 1 33.62 237 SER B O 1
ATOM 6379 N N . SER B 1 238 ? -13.75 -52.969 -13.609 1 38.78 238 SER B N 1
ATOM 6380 C CA . SER B 1 238 ? -13.328 -52.281 -12.406 1 38.78 238 SER B CA 1
ATOM 6381 C C . SER B 1 238 ? -12.453 -53.156 -11.523 1 38.78 238 SER B C 1
ATOM 6383 O O . SER B 1 238 ? -12.781 -54.344 -11.281 1 38.78 238 SER B O 1
ATOM 6385 N N . GLY B 1 239 ? -11.273 -52.875 -11.039 1 39.53 239 GLY B N 1
ATOM 6386 C CA . GLY B 1 239 ? -10.367 -53.594 -10.164 1 39.53 239 GLY B CA 1
ATOM 6387 C C . GLY B 1 239 ? -9.195 -54.219 -10.898 1 39.53 239 GLY B C 1
ATOM 6388 O O . GLY B 1 239 ? -8.258 -54.719 -10.273 1 39.53 239 GLY B O 1
ATOM 6389 N N . ALA B 1 240 ? -9.281 -54.531 -12.055 1 35.41 240 ALA B N 1
ATOM 6390 C CA . ALA B 1 240 ? -8.172 -55.125 -12.789 1 35.41 240 ALA B CA 1
ATOM 6391 C C . ALA B 1 240 ? -7.145 -54.062 -13.188 1 35.41 240 ALA B C 1
ATOM 6393 O O . ALA B 1 240 ? -7.289 -53.406 -14.219 1 35.41 240 ALA B O 1
ATOM 6394 N N . ASN B 1 241 ? -6.414 -53.438 -12.219 1 34.5 241 ASN B N 1
ATOM 6395 C CA . ASN B 1 241 ? -5.516 -52.312 -12.258 1 34.5 241 ASN B CA 1
ATOM 6396 C C . ASN B 1 241 ? -4.203 -52.656 -12.961 1 34.5 241 ASN B C 1
ATOM 6398 O O . ASN B 1 241 ? -3.523 -53.594 -12.578 1 34.5 241 ASN B O 1
ATOM 6402 N N . GLY B 1 242 ? -4.113 -52.844 -14.25 1 36.34 242 GLY B N 1
ATOM 6403 C CA . GLY B 1 242 ? -2.836 -53.031 -14.922 1 36.34 242 GLY B CA 1
ATOM 6404 C C . GLY B 1 242 ? -2.033 -51.781 -15.078 1 36.34 242 GLY B C 1
ATOM 6405 O O . GLY B 1 242 ? -2.5 -50.688 -14.711 1 36.34 242 GLY B O 1
ATOM 6406 N N . THR B 1 243 ? -0.702 -51.812 -14.922 1 38.66 243 THR B N 1
ATOM 6407 C CA . THR B 1 243 ? 0.228 -50.719 -15.211 1 38.66 243 THR B CA 1
ATOM 6408 C C . THR B 1 243 ? 0.584 -50.688 -16.688 1 38.66 243 THR B C 1
ATOM 6410 O O . THR B 1 243 ? 0.836 -51.75 -17.297 1 38.66 243 THR B O 1
ATOM 6413 N N . THR B 1 244 ? 0.213 -49.656 -17.422 1 45.03 244 THR B N 1
ATOM 6414 C CA . THR B 1 244 ? 0.607 -49.438 -18.797 1 45.03 244 THR B CA 1
ATOM 6415 C C . THR B 1 244 ? 1.785 -48.469 -18.891 1 45.03 244 THR B C 1
ATOM 6417 O O . THR B 1 244 ? 1.771 -47.406 -18.25 1 45.03 244 THR B O 1
ATOM 6420 N N . VAL B 1 245 ? 2.902 -48.938 -19.172 1 40.22 245 VAL B N 1
ATOM 6421 C CA . VAL B 1 245 ? 4.039 -48.094 -19.5 1 40.22 245 VAL B CA 1
ATOM 6422 C C . VAL B 1 245 ? 3.941 -47.625 -20.953 1 40.22 245 VAL B C 1
ATOM 6424 O O . VAL B 1 245 ? 3.854 -48.438 -21.859 1 40.22 245 VAL B O 1
ATOM 6427 N N . VAL B 1 246 ? 3.666 -46.5 -21.172 1 44.69 246 VAL B N 1
ATOM 6428 C CA . VAL B 1 246 ? 3.398 -45.938 -22.484 1 44.69 246 VAL B CA 1
ATOM 6429 C C . VAL B 1 246 ? 4.621 -45.156 -22.969 1 44.69 246 VAL B C 1
ATOM 6431 O O . VAL B 1 246 ? 5.043 -44.188 -22.328 1 44.69 246 VAL B O 1
ATOM 6434 N N . ASN B 1 247 ? 5.324 -45.656 -23.781 1 35.91 247 ASN B N 1
ATOM 6435 C CA . ASN B 1 247 ? 6.441 -45 -24.453 1 35.91 247 ASN B CA 1
ATOM 6436 C C . ASN B 1 247 ? 5.98 -44.25 -25.703 1 35.91 247 ASN B C 1
ATOM 6438 O O . ASN B 1 247 ? 6.77 -44.031 -26.609 1 35.91 247 ASN B O 1
ATOM 6442 N N . THR B 1 248 ? 4.703 -44.062 -25.828 1 40 248 THR B N 1
ATOM 6443 C CA . THR B 1 248 ? 4.238 -43.312 -26.984 1 40 248 THR B CA 1
ATOM 6444 C C . THR B 1 248 ? 4.156 -41.844 -26.656 1 40 248 THR B C 1
ATOM 6446 O O . THR B 1 248 ? 3.934 -41.438 -25.516 1 40 248 THR B O 1
ATOM 6449 N N . PRO B 1 249 ? 4.523 -40.969 -27.547 1 37.5 249 PRO B N 1
ATOM 6450 C CA . PRO B 1 249 ? 4.531 -39.531 -27.266 1 37.5 249 PRO B CA 1
ATOM 6451 C C . PRO B 1 249 ? 3.143 -39 -26.922 1 37.5 249 PRO B C 1
ATOM 6453 O O . PRO B 1 249 ? 3.027 -38 -26.203 1 37.5 249 PRO B O 1
ATOM 6456 N N . THR B 1 250 ? 2.154 -39.531 -27.547 1 43.72 250 THR B N 1
ATOM 6457 C CA . THR B 1 250 ? 0.789 -39.094 -27.266 1 43.72 250 THR B CA 1
ATOM 6458 C C . THR B 1 250 ? -0.021 -40.219 -26.625 1 43.72 250 THR B C 1
ATOM 6460 O O . THR B 1 250 ? 0.01 -41.344 -27.094 1 43.72 250 THR B O 1
ATOM 6463 N N . VAL B 1 251 ? -0.295 -40.094 -25.453 1 51.75 251 VAL B N 1
ATOM 6464 C CA . VAL B 1 251 ? -1.188 -41.031 -24.781 1 51.75 251 VAL B CA 1
ATOM 6465 C C . VAL B 1 251 ? -2.584 -40.438 -24.656 1 51.75 251 VAL B C 1
ATOM 6467 O O . VAL B 1 251 ? -2.744 -39.312 -24.172 1 51.75 251 VAL B O 1
ATOM 6470 N N . THR B 1 252 ? -3.557 -40.875 -25.422 1 45.31 252 THR B N 1
ATOM 6471 C CA . THR B 1 252 ? -4.957 -40.5 -25.25 1 45.31 252 THR B CA 1
ATOM 6472 C C . THR B 1 252 ? -5.629 -41.406 -24.203 1 45.31 252 THR B C 1
ATOM 6474 O O . THR B 1 252 ? -5.562 -42.625 -24.297 1 45.31 252 THR B O 1
ATOM 6477 N N . PHE B 1 253 ? -6.059 -40.812 -23.203 1 48 253 PHE B N 1
ATOM 6478 C CA . PHE B 1 253 ? -6.793 -41.531 -22.172 1 48 253 PHE B CA 1
ATOM 6479 C C . PHE B 1 253 ? -8.258 -41.688 -22.562 1 48 253 PHE B C 1
ATOM 6481 O O . PHE B 1 253 ? -8.922 -40.719 -22.922 1 48 253 PHE B O 1
ATOM 6488 N N . ALA B 1 254 ? -8.742 -42.844 -22.812 1 44.97 254 ALA B N 1
ATOM 6489 C CA . ALA B 1 254 ? -10.133 -43.125 -23.172 1 44.97 254 ALA B CA 1
ATOM 6490 C C . ALA B 1 254 ? -11.078 -42.688 -22.062 1 44.97 254 ALA B C 1
ATOM 6492 O O . ALA B 1 254 ? -12.227 -42.312 -22.328 1 44.97 254 ALA B O 1
ATOM 6493 N N . ASN B 1 255 ? -10.664 -42.781 -20.844 1 42.28 255 ASN B N 1
ATOM 6494 C CA . ASN B 1 255 ? -11.461 -42.344 -19.703 1 42.28 255 ASN B CA 1
ATOM 6495 C C . ASN B 1 255 ? -10.867 -41.094 -19.047 1 42.28 255 ASN B C 1
ATOM 6497 O O . ASN B 1 255 ? -9.75 -40.688 -19.375 1 42.28 255 ASN B O 1
ATOM 6501 N N . ALA B 1 256 ? -11.695 -40.438 -18.25 1 47.31 256 ALA B N 1
ATOM 6502 C CA . ALA B 1 256 ? -11.289 -39.25 -17.5 1 47.31 256 ALA B CA 1
ATOM 6503 C C . ALA B 1 256 ? -10.062 -39.531 -16.641 1 47.31 256 ALA B C 1
ATOM 6505 O O . ALA B 1 256 ? -9.992 -40.562 -15.984 1 47.31 256 ALA B O 1
ATOM 6506 N N . VAL B 1 257 ? -8.977 -38.938 -16.969 1 57.06 257 VAL B N 1
ATOM 6507 C CA . VAL B 1 257 ? -7.82 -38.969 -16.078 1 57.06 257 VAL B CA 1
ATOM 6508 C C . VAL B 1 257 ? -8.125 -38.156 -14.812 1 57.06 257 VAL B C 1
ATOM 6510 O O . VAL B 1 257 ? -8.391 -36.969 -14.883 1 57.06 257 VAL B O 1
ATOM 6513 N N . THR B 1 258 ? -8.344 -38.844 -13.68 1 54.88 258 THR B N 1
ATOM 6514 C CA . THR B 1 258 ? -8.742 -38.156 -12.461 1 54.88 258 THR B CA 1
ATOM 6515 C C . THR B 1 258 ? -7.523 -37.594 -11.727 1 54.88 258 THR B C 1
ATOM 6517 O O . THR B 1 258 ? -7.648 -36.656 -10.93 1 54.88 258 THR B O 1
ATOM 6520 N N . GLN B 1 259 ? -6.328 -38.219 -11.969 1 59.12 259 GLN B N 1
ATOM 6521 C CA . GLN B 1 259 ? -5.137 -37.719 -11.297 1 59.12 259 GLN B CA 1
ATOM 6522 C C . GLN B 1 259 ? -3.875 -38.062 -12.086 1 59.12 259 GLN B C 1
ATOM 6524 O O . GLN B 1 259 ? -3.756 -39.156 -12.617 1 59.12 259 GLN B O 1
ATOM 6529 N N . VAL B 1 260 ? -3.098 -37.094 -12.305 1 64.81 260 VAL B N 1
ATOM 6530 C CA . VAL B 1 260 ? -1.741 -37.344 -12.789 1 64.81 260 VAL B CA 1
ATOM 6531 C C . VAL B 1 260 ? -0.731 -36.875 -11.742 1 64.81 260 VAL B C 1
ATOM 6533 O O . VAL B 1 260 ? -0.674 -35.688 -11.414 1 64.81 260 VAL B O 1
ATOM 6536 N N . GLY B 1 261 ? -0.041 -37.75 -10.922 1 63.75 261 GLY B N 1
ATOM 6537 C CA . GLY B 1 261 ? 1.035 -37.438 -10 1 63.75 261 GLY B CA 1
ATOM 6538 C C . GLY B 1 261 ? 2.408 -37.5 -10.641 1 63.75 261 GLY B C 1
ATOM 6539 O O . GLY B 1 261 ? 2.842 -38.562 -11.086 1 63.75 261 GLY B O 1
ATOM 6540 N N . MET B 1 262 ? 3.008 -36.406 -10.836 1 68.25 262 MET B N 1
ATOM 6541 C CA . MET B 1 262 ? 4.348 -36.344 -11.406 1 68.25 262 MET B CA 1
ATOM 6542 C C . MET B 1 262 ? 5.254 -35.438 -10.562 1 68.25 262 MET B C 1
ATOM 6544 O O . MET B 1 262 ? 5.703 -34.406 -11.031 1 68.25 262 MET B O 1
ATOM 6548 N N . PRO B 1 263 ? 5.547 -35.844 -9.273 1 66.19 263 PRO B N 1
ATOM 6549 C CA . PRO B 1 263 ? 6.211 -34.969 -8.312 1 66.19 263 PRO B CA 1
ATOM 6550 C C . PRO B 1 263 ? 7.637 -34.594 -8.727 1 66.19 263 PRO B C 1
ATOM 6552 O O . PRO B 1 263 ? 8.203 -33.625 -8.219 1 66.19 263 PRO B O 1
ATOM 6555 N N . GLN B 1 264 ? 8.25 -35.406 -9.688 1 66.69 264 GLN B N 1
ATOM 6556 C CA . GLN B 1 264 ? 9.625 -35.156 -10.078 1 66.69 264 GLN B CA 1
ATOM 6557 C C . GLN B 1 264 ? 9.711 -34.656 -11.523 1 66.69 264 GLN B C 1
ATOM 6559 O O . GLN B 1 264 ? 10.805 -34.469 -12.055 1 66.69 264 GLN B O 1
ATOM 6564 N N . ALA B 1 265 ? 8.469 -34.469 -12.055 1 68.25 265 ALA B N 1
ATOM 6565 C CA . ALA B 1 265 ? 8.508 -34.219 -13.492 1 68.25 265 ALA B CA 1
ATOM 6566 C C . ALA B 1 265 ? 8.406 -32.719 -13.789 1 68.25 265 ALA B C 1
ATOM 6568 O O . ALA B 1 265 ? 7.766 -31.984 -13.047 1 68.25 265 ALA B O 1
ATOM 6569 N N . ASN B 1 266 ? 9.117 -32.312 -14.844 1 75.88 266 ASN B N 1
ATOM 6570 C CA . ASN B 1 266 ? 8.82 -31.047 -15.5 1 75.88 266 ASN B CA 1
ATOM 6571 C C . ASN B 1 266 ? 7.609 -31.156 -16.422 1 75.88 266 ASN B C 1
ATOM 6573 O O . ASN B 1 266 ? 7.512 -32.094 -17.219 1 75.88 266 ASN B O 1
ATOM 6577 N N . LEU B 1 267 ? 6.715 -30.281 -16.125 1 79.88 267 LEU B N 1
ATOM 6578 C CA . LEU B 1 267 ? 5.539 -30.234 -16.984 1 79.88 267 LEU B CA 1
ATOM 6579 C C . LEU B 1 267 ? 5.621 -29.078 -17.969 1 79.88 267 LEU B C 1
ATOM 6581 O O . LEU B 1 267 ? 5.891 -27.938 -17.562 1 79.88 267 LEU B O 1
ATOM 6585 N N . THR B 1 268 ? 5.551 -29.25 -19.328 1 80.25 268 THR B N 1
ATOM 6586 C CA . THR B 1 268 ? 5.445 -28.219 -20.359 1 80.25 268 THR B CA 1
ATOM 6587 C C . THR B 1 268 ? 4.176 -28.391 -21.188 1 80.25 268 THR B C 1
ATOM 6589 O O . THR B 1 268 ? 3.861 -29.516 -21.609 1 80.25 268 THR B O 1
ATOM 6592 N N . ALA B 1 269 ? 3.391 -27.328 -21.266 1 83.25 269 ALA B N 1
ATOM 6593 C CA . ALA B 1 269 ? 2.166 -27.328 -22.062 1 83.25 269 ALA B CA 1
ATOM 6594 C C . ALA B 1 269 ? 1.99 -26.016 -22.812 1 83.25 269 ALA B C 1
ATOM 6596 O O . ALA B 1 269 ? 2.637 -25.016 -22.484 1 83.25 269 ALA B O 1
ATOM 6597 N N . GLN B 1 270 ? 1.149 -26.016 -24 1 86.88 270 GLN B N 1
ATOM 6598 C CA . GLN B 1 270 ? 0.837 -24.781 -24.703 1 86.88 270 GLN B CA 1
ATOM 6599 C C . GLN B 1 270 ? -0.175 -23.938 -23.938 1 86.88 270 GLN B C 1
ATOM 6601 O O . GLN B 1 270 ? -0.021 -22.719 -23.812 1 86.88 270 GLN B O 1
ATOM 6606 N N . LEU B 1 271 ? -1.307 -24.578 -23.531 1 89.44 271 LEU B N 1
ATOM 6607 C CA . LEU B 1 271 ? -2.363 -23.938 -22.75 1 89.44 271 LEU B CA 1
ATOM 6608 C C . LEU B 1 271 ? -2.674 -24.75 -21.5 1 89.44 271 LEU B C 1
ATOM 6610 O O . LEU B 1 271 ? -2.541 -25.969 -21.5 1 89.44 271 LEU B O 1
ATOM 6614 N N . LEU B 1 272 ? -2.961 -24.062 -20.375 1 90.56 272 LEU B N 1
ATOM 6615 C CA . LEU B 1 272 ? -3.348 -24.719 -19.141 1 90.56 272 LEU B CA 1
ATOM 6616 C C . LEU B 1 272 ? -4.656 -24.141 -18.594 1 90.56 272 LEU B C 1
ATOM 6618 O O . LEU B 1 272 ? -4.734 -22.953 -18.266 1 90.56 272 LEU B O 1
ATOM 6622 N N . GLY B 1 273 ? -5.715 -24.859 -18.547 1 92.19 273 GLY B N 1
ATOM 6623 C CA . GLY B 1 273 ? -6.984 -24.547 -17.906 1 92.19 273 GLY B CA 1
ATOM 6624 C C . GLY B 1 273 ? -7.227 -25.344 -16.656 1 92.19 273 GLY B C 1
ATOM 6625 O O . GLY B 1 273 ? -7.148 -26.578 -16.656 1 92.19 273 GLY B O 1
ATOM 6626 N N . LEU B 1 274 ? -7.473 -24.703 -15.516 1 91.56 274 LEU B N 1
ATOM 6627 C CA . LEU B 1 274 ? -7.688 -25.359 -14.234 1 91.56 274 LEU B CA 1
ATOM 6628 C C . LEU B 1 274 ? -9.086 -25.078 -13.703 1 91.56 274 LEU B C 1
ATOM 6630 O O . LEU B 1 274 ? -9.617 -23.984 -13.898 1 91.56 274 LEU B O 1
ATOM 6634 N N . GLY B 1 275 ? -9.719 -26.031 -12.969 1 91.75 275 GLY B N 1
ATOM 6635 C CA . GLY B 1 275 ? -10.984 -25.859 -12.289 1 91.75 275 GLY B CA 1
ATOM 6636 C C . GLY B 1 275 ? -12.156 -25.688 -13.234 1 91.75 275 GLY B C 1
ATOM 6637 O O . GLY B 1 275 ? -13.078 -24.906 -12.969 1 91.75 275 GLY B O 1
ATOM 6638 N N . GLY B 1 276 ? -11.984 -26.156 -14.414 1 89.25 276 GLY B N 1
ATOM 6639 C CA . GLY B 1 276 ? -13.055 -26.062 -15.391 1 89.25 276 GLY B CA 1
ATOM 6640 C C . GLY B 1 276 ? -12.906 -24.875 -16.328 1 89.25 276 GLY B C 1
ATOM 6641 O O . GLY B 1 276 ? -13.727 -24.672 -17.219 1 89.25 276 GLY B O 1
ATOM 6642 N N . ALA B 1 277 ? -11.875 -24.172 -16.156 1 92.69 277 ALA B N 1
ATOM 6643 C CA . ALA B 1 277 ? -11.625 -23.031 -17.047 1 92.69 277 ALA B CA 1
ATOM 6644 C C . ALA B 1 277 ? -11.047 -23.5 -18.375 1 92.69 277 ALA B C 1
ATOM 6646 O O . ALA B 1 277 ? -10.375 -24.531 -18.438 1 92.69 277 ALA B O 1
ATOM 6647 N N . THR B 1 278 ? -11.352 -22.75 -19.422 1 90.81 278 THR B N 1
ATOM 6648 C CA . THR B 1 278 ? -10.781 -23 -20.75 1 90.81 278 THR B CA 1
ATOM 6649 C C . THR B 1 278 ? -9.766 -21.922 -21.109 1 90.81 278 THR B C 1
ATOM 6651 O O . THR B 1 278 ? -10.094 -20.734 -21.172 1 90.81 278 THR B O 1
ATOM 6654 N N . ALA B 1 279 ? -8.492 -22.359 -21.266 1 91.94 279 ALA B N 1
ATOM 6655 C CA . ALA B 1 279 ? -7.445 -21.438 -21.719 1 91.94 279 ALA B CA 1
ATOM 6656 C C . ALA B 1 279 ? -7.543 -21.203 -23.219 1 91.94 279 ALA B C 1
ATOM 6658 O O . ALA B 1 279 ? -8.148 -21.984 -23.938 1 91.94 279 ALA B O 1
ATOM 6659 N N . ASP B 1 280 ? -7.113 -20.078 -23.656 1 91 280 ASP B N 1
ATOM 6660 C CA . ASP B 1 280 ? -7.102 -19.734 -25.078 1 91 280 ASP B CA 1
ATOM 6661 C C . ASP B 1 280 ? -5.805 -19.016 -25.469 1 91 280 ASP B C 1
ATOM 6663 O O . ASP B 1 280 ? -4.844 -19.016 -24.688 1 91 280 ASP B O 1
ATOM 6667 N N . SER B 1 281 ? -5.777 -18.484 -26.719 1 89.56 281 SER B N 1
ATOM 6668 C CA . SER B 1 281 ? -4.531 -17.922 -27.234 1 89.56 281 SER B CA 1
ATOM 6669 C C . SER B 1 281 ? -4.156 -16.641 -26.484 1 89.56 281 SER B C 1
ATOM 6671 O O . SER B 1 281 ? -2.986 -16.25 -26.453 1 89.56 281 SER B O 1
ATOM 6673 N N . TYR B 1 282 ? -5.113 -15.961 -25.859 1 90.94 282 TYR B N 1
ATOM 6674 C CA . TYR B 1 282 ? -4.867 -14.75 -25.078 1 90.94 282 TYR B CA 1
ATOM 6675 C C . TYR B 1 282 ? -4.617 -15.078 -23.625 1 90.94 282 TYR B C 1
ATOM 6677 O O . TYR B 1 282 ? -3.637 -14.617 -23.031 1 90.94 282 TYR B O 1
ATOM 6685 N N . ASN B 1 283 ? -5.527 -15.883 -23.047 1 93.75 283 ASN B N 1
ATOM 6686 C CA . ASN B 1 283 ? -5.355 -16.406 -21.688 1 93.75 283 ASN B CA 1
ATOM 6687 C C . ASN B 1 283 ? -4.797 -17.828 -21.703 1 93.75 283 ASN B C 1
ATOM 6689 O O . ASN B 1 283 ? -5.543 -18.797 -21.547 1 93.75 283 ASN B O 1
ATOM 6693 N N . ARG B 1 284 ? -3.512 -17.891 -21.797 1 92.81 284 ARG B N 1
ATOM 6694 C CA . ARG B 1 284 ? -2.891 -19.203 -21.938 1 92.81 284 ARG B CA 1
ATOM 6695 C C . ARG B 1 284 ? -2.891 -19.938 -20.594 1 92.81 284 ARG B C 1
ATOM 6697 O O . ARG B 1 284 ? -2.701 -21.156 -20.562 1 92.81 284 ARG B O 1
ATOM 6704 N N . LEU B 1 285 ? -3.018 -19.266 -19.516 1 92.44 285 LEU B N 1
ATOM 6705 C CA . LEU B 1 285 ? -3.322 -19.812 -18.188 1 92.44 285 LEU B CA 1
ATOM 6706 C C . LEU B 1 285 ? -4.672 -19.297 -17.688 1 92.44 285 LEU B C 1
ATOM 6708 O O . LEU B 1 285 ? -4.863 -18.094 -17.531 1 92.44 285 LEU B O 1
ATOM 6712 N N . SER B 1 286 ? -5.664 -20.125 -17.578 1 94.19 286 SER B N 1
ATOM 6713 C CA . SER B 1 286 ? -6.984 -19.766 -17.062 1 94.19 286 SER B CA 1
ATOM 6714 C C . SER B 1 286 ? -7.398 -20.672 -15.922 1 94.19 286 SER B C 1
ATOM 6716 O O . SER B 1 286 ? -7.332 -21.906 -16.031 1 94.19 286 SER B O 1
ATOM 6718 N N . VAL B 1 287 ? -7.781 -20.062 -14.742 1 94.25 287 VAL B N 1
ATOM 6719 C CA . VAL B 1 287 ? -8.094 -20.844 -13.547 1 94.25 287 VAL B CA 1
ATOM 6720 C C . VAL B 1 287 ? -9.414 -20.375 -12.953 1 94.25 287 VAL B C 1
ATOM 6722 O O . VAL B 1 287 ? -9.602 -19.188 -12.695 1 94.25 287 VAL B O 1
ATOM 6725 N N . ASN B 1 288 ? -10.438 -21.172 -12.797 1 94.69 288 ASN B N 1
ATOM 6726 C CA . ASN B 1 288 ? -11.594 -20.938 -11.938 1 94.69 288 ASN B CA 1
ATOM 6727 C C . ASN B 1 288 ? -11.359 -21.453 -10.523 1 94.69 288 ASN B C 1
ATOM 6729 O O . ASN B 1 288 ? -11.273 -22.656 -10.305 1 94.69 288 ASN B O 1
ATOM 6733 N N . THR B 1 289 ? -11.156 -20.578 -9.547 1 94.06 289 THR B N 1
ATOM 6734 C CA . THR B 1 289 ? -10.781 -20.969 -8.188 1 94.06 289 THR B CA 1
ATOM 6735 C C . THR B 1 289 ? -11.203 -19.891 -7.188 1 94.06 289 THR B C 1
ATOM 6737 O O . THR B 1 289 ? -11.242 -18.703 -7.52 1 94.06 289 THR B O 1
ATOM 6740 N N . PRO B 1 290 ? -11.625 -20.281 -5.973 1 92.06 290 PRO B N 1
ATOM 6741 C CA . PRO B 1 290 ? -11.812 -19.25 -4.941 1 92.06 290 PRO B CA 1
ATOM 6742 C C . PRO B 1 290 ? -10.523 -18.516 -4.594 1 92.06 290 PRO B C 1
ATOM 6744 O O . PRO B 1 290 ? -10.547 -17.328 -4.289 1 92.06 290 PRO B O 1
ATOM 6747 N N . ALA B 1 291 ? -9.375 -19.281 -4.656 1 92.56 291 ALA B N 1
ATOM 6748 C CA . ALA B 1 291 ? -8.086 -18.672 -4.352 1 92.56 291 ALA B CA 1
ATOM 6749 C C . ALA B 1 291 ? -6.949 -19.391 -5.082 1 92.56 291 ALA B C 1
ATOM 6751 O O . ALA B 1 291 ? -7.094 -20.547 -5.484 1 92.56 291 ALA B O 1
ATOM 6752 N N . VAL B 1 292 ? -5.902 -18.656 -5.391 1 91.88 292 VAL B N 1
ATOM 6753 C CA . VAL B 1 292 ? -4.605 -19.141 -5.852 1 91.88 292 VAL B CA 1
ATOM 6754 C C . VAL B 1 292 ? -3.559 -18.938 -4.762 1 91.88 292 VAL B C 1
ATOM 6756 O O . VAL B 1 292 ? -3.445 -17.844 -4.199 1 91.88 292 VAL B O 1
ATOM 6759 N N . LEU B 1 293 ? -2.83 -20.016 -4.426 1 92.56 293 LEU B N 1
ATOM 6760 C CA . LEU B 1 293 ? -1.797 -19.875 -3.406 1 92.56 293 LEU B CA 1
ATOM 6761 C C . LEU B 1 293 ? -0.407 -19.922 -4.035 1 92.56 293 LEU B C 1
ATOM 6763 O O . LEU B 1 293 ? 0.038 -20.969 -4.508 1 92.56 293 LEU B O 1
ATOM 6767 N N . LEU B 1 294 ? 0.245 -18.844 -4.137 1 93 294 LEU B N 1
ATOM 6768 C CA . LEU B 1 294 ? 1.673 -18.75 -4.418 1 93 294 LEU B CA 1
ATOM 6769 C C . LEU B 1 294 ? 2.482 -18.719 -3.127 1 93 294 LEU B C 1
ATOM 6771 O O . LEU B 1 294 ? 2.584 -17.672 -2.48 1 93 294 LEU B O 1
ATOM 6775 N N . ASN B 1 295 ? 2.984 -19.797 -2.752 1 92.38 295 ASN B N 1
ATOM 6776 C CA . ASN B 1 295 ? 3.717 -19.922 -1.496 1 92.38 295 ASN B CA 1
ATOM 6777 C C . ASN B 1 295 ? 5.227 -19.891 -1.722 1 92.38 295 ASN B C 1
ATOM 6779 O O . ASN B 1 295 ? 5.688 -19.906 -2.863 1 92.38 295 ASN B O 1
ATOM 6783 N N . ASN B 1 296 ? 5.945 -19.766 -0.61 1 88.81 296 ASN B N 1
ATOM 6784 C CA . ASN B 1 296 ? 7.395 -19.625 -0.637 1 88.81 296 ASN B CA 1
ATOM 6785 C C . ASN B 1 296 ? 8.086 -20.984 -0.525 1 88.81 296 ASN B C 1
ATOM 6787 O O . ASN B 1 296 ? 7.434 -22 -0.249 1 88.81 296 ASN B O 1
ATOM 6791 N N . ALA B 1 297 ? 9.438 -21.016 -0.814 1 92.44 297 ALA B N 1
ATOM 6792 C CA . ALA B 1 297 ? 10.258 -22.203 -0.662 1 92.44 297 ALA B CA 1
ATOM 6793 C C . ALA B 1 297 ? 11.25 -22.047 0.483 1 92.44 297 ALA B C 1
ATOM 6795 O O . ALA B 1 297 ? 12.438 -22.359 0.332 1 92.44 297 ALA B O 1
ATOM 6796 N N . GLY B 1 298 ? 10.742 -21.422 1.572 1 91.31 298 GLY B N 1
ATOM 6797 C CA . GLY B 1 298 ? 11.555 -21.359 2.773 1 91.31 298 GLY B CA 1
ATOM 6798 C C . GLY B 1 298 ? 11.969 -19.938 3.135 1 91.31 298 GLY B C 1
ATOM 6799 O O . GLY B 1 298 ? 12.5 -19.703 4.219 1 91.31 298 GLY B O 1
ATOM 6800 N N . ALA B 1 299 ? 11.789 -18.984 2.188 1 93.94 299 ALA B N 1
ATOM 6801 C CA . ALA B 1 299 ? 12.125 -17.578 2.457 1 93.94 299 ALA B CA 1
ATOM 6802 C C . ALA B 1 299 ? 11.141 -16.641 1.773 1 93.94 299 ALA B C 1
ATOM 6804 O O . ALA B 1 299 ? 9.938 -16.703 2.02 1 93.94 299 ALA B O 1
ATOM 6805 N N . GLY B 1 300 ? 11.617 -15.781 0.955 1 89.69 300 GLY B N 1
ATOM 6806 C CA . GLY B 1 300 ? 10.75 -14.859 0.238 1 89.69 300 GLY B CA 1
ATOM 6807 C C . GLY B 1 300 ? 10.25 -15.414 -1.082 1 89.69 300 GLY B C 1
ATOM 6808 O O . GLY B 1 300 ? 10.719 -16.453 -1.54 1 89.69 300 GLY B O 1
ATOM 6809 N N . ILE B 1 301 ? 9.234 -14.789 -1.66 1 89.5 301 ILE B N 1
ATOM 6810 C CA . ILE B 1 301 ? 8.688 -15.141 -2.967 1 89.5 301 ILE B CA 1
ATOM 6811 C C . ILE B 1 301 ? 8.469 -13.883 -3.793 1 89.5 301 ILE B C 1
ATOM 6813 O O . ILE B 1 301 ? 8.094 -12.836 -3.254 1 89.5 301 ILE B O 1
ATOM 6817 N N . GLU B 1 302 ? 8.711 -14 -5.074 1 89.31 302 GLU B N 1
ATOM 6818 C CA . GLU B 1 302 ? 8.461 -12.906 -6.012 1 89.31 302 GLU B CA 1
ATOM 6819 C C . GLU B 1 302 ? 7.582 -13.367 -7.172 1 89.31 302 GLU B C 1
ATOM 6821 O O . GLU B 1 302 ? 7.836 -14.406 -7.781 1 89.31 302 GLU B O 1
ATOM 6826 N N . ALA B 1 303 ? 6.398 -12.578 -7.414 1 91.5 303 ALA B N 1
ATOM 6827 C CA . ALA B 1 303 ? 5.609 -12.758 -8.633 1 91.5 303 ALA B CA 1
ATOM 6828 C C . ALA B 1 303 ? 5.922 -11.664 -9.648 1 91.5 303 ALA B C 1
ATOM 6830 O O . ALA B 1 303 ? 5.727 -10.477 -9.375 1 91.5 303 ALA B O 1
ATOM 6831 N N . THR B 1 304 ? 6.414 -12.023 -10.852 1 90.56 304 THR B N 1
ATOM 6832 C CA . THR B 1 304 ? 6.906 -11.086 -11.852 1 90.56 304 THR B CA 1
ATOM 6833 C C . THR B 1 304 ? 5.996 -11.07 -13.078 1 90.56 304 THR B C 1
ATOM 6835 O O . THR B 1 304 ? 5.598 -12.125 -13.57 1 90.56 304 THR B O 1
ATOM 6838 N N . VAL B 1 305 ? 5.516 -9.906 -13.508 1 94 305 VAL B N 1
ATOM 6839 C CA . VAL B 1 305 ? 4.973 -9.664 -14.836 1 94 305 VAL B CA 1
ATOM 6840 C C . VAL B 1 305 ? 5.949 -8.82 -15.648 1 94 305 VAL B C 1
ATOM 6842 O O . VAL B 1 305 ? 6.391 -7.762 -15.203 1 94 305 VAL B O 1
ATOM 6845 N N . ASN B 1 306 ? 6.32 -9.242 -16.797 1 95.12 306 ASN B N 1
ATOM 6846 C CA . ASN B 1 306 ? 7.379 -8.617 -17.578 1 95.12 306 ASN B CA 1
ATOM 6847 C C . ASN B 1 306 ? 6.895 -8.219 -18.969 1 95.12 306 ASN B C 1
ATOM 6849 O O . ASN B 1 306 ? 6.418 -9.062 -19.734 1 95.12 306 ASN B O 1
ATOM 6853 N N . LYS B 1 307 ? 7.02 -6.918 -19.297 1 94.62 307 LYS B N 1
ATOM 6854 C CA . LYS B 1 307 ? 6.629 -6.426 -20.625 1 94.62 307 LYS B CA 1
ATOM 6855 C C . LYS B 1 307 ? 7.836 -6.32 -21.547 1 94.62 307 LYS B C 1
ATOM 6857 O O . LYS B 1 307 ? 8.977 -6.336 -21.094 1 94.62 307 LYS B O 1
ATOM 6862 N N . ALA B 1 308 ? 7.531 -6.105 -22.797 1 95.81 308 ALA B N 1
ATOM 6863 C CA . ALA B 1 308 ? 8.602 -6.148 -23.797 1 95.81 308 ALA B CA 1
ATOM 6864 C C . ALA B 1 308 ? 9.266 -4.781 -23.938 1 95.81 308 ALA B C 1
ATOM 6866 O O . ALA B 1 308 ? 10.469 -4.691 -24.172 1 95.81 308 ALA B O 1
ATOM 6867 N N . ALA B 1 309 ? 8.43 -3.746 -23.891 1 96.12 309 ALA B N 1
ATOM 6868 C CA . ALA B 1 309 ? 8.922 -2.387 -24.109 1 96.12 309 ALA B CA 1
ATOM 6869 C C . ALA B 1 309 ? 8.18 -1.391 -23.219 1 96.12 309 ALA B C 1
ATOM 6871 O O . ALA B 1 309 ? 7.113 -1.702 -22.672 1 96.12 309 ALA B O 1
ATOM 6872 N N . ALA B 1 310 ? 8.695 -0.201 -23.125 1 95.12 310 ALA B N 1
ATOM 6873 C CA . ALA B 1 310 ? 8.203 0.82 -22.203 1 95.12 310 ALA B CA 1
ATOM 6874 C C . ALA B 1 310 ? 6.75 1.174 -22.484 1 95.12 310 ALA B C 1
ATOM 6876 O O . ALA B 1 310 ? 5.973 1.439 -21.562 1 95.12 310 ALA B O 1
ATOM 6877 N N . GLY B 1 311 ? 6.457 1.088 -23.703 1 96.06 311 GLY B N 1
ATOM 6878 C CA . GLY B 1 311 ? 5.117 1.508 -24.094 1 96.06 311 GLY B CA 1
ATOM 6879 C C . GLY B 1 311 ? 4.07 0.436 -23.875 1 96.06 311 GLY B C 1
ATOM 6880 O O . GLY B 1 311 ? 2.869 0.711 -23.922 1 96.06 311 GLY B O 1
ATOM 6881 N N . ASN B 1 312 ? 4.539 -0.819 -23.594 1 95.69 312 ASN B N 1
ATOM 6882 C CA . ASN B 1 312 ? 3.623 -1.918 -23.312 1 95.69 312 ASN B CA 1
ATOM 6883 C C . ASN B 1 312 ? 3.199 -1.931 -21.844 1 95.69 312 ASN B C 1
ATOM 6885 O O . ASN B 1 312 ? 3.75 -1.189 -21.031 1 95.69 312 ASN B O 1
ATOM 6889 N N . ASP B 1 313 ? 2.17 -2.697 -21.594 1 95.69 313 ASP B N 1
ATOM 6890 C CA . ASP B 1 313 ? 1.669 -2.791 -20.219 1 95.69 313 ASP B CA 1
ATOM 6891 C C . ASP B 1 313 ? 2.215 -4.035 -19.516 1 95.69 313 ASP B C 1
ATOM 6893 O O . ASP B 1 313 ? 2.334 -5.098 -20.141 1 95.69 313 ASP B O 1
ATOM 6897 N N . ALA B 1 314 ? 2.721 -3.955 -18.391 1 96.56 314 ALA B N 1
ATOM 6898 C CA . ALA B 1 314 ? 2.883 -5.008 -17.391 1 96.56 314 ALA B CA 1
ATOM 6899 C C . ALA B 1 314 ? 1.988 -4.754 -16.172 1 96.56 314 ALA B C 1
ATOM 6901 O O . ALA B 1 314 ? 2.311 -3.928 -15.32 1 96.56 314 ALA B O 1
ATOM 6902 N N . ALA B 1 315 ? 0.807 -5.512 -16.172 1 95.88 315 ALA B N 1
ATOM 6903 C CA . ALA B 1 315 ? -0.214 -5.027 -15.242 1 95.88 315 ALA B CA 1
ATOM 6904 C C . ALA B 1 315 ? -0.927 -6.188 -14.555 1 95.88 315 ALA B C 1
ATOM 6906 O O . ALA B 1 315 ? -0.947 -7.309 -15.07 1 95.88 315 ALA B O 1
ATOM 6907 N N . PHE B 1 316 ? -1.37 -5.969 -13.336 1 95.69 316 PHE B N 1
ATOM 6908 C CA . PHE B 1 316 ? -2.445 -6.715 -12.695 1 95.69 316 PHE B CA 1
ATOM 6909 C C . PHE B 1 316 ? -3.785 -6.016 -12.906 1 95.69 316 PHE B C 1
ATOM 6911 O O . PHE B 1 316 ? -3.908 -4.812 -12.664 1 95.69 316 PHE B O 1
ATOM 6918 N N . ALA B 1 317 ? -4.715 -6.719 -13.422 1 96.44 317 ALA B N 1
ATOM 6919 C CA . ALA B 1 317 ? -6.043 -6.168 -13.68 1 96.44 317 ALA B CA 1
ATOM 6920 C C . ALA B 1 317 ? -7.074 -6.754 -12.719 1 96.44 317 ALA B C 1
ATOM 6922 O O . ALA B 1 317 ? -7.113 -7.965 -12.5 1 96.44 317 ALA B O 1
ATOM 6923 N N . PHE B 1 318 ? -7.859 -5.926 -12.117 1 97.31 318 PHE B N 1
ATOM 6924 C CA . PHE B 1 318 ? -8.977 -6.305 -11.258 1 97.31 318 PHE B CA 1
ATOM 6925 C C . PHE B 1 318 ? -10.305 -6.055 -11.961 1 97.31 318 PHE B C 1
ATOM 6927 O O . PHE B 1 318 ? -10.609 -4.926 -12.344 1 97.31 318 PHE B O 1
ATOM 6934 N N . LYS B 1 319 ? -11.078 -7.109 -12.102 1 96.06 319 LYS B N 1
ATOM 6935 C CA . LYS B 1 319 ? -12.281 -7.008 -12.922 1 96.06 319 LYS B CA 1
ATOM 6936 C C . LYS B 1 319 ? -13.508 -7.52 -12.172 1 96.06 319 LYS B C 1
ATOM 6938 O O . LYS B 1 319 ? -13.375 -8.305 -11.227 1 96.06 319 LYS B O 1
ATOM 6943 N N . THR B 1 320 ? -14.586 -6.977 -12.453 1 95.69 320 THR B N 1
ATOM 6944 C CA . THR B 1 320 ? -15.898 -7.484 -12.086 1 95.69 320 THR B CA 1
ATOM 6945 C C . THR B 1 320 ? -16.688 -7.883 -13.328 1 95.69 320 THR B C 1
ATOM 6947 O O . THR B 1 320 ? -16.984 -7.039 -14.188 1 95.69 320 THR B O 1
ATOM 6950 N N . GLY B 1 321 ? -17.031 -9.18 -13.438 1 95.25 321 GLY B N 1
ATOM 6951 C CA . GLY B 1 321 ? -17.719 -9.648 -14.633 1 95.25 321 GLY B CA 1
ATOM 6952 C C . GLY B 1 321 ? -16.922 -9.414 -15.898 1 95.25 321 GLY B C 1
ATOM 6953 O O . GLY B 1 321 ? -17.453 -8.898 -16.891 1 95.25 321 GLY B O 1
ATOM 6954 N N . PHE B 1 322 ? -15.68 -9.586 -15.828 1 94.06 322 PHE B N 1
ATOM 6955 C CA . PHE B 1 322 ? -14.711 -9.492 -16.922 1 94.06 322 PHE B CA 1
ATOM 6956 C C . PHE B 1 322 ? -14.602 -8.062 -17.422 1 94.06 322 PHE B C 1
ATOM 6958 O O . PHE B 1 322 ? -14.062 -7.82 -18.5 1 94.06 322 PHE B O 1
ATOM 6965 N N . SER B 1 323 ? -15.172 -7.082 -16.625 1 95.69 323 SER B N 1
ATOM 6966 C CA . SER B 1 323 ? -14.984 -5.66 -16.906 1 95.69 323 SER B CA 1
ATOM 6967 C C . SER B 1 323 ? -13.977 -5.035 -15.945 1 95.69 323 SER B C 1
ATOM 6969 O O . SER B 1 323 ? -14.148 -5.102 -14.727 1 95.69 323 SER B O 1
ATOM 6971 N N . ALA B 1 324 ? -13 -4.375 -16.531 1 96.06 324 ALA B N 1
ATOM 6972 C CA . ALA B 1 324 ? -11.898 -3.859 -15.711 1 96.06 324 ALA B CA 1
ATOM 6973 C C . ALA B 1 324 ? -12.359 -2.686 -14.852 1 96.06 324 ALA B C 1
ATOM 6975 O O . ALA B 1 324 ? -12.992 -1.752 -15.352 1 96.06 324 ALA B O 1
ATOM 6976 N N . ARG B 1 325 ? -12.07 -2.736 -13.555 1 97.62 325 ARG B N 1
ATOM 6977 C CA . ARG B 1 325 ? -12.375 -1.654 -12.625 1 97.62 325 ARG B CA 1
ATOM 6978 C C . ARG B 1 325 ? -11.094 -0.98 -12.141 1 97.62 325 ARG B C 1
ATOM 6980 O O . ARG B 1 325 ? -11.109 0.195 -11.766 1 97.62 325 ARG B O 1
ATOM 6987 N N . ALA B 1 326 ? -10.047 -1.695 -12.125 1 97.88 326 ALA B N 1
ATOM 6988 C CA . ALA B 1 326 ? -8.766 -1.133 -11.711 1 97.88 326 ALA B CA 1
ATOM 6989 C C . ALA B 1 326 ? -7.602 -1.848 -12.391 1 97.88 326 ALA B C 1
ATOM 6991 O O . ALA B 1 326 ? -7.68 -3.047 -12.664 1 97.88 326 ALA B O 1
ATOM 6992 N N . LEU B 1 327 ? -6.539 -1.153 -12.719 1 97.44 327 LEU B N 1
ATOM 6993 C CA . LEU B 1 327 ? -5.254 -1.635 -13.219 1 97.44 327 LEU B CA 1
ATOM 6994 C C . LEU B 1 327 ? -4.105 -1.083 -12.375 1 97.44 327 LEU B C 1
ATOM 6996 O O . LEU B 1 327 ? -4.102 0.098 -12.023 1 97.44 327 LEU B O 1
ATOM 7000 N N . ILE B 1 328 ? -3.168 -1.991 -11.953 1 97.5 328 ILE B N 1
ATOM 7001 C CA . ILE B 1 328 ? -1.953 -1.51 -11.305 1 97.5 328 ILE B CA 1
ATOM 7002 C C . ILE B 1 328 ? -0.727 -2.057 -12.031 1 97.5 328 ILE B C 1
ATOM 7004 O O . ILE B 1 328 ? -0.742 -3.189 -12.523 1 97.5 328 ILE B O 1
ATOM 7008 N N . GLY B 1 329 ? 0.282 -1.219 -12.195 1 97.44 329 GLY B N 1
ATOM 7009 C CA . GLY B 1 329 ? 1.519 -1.663 -12.82 1 97.44 329 GLY B CA 1
ATOM 7010 C C . GLY B 1 329 ? 2.176 -0.595 -13.672 1 97.44 329 GLY B C 1
ATOM 7011 O O . GLY B 1 329 ? 2.049 0.598 -13.383 1 97.44 329 GLY B O 1
ATOM 7012 N N . LEU B 1 330 ? 2.996 -1.07 -14.617 1 97 330 LEU B N 1
ATOM 7013 C CA . LEU B 1 330 ? 3.588 -0.214 -15.641 1 97 330 LEU B CA 1
ATOM 7014 C C . LEU B 1 330 ? 2.666 -0.087 -16.844 1 97 330 LEU B C 1
ATOM 7016 O O . LEU B 1 330 ? 2.627 -0.977 -17.703 1 97 330 LEU B O 1
ATOM 7020 N N . LEU B 1 331 ? 1.878 0.956 -16.828 1 96.94 331 LEU B N 1
ATOM 7021 C CA . LEU B 1 331 ? 0.794 1.103 -17.797 1 96.94 331 LEU B CA 1
ATOM 7022 C C . LEU B 1 331 ? 1.153 2.133 -18.859 1 96.94 331 LEU B C 1
ATOM 7024 O O . LEU B 1 331 ? 0.972 3.334 -18.656 1 96.94 331 LEU B O 1
ATOM 7028 N N . GLY B 1 332 ? 1.659 1.648 -19.938 1 95.06 332 GLY B N 1
ATOM 7029 C CA . GLY B 1 332 ? 2.027 2.5 -21.062 1 95.06 332 GLY B CA 1
ATOM 7030 C C . GLY B 1 332 ? 3.305 3.283 -20.812 1 95.06 332 GLY B C 1
ATOM 7031 O O . GLY B 1 332 ? 3.654 4.164 -21.609 1 95.06 332 GLY B O 1
ATOM 7032 N N . SER B 1 333 ? 3.896 3.104 -19.75 1 96.19 333 SER B N 1
ATOM 7033 C CA . SER B 1 333 ? 5.148 3.756 -19.391 1 96.19 333 SER B CA 1
ATOM 7034 C C . SER B 1 333 ? 5.898 2.957 -18.328 1 96.19 333 SER B C 1
ATOM 7036 O O . SER B 1 333 ? 5.449 1.882 -17.922 1 96.19 333 SER B O 1
ATOM 7038 N N . ASP B 1 334 ? 7.078 3.469 -17.906 1 97 334 ASP B N 1
ATOM 7039 C CA . ASP B 1 334 ? 7.879 2.762 -16.906 1 97 334 ASP B CA 1
ATOM 7040 C C . ASP B 1 334 ? 7.641 3.324 -15.508 1 97 334 ASP B C 1
ATOM 7042 O O . ASP B 1 334 ? 8.305 2.924 -14.555 1 97 334 ASP B O 1
ATOM 7046 N N . ASP B 1 335 ? 6.699 4.293 -15.422 1 96.69 335 ASP B N 1
ATOM 7047 C CA . ASP B 1 335 ? 6.285 4.738 -14.094 1 96.69 335 ASP B CA 1
ATOM 7048 C C . ASP B 1 335 ? 5.148 3.871 -13.555 1 96.69 335 ASP B C 1
ATOM 7050 O O . ASP B 1 335 ? 4.254 3.475 -14.305 1 96.69 335 ASP B O 1
ATOM 7054 N N . PHE B 1 336 ? 5.27 3.645 -12.344 1 97.38 336 PHE B N 1
ATOM 7055 C CA . PHE B 1 336 ? 4.211 2.85 -11.734 1 97.38 336 PHE B CA 1
ATOM 7056 C C . PHE B 1 336 ? 2.928 3.66 -11.609 1 97.38 336 PHE B C 1
ATOM 7058 O O . PHE B 1 336 ? 2.963 4.848 -11.281 1 97.38 336 PHE B O 1
ATOM 7065 N N . SER B 1 337 ? 1.77 3.023 -11.953 1 97.25 337 SER B N 1
ATOM 7066 C CA . SER B 1 337 ? 0.51 3.762 -11.922 1 97.25 337 SER B CA 1
ATOM 7067 C C . SER B 1 337 ? -0.635 2.875 -11.445 1 97.25 337 SER B C 1
ATOM 7069 O O . SER B 1 337 ? -0.552 1.647 -11.523 1 97.25 337 SER B O 1
ATOM 7071 N N . VAL B 1 338 ? -1.592 3.49 -10.82 1 97.06 338 VAL B N 1
ATOM 7072 C CA . VAL B 1 338 ? -2.891 2.906 -10.508 1 97.06 338 VAL B CA 1
ATOM 7073 C C . VAL B 1 338 ? -3.982 3.613 -11.305 1 97.06 338 VAL B C 1
ATOM 7075 O O . VAL B 1 338 ? -4.18 4.82 -11.164 1 97.06 338 VAL B O 1
ATOM 7078 N N . LYS B 1 339 ? -4.641 2.895 -12.156 1 97.62 339 LYS B N 1
ATOM 7079 C CA . LYS B 1 339 ? -5.762 3.426 -12.93 1 97.62 339 LYS B CA 1
ATOM 7080 C C . LYS B 1 339 ? -7.066 2.74 -12.539 1 97.62 339 LYS B C 1
ATOM 7082 O O . LYS B 1 339 ? -7.086 1.539 -12.266 1 97.62 339 LYS B O 1
ATOM 7087 N N . VAL B 1 340 ? -8.133 3.504 -12.531 1 97.94 340 VAL B N 1
ATOM 7088 C CA . VAL B 1 340 ? -9.438 2.945 -12.219 1 97.94 340 VAL B CA 1
ATOM 7089 C C . VAL B 1 340 ? -10.438 3.301 -13.32 1 97.94 340 VAL B C 1
ATOM 7091 O O . VAL B 1 340 ? -10.195 4.211 -14.117 1 97.94 340 VAL B O 1
ATOM 7094 N N . SER B 1 341 ? -11.484 2.523 -13.367 1 97.88 341 SER B N 1
ATOM 7095 C CA . SER B 1 341 ? -12.492 2.73 -14.398 1 97.88 341 SER B CA 1
ATOM 7096 C C . SER B 1 341 ? -13.883 2.314 -13.914 1 97.88 341 SER B C 1
ATOM 7098 O O . SER B 1 341 ? -14.023 1.302 -13.219 1 97.88 341 SER B O 1
ATOM 7100 N N . PRO B 1 342 ? -14.961 3.105 -14.258 1 95.06 342 PRO B N 1
ATOM 7101 C CA . PRO B 1 342 ? -16.328 2.682 -13.922 1 95.06 342 PRO B CA 1
ATOM 7102 C C . PRO B 1 342 ? -16.891 1.652 -14.898 1 95.06 342 PRO B C 1
ATOM 7104 O O . PRO B 1 342 ? -17.812 0.918 -14.562 1 95.06 342 PRO B O 1
ATOM 7107 N N . ASP B 1 343 ? -16.328 1.519 -16.172 1 93.12 343 ASP B N 1
ATOM 7108 C CA . ASP B 1 343 ? -16.969 0.738 -17.219 1 93.12 343 ASP B CA 1
ATOM 7109 C C . ASP B 1 343 ? -15.93 0.081 -18.125 1 93.12 343 ASP B C 1
ATOM 7111 O O . ASP B 1 343 ? -16.266 -0.452 -19.188 1 93.12 343 ASP B O 1
ATOM 7115 N N . ALA B 1 344 ? -14.664 0.175 -17.828 1 93.25 344 ALA B N 1
ATOM 7116 C CA . ALA B 1 344 ? -13.555 -0.392 -18.594 1 93.25 344 ALA B CA 1
ATOM 7117 C C . ALA B 1 344 ? -13.352 0.363 -19.906 1 93.25 344 ALA B C 1
ATOM 7119 O O . ALA B 1 344 ? -12.719 -0.15 -20.828 1 93.25 344 ALA B O 1
ATOM 7120 N N . ILE B 1 345 ? -13.961 1.46 -20.094 1 93.19 345 ILE B N 1
ATOM 7121 C CA . ILE B 1 345 ? -13.789 2.295 -21.281 1 93.19 345 ILE B CA 1
ATOM 7122 C C . ILE B 1 345 ? -12.922 3.504 -20.938 1 93.19 345 ILE B C 1
ATOM 7124 O O . ILE B 1 345 ? -11.844 3.693 -21.516 1 93.19 345 ILE B O 1
ATOM 7128 N N . ALA B 1 346 ? -13.438 4.246 -20.016 1 94.88 346 ALA B N 1
ATOM 7129 C CA . ALA B 1 346 ? -12.656 5.383 -19.531 1 94.88 346 ALA B CA 1
ATOM 7130 C C . ALA B 1 346 ? -11.828 5.004 -18.312 1 94.88 346 ALA B C 1
ATOM 7132 O O . ALA B 1 346 ? -12.344 4.41 -17.359 1 94.88 346 ALA B O 1
ATOM 7133 N N . PHE B 1 347 ? -10.57 5.305 -18.406 1 96 347 PHE B N 1
ATOM 7134 C CA . PHE B 1 347 ? -9.688 5.031 -17.281 1 96 347 PHE B CA 1
ATOM 7135 C C . PHE B 1 347 ? -9.172 6.328 -16.672 1 96 347 PHE B C 1
ATOM 7137 O O . PHE B 1 347 ? -8.797 7.254 -17.391 1 96 347 PHE B O 1
ATOM 7144 N N . TYR B 1 348 ? -9.219 6.418 -15.375 1 96.69 348 TYR B N 1
ATOM 7145 C CA . TYR B 1 348 ? -8.68 7.535 -14.609 1 96.69 348 TYR B CA 1
ATOM 7146 C C . TYR B 1 348 ? -7.402 7.125 -13.883 1 96.69 348 TYR B C 1
ATOM 7148 O O . TYR B 1 348 ? -7.395 6.148 -13.133 1 96.69 348 TYR B O 1
ATOM 7156 N N . GLU B 1 349 ? -6.371 7.867 -14.133 1 96.44 349 GLU B N 1
ATOM 7157 C CA . GLU B 1 349 ? -5.145 7.637 -13.375 1 96.44 349 GLU B CA 1
ATOM 7158 C C . GLU B 1 349 ? -5.238 8.242 -11.977 1 96.44 349 GLU B C 1
ATOM 7160 O O . GLU B 1 349 ? -5.254 9.469 -11.828 1 96.44 349 GLU B O 1
ATOM 7165 N N . ALA B 1 350 ? -5.246 7.41 -11.023 1 96.44 350 ALA B N 1
ATOM 7166 C CA . ALA B 1 350 ? -5.438 7.875 -9.656 1 96.44 350 ALA B CA 1
ATOM 7167 C C . ALA B 1 350 ? -4.098 8.18 -8.984 1 96.44 350 ALA B C 1
ATOM 7169 O O . ALA B 1 350 ? -3.982 9.133 -8.211 1 96.44 350 ALA B O 1
ATOM 7170 N N . ILE B 1 351 ? -3.139 7.383 -9.195 1 96.31 351 ILE B N 1
ATOM 7171 C CA . ILE B 1 351 ? -1.803 7.508 -8.625 1 96.31 351 ILE B CA 1
ATOM 7172 C C . ILE B 1 351 ? -0.75 7.27 -9.703 1 96.31 351 ILE B C 1
ATOM 7174 O O . ILE B 1 351 ? -0.873 6.336 -10.5 1 96.31 351 ILE B O 1
ATOM 7178 N N . ARG B 1 352 ? 0.226 8.086 -9.789 1 96.75 352 ARG B N 1
ATOM 7179 C CA . ARG B 1 352 ? 1.415 7.891 -10.609 1 96.75 352 ARG B CA 1
ATOM 7180 C C . ARG B 1 352 ? 2.686 8.086 -9.789 1 96.75 352 ARG B C 1
ATOM 7182 O O . ARG B 1 352 ? 2.828 9.086 -9.086 1 96.75 352 ARG B O 1
ATOM 7189 N N . ILE B 1 353 ? 3.572 7.172 -9.828 1 95.75 353 ILE B N 1
ATOM 7190 C CA . ILE B 1 353 ? 4.824 7.238 -9.086 1 95.75 353 ILE B CA 1
ATOM 7191 C C . ILE B 1 353 ? 6 7.332 -10.055 1 95.75 353 ILE B C 1
ATOM 7193 O O . ILE B 1 353 ? 6.238 6.41 -10.844 1 95.75 353 ILE B O 1
ATOM 7197 N N . ASP B 1 354 ? 6.711 8.422 -9.977 1 95.19 354 ASP B N 1
ATOM 7198 C CA . ASP B 1 354 ? 7.859 8.648 -10.852 1 95.19 354 ASP B CA 1
ATOM 7199 C C . ASP B 1 354 ? 9.008 7.695 -10.508 1 95.19 354 ASP B C 1
ATOM 7201 O O . ASP B 1 354 ? 9.492 7.688 -9.375 1 95.19 354 ASP B O 1
ATOM 7205 N N . ARG B 1 355 ? 9.484 6.961 -11.484 1 94.38 355 ARG B N 1
ATOM 7206 C CA . ARG B 1 355 ? 10.484 5.922 -11.258 1 94.38 355 ARG B CA 1
ATOM 7207 C C . ARG B 1 355 ? 11.828 6.531 -10.891 1 94.38 355 ARG B C 1
ATOM 7209 O O . ARG B 1 355 ? 12.664 5.879 -10.25 1 94.38 355 ARG B O 1
ATOM 7216 N N . THR B 1 356 ? 12.117 7.734 -11.203 1 93.94 356 THR B N 1
ATOM 7217 C CA . THR B 1 356 ? 13.445 8.32 -11.031 1 93.94 356 THR B CA 1
ATOM 7218 C C . THR B 1 356 ? 13.547 9.039 -9.688 1 93.94 356 THR B C 1
ATOM 7220 O O . THR B 1 356 ? 14.648 9.242 -9.164 1 93.94 356 THR B O 1
ATOM 7223 N N . THR B 1 357 ? 12.383 9.5 -9.094 1 91.56 357 THR B N 1
ATOM 7224 C CA . THR B 1 357 ? 12.43 10.312 -7.887 1 91.56 357 THR B CA 1
ATOM 7225 C C . THR B 1 357 ? 11.641 9.648 -6.762 1 91.56 357 THR B C 1
ATOM 7227 O O . THR B 1 357 ? 11.82 9.984 -5.59 1 91.56 357 THR B O 1
ATOM 7230 N N . GLY B 1 358 ? 10.703 8.852 -7.141 1 93.56 358 GLY B N 1
ATOM 7231 C CA . GLY B 1 358 ? 9.812 8.242 -6.164 1 93.56 358 GLY B CA 1
ATOM 7232 C C . GLY B 1 358 ? 8.664 9.148 -5.758 1 93.56 358 GLY B C 1
ATOM 7233 O O . GLY B 1 358 ? 7.906 8.82 -4.844 1 93.56 358 GLY B O 1
ATOM 7234 N N . ARG B 1 359 ? 8.516 10.297 -6.355 1 93.38 359 ARG B N 1
ATOM 7235 C CA . ARG B 1 359 ? 7.441 11.219 -6.023 1 93.38 359 ARG B CA 1
ATOM 7236 C C . ARG B 1 359 ? 6.094 10.688 -6.492 1 93.38 359 ARG B C 1
ATOM 7238 O O . ARG B 1 359 ? 5.992 10.109 -7.578 1 93.38 359 ARG B O 1
ATOM 7245 N N . VAL B 1 360 ? 5.098 10.859 -5.652 1 94.38 360 VAL B N 1
ATOM 7246 C CA . VAL B 1 360 ? 3.744 10.398 -5.93 1 94.38 360 VAL B CA 1
ATOM 7247 C C . VAL B 1 360 ? 2.889 11.57 -6.418 1 94.38 360 VAL B C 1
ATOM 7249 O O . VAL B 1 360 ? 2.852 12.625 -5.785 1 94.38 360 VAL B O 1
ATOM 7252 N N . GLU B 1 361 ? 2.328 11.359 -7.566 1 94.25 361 GLU B N 1
ATOM 7253 C CA . GLU B 1 361 ? 1.375 12.328 -8.109 1 94.25 361 GLU B CA 1
ATOM 7254 C C . GLU B 1 361 ? -0.057 11.812 -7.988 1 94.25 361 GLU B C 1
ATOM 7256 O O . GLU B 1 361 ? -0.338 10.656 -8.312 1 94.25 361 GLU B O 1
ATOM 7261 N N . MET B 1 362 ? -0.876 12.656 -7.422 1 93.69 362 MET B N 1
ATOM 7262 C CA . MET B 1 362 ? -2.314 12.406 -7.379 1 93.69 362 MET B CA 1
ATOM 7263 C C . MET B 1 362 ? -3.062 13.367 -8.297 1 93.69 362 MET B C 1
ATOM 7265 O O . MET B 1 362 ? -3.396 14.484 -7.898 1 93.69 362 MET B O 1
ATOM 7269 N N . PRO B 1 363 ? -3.43 12.867 -9.469 1 92.69 363 PRO B N 1
ATOM 7270 C CA . PRO B 1 363 ? -4.004 13.773 -10.461 1 92.69 363 PRO B CA 1
ATOM 7271 C C . PRO B 1 363 ? -5.336 14.375 -10.016 1 92.69 363 PRO B C 1
ATOM 7273 O O . PRO B 1 363 ? -5.688 15.484 -10.43 1 92.69 363 PRO B O 1
ATOM 7276 N N . GLU B 1 364 ? -6.043 13.648 -9.203 1 93.81 364 GLU B N 1
ATOM 7277 C CA . GLU B 1 364 ? -7.297 14.141 -8.648 1 93.81 364 GLU B CA 1
ATOM 7278 C C . GLU B 1 364 ? -7.121 14.57 -7.191 1 93.81 364 GLU B C 1
ATOM 7280 O O . GLU B 1 364 ? -6.184 14.133 -6.52 1 93.81 364 GLU B O 1
ATOM 7285 N N . PRO B 1 365 ? -8.016 15.508 -6.738 1 93 365 PRO B N 1
ATOM 7286 C CA . PRO B 1 365 ? -7.871 15.969 -5.359 1 93 365 PRO B CA 1
ATOM 7287 C C . PRO B 1 365 ? -7.887 14.828 -4.344 1 93 365 PRO B C 1
ATOM 7289 O O . PRO B 1 365 ? -8.656 13.875 -4.496 1 93 365 PRO B O 1
ATOM 7292 N N . VAL B 1 366 ? -7.027 14.992 -3.387 1 92.56 366 VAL B N 1
ATOM 7293 C CA . VAL B 1 366 ? -7 14.039 -2.281 1 92.56 366 VAL B CA 1
ATOM 7294 C C . VAL B 1 366 ? -8.211 14.266 -1.375 1 92.56 366 VAL B C 1
ATOM 7296 O O . VAL B 1 366 ? -8.57 15.414 -1.082 1 92.56 366 VAL B O 1
ATOM 7299 N N . VAL B 1 367 ? -8.875 13.211 -0.971 1 94.12 367 VAL B N 1
ATOM 7300 C CA . VAL B 1 367 ? -10.039 13.289 -0.088 1 94.12 367 VAL B CA 1
ATOM 7301 C C . VAL B 1 367 ? -9.656 12.797 1.308 1 94.12 367 VAL B C 1
ATOM 7303 O O . VAL B 1 367 ? -9.164 11.68 1.467 1 94.12 367 VAL B O 1
ATOM 7306 N N . LEU B 1 368 ? -9.836 13.594 2.27 1 93.56 368 LEU B N 1
ATOM 7307 C CA . LEU B 1 368 ? -9.547 13.273 3.662 1 93.56 368 LEU B CA 1
ATOM 7308 C C . LEU B 1 368 ? -10.82 13.305 4.5 1 93.56 368 LEU B C 1
ATOM 7310 O O . LEU B 1 368 ? -11.453 14.352 4.641 1 93.56 368 LEU B O 1
ATOM 7314 N N . PRO B 1 369 ? -11.211 12.203 5.047 1 93 369 PRO B N 1
ATOM 7315 C CA . PRO B 1 369 ? -12.352 12.242 5.969 1 93 369 PRO B CA 1
ATOM 7316 C C . PRO B 1 369 ? -12.078 13.102 7.203 1 93 369 PRO B C 1
ATOM 7318 O O . PRO B 1 369 ? -10.984 13.039 7.77 1 93 369 PRO B O 1
ATOM 7321 N N . ALA B 1 370 ? -13.023 13.883 7.613 1 92.62 370 ALA B N 1
ATOM 7322 C CA . ALA B 1 370 ? -12.867 14.711 8.805 1 92.62 370 ALA B CA 1
ATOM 7323 C C . ALA B 1 370 ? -13 13.883 10.078 1 92.62 370 ALA B C 1
ATOM 7325 O O . ALA B 1 370 ? -14.078 13.352 10.359 1 92.62 370 ALA B O 1
ATOM 7326 N N . LEU B 1 371 ? -11.984 13.805 10.891 1 91.62 371 LEU B N 1
ATOM 7327 C CA . LEU B 1 371 ? -11.945 12.977 12.094 1 91.62 371 LEU B CA 1
ATOM 7328 C C . LEU B 1 371 ? -12.609 13.688 13.266 1 91.62 371 LEU B C 1
ATOM 7330 O O . LEU B 1 371 ? -12.453 14.898 13.43 1 91.62 371 LEU B O 1
ATOM 7334 N N . ASP B 1 372 ? -13.234 12.969 14.094 1 87.31 372 ASP B N 1
ATOM 7335 C CA . ASP B 1 372 ? -13.875 13.516 15.281 1 87.31 372 ASP B CA 1
ATOM 7336 C C . ASP B 1 372 ? -12.883 13.656 16.422 1 87.31 372 ASP B C 1
ATOM 7338 O O . ASP B 1 372 ? -12.977 14.594 17.219 1 87.31 372 ASP B O 1
ATOM 7342 N N . ALA B 1 373 ? -11.945 12.711 16.438 1 88.62 373 ALA B N 1
ATOM 7343 C CA . ALA B 1 373 ? -10.969 12.688 17.516 1 88.62 373 ALA B CA 1
ATOM 7344 C C . ALA B 1 373 ? -9.562 12.984 16.984 1 88.62 373 ALA B C 1
ATOM 7346 O O . ALA B 1 373 ? -9.266 12.742 15.82 1 88.62 373 ALA B O 1
ATOM 7347 N N . VAL B 1 374 ? -8.828 13.594 17.875 1 88.88 374 VAL B N 1
ATOM 7348 C CA . VAL B 1 374 ? -7.43 13.82 17.516 1 88.88 374 VAL B CA 1
ATOM 7349 C C . VAL B 1 374 ? -6.707 12.484 17.375 1 88.88 374 VAL B C 1
ATOM 7351 O O . VAL B 1 374 ? -6.777 11.633 18.266 1 88.88 374 VAL B O 1
ATOM 7354 N N . PRO B 1 375 ? -6.09 12.297 16.312 1 92.12 375 PRO B N 1
ATOM 7355 C CA . PRO B 1 375 ? -5.371 11.039 16.141 1 92.12 375 PRO B CA 1
ATOM 7356 C C . PRO B 1 375 ? -4.109 10.953 17 1 92.12 375 PRO B C 1
ATOM 7358 O O . PRO B 1 375 ? -3.732 11.938 17.641 1 92.12 375 PRO B O 1
ATOM 7361 N N . THR B 1 376 ? -3.516 9.719 17.016 1 92.44 376 THR B N 1
ATOM 7362 C CA . THR B 1 376 ? -2.234 9.531 17.688 1 92.44 376 THR B CA 1
ATOM 7363 C C . THR B 1 376 ? -1.139 10.336 17 1 92.44 376 THR B C 1
ATOM 7365 O O . THR B 1 376 ? -1.09 10.406 15.766 1 92.44 376 THR B O 1
ATOM 7368 N N . PRO B 1 377 ? -0.295 11.008 17.828 1 91.12 377 PRO B N 1
ATOM 7369 C CA . PRO B 1 377 ? 0.783 11.797 17.234 1 91.12 377 PRO B CA 1
ATOM 7370 C C . PRO B 1 377 ? 1.692 10.969 16.328 1 91.12 377 PRO B C 1
ATOM 7372 O O . PRO B 1 377 ? 1.896 9.773 16.578 1 91.12 377 PRO B O 1
ATOM 7375 N N . PRO B 1 378 ? 2.193 11.578 15.281 1 93.06 378 PRO B N 1
ATOM 7376 C CA . PRO B 1 378 ? 3.152 10.867 14.43 1 93.06 378 PRO B CA 1
ATOM 7377 C C . PRO B 1 378 ? 4.484 10.609 15.125 1 93.06 378 PRO B C 1
ATOM 7379 O O . PRO B 1 378 ? 4.789 11.25 16.141 1 93.06 378 PRO B O 1
ATOM 7382 N N . PRO B 1 379 ? 5.254 9.68 14.625 1 90.75 379 PRO B N 1
ATOM 7383 C CA . PRO B 1 379 ? 6.582 9.43 15.188 1 90.75 379 PRO B CA 1
ATOM 7384 C C . PRO B 1 379 ? 7.527 10.617 15.039 1 90.75 379 PRO B C 1
ATOM 7386 O O . PRO B 1 379 ? 7.27 11.516 14.227 1 90.75 379 PRO B O 1
ATOM 7389 N N . THR B 1 380 ? 8.578 10.664 15.789 1 90.31 380 THR B N 1
ATOM 7390 C CA . THR B 1 380 ? 9.594 11.711 15.742 1 90.31 380 THR B CA 1
ATOM 7391 C C . THR B 1 380 ? 10.109 11.898 14.32 1 90.31 380 THR B C 1
ATOM 7393 O O . THR B 1 380 ? 10.352 10.922 13.609 1 90.31 380 THR B O 1
ATOM 7396 N N . GLY B 1 381 ? 10.242 13.18 13.992 1 89.25 381 GLY B N 1
ATOM 7397 C CA . GLY B 1 381 ? 10.781 13.484 12.68 1 89.25 381 GLY B CA 1
ATOM 7398 C C . GLY B 1 381 ? 9.727 13.492 11.586 1 89.25 381 GLY B C 1
ATOM 7399 O O . GLY B 1 381 ? 10.039 13.695 10.414 1 89.25 381 GLY B O 1
ATOM 7400 N N . LYS B 1 382 ? 8.43 13.328 12.008 1 92.88 382 LYS B N 1
ATOM 7401 C CA . LYS B 1 382 ? 7.363 13.273 11.008 1 92.88 382 LYS B CA 1
ATOM 7402 C C . LYS B 1 382 ? 6.246 14.25 11.359 1 92.88 382 LYS B C 1
ATOM 7404 O O . LYS B 1 382 ? 6.148 14.719 12.492 1 92.88 382 LYS B O 1
ATOM 7409 N N . LEU B 1 383 ? 5.48 14.57 10.344 1 92.88 383 LEU B N 1
ATOM 7410 C CA . LEU B 1 383 ? 4.316 15.445 10.453 1 92.88 383 LEU B CA 1
ATOM 7411 C C . LEU B 1 383 ? 3.059 14.742 9.953 1 92.88 383 LEU B C 1
ATOM 7413 O O . LEU B 1 383 ? 3.09 14.055 8.93 1 92.88 383 LEU B O 1
ATOM 7417 N N . ALA B 1 384 ? 2.045 14.828 10.719 1 94.62 384 ALA B N 1
ATOM 7418 C CA . ALA B 1 384 ? 0.773 14.258 10.281 1 94.62 384 ALA B CA 1
ATOM 7419 C C . ALA B 1 384 ? -0.123 15.328 9.664 1 94.62 384 ALA B C 1
ATOM 7421 O O . ALA B 1 384 ? -0.194 16.453 10.172 1 94.62 384 ALA B O 1
ATOM 7422 N N . LEU B 1 385 ? -0.715 15.039 8.586 1 94.5 385 LEU B N 1
ATOM 7423 C CA . LEU B 1 385 ? -1.696 15.867 7.898 1 94.5 385 LEU B CA 1
ATOM 7424 C C . LEU B 1 385 ? -3.047 15.164 7.82 1 94.5 385 LEU B C 1
ATOM 7426 O O . LEU B 1 385 ? -3.135 14.031 7.34 1 94.5 385 LEU B O 1
ATOM 7430 N N . TYR B 1 386 ? -4.098 15.797 8.383 1 94.25 386 TYR B N 1
ATOM 7431 C CA . TYR B 1 386 ? -5.422 15.188 8.367 1 94.25 386 TYR B CA 1
ATOM 7432 C C . TYR B 1 386 ? -6.516 16.25 8.445 1 94.25 386 TYR B C 1
ATOM 7434 O O . TYR B 1 386 ? -6.234 17.422 8.703 1 94.25 386 TYR B O 1
ATOM 7442 N N . ALA B 1 387 ? -7.723 15.82 8.062 1 94.06 387 ALA B N 1
ATOM 7443 C CA . ALA B 1 387 ? -8.891 16.672 8.258 1 94.06 387 ALA B CA 1
ATOM 7444 C C . ALA B 1 387 ? -9.531 16.422 9.625 1 94.06 387 ALA B C 1
ATOM 7446 O O . ALA B 1 387 ? -9.617 15.281 10.078 1 94.06 387 ALA B O 1
ATOM 7447 N N . ARG B 1 388 ? -9.883 17.5 10.297 1 92.38 388 ARG B N 1
ATOM 7448 C CA . ARG B 1 388 ? -10.531 17.453 11.609 1 92.38 388 ARG B CA 1
ATOM 7449 C C . ARG B 1 388 ? -11.898 18.125 11.562 1 92.38 388 ARG B C 1
ATOM 7451 O O . ARG B 1 388 ? -12.031 19.234 11.039 1 92.38 388 ARG B O 1
ATOM 7458 N N . ASP B 1 389 ? -12.828 17.453 12.07 1 89.62 389 ASP B N 1
ATOM 7459 C CA . ASP B 1 389 ? -14.148 18.047 12.164 1 89.62 389 ASP B CA 1
ATOM 7460 C C . ASP B 1 389 ? -14.211 19.062 13.305 1 89.62 389 ASP B C 1
ATOM 7462 O O . ASP B 1 389 ? -13.812 18.766 14.43 1 89.62 389 ASP B O 1
ATOM 7466 N N . ARG B 1 390 ? -14.602 20.266 13.031 1 85.94 390 ARG B N 1
ATOM 7467 C CA . ARG B 1 390 ? -14.859 21.328 13.992 1 85.94 390 ARG B CA 1
ATOM 7468 C C . ARG B 1 390 ? -16.156 22.047 13.672 1 85.94 390 ARG B C 1
ATOM 7470 O O . ARG B 1 390 ? -16.25 22.75 12.664 1 85.94 390 ARG B O 1
ATOM 7477 N N . ALA B 1 391 ? -17.125 21.922 14.633 1 88.38 391 ALA B N 1
ATOM 7478 C CA . ALA B 1 391 ? -18.422 22.578 14.5 1 88.38 391 ALA B CA 1
ATOM 7479 C C . ALA B 1 391 ? -19.094 22.234 13.172 1 88.38 391 ALA B C 1
ATOM 7481 O O . ALA B 1 391 ? -19.625 23.094 12.492 1 88.38 391 ALA B O 1
ATOM 7482 N N . GLY B 1 392 ? -18.859 21 12.742 1 82.62 392 GLY B N 1
ATOM 7483 C CA . GLY B 1 392 ? -19.562 20.484 11.57 1 82.62 392 GLY B CA 1
ATOM 7484 C C . GLY B 1 392 ? -18.812 20.734 10.273 1 82.62 392 GLY B C 1
ATOM 7485 O O . GLY B 1 392 ? -19.344 20.5 9.195 1 82.62 392 GLY B O 1
ATOM 7486 N N . ALA B 1 393 ? -17.703 21.281 10.359 1 87.44 393 ALA B N 1
ATOM 7487 C CA . ALA B 1 393 ? -16.906 21.531 9.156 1 87.44 393 ALA B CA 1
ATOM 7488 C C . ALA B 1 393 ? -15.516 20.922 9.273 1 87.44 393 ALA B C 1
ATOM 7490 O O . ALA B 1 393 ? -14.93 20.891 10.359 1 87.44 393 ALA B O 1
ATOM 7491 N N . GLY B 1 394 ? -15.031 20.5 8.133 1 88.94 394 GLY B N 1
ATOM 7492 C CA . GLY B 1 394 ? -13.68 19.953 8.102 1 88.94 394 GLY B CA 1
ATOM 7493 C C . GLY B 1 394 ? -12.609 21.016 8.016 1 88.94 394 GLY B C 1
ATOM 7494 O O . GLY B 1 394 ? -12.68 21.922 7.176 1 88.94 394 GLY B O 1
ATOM 7495 N N . TRP B 1 395 ? -11.648 20.938 8.93 1 90.31 395 TRP B N 1
ATOM 7496 C CA . TRP B 1 395 ? -10.461 21.781 8.93 1 90.31 395 TRP B CA 1
ATOM 7497 C C . TRP B 1 395 ? -9.203 20.953 8.6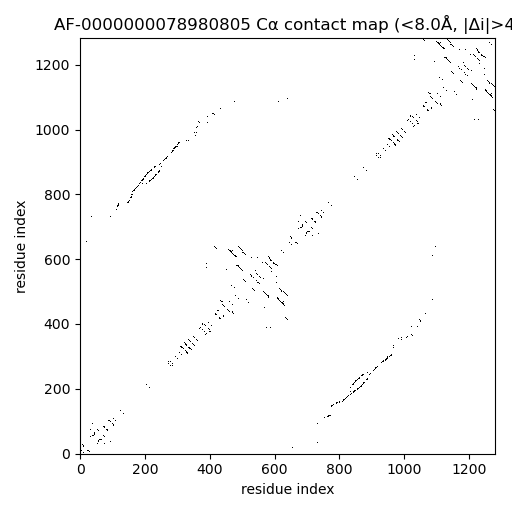56 1 90.31 395 TRP B C 1
ATOM 7499 O O . TRP B 1 395 ? -9.086 19.812 9.109 1 90.31 395 TRP B O 1
ATOM 7509 N N . LEU B 1 396 ? -8.281 21.5 7.863 1 91.94 396 LEU B N 1
ATOM 7510 C CA . LEU B 1 396 ? -7.008 20.828 7.641 1 91.94 396 LEU B CA 1
ATOM 7511 C C . LEU B 1 396 ? -6.051 21.078 8.805 1 91.94 396 LEU B C 1
ATOM 7513 O O . LEU B 1 396 ? -5.672 22.219 9.07 1 91.94 396 LEU B O 1
ATOM 7517 N N . ASP B 1 397 ? -5.676 20.016 9.445 1 92.69 397 ASP B N 1
ATOM 7518 C CA . ASP B 1 397 ? -4.793 20.094 10.602 1 92.69 397 ASP B CA 1
ATOM 7519 C C . ASP B 1 397 ? -3.43 19.484 10.305 1 92.69 397 ASP B C 1
ATOM 7521 O O . ASP B 1 397 ? -3.316 18.594 9.453 1 92.69 397 ASP B O 1
ATOM 7525 N N . VAL B 1 398 ? -2.453 20.016 10.969 1 93.44 398 VAL B N 1
ATOM 7526 C CA . VAL B 1 398 ? -1.136 19.391 11.047 1 93.44 398 VAL B CA 1
ATOM 7527 C C . VAL B 1 398 ? -0.828 19.016 12.5 1 93.44 398 VAL B C 1
ATOM 7529 O O . VAL B 1 398 ? -1.238 19.703 13.43 1 93.44 398 VAL B O 1
ATOM 7532 N N . GLN B 1 399 ? -0.203 17.891 12.703 1 91.69 399 GLN B N 1
ATOM 7533 C CA . GLN B 1 399 ? 0.174 17.422 14.039 1 91.69 399 GLN B CA 1
ATOM 7534 C C . GLN B 1 399 ? 1.647 17.031 14.086 1 91.69 399 GLN B C 1
ATOM 7536 O O . GLN B 1 399 ? 2.154 16.391 13.164 1 91.69 399 GLN B O 1
ATOM 7541 N N . ARG B 1 400 ? 2.266 17.5 15.094 1 88.19 400 ARG B N 1
ATOM 7542 C CA . ARG B 1 400 ? 3.68 17.188 15.305 1 88.19 400 ARG B CA 1
ATOM 7543 C C . ARG B 1 400 ? 3.854 16.031 16.281 1 88.19 400 ARG B C 1
ATOM 7545 O O . ARG B 1 400 ? 2.887 15.602 16.922 1 88.19 400 ARG B O 1
ATOM 7552 N N . PRO B 1 401 ? 5.098 15.516 16.453 1 86.62 401 PRO B N 1
ATOM 7553 C CA . PRO B 1 401 ? 5.332 14.375 17.328 1 86.62 401 PRO B CA 1
ATOM 7554 C C . PRO B 1 401 ? 5.031 14.688 18.797 1 86.62 401 PRO B C 1
ATOM 7556 O O . PRO B 1 401 ? 4.73 13.773 19.578 1 86.62 401 PRO B O 1
ATOM 7559 N N . SER B 1 402 ? 5.062 15.93 19.188 1 80.56 402 SER B N 1
ATOM 7560 C CA . SER B 1 402 ? 4.789 16.344 20.562 1 80.56 402 SER B CA 1
ATOM 7561 C C . SER B 1 402 ? 3.314 16.156 20.906 1 80.56 402 SER B C 1
ATOM 7563 O O . SER B 1 402 ? 2.934 16.234 22.078 1 80.56 402 SER B O 1
ATOM 7565 N N . GLY B 1 403 ? 2.502 15.938 19.859 1 82.88 403 GLY B N 1
ATOM 7566 C CA . GLY B 1 403 ? 1.063 15.852 20.062 1 82.88 403 GLY B CA 1
ATOM 7567 C C . GLY B 1 403 ? 0.342 17.156 19.766 1 82.88 403 GLY B C 1
ATOM 7568 O O . GLY B 1 403 ? -0.889 17.188 19.703 1 82.88 403 GLY B O 1
ATOM 7569 N N . ARG B 1 404 ? 1.092 18.094 19.594 1 82.69 404 ARG B N 1
ATOM 7570 C CA . ARG B 1 404 ? 0.492 19.391 19.266 1 82.69 404 ARG B CA 1
ATOM 7571 C C . ARG B 1 404 ? -0.07 19.391 17.844 1 82.69 404 ARG B C 1
ATOM 7573 O O . ARG B 1 404 ? 0.569 18.875 16.922 1 82.69 404 ARG B O 1
ATOM 7580 N N . PHE B 1 405 ? -1.204 19.875 17.781 1 85 405 PHE B N 1
ATOM 7581 C CA . PHE B 1 405 ? -1.849 19.984 16.484 1 85 405 PHE B CA 1
ATOM 7582 C C . PHE B 1 405 ? -2.51 21.344 16.312 1 85 405 PHE B C 1
ATOM 7584 O O . PHE B 1 405 ? -2.822 22.016 17.297 1 85 405 PHE B O 1
ATOM 7591 N N . PHE B 1 406 ? -2.611 21.812 15.109 1 87.69 406 PHE B N 1
ATOM 7592 C CA . PHE B 1 406 ? -3.264 23.094 14.82 1 87.69 406 PHE B CA 1
ATOM 7593 C C . PHE B 1 406 ? -3.807 23.109 13.398 1 87.69 406 PHE B C 1
ATOM 7595 O O . PHE B 1 406 ? -3.246 22.484 12.508 1 87.69 406 PHE B O 1
ATOM 7602 N N . PRO B 1 407 ? -4.887 23.844 13.227 1 89 407 PRO B N 1
ATOM 7603 C CA . PRO B 1 407 ? -5.434 24.016 11.883 1 89 407 PRO B CA 1
ATOM 7604 C C . PRO B 1 407 ? -4.648 25.047 11.055 1 89 407 PRO B C 1
ATOM 7606 O O . PRO B 1 407 ? -3.938 25.875 11.617 1 89 407 PRO B O 1
ATOM 7609 N N . LEU B 1 408 ? -4.793 24.969 9.789 1 89.69 408 LEU B N 1
ATOM 7610 C CA . LEU B 1 408 ? -4.121 25.891 8.883 1 89.69 408 LEU B CA 1
ATOM 7611 C C . LEU B 1 408 ? -5.023 27.062 8.531 1 89.69 408 LEU B C 1
ATOM 7613 O O . LEU B 1 408 ? -6.242 26.906 8.438 1 89.69 408 LEU B O 1
ATOM 7617 N N . GLN B 1 409 ? -4.395 28.203 8.344 1 90.31 409 GLN B N 1
ATOM 7618 C CA . GLN B 1 409 ? -5.074 29.469 8.102 1 90.31 409 GLN B CA 1
ATOM 7619 C C . GLN B 1 409 ? -5.477 29.594 6.637 1 90.31 409 GLN B C 1
ATOM 7621 O O . GLN B 1 409 ? -4.641 29.453 5.742 1 90.31 409 GLN B O 1
ATOM 7626 N N . PRO B 1 410 ? -6.793 29.906 6.379 1 86.75 410 PRO B N 1
ATOM 7627 C CA . PRO B 1 410 ? -7.125 30.312 5.012 1 86.75 410 PRO B CA 1
ATOM 7628 C C . PRO B 1 410 ? -6.375 31.578 4.57 1 86.75 410 PRO B C 1
ATOM 7630 O O . PRO B 1 410 ? -5.926 32.344 5.414 1 86.75 410 PRO B O 1
ATOM 7633 N N . HIS B 1 411 ? -6.293 31.703 3.287 1 80.56 411 HIS B N 1
ATOM 7634 C CA . HIS B 1 411 ? -5.539 32.812 2.719 1 80.56 411 HIS B CA 1
ATOM 7635 C C . HIS B 1 411 ? -6.203 34.156 3.033 1 80.56 411 HIS B C 1
ATOM 7637 O O . HIS B 1 411 ? -7.344 34.375 2.633 1 80.56 411 HIS B O 1
ATOM 7643 N N . PHE B 1 412 ? -5.496 35.094 3.652 1 84.62 412 PHE B N 1
ATOM 7644 C CA . PHE B 1 412 ? -6.012 36.406 4.09 1 84.62 412 PHE B CA 1
ATOM 7645 C C . PHE B 1 412 ? -6.5 37.219 2.904 1 84.62 412 PHE B C 1
ATOM 7647 O O . PHE B 1 412 ? -7.41 38.031 3.041 1 84.62 412 PHE B O 1
ATOM 7654 N N . GLY B 1 413 ? -5.996 37.031 1.776 1 71.06 413 GLY B N 1
ATOM 7655 C CA . GLY B 1 413 ? -6.352 37.844 0.605 1 71.06 413 GLY B CA 1
ATOM 7656 C C . GLY B 1 413 ? -7.656 37.406 -0.033 1 71.06 413 GLY B C 1
ATOM 7657 O O . GLY B 1 413 ? -8.273 38.156 -0.778 1 71.06 413 GLY B O 1
ATOM 7658 N N . VAL B 1 414 ? -7.93 36.156 0.295 1 76.06 414 VAL B N 1
ATOM 7659 C CA . VAL B 1 414 ? -9.125 35.625 -0.341 1 76.06 414 VAL B CA 1
ATOM 7660 C C . VAL B 1 414 ? -10.289 35.656 0.65 1 76.06 414 VAL B C 1
ATOM 7662 O O . VAL B 1 414 ? -11.391 36.094 0.324 1 76.06 414 VAL B O 1
ATOM 7665 N N . ASN B 1 415 ? -10.039 35.219 1.891 1 83.5 415 ASN B N 1
ATOM 7666 C CA . ASN B 1 415 ? -11.055 35.25 2.941 1 83.5 415 ASN B CA 1
ATOM 7667 C C . ASN B 1 415 ? -10.961 36.562 3.74 1 83.5 415 ASN B C 1
ATOM 7669 O O . ASN B 1 415 ? -9.867 37.094 3.947 1 83.5 415 ASN B O 1
ATOM 7673 N N . ARG B 1 416 ? -12.016 37.094 4.074 1 85.75 416 ARG B N 1
ATOM 7674 C CA . ARG B 1 416 ? -11.984 38.281 4.934 1 85.75 416 ARG B CA 1
ATOM 7675 C C . ARG B 1 416 ? -11.891 37.875 6.402 1 85.75 416 ARG B C 1
ATOM 7677 O O . ARG B 1 416 ? -12.836 37.312 6.965 1 85.75 416 ARG B O 1
ATOM 7684 N N . ILE B 1 417 ? -10.82 38.219 6.957 1 91.06 417 ILE B N 1
ATOM 7685 C CA . ILE B 1 417 ? -10.5 37.781 8.32 1 91.06 417 ILE B CA 1
ATOM 7686 C C . ILE B 1 417 ? -10.398 39 9.227 1 91.06 417 ILE B C 1
ATOM 7688 O O . ILE B 1 417 ? -9.711 39.969 8.898 1 91.06 417 ILE B O 1
ATOM 7692 N N . ALA B 1 418 ? -11.094 39 10.281 1 92.62 418 ALA B N 1
ATOM 7693 C CA . ALA B 1 418 ? -11.031 40 11.32 1 92.62 418 ALA B CA 1
ATOM 7694 C C . ALA B 1 418 ? -10.594 39.406 12.656 1 92.62 418 ALA B C 1
ATOM 7696 O O . ALA B 1 418 ? -10.984 38.281 12.992 1 92.62 418 ALA B O 1
ATOM 7697 N N . THR B 1 419 ? -9.797 40.188 13.398 1 93.38 419 THR B N 1
ATOM 7698 C CA . THR B 1 419 ? -9.297 39.656 14.656 1 93.38 419 THR B CA 1
ATOM 7699 C C . THR B 1 419 ? -9.219 40.75 15.727 1 93.38 419 THR B C 1
ATOM 7701 O O . THR B 1 419 ? -9.109 41.938 15.398 1 93.38 419 THR B O 1
ATOM 7704 N N . TRP B 1 420 ? -9.477 40.438 16.984 1 94.06 420 TRP B N 1
ATOM 7705 C CA . TRP B 1 420 ? -9.023 41.156 18.156 1 94.06 420 TRP B CA 1
ATOM 7706 C C . TRP B 1 420 ? -7.891 40.406 18.859 1 94.06 420 TRP B C 1
ATOM 7708 O O . TRP B 1 420 ? -7.949 39.188 19.016 1 94.06 420 TRP B O 1
ATOM 7718 N N . ALA B 1 421 ? -6.84 41.062 19.219 1 91.25 421 ALA B N 1
ATOM 7719 C CA . ALA B 1 421 ? -5.68 40.438 19.844 1 91.25 421 ALA B CA 1
ATOM 7720 C C . ALA B 1 421 ? -5.129 41.312 20.969 1 91.25 421 ALA B C 1
ATOM 7722 O O . ALA B 1 421 ? -5.285 42.531 20.953 1 91.25 421 ALA B O 1
ATOM 7723 N N . PRO B 1 422 ? -4.461 40.656 21.938 1 89.75 422 PRO B N 1
ATOM 7724 C CA . PRO B 1 422 ? -3.896 41.438 23.047 1 89.75 422 PRO B CA 1
ATOM 7725 C C . PRO B 1 422 ? -2.785 42.375 22.594 1 89.75 422 PRO B C 1
ATOM 7727 O O . PRO B 1 422 ? -2.166 42.156 21.547 1 89.75 422 PRO B O 1
ATOM 7730 N N . SER B 1 423 ? -2.643 43.438 23.375 1 87.62 423 SER B N 1
ATOM 7731 C CA . SER B 1 423 ? -1.554 44.375 23.156 1 87.62 423 SER B CA 1
ATOM 7732 C C . SER B 1 423 ? -0.907 44.781 24.469 1 87.62 423 SER B C 1
ATOM 7734 O O . SER B 1 423 ? -0.261 43.969 25.125 1 87.62 423 SER B O 1
ATOM 7736 N N . THR B 1 424 ? -1.173 46.062 24.906 1 85.81 424 THR B N 1
ATOM 7737 C CA . THR B 1 424 ? -0.621 46.562 26.172 1 85.81 424 THR B CA 1
ATOM 7738 C C . THR B 1 424 ? -1.579 47.531 26.828 1 85.81 424 THR B C 1
ATOM 7740 O O . THR B 1 424 ? -2.297 48.281 26.156 1 85.81 424 THR B O 1
ATOM 7743 N N . GLY B 1 425 ? -1.468 47.469 28.188 1 89.88 425 GLY B N 1
ATOM 7744 C CA . GLY B 1 425 ? -2.307 48.406 28.922 1 89.88 425 GLY B CA 1
ATOM 7745 C C . GLY B 1 425 ? -3.785 48.25 28.625 1 89.88 425 GLY B C 1
ATOM 7746 O O . GLY B 1 425 ? -4.336 47.156 28.75 1 89.88 425 GLY B O 1
ATOM 7747 N N . THR B 1 426 ? -4.34 49.375 28.078 1 91.44 426 THR B N 1
ATOM 7748 C CA . THR B 1 426 ? -5.777 49.312 27.812 1 91.44 426 THR B CA 1
ATOM 7749 C C . THR B 1 426 ? -6.047 49.125 26.328 1 91.44 426 THR B C 1
ATOM 7751 O O . THR B 1 426 ? -7.199 49.125 25.891 1 91.44 426 THR B O 1
ATOM 7754 N N . THR B 1 427 ? -4.969 48.938 25.578 1 90.75 427 THR B N 1
ATOM 7755 C CA . THR B 1 427 ? -5.098 48.812 24.125 1 90.75 427 THR B CA 1
ATOM 7756 C C . THR B 1 427 ? -5.297 47.375 23.703 1 90.75 427 THR B C 1
ATOM 7758 O O . THR B 1 427 ? -4.602 46.469 24.203 1 90.75 427 THR B O 1
ATOM 7761 N N . VAL B 1 428 ? -6.281 47.125 22.875 1 92.25 428 VAL B N 1
ATOM 7762 C CA . VAL B 1 428 ? -6.512 45.844 22.188 1 92.25 428 VAL B CA 1
ATOM 7763 C C . VAL B 1 428 ? -6.363 46.031 20.688 1 92.25 428 VAL B C 1
ATOM 7765 O O . VAL B 1 428 ? -6.949 46.938 20.109 1 92.25 428 VAL B O 1
ATOM 7768 N N . ASN B 1 429 ? -5.488 45.219 20.062 1 91.88 429 ASN B N 1
ATOM 7769 C CA . ASN B 1 429 ? -5.32 45.312 18.625 1 91.88 429 ASN B CA 1
ATOM 7770 C C . ASN B 1 429 ? -6.578 44.875 17.891 1 91.88 429 ASN B C 1
ATOM 7772 O O . ASN B 1 429 ? -7.172 43.844 18.219 1 91.88 429 ASN B O 1
ATOM 7776 N N . THR B 1 430 ? -6.988 45.656 16.953 1 92.44 430 THR B N 1
ATOM 7777 C CA . THR B 1 430 ? -8.156 45.344 16.141 1 92.44 430 THR B CA 1
ATOM 7778 C C . THR B 1 430 ? -7.801 45.344 14.664 1 92.44 430 THR B C 1
ATOM 7780 O O . THR B 1 430 ? -7.094 46.25 14.188 1 92.44 430 THR B O 1
ATOM 7783 N N . ASP B 1 431 ? -8.18 44.281 14.039 1 90.75 431 ASP B N 1
ATOM 7784 C CA . ASP B 1 431 ? -8.031 44.188 12.586 1 90.75 431 ASP B CA 1
ATOM 7785 C C . ASP B 1 431 ? -9.344 43.75 11.93 1 90.75 431 ASP B C 1
ATOM 7787 O O . ASP B 1 431 ? -9.891 42.688 12.25 1 90.75 431 ASP B O 1
ATOM 7791 N N . GLY B 1 432 ? -9.906 44.562 11.055 1 88.94 432 GLY B N 1
ATOM 7792 C CA . GLY B 1 432 ? -11.023 44.188 10.203 1 88.94 432 GLY B CA 1
ATOM 7793 C C . GLY B 1 432 ? -12.375 44.406 10.859 1 88.94 432 GLY B C 1
ATOM 7794 O O . GLY B 1 432 ? -13.414 44.281 10.203 1 88.94 432 GLY B O 1
ATOM 7795 N N . MET B 1 433 ? -12.398 44.594 12.164 1 90.5 433 MET B N 1
ATOM 7796 C CA . MET B 1 433 ? -13.664 44.938 12.805 1 90.5 433 MET B CA 1
ATOM 7797 C C . MET B 1 433 ? -13.445 45.875 13.984 1 90.5 433 MET B C 1
ATOM 7799 O O . MET B 1 433 ? -12.43 45.781 14.68 1 90.5 433 MET B O 1
ATOM 7803 N N . PRO B 1 434 ? -14.383 46.75 14.164 1 92.44 434 PRO B N 1
ATOM 7804 C CA . PRO B 1 434 ? -14.203 47.719 15.258 1 92.44 434 PRO B CA 1
ATOM 7805 C C . PRO B 1 434 ? -14.461 47.125 16.625 1 92.44 434 PRO B C 1
ATOM 7807 O O . PRO B 1 434 ? -15.156 46.094 16.734 1 92.44 434 PRO B O 1
ATOM 7810 N N . ARG B 1 435 ? -13.891 47.688 17.625 1 95 435 ARG B N 1
ATOM 7811 C CA . ARG B 1 435 ? -14.047 47.219 19 1 95 435 ARG B CA 1
ATOM 7812 C C . ARG B 1 435 ? -14.445 48.375 19.922 1 95 435 ARG B C 1
ATOM 7814 O O . ARG B 1 435 ? -13.867 49.469 19.828 1 95 435 ARG B O 1
ATOM 7821 N N . THR B 1 436 ? -15.438 48.188 20.672 1 95.19 436 THR B N 1
ATOM 7822 C CA . THR B 1 436 ? -15.836 49.125 21.734 1 95.19 436 THR B CA 1
ATOM 7823 C C . THR B 1 436 ? -16.078 48.344 23.047 1 95.19 436 THR B C 1
ATOM 7825 O O . THR B 1 436 ? -16.484 47.188 23.031 1 95.19 436 THR B O 1
ATOM 7828 N N . ALA B 1 437 ? -15.781 48.969 24.203 1 95.69 437 ALA B N 1
ATOM 7829 C CA . ALA B 1 437 ? -15.875 48.281 25.469 1 95.69 437 ALA B CA 1
ATOM 7830 C C . ALA B 1 437 ? -16.609 49.125 26.516 1 95.69 437 ALA B C 1
ATOM 7832 O O . ALA B 1 437 ? -16.625 50.344 26.422 1 95.69 437 ALA B O 1
ATOM 7833 N N . VAL B 1 438 ? -17.359 48.531 27.391 1 96 438 VAL B N 1
ATOM 7834 C CA . VAL B 1 438 ? -17.844 49.094 28.641 1 96 438 VAL B CA 1
ATOM 7835 C C . VAL B 1 438 ? -17.094 48.438 29.812 1 96 438 VAL B C 1
ATOM 7837 O O . VAL B 1 438 ? -16.938 47.219 29.875 1 96 438 VAL B O 1
ATOM 7840 N N . GLY B 1 439 ? -16.625 49.25 30.75 1 96.38 439 GLY B N 1
ATOM 7841 C CA . GLY B 1 439 ? -15.742 48.812 31.812 1 96.38 439 GLY B CA 1
ATOM 7842 C C . GLY B 1 439 ? -14.289 49.188 31.594 1 96.38 439 GLY B C 1
ATOM 7843 O O . GLY B 1 439 ? -14 50.062 30.766 1 96.38 439 GLY B O 1
ATOM 7844 N N . THR B 1 440 ? -13.398 48.656 32.375 1 96.38 440 THR B N 1
ATOM 7845 C CA . THR B 1 440 ? -11.977 48.969 32.25 1 96.38 440 THR B CA 1
ATOM 7846 C C . THR B 1 440 ? -11.219 47.844 31.594 1 96.38 440 THR B C 1
ATOM 7848 O O . THR B 1 440 ? -11.352 46.688 31.984 1 96.38 440 THR B O 1
ATOM 7851 N N . VAL B 1 441 ? -10.492 48.219 30.594 1 96.5 441 VAL B N 1
ATOM 7852 C CA . VAL B 1 441 ? -9.688 47.25 29.875 1 96.5 441 VAL B CA 1
ATOM 7853 C C . VAL B 1 441 ? -8.25 47.281 30.375 1 96.5 441 VAL B C 1
ATOM 7855 O O . VAL B 1 441 ? -7.707 48.375 30.656 1 96.5 441 VAL B O 1
ATOM 7858 N N . ALA B 1 442 ? -7.656 46.125 30.578 1 95.75 442 ALA B N 1
ATOM 7859 C CA . ALA B 1 442 ? -6.258 45.969 30.969 1 95.75 442 ALA B CA 1
ATOM 7860 C C . ALA B 1 442 ? -5.621 44.75 30.312 1 95.75 442 ALA B C 1
ATOM 7862 O O . ALA B 1 442 ? -6.32 43.875 29.828 1 95.75 442 ALA B O 1
ATOM 7863 N N . THR B 1 443 ? -4.344 44.719 30.297 1 92.62 443 THR B N 1
ATOM 7864 C CA . THR B 1 443 ? -3.584 43.594 29.812 1 92.62 443 THR B CA 1
ATOM 7865 C C . THR B 1 443 ? -2.732 43 30.922 1 92.62 443 THR B C 1
ATOM 7867 O O . THR B 1 443 ? -1.628 43.469 31.188 1 92.62 443 THR B O 1
ATOM 7870 N N . PRO B 1 444 ? -3.217 41.906 31.531 1 92.06 444 PRO B N 1
ATOM 7871 C CA . PRO B 1 444 ? -2.455 41.312 32.625 1 92.06 444 PRO B CA 1
ATOM 7872 C C . PRO B 1 444 ? -1.131 40.719 32.156 1 92.06 444 PRO B C 1
ATOM 7874 O O . PRO B 1 444 ? -1.052 40.156 31.047 1 92.06 444 PRO B O 1
ATOM 7877 N N . THR B 1 445 ? -0.132 40.719 33.062 1 89.81 445 THR B N 1
ATOM 7878 C CA . THR B 1 445 ? 1.166 40.125 32.781 1 89.81 445 THR B CA 1
ATOM 7879 C C . THR B 1 445 ? 1.063 38.594 32.75 1 89.81 445 THR B C 1
ATOM 7881 O O . THR B 1 445 ? 0.252 38.031 33.469 1 89.81 445 THR B O 1
ATOM 7884 N N . LEU B 1 446 ? 1.896 38 32 1 90.62 446 LEU B N 1
ATOM 7885 C CA . LEU B 1 446 ? 1.951 36.531 31.922 1 90.62 446 LEU B CA 1
ATOM 7886 C C . LEU B 1 446 ? 2.451 35.938 33.25 1 90.62 446 LEU B C 1
ATOM 7888 O O . LEU B 1 446 ? 3.342 36.5 33.875 1 90.62 446 LEU B O 1
ATOM 7892 N N . ALA B 1 447 ? 1.881 34.844 33.625 1 88.69 447 ALA B N 1
ATOM 7893 C CA . ALA B 1 447 ? 2.322 34.062 34.781 1 88.69 447 ALA B CA 1
ATOM 7894 C C . ALA B 1 447 ? 2.406 32.562 34.438 1 88.69 447 ALA B C 1
ATOM 7896 O O . ALA B 1 447 ? 1.771 32.094 33.469 1 88.69 447 ALA B O 1
ATOM 7897 N N . THR B 1 448 ? 3.152 31.812 35.156 1 88.31 448 THR B N 1
ATOM 7898 C CA . THR B 1 448 ? 3.412 30.422 34.844 1 88.31 448 THR B CA 1
ATOM 7899 C C . THR B 1 448 ? 2.566 29.5 35.719 1 88.31 448 THR B C 1
ATOM 7901 O O . THR B 1 448 ? 2.936 28.359 35.969 1 88.31 448 THR B O 1
ATOM 7904 N N . SER B 1 449 ? 1.523 29.969 36.25 1 87.19 449 SER B N 1
ATOM 7905 C CA . SER B 1 449 ? 0.731 29.25 37.25 1 87.19 449 SER B CA 1
ATOM 7906 C C . SER B 1 449 ? -0.255 28.297 36.594 1 87.19 449 SER B C 1
ATOM 7908 O O . SER B 1 449 ? -0.422 27.156 37.031 1 87.19 449 SER B O 1
ATOM 7910 N N . ASN B 1 450 ? -1 28.75 35.688 1 88.44 450 ASN B N 1
ATOM 7911 C CA . ASN B 1 450 ? -1.979 27.953 34.969 1 88.44 450 ASN B CA 1
ATOM 7912 C C . ASN B 1 450 ? -2.111 28.406 33.531 1 88.44 450 ASN B C 1
ATOM 7914 O O . ASN B 1 450 ? -1.416 29.328 33.094 1 88.44 450 ASN B O 1
ATOM 7918 N N . LEU B 1 451 ? -2.914 27.734 32.781 1 89.5 451 LEU B N 1
ATOM 7919 C CA . LEU B 1 451 ? -3.033 28.016 31.344 1 89.5 451 LEU B CA 1
ATOM 7920 C C . LEU B 1 451 ? -3.555 29.422 31.109 1 89.5 451 LEU B C 1
ATOM 7922 O O . LEU B 1 451 ? -3.031 30.141 30.25 1 89.5 451 LEU B O 1
ATOM 7926 N N . SER B 1 452 ? -4.547 29.844 31.859 1 89.94 452 SER B N 1
ATOM 7927 C CA . SER B 1 452 ? -5.152 31.156 31.641 1 89.94 452 SER B CA 1
ATOM 7928 C C . SER B 1 452 ? -4.141 32.281 31.875 1 89.94 452 SER B C 1
ATOM 7930 O O . SER B 1 452 ? -4.09 33.25 31.109 1 89.94 452 SER B O 1
ATOM 7932 N N . THR B 1 453 ? -3.371 32.156 32.844 1 90.19 453 THR B N 1
ATOM 7933 C CA . THR B 1 453 ? -2.426 33.219 33.188 1 90.19 453 THR B CA 1
ATOM 7934 C C . THR B 1 453 ? -1.184 33.125 32.312 1 90.19 453 THR B C 1
ATOM 7936 O O . THR B 1 453 ? -0.381 34.062 32.281 1 90.19 453 THR B O 1
ATOM 7939 N N . SER B 1 454 ? -1.05 32.031 31.609 1 89.62 454 SER B N 1
ATOM 7940 C CA . SER B 1 454 ? 0.132 31.828 30.766 1 89.62 454 SER B CA 1
ATOM 7941 C C . SER B 1 454 ? -0.128 32.281 29.328 1 89.62 454 SER B C 1
ATOM 7943 O O . SER B 1 454 ? 0.762 32.219 28.484 1 89.62 454 SER B O 1
ATOM 7945 N N . MET B 1 455 ? -1.258 32.688 29.078 1 89.62 455 MET B N 1
ATOM 7946 C CA . MET B 1 455 ? -1.613 33.156 27.734 1 89.62 455 MET B CA 1
ATOM 7947 C C . MET B 1 455 ? -1.636 34.656 27.672 1 89.62 455 MET B C 1
ATOM 7949 O O . MET B 1 455 ? -2.057 35.344 28.625 1 89.62 455 MET B O 1
ATOM 7953 N N . ARG B 1 456 ? -1.18 35.156 26.594 1 89.62 456 ARG B N 1
ATOM 7954 C CA . ARG B 1 456 ? -1.422 36.562 26.359 1 89.62 456 ARG B CA 1
ATOM 7955 C C . ARG B 1 456 ? -2.914 36.875 26.25 1 89.62 456 ARG B C 1
ATOM 7957 O O . ARG B 1 456 ? -3.635 36.156 25.531 1 89.62 456 ARG B O 1
ATOM 7964 N N . ARG B 1 457 ? -3.312 37.844 27.031 1 92.38 457 ARG B N 1
ATOM 7965 C CA . ARG B 1 457 ? -4.746 38.125 27.125 1 92.38 457 ARG B CA 1
ATOM 7966 C C . ARG B 1 457 ? -5.008 39.562 27.516 1 92.38 457 ARG B C 1
ATOM 7968 O O . ARG B 1 457 ? -4.086 40.281 27.906 1 92.38 457 ARG B O 1
ATOM 7975 N N . TRP B 1 458 ? -6.211 40 27.281 1 95 458 TRP B N 1
ATOM 7976 C CA . TRP B 1 458 ? -6.695 41.25 27.891 1 95 458 TRP B CA 1
ATOM 7977 C C . TRP B 1 458 ? -7.871 40.969 28.812 1 95 458 TRP B C 1
ATOM 7979 O O . TRP B 1 458 ? -8.555 39.969 28.672 1 95 458 TRP B O 1
ATOM 7989 N N . ARG B 1 459 ? -8.055 41.844 29.844 1 96.75 459 ARG B N 1
ATOM 7990 C CA . ARG B 1 459 ? -9.094 41.719 30.859 1 96.75 459 ARG B CA 1
ATOM 7991 C C . ARG B 1 459 ? -10.078 42.906 30.781 1 96.75 459 ARG B C 1
ATOM 7993 O O . ARG B 1 459 ? -9.672 44.062 30.641 1 96.75 459 ARG B O 1
ATOM 8000 N N . VAL B 1 460 ? -11.312 42.562 30.734 1 97.88 460 VAL B N 1
ATOM 8001 C CA . VAL B 1 460 ? -12.352 43.562 30.891 1 97.88 460 VAL B CA 1
ATOM 8002 C C . VAL B 1 460 ? -13.016 43.438 32.25 1 97.88 460 VAL B C 1
ATOM 8004 O O . VAL B 1 460 ? -13.508 42.375 32.625 1 97.88 460 VAL B O 1
ATOM 8007 N N . THR B 1 461 ? -13.031 44.531 33.031 1 98.12 461 THR B N 1
ATOM 8008 C CA . THR B 1 461 ? -13.555 44.531 34.406 1 98.12 461 THR B CA 1
ATOM 8009 C C . THR B 1 461 ? -14.688 45.562 34.531 1 98.12 461 THR B C 1
ATOM 8011 O O . THR B 1 461 ? -14.578 46.688 34.062 1 98.12 461 THR B O 1
ATOM 8014 N N . SER B 1 462 ? -15.734 45.156 35.156 1 97.94 462 SER B N 1
ATOM 8015 C CA . SER B 1 462 ? -16.844 46.062 35.406 1 97.94 462 SER B CA 1
ATOM 8016 C C . SER B 1 462 ? -16.562 47 36.562 1 97.94 462 SER B C 1
ATOM 8018 O O . SER B 1 462 ? -15.594 46.781 37.312 1 97.94 462 SER B O 1
ATOM 8020 N N . ALA B 1 463 ? -17.484 48 36.688 1 97.25 463 ALA B N 1
ATOM 8021 C CA . ALA B 1 463 ? -17.469 48.781 37.906 1 97.25 463 ALA B CA 1
ATOM 8022 C C . ALA B 1 463 ? -17.922 47.969 39.094 1 97.25 463 ALA B C 1
ATOM 8024 O O . ALA B 1 463 ? -18.516 46.906 38.938 1 97.25 463 ALA B O 1
ATOM 8025 N N . ALA B 1 464 ? -17.594 48.469 40.312 1 97.31 464 ALA B N 1
ATOM 8026 C CA . ALA B 1 464 ? -17.984 47.781 41.562 1 97.31 464 ALA B CA 1
ATOM 8027 C C . ALA B 1 464 ? -19.281 48.344 42.125 1 97.31 464 ALA B C 1
ATOM 8029 O O . ALA B 1 464 ? -19.375 48.656 43.312 1 97.31 464 ALA B O 1
ATOM 8030 N N . THR B 1 465 ? -20.156 48.719 41.25 1 97.31 465 THR B N 1
ATOM 8031 C CA . THR B 1 465 ? -21.5 49.156 41.594 1 97.31 465 THR B CA 1
ATOM 8032 C C . THR B 1 465 ? -22.547 48.188 41.031 1 97.31 465 THR B C 1
ATOM 8034 O O . THR B 1 465 ? -22.266 47.438 40.094 1 97.31 465 THR B O 1
ATOM 8037 N N . ALA B 1 466 ? -23.703 48.188 41.719 1 96.81 466 ALA B N 1
ATOM 8038 C CA . ALA B 1 466 ? -24.766 47.281 41.25 1 96.81 466 ALA B CA 1
ATOM 8039 C C . ALA B 1 466 ? -25.156 47.625 39.812 1 96.81 466 ALA B C 1
ATOM 8041 O O . ALA B 1 466 ? -25.219 48.781 39.438 1 96.81 466 ALA B O 1
ATOM 8042 N N . ASP B 1 467 ? -25.391 46.531 39.062 1 96.56 467 ASP B N 1
ATOM 8043 C CA . ASP B 1 467 ? -25.828 46.656 37.688 1 96.56 467 ASP B CA 1
ATOM 8044 C C . ASP B 1 467 ? -24.75 47.312 36.812 1 96.56 467 ASP B C 1
ATOM 8046 O O . ASP B 1 467 ? -25.047 48.219 36.031 1 96.56 467 ASP B O 1
ATOM 8050 N N . ALA B 1 468 ? -23.516 46.906 37.062 1 97.75 468 ALA B N 1
ATOM 8051 C CA . ALA B 1 468 ? -22.391 47.25 36.219 1 97.75 468 ALA B CA 1
ATOM 8052 C C . ALA B 1 468 ? -22.031 46.125 35.25 1 97.75 468 ALA B C 1
ATOM 8054 O O . ALA B 1 468 ? -22.281 44.969 35.562 1 97.75 468 ALA B O 1
ATOM 8055 N N . ALA B 1 469 ? -21.484 46.531 34.125 1 97.75 469 ALA B N 1
ATOM 8056 C CA . ALA B 1 469 ? -21.188 45.5 33.125 1 97.75 469 ALA B CA 1
ATOM 8057 C C . ALA B 1 469 ? -19.75 45.594 32.656 1 97.75 469 ALA B C 1
ATOM 8059 O O . ALA B 1 469 ? -19.141 46.688 32.688 1 97.75 469 ALA B O 1
ATOM 8060 N N . ALA B 1 470 ? -19.156 44.531 32.344 1 98.19 470 ALA B N 1
ATOM 8061 C CA . ALA B 1 470 ? -17.969 44.375 31.484 1 98.19 470 ALA B CA 1
ATOM 8062 C C . ALA B 1 470 ? -18.344 43.875 30.109 1 98.19 470 ALA B C 1
ATOM 8064 O O . ALA B 1 470 ? -18.734 42.719 29.953 1 98.19 470 ALA B O 1
ATOM 8065 N N . GLU B 1 471 ? -18.219 44.719 29.141 1 97.19 471 GLU B N 1
ATOM 8066 C CA . GLU B 1 471 ? -18.703 44.375 27.812 1 97.19 471 GLU B CA 1
ATOM 8067 C C . GLU B 1 471 ? -17.672 44.719 26.734 1 97.19 471 GLU B C 1
ATOM 8069 O O . GLU B 1 471 ? -16.984 45.75 26.828 1 97.19 471 GLU B O 1
ATOM 8074 N N . GLU B 1 472 ? -17.547 43.844 25.797 1 96.62 472 GLU B N 1
ATOM 8075 C CA . GLU B 1 472 ? -16.844 44.094 24.547 1 96.62 472 GLU B CA 1
ATOM 8076 C C . GLU B 1 472 ? -17.688 43.719 23.344 1 96.62 472 GLU B C 1
ATOM 8078 O O . GLU B 1 472 ? -18.312 42.625 23.328 1 96.62 472 GLU B O 1
ATOM 8083 N N . ARG B 1 473 ? -17.734 44.594 22.453 1 95.44 473 ARG B N 1
ATOM 8084 C CA . ARG B 1 473 ? -18.562 44.344 21.266 1 95.44 473 ARG B CA 1
ATOM 8085 C C . ARG B 1 473 ? -17.922 44.938 20.016 1 95.44 473 ARG B C 1
ATOM 8087 O O . ARG B 1 473 ? -17.078 45.844 20.125 1 95.44 473 ARG B O 1
ATOM 8094 N N . SER B 1 474 ? -18.359 44.469 18.875 1 94.06 474 SER B N 1
ATOM 8095 C CA . SER B 1 474 ? -18.109 45.219 17.641 1 94.06 474 SER B CA 1
ATOM 8096 C C . SER B 1 474 ? -19.141 46.312 17.422 1 94.06 474 SER B C 1
ATOM 8098 O O . SER B 1 474 ? -20.344 46.031 17.406 1 94.06 474 SER B O 1
ATOM 8100 N N . ALA B 1 475 ? -18.688 47.5 17.25 1 90.5 475 ALA B N 1
ATOM 8101 C CA . ALA B 1 475 ? -19.594 48.625 17.047 1 90.5 475 ALA B CA 1
ATOM 8102 C C . ALA B 1 475 ? -20.188 48.625 15.648 1 90.5 475 ALA B C 1
ATOM 8104 O O . ALA B 1 475 ? -20.938 49.531 15.281 1 90.5 475 ALA B O 1
ATOM 8105 N N . GLY B 1 476 ? -19.953 47.656 14.875 1 93.12 476 GLY B N 1
ATOM 8106 C CA . GLY B 1 476 ? -20.516 47.406 13.562 1 93.12 476 GLY B CA 1
ATOM 8107 C C . GLY B 1 476 ? -20.875 45.969 13.328 1 93.12 476 GLY B C 1
ATOM 8108 O O . GLY B 1 476 ? -20.375 45.062 14.031 1 93.12 476 GLY B O 1
ATOM 8109 N N . TRP B 1 477 ? -21.766 45.781 12.391 1 94.31 477 TRP B N 1
ATOM 8110 C CA . TRP B 1 477 ? -22.125 44.438 12.023 1 94.31 477 TRP B CA 1
ATOM 8111 C C . TRP B 1 477 ? -20.938 43.719 11.375 1 94.31 477 TRP B C 1
ATOM 8113 O O . TRP B 1 477 ? -20.172 44.312 10.625 1 94.31 477 TRP B O 1
ATOM 8123 N N . VAL B 1 478 ? -20.812 42.469 11.594 1 94.31 478 VAL B N 1
ATOM 8124 C CA . VAL B 1 478 ? -19.609 41.781 11.156 1 94.31 478 VAL B CA 1
ATOM 8125 C C . VAL B 1 478 ? -19.984 40.594 10.258 1 94.31 478 VAL B C 1
ATOM 8127 O O . VAL B 1 478 ? -19.297 40.344 9.266 1 94.31 478 VAL B O 1
ATOM 8130 N N . CYS B 1 479 ? -21.094 39.844 10.578 1 95.06 479 CYS B N 1
ATOM 8131 C CA . CYS B 1 479 ? -21.375 38.656 9.805 1 95.06 479 CYS B CA 1
ATOM 8132 C C . CYS B 1 479 ? -22.859 38.312 9.836 1 95.06 479 CYS B C 1
ATOM 8134 O O . CYS B 1 479 ? -23.641 39 10.484 1 95.06 479 CYS B O 1
ATOM 8136 N N . TRP B 1 480 ? -23.219 37.344 9.102 1 95 480 TRP B N 1
ATOM 8137 C CA . TRP B 1 480 ? -24.562 36.812 9.023 1 95 480 TRP B CA 1
ATOM 8138 C C . TRP B 1 480 ? -24.562 35.438 8.367 1 95 480 TRP B C 1
ATOM 8140 O O . TRP B 1 480 ? -23.547 34.969 7.84 1 95 480 TRP B O 1
ATOM 8150 N N . ARG B 1 481 ? -25.641 34.656 8.516 1 92.75 481 ARG B N 1
ATOM 8151 C CA . ARG B 1 481 ? -25.719 33.312 7.969 1 92.75 481 ARG B CA 1
ATOM 8152 C C . ARG B 1 481 ? -25.906 33.344 6.457 1 92.75 481 ARG B C 1
ATOM 8154 O O . ARG B 1 481 ? -25.359 32.5 5.738 1 92.75 481 ARG B O 1
ATOM 8161 N N . GLY B 1 482 ? -26.672 34.312 5.992 1 92.31 482 GLY B N 1
ATOM 8162 C CA . GLY B 1 482 ? -26.953 34.406 4.57 1 92.31 482 GLY B CA 1
ATOM 8163 C C . GLY B 1 482 ? -28.328 33.875 4.203 1 92.31 482 GLY B C 1
ATOM 8164 O O . GLY B 1 482 ? -28.875 33.031 4.902 1 92.31 482 GLY B O 1
ATOM 8165 N N . ASN B 1 483 ? -28.922 34.375 3.039 1 92.06 483 ASN B N 1
ATOM 8166 C CA . ASN B 1 483 ? -30.266 34 2.637 1 92.06 483 ASN B CA 1
ATOM 8167 C C . ASN B 1 483 ? -30.312 33.531 1.186 1 92.06 483 ASN B C 1
ATOM 8169 O O . ASN B 1 483 ? -31.391 33.344 0.616 1 92.06 483 ASN B O 1
ATOM 8173 N N . ALA B 1 484 ? -29.172 33.438 0.611 1 90.62 484 ALA B N 1
ATOM 8174 C CA . ALA B 1 484 ? -29.047 32.906 -0.741 1 90.62 484 ALA B CA 1
ATOM 8175 C C . ALA B 1 484 ? -27.688 32.25 -0.948 1 90.62 484 ALA B C 1
ATOM 8177 O O . ALA B 1 484 ? -26.75 32.5 -0.186 1 90.62 484 ALA B O 1
ATOM 8178 N N . ASP B 1 485 ? -27.672 31.531 -1.991 1 85.06 485 ASP B N 1
ATOM 8179 C CA . ASP B 1 485 ? -26.438 30.828 -2.285 1 85.06 485 ASP B CA 1
ATOM 8180 C C . ASP B 1 485 ? -25.281 31.797 -2.486 1 85.06 485 ASP B C 1
ATOM 8182 O O . ASP B 1 485 ? -25.422 32.781 -3.211 1 85.06 485 ASP B O 1
ATOM 8186 N N . GLY B 1 486 ? -24.219 31.547 -1.742 1 82.62 486 GLY B N 1
ATOM 8187 C CA . GLY B 1 486 ? -23.031 32.375 -1.882 1 82.62 486 GLY B CA 1
ATOM 8188 C C . GLY B 1 486 ? -23.031 33.594 -0.968 1 82.62 486 GLY B C 1
ATOM 8189 O O . GLY B 1 486 ? -22.062 34.344 -0.951 1 82.62 486 GLY B O 1
ATOM 8190 N N . LEU B 1 487 ? -24.094 33.719 -0.248 1 88.88 487 LEU B N 1
ATOM 8191 C CA . LEU B 1 487 ? -24.172 34.844 0.652 1 88.88 487 LEU B CA 1
ATOM 8192 C C . LEU B 1 487 ? -24 34.406 2.104 1 88.88 487 LEU B C 1
ATOM 8194 O O . LEU B 1 487 ? -24.516 33.375 2.506 1 88.88 487 LEU B O 1
ATOM 8198 N N . GLY B 1 488 ? -23.188 35.219 2.811 1 91.88 488 GLY B N 1
ATOM 8199 C CA . GLY B 1 488 ? -23.047 35.031 4.242 1 91.88 488 GLY B CA 1
ATOM 8200 C C . GLY B 1 488 ? -22.047 33.938 4.594 1 91.88 488 GLY B C 1
ATOM 8201 O O . GLY B 1 488 ? -21.078 33.719 3.861 1 91.88 488 GLY B O 1
ATOM 8202 N N . GLY B 1 489 ? -22.312 33.344 5.727 1 92.31 489 GLY B N 1
ATOM 8203 C CA . GLY B 1 489 ? -21.359 32.406 6.277 1 92.31 489 GLY B CA 1
ATOM 8204 C C . GLY B 1 489 ? -20.312 33.031 7.172 1 92.31 489 GLY B C 1
ATOM 8205 O O . GLY B 1 489 ? -19.922 34.188 6.949 1 92.31 489 GLY B O 1
ATOM 8206 N N . PHE B 1 490 ? -19.938 32.281 8.156 1 93.31 490 PHE B N 1
ATOM 8207 C CA . PHE B 1 490 ? -18.906 32.812 9.039 1 93.31 490 PHE B CA 1
ATOM 8208 C C . PHE B 1 490 ? -18.234 31.672 9.812 1 93.31 490 PHE B C 1
ATOM 8210 O O . PHE B 1 490 ? -18.781 30.594 9.953 1 93.31 490 PHE B O 1
ATOM 8217 N N . THR B 1 491 ? -17.031 31.859 10.156 1 93.31 491 THR B N 1
ATOM 8218 C CA . THR B 1 491 ? -16.297 31.141 11.188 1 93.31 491 THR B CA 1
ATOM 8219 C C . THR B 1 491 ? -15.898 32.094 12.32 1 93.31 491 THR B C 1
ATOM 8221 O O . THR B 1 491 ? -15.227 33.094 12.086 1 93.31 491 THR B O 1
ATOM 8224 N N . TYR B 1 492 ? -16.406 31.812 13.477 1 94.62 492 TYR B N 1
ATOM 8225 C CA . TYR B 1 492 ? -16.094 32.594 14.672 1 94.62 492 TYR B CA 1
ATOM 8226 C C . TYR B 1 492 ? -15.359 31.75 15.703 1 94.62 492 TYR B C 1
ATOM 8228 O O . TYR B 1 492 ? -15.758 30.625 15.992 1 94.62 492 TYR B O 1
ATOM 8236 N N . VAL B 1 493 ? -14.234 32.219 16.172 1 94.12 493 VAL B N 1
ATOM 8237 C CA . VAL B 1 493 ? -13.492 31.562 17.25 1 94.12 493 VAL B CA 1
ATOM 8238 C C . VAL B 1 493 ? -13.18 32.562 18.344 1 94.12 493 VAL B C 1
ATOM 8240 O O . VAL B 1 493 ? -12.742 33.688 18.062 1 94.12 493 VAL B O 1
ATOM 8243 N N . ASN B 1 494 ? -13.445 32.25 19.547 1 96.06 494 ASN B N 1
ATOM 8244 C CA . ASN B 1 494 ? -13.172 33.062 20.719 1 96.06 494 ASN B CA 1
ATOM 8245 C C . ASN B 1 494 ? -12.594 32.219 21.859 1 96.06 494 ASN B C 1
ATOM 8247 O O . ASN B 1 494 ? -13.125 31.156 22.172 1 96.06 494 ASN B O 1
ATOM 8251 N N . ARG B 1 495 ? -11.469 32.562 22.391 1 95.5 495 ARG B N 1
ATOM 8252 C CA . ARG B 1 495 ? -10.898 31.922 23.562 1 95.5 495 ARG B CA 1
ATOM 8253 C C . ARG B 1 495 ? -10.961 32.844 24.781 1 95.5 495 ARG B C 1
ATOM 8255 O O . ARG B 1 495 ? -10.453 33.969 24.734 1 95.5 495 ARG B O 1
ATOM 8262 N N . LEU B 1 496 ? -11.578 32.375 25.891 1 94.88 496 LEU B N 1
ATOM 8263 C CA . LEU B 1 496 ? -11.852 33.25 27.031 1 94.88 496 LEU B CA 1
ATOM 8264 C C . LEU B 1 496 ? -11.703 32.469 28.344 1 94.88 496 LEU B C 1
ATOM 8266 O O . LEU B 1 496 ? -11.703 31.234 28.359 1 94.88 496 LEU B O 1
ATOM 8270 N N . SER B 1 497 ? -11.547 33.188 29.438 1 95.81 497 SER B N 1
ATOM 8271 C CA . SER B 1 497 ? -11.547 32.688 30.812 1 95.81 497 SER B CA 1
ATOM 8272 C C . SER B 1 497 ? -12.211 33.688 31.766 1 95.81 497 SER B C 1
ATOM 8274 O O . SER B 1 497 ? -12.18 34.906 31.531 1 95.81 497 SER B O 1
ATOM 8276 N N . LEU B 1 498 ? -12.828 33.188 32.781 1 96.81 498 LEU B N 1
ATOM 8277 C CA . LEU B 1 498 ? -13.422 34.062 33.781 1 96.81 498 LEU B CA 1
ATOM 8278 C C . LEU B 1 498 ? -12.406 34.375 34.875 1 96.81 498 LEU B C 1
ATOM 8280 O O . LEU B 1 498 ? -11.578 33.531 35.25 1 96.81 498 LEU B O 1
ATOM 8284 N N . VAL B 1 499 ? -12.492 35.562 35.375 1 96.5 499 VAL B N 1
ATOM 8285 C CA . VAL B 1 499 ? -11.5 36.031 36.344 1 96.5 499 VAL B CA 1
ATOM 8286 C C . VAL B 1 499 ? -12.172 36.281 37.688 1 96.5 499 VAL B C 1
ATOM 8288 O O . VAL B 1 499 ? -11.719 35.812 38.719 1 96.5 499 VAL B O 1
ATOM 8291 N N . THR B 1 500 ? -13.172 37.156 37.719 1 97.12 500 THR B N 1
ATOM 8292 C CA . THR B 1 500 ? -13.914 37.5 38.938 1 97.12 500 THR B CA 1
ATOM 8293 C C . THR B 1 500 ? -15.414 37.281 38.719 1 97.12 500 THR B C 1
ATOM 8295 O O . THR B 1 500 ? -16.016 37.844 37.812 1 97.12 500 THR B O 1
ATOM 8298 N N . LEU B 1 501 ? -15.945 36.531 39.594 1 96.81 501 LEU B N 1
ATOM 8299 C CA . LEU B 1 501 ? -17.359 36.188 39.562 1 96.81 501 LEU B CA 1
ATOM 8300 C C . LEU B 1 501 ? -18.078 36.688 40.812 1 96.81 501 LEU B C 1
ATOM 8302 O O . LEU B 1 501 ? -17.469 36.75 41.875 1 96.81 501 LEU B O 1
ATOM 8306 N N . GLN B 1 502 ? -19.297 37 40.688 1 96.88 502 GLN B N 1
ATOM 8307 C CA . GLN B 1 502 ? -20.141 37.375 41.812 1 96.88 502 GLN B CA 1
ATOM 8308 C C . GLN B 1 502 ? -21.328 36.406 41.938 1 96.88 502 GLN B C 1
ATOM 8310 O O . GLN B 1 502 ? -21.594 35.625 41.031 1 96.88 502 GLN B O 1
ATOM 8315 N N . VAL B 1 503 ? -22.109 36.562 43.062 1 96.06 503 VAL B N 1
ATOM 8316 C CA . VAL B 1 503 ? -23.203 35.625 43.375 1 96.06 503 VAL B CA 1
ATOM 8317 C C . VAL B 1 503 ? -24.406 35.938 42.5 1 96.06 503 VAL B C 1
ATOM 8319 O O . VAL B 1 503 ? -25.25 35.062 42.281 1 96.06 503 VAL B O 1
ATOM 8322 N N . THR B 1 504 ? -24.391 37.156 41.906 1 96.12 504 THR B N 1
ATOM 8323 C CA . THR B 1 504 ? -25.422 37.531 40.969 1 96.12 504 THR B CA 1
ATOM 8324 C C . THR B 1 504 ? -24.797 37.969 39.625 1 96.12 504 THR B C 1
ATOM 8326 O O . THR B 1 504 ? -23.594 38.156 39.531 1 96.12 504 THR B O 1
ATOM 8329 N N . GLY B 1 505 ? -25.734 38.094 38.625 1 96.75 505 GLY B N 1
ATOM 8330 C CA . GLY B 1 505 ? -25.281 38.562 37.312 1 96.75 505 GLY B CA 1
ATOM 8331 C C . GLY B 1 505 ? -25.359 37.469 36.25 1 96.75 505 GLY B C 1
ATOM 8332 O O . GLY B 1 505 ? -25.781 36.344 36.531 1 96.75 505 GLY B O 1
ATOM 8333 N N . MET B 1 506 ? -24.969 37.812 35.031 1 97.44 506 MET B N 1
ATOM 8334 C CA . MET B 1 506 ? -25 36.875 33.906 1 97.44 506 MET B CA 1
ATOM 8335 C C . MET B 1 506 ? -23.828 37.125 32.969 1 97.44 506 MET B C 1
ATOM 8337 O O . MET B 1 506 ? -23.156 38.156 33.062 1 97.44 506 MET B O 1
ATOM 8341 N N . GLY B 1 507 ? -23.531 36.156 32.25 1 98.12 507 GLY B N 1
ATOM 8342 C CA . GLY B 1 507 ? -22.531 36.25 31.203 1 98.12 507 GLY B CA 1
ATOM 8343 C C . GLY B 1 507 ? -23 35.688 29.875 1 98.12 507 GLY B C 1
ATOM 8344 O O . GLY B 1 507 ? -23.781 34.719 29.828 1 98.12 507 GLY B O 1
ATOM 8345 N N . PHE B 1 508 ? -22.562 36.312 28.781 1 98.38 508 PHE B N 1
ATOM 8346 C CA . PHE B 1 508 ? -22.797 35.812 27.422 1 98.38 508 PHE B CA 1
ATOM 8347 C C . PHE B 1 508 ? -21.594 36.094 26.547 1 98.38 508 PHE B C 1
ATOM 8349 O O . PHE B 1 508 ? -21.062 37.188 26.516 1 98.38 508 PHE B O 1
ATOM 8356 N N . PHE B 1 509 ? -21.141 35.094 25.844 1 98.5 509 PHE B N 1
ATOM 8357 C CA . PHE B 1 509 ? -20.031 35.188 24.906 1 98.5 509 PHE B CA 1
ATOM 8358 C C . PHE B 1 509 ? -20.391 34.531 23.578 1 98.5 509 PHE B C 1
ATOM 8360 O O . PHE B 1 509 ? -20.797 33.375 23.547 1 98.5 509 PHE B O 1
ATOM 8367 N N . GLY B 1 510 ? -20.312 35.219 22.516 1 98.19 510 GLY B N 1
ATOM 8368 C CA . GLY B 1 510 ? -20.656 34.688 21.203 1 98.19 510 GLY B CA 1
ATOM 8369 C C . GLY B 1 510 ? -21 35.781 20.203 1 98.19 510 GLY B C 1
ATOM 8370 O O . GLY B 1 510 ? -20.328 36.812 20.141 1 98.19 510 GLY B O 1
ATOM 8371 N N . LEU B 1 511 ? -21.953 35.469 19.375 1 97.88 511 LEU B N 1
ATOM 8372 C CA . LEU B 1 511 ? -22.453 36.406 18.391 1 97.88 511 LEU B CA 1
ATOM 8373 C C . LEU B 1 511 ? -23.828 36.938 18.781 1 97.88 511 LEU B C 1
ATOM 8375 O O . LEU B 1 511 ? -24.672 36.156 19.266 1 97.88 511 LEU B O 1
ATOM 8379 N N . TYR B 1 512 ? -24.031 38.188 18.656 1 98.12 512 TYR B N 1
ATOM 8380 C CA . TYR B 1 512 ? -25.25 38.844 19.125 1 98.12 512 TYR B CA 1
ATOM 8381 C C . TYR B 1 512 ? -25.797 39.781 18.078 1 98.12 512 TYR B C 1
ATOM 8383 O O . TYR B 1 512 ? -25.047 40.438 17.359 1 98.12 512 TYR B O 1
ATOM 8391 N N . GLY B 1 513 ? -27.109 39.906 17.984 1 96.94 513 GLY B N 1
ATOM 8392 C CA . GLY B 1 513 ? -27.781 40.75 17 1 96.94 513 GLY B CA 1
ATOM 8393 C C . GLY B 1 513 ? -27.922 42.188 17.453 1 96.94 513 GLY B C 1
ATOM 8394 O O . GLY B 1 513 ? -29.016 42.75 17.375 1 96.94 513 GLY B O 1
ATOM 8395 N N . SER B 1 514 ? -26.875 42.719 18.031 1 95.94 514 SER B N 1
ATOM 8396 C CA . SER B 1 514 ? -26.844 44.125 18.406 1 95.94 514 SER B CA 1
ATOM 8397 C C . SER B 1 514 ? -25.422 44.688 18.359 1 95.94 514 SER B C 1
ATOM 8399 O O . SER B 1 514 ? -24.469 44 18.734 1 95.94 514 SER B O 1
ATOM 8401 N N . THR B 1 515 ? -25.344 46 17.875 1 95.38 515 THR B N 1
ATOM 8402 C CA . THR B 1 515 ? -24.062 46.656 17.875 1 95.38 515 THR B CA 1
ATOM 8403 C C . THR B 1 515 ? -23.984 47.719 19 1 95.38 515 THR B C 1
ATOM 8405 O O . THR B 1 515 ? -22.984 48.406 19.125 1 95.38 515 THR B O 1
ATOM 8408 N N . THR B 1 516 ? -25.094 47.844 19.734 1 94.88 516 THR B N 1
ATOM 8409 C CA . THR B 1 516 ? -25.141 48.781 20.844 1 94.88 516 THR B CA 1
ATOM 8410 C C . THR B 1 516 ? -24.875 48.094 22.172 1 94.88 516 THR B C 1
ATOM 8412 O O . THR B 1 516 ? -24.938 46.844 22.25 1 94.88 516 THR B O 1
ATOM 8415 N N . ALA B 1 517 ? -24.625 48.844 23.188 1 95.75 517 ALA B N 1
ATOM 8416 C CA . ALA B 1 517 ? -24.375 48.281 24.516 1 95.75 517 ALA B CA 1
ATOM 8417 C C . ALA B 1 517 ? -25.609 47.562 25.047 1 95.75 517 ALA B C 1
ATOM 8419 O O . ALA B 1 517 ? -26.734 48.031 24.891 1 95.75 517 ALA B O 1
ATOM 8420 N N . LEU B 1 518 ? -25.406 46.438 25.594 1 95.81 518 LEU B N 1
ATOM 8421 C CA . LEU B 1 518 ? -26.5 45.719 26.234 1 95.81 518 LEU B CA 1
ATOM 8422 C C . LEU B 1 518 ? -26.844 46.344 27.578 1 95.81 518 LEU B C 1
ATOM 8424 O O . LEU B 1 518 ? -26 47 28.203 1 95.81 518 LEU B O 1
ATOM 8428 N N . ALA B 1 519 ? -28.094 46.062 27.984 1 95.81 519 ALA B N 1
ATOM 8429 C CA . ALA B 1 519 ? -28.516 46.594 29.281 1 95.81 519 ALA B CA 1
ATOM 8430 C C . ALA B 1 519 ? -27.688 46 30.406 1 95.81 519 ALA B C 1
ATOM 8432 O O . ALA B 1 519 ? -27.453 44.781 30.438 1 95.81 519 ALA B O 1
ATOM 8433 N N . THR B 1 520 ? -27.297 46.781 31.375 1 96.5 520 THR B N 1
ATOM 8434 C CA . THR B 1 520 ? -26.484 46.312 32.469 1 96.5 520 THR B CA 1
ATOM 8435 C C . THR B 1 520 ? -27.297 45.438 33.406 1 96.5 520 THR B C 1
ATOM 8437 O O . THR B 1 520 ? -26.719 44.719 34.25 1 96.5 520 THR B O 1
ATOM 8440 N N . THR B 1 521 ? -28.609 45.438 33.188 1 95.81 521 THR B N 1
ATOM 8441 C CA . THR B 1 521 ? -29.5 44.625 34.031 1 95.81 521 THR B CA 1
ATOM 8442 C C . THR B 1 521 ? -29.953 43.375 33.25 1 95.81 521 THR B C 1
ATOM 8444 O O . THR B 1 521 ? -30.828 42.656 33.688 1 95.81 521 THR B O 1
ATOM 8447 N N . LEU B 1 522 ? -29.438 43.156 32.125 1 96.5 522 LEU B N 1
ATOM 8448 C CA . LEU B 1 522 ? -29.844 42.062 31.234 1 96.5 522 LEU B CA 1
ATOM 8449 C C . LEU B 1 522 ? -29.641 40.719 31.922 1 96.5 522 LEU B C 1
ATOM 8451 O O . LEU B 1 522 ? -28.609 40.5 32.562 1 96.5 522 LEU B O 1
ATOM 8455 N N . THR B 1 523 ? -30.656 39.875 31.844 1 96.88 523 THR B N 1
ATOM 8456 C CA . THR B 1 523 ? -30.578 38.5 32.312 1 96.88 523 THR B CA 1
ATOM 8457 C C . THR B 1 523 ? -30.453 37.531 31.156 1 96.88 523 THR B C 1
ATOM 8459 O O . THR B 1 523 ? -30.859 37.844 30.031 1 96.88 523 THR B O 1
ATOM 8462 N N . LEU B 1 524 ? -29.875 36.375 31.438 1 97.62 524 LEU B N 1
ATOM 8463 C CA . LEU B 1 524 ? -29.656 35.406 30.359 1 97.62 524 LEU B CA 1
ATOM 8464 C C . LEU B 1 524 ? -30.984 35 29.734 1 97.62 524 LEU B C 1
ATOM 8466 O O . LEU B 1 524 ? -31.062 34.75 28.531 1 97.62 524 LEU B O 1
ATOM 8470 N N . SER B 1 525 ? -32.094 35 30.5 1 96.06 525 SER B N 1
ATOM 8471 C CA . SER B 1 525 ? -33.406 34.562 30.047 1 96.06 525 SER B CA 1
ATOM 8472 C C . SER B 1 525 ? -34.031 35.594 29.094 1 96.06 525 SER B C 1
ATOM 8474 O O . SER B 1 525 ? -35 35.312 28.406 1 96.06 525 SER B O 1
ATOM 8476 N N . ALA B 1 526 ? -33.344 36.719 28.969 1 95.75 526 ALA B N 1
ATOM 8477 C CA . ALA B 1 526 ? -33.906 37.812 28.156 1 95.75 526 ALA B CA 1
ATOM 8478 C C . ALA B 1 526 ? -33.062 38.062 26.922 1 95.75 526 ALA B C 1
ATOM 8480 O O . ALA B 1 526 ? -33.375 39 26.141 1 95.75 526 ALA B O 1
ATOM 8481 N N . VAL B 1 527 ? -32 37.375 26.703 1 96.31 527 VAL B N 1
ATOM 8482 C CA . VAL B 1 527 ? -31.156 37.625 25.531 1 96.31 527 VAL B CA 1
ATOM 8483 C C . VAL B 1 527 ? -31.891 37.156 24.281 1 96.31 527 VAL B C 1
ATOM 8485 O O . VAL B 1 527 ? -32.594 36.156 24.297 1 96.31 527 VAL B O 1
ATOM 8488 N N . VAL B 1 528 ? -31.688 37.938 23.172 1 96.25 528 VAL B N 1
ATOM 8489 C CA . VAL B 1 528 ? -32.344 37.625 21.906 1 96.25 528 VAL B CA 1
ATOM 8490 C C . VAL B 1 528 ? -31.344 37.719 20.766 1 96.25 528 VAL B C 1
ATOM 8492 O O . VAL B 1 528 ? -30.281 38.344 20.922 1 96.25 528 VAL B O 1
ATOM 8495 N N . ASN B 1 529 ? -31.688 37.094 19.656 1 97.31 529 ASN B N 1
ATOM 8496 C CA . ASN B 1 529 ? -30.922 37.188 18.422 1 97.31 529 ASN B CA 1
ATOM 8497 C C . ASN B 1 529 ? -29.438 36.875 18.672 1 97.31 529 ASN B C 1
ATOM 8499 O O . ASN B 1 529 ? -28.562 37.656 18.328 1 97.31 529 ASN B O 1
ATOM 8503 N N . CYS B 1 530 ? -29.234 35.688 19.234 1 97.88 530 CYS B N 1
ATOM 8504 C CA . CYS B 1 530 ? -27.859 35.438 19.625 1 97.88 530 CYS B CA 1
ATOM 8505 C C . CYS B 1 530 ? -27.531 33.938 19.547 1 97.88 530 CYS B C 1
ATOM 8507 O O . CYS B 1 530 ? -28.438 33.125 19.422 1 97.88 530 CYS B O 1
ATOM 8509 N N . ILE B 1 531 ? -26.328 33.625 19.484 1 97.94 531 ILE B N 1
ATOM 8510 C CA . ILE B 1 531 ? -25.797 32.25 19.562 1 97.94 531 ILE B CA 1
ATOM 8511 C C . ILE B 1 531 ? -24.453 32.281 20.297 1 97.94 531 ILE B C 1
ATOM 8513 O O . ILE B 1 531 ? -23.609 33.156 20.016 1 97.94 531 ILE B O 1
ATOM 8517 N N . GLY B 1 532 ? -24.25 31.469 21.281 1 98.25 532 GLY B N 1
ATOM 8518 C CA . GLY B 1 532 ? -23.031 31.406 22.047 1 98.25 532 GLY B CA 1
ATOM 8519 C C . GLY B 1 532 ? -23.172 30.609 23.344 1 98.25 532 GLY B C 1
ATOM 8520 O O . GLY B 1 532 ? -23.906 29.625 23.391 1 98.25 532 GLY B O 1
ATOM 8521 N N . ILE B 1 533 ? -22.375 30.953 24.266 1 98.12 533 ILE B N 1
ATOM 8522 C CA . ILE B 1 533 ? -22.422 30.328 25.578 1 98.12 533 ILE B CA 1
ATOM 8523 C C . ILE B 1 533 ? -22.656 31.375 26.656 1 98.12 533 ILE B C 1
ATOM 8525 O O . ILE B 1 533 ? -22.328 32.562 26.453 1 98.12 533 ILE B O 1
ATOM 8529 N N . GLY B 1 534 ? -23.25 30.938 27.75 1 98.38 534 GLY B N 1
ATOM 8530 C CA . GLY B 1 534 ? -23.516 31.875 28.812 1 98.38 534 GLY B CA 1
ATOM 8531 C C . GLY B 1 534 ? -23.969 31.219 30.109 1 98.38 534 GLY B C 1
ATOM 8532 O O . GLY B 1 534 ? -23.891 30 30.234 1 98.38 534 GLY B O 1
ATOM 8533 N N . PHE B 1 535 ? -24.297 32.031 31.094 1 98.31 535 PHE B N 1
ATOM 8534 C CA . PHE B 1 535 ? -24.781 31.562 32.406 1 98.31 535 PHE B CA 1
ATOM 8535 C C . PHE B 1 535 ? -25.516 32.656 33.156 1 98.31 535 PHE B C 1
ATOM 8537 O O . PHE B 1 535 ? -25.312 33.844 32.844 1 98.31 535 PHE B O 1
ATOM 8544 N N . GLN B 1 536 ? -26.391 32.344 33.938 1 97.94 536 GLN B N 1
ATOM 8545 C CA . GLN B 1 536 ? -26.984 33.156 34.969 1 97.94 536 GLN B CA 1
ATOM 8546 C C . GLN B 1 536 ? -26.531 32.719 36.344 1 97.94 536 GLN B C 1
ATOM 8548 O O . GLN B 1 536 ? -26.844 31.594 36.781 1 97.94 536 GLN B O 1
ATOM 8553 N N . ARG B 1 537 ? -25.781 33.625 37.031 1 97.19 537 ARG B N 1
ATOM 8554 C CA . ARG B 1 537 ? -25.281 33.25 38.344 1 97.19 537 ARG B CA 1
ATOM 8555 C C . ARG B 1 537 ? -26.438 33 39.312 1 97.19 537 ARG B C 1
ATOM 8557 O O . ARG B 1 537 ? -27.453 33.688 39.281 1 97.19 537 ARG B O 1
ATOM 8564 N N . GLY B 1 538 ? -26.312 31.984 40.188 1 94.5 538 GLY B N 1
ATOM 8565 C CA . GLY B 1 538 ? -27.359 31.578 41.094 1 94.5 538 GLY B CA 1
ATOM 8566 C C . GLY B 1 538 ? -28.328 30.578 40.5 1 94.5 538 GLY B C 1
ATOM 8567 O O . GLY B 1 538 ? -29.016 29.859 41.219 1 94.5 538 GLY B O 1
ATOM 8568 N N . THR B 1 539 ? -28.422 30.484 39.188 1 95.94 539 THR B N 1
ATOM 8569 C CA . THR B 1 539 ? -29.344 29.594 38.5 1 95.94 539 THR B CA 1
ATOM 8570 C C . THR B 1 539 ? -28.578 28.438 37.812 1 95.94 539 THR B C 1
ATOM 8572 O O . THR B 1 539 ? -28.984 27.281 37.906 1 95.94 539 THR B O 1
ATOM 8575 N N . HIS B 1 540 ? -27.5 28.75 37.188 1 97 540 HIS B N 1
ATOM 8576 C CA . HIS B 1 540 ? -26.766 27.766 36.375 1 97 540 HIS B CA 1
ATOM 8577 C C . HIS B 1 540 ? -25.438 27.406 37.031 1 97 540 HIS B C 1
ATOM 8579 O O . HIS B 1 540 ? -24.609 28.297 37.312 1 97 540 HIS B O 1
ATOM 8585 N N . THR B 1 541 ? -25.156 26.125 37.219 1 96.5 541 THR B N 1
ATOM 8586 C CA . THR B 1 541 ? -23.891 25.641 37.75 1 96.5 541 THR B CA 1
ATOM 8587 C C . THR B 1 541 ? -22.875 25.438 36.625 1 96.5 541 THR B C 1
ATOM 8589 O O . THR B 1 541 ? -21.672 25.609 36.844 1 96.5 541 THR B O 1
ATOM 8592 N N . ASN B 1 542 ? -23.469 25.125 35.5 1 97.31 542 ASN B N 1
ATOM 8593 C CA . ASN B 1 542 ? -22.656 24.891 34.312 1 97.31 542 ASN B CA 1
ATOM 8594 C C . ASN B 1 542 ? -22.953 25.875 33.188 1 97.31 542 ASN B C 1
ATOM 8596 O O . ASN B 1 542 ? -24.031 26.484 33.188 1 97.31 542 ASN B O 1
ATOM 8600 N N . TRP B 1 543 ? -21.969 26.062 32.344 1 98.12 543 TRP B N 1
ATOM 8601 C CA . TRP B 1 543 ? -22.188 26.891 31.156 1 98.12 543 TRP B CA 1
ATOM 8602 C C . TRP B 1 543 ? -23.375 26.391 30.359 1 98.12 543 TRP B C 1
ATOM 8604 O O . TRP B 1 543 ? -23.594 25.172 30.25 1 98.12 543 TRP B O 1
ATOM 8614 N N . GLN B 1 544 ? -24.094 27.281 29.766 1 97.69 544 GLN B N 1
ATOM 8615 C CA . GLN B 1 544 ? -25.219 26.984 28.891 1 97.69 544 GLN B CA 1
ATOM 8616 C C . GLN B 1 544 ? -24.906 27.344 27.453 1 97.69 544 GLN B C 1
ATOM 8618 O O . GLN B 1 544 ? -24.266 28.359 27.188 1 97.69 544 GLN B O 1
ATOM 8623 N N . LEU B 1 545 ? -25.312 26.453 26.578 1 97.38 545 LEU B N 1
ATOM 8624 C CA . LEU B 1 545 ? -25.422 26.891 25.188 1 97.38 545 LEU B CA 1
ATOM 8625 C C . LEU B 1 545 ? -26.656 27.781 25 1 97.38 545 LEU B C 1
ATOM 8627 O O . LEU B 1 545 ? -27.766 27.406 25.391 1 97.38 545 LEU B O 1
ATOM 8631 N N . VAL B 1 546 ? -26.438 28.906 24.453 1 97.81 546 VAL B N 1
ATOM 8632 C CA . VAL B 1 546 ? -27.5 29.906 24.344 1 97.81 546 VAL B CA 1
ATOM 8633 C C . VAL B 1 546 ? -27.828 30.156 22.875 1 97.81 546 VAL B C 1
ATOM 8635 O O . VAL B 1 546 ? -26.953 30.484 22.078 1 97.81 546 VAL B O 1
ATOM 8638 N N . GLN B 1 547 ? -29.016 29.953 22.422 1 97.75 547 GLN B N 1
ATOM 8639 C CA . GLN B 1 547 ? -29.453 30.25 21.062 1 97.75 547 GLN B CA 1
ATOM 8640 C C . GLN B 1 547 ? -30.828 30.922 21.078 1 97.75 547 GLN B C 1
ATOM 8642 O O . GLN B 1 547 ? -31.688 30.594 21.906 1 97.75 547 GLN B O 1
ATOM 8647 N N . ASN B 1 548 ? -30.984 31.875 20.172 1 98.06 548 ASN B N 1
ATOM 8648 C CA . ASN B 1 548 ? -32.281 32.562 20.078 1 98.06 548 ASN B CA 1
ATOM 8649 C C . ASN B 1 548 ? -32.469 33.188 18.703 1 98.06 548 ASN B C 1
ATOM 8651 O O . ASN B 1 548 ? -31.516 33.719 18.125 1 98.06 548 ASN B O 1
ATOM 8655 N N . ASP B 1 549 ? -33.75 33.25 18.031 1 93.75 549 ASP B N 1
ATOM 8656 C CA . ASP B 1 549 ? -34.094 33.812 16.719 1 93.75 549 ASP B CA 1
ATOM 8657 C C . ASP B 1 549 ? -34.75 35.156 16.844 1 93.75 549 ASP B C 1
ATOM 8659 O O . ASP B 1 549 ? -35.375 35.656 15.891 1 93.75 549 ASP B O 1
ATOM 8663 N N . ALA B 1 550 ? -34.969 35.812 17.953 1 88.5 550 ALA B N 1
ATOM 8664 C CA . ALA B 1 550 ? -35.531 37.125 18.188 1 88.5 550 ALA B CA 1
ATOM 8665 C C . ALA B 1 550 ? -36.844 37.031 18.984 1 88.5 550 ALA B C 1
ATOM 8667 O O . ALA B 1 550 ? -37.375 38.031 19.469 1 88.5 550 ALA B O 1
ATOM 8668 N N . SER B 1 551 ? -37.406 35.906 19.047 1 89 551 SER B N 1
ATOM 8669 C CA . SER B 1 551 ? -38.688 35.75 19.719 1 89 551 SER B CA 1
ATOM 8670 C C . SER B 1 551 ? -38.594 34.844 20.922 1 89 551 SER B C 1
ATOM 8672 O O . SER B 1 551 ? -37.906 33.812 20.875 1 89 551 SER B O 1
ATOM 8674 N N . GLY B 1 552 ? -39.25 35.219 22.016 1 91.31 552 GLY B N 1
ATOM 8675 C CA . GLY B 1 552 ? -39.375 34.375 23.188 1 91.31 552 GLY B CA 1
ATOM 8676 C C . GLY B 1 552 ? -38.062 34.281 23.969 1 91.31 552 GLY B C 1
ATOM 8677 O O . GLY B 1 552 ? -37.125 35 23.703 1 91.31 552 GLY B O 1
ATOM 8678 N N . ALA B 1 553 ? -38.031 33.375 24.953 1 95.12 553 ALA B N 1
ATOM 8679 C CA . ALA B 1 553 ? -36.875 33.125 25.797 1 95.12 553 ALA B CA 1
ATOM 8680 C C . ALA B 1 553 ? -35.812 32.281 25.031 1 95.12 553 ALA B C 1
ATOM 8682 O O . ALA B 1 553 ? -36.188 31.469 24.188 1 95.12 553 ALA B O 1
ATOM 8683 N N . PRO B 1 554 ? -34.562 32.562 25.281 1 97.19 554 PRO B N 1
ATOM 8684 C CA . PRO B 1 554 ? -33.562 31.766 24.609 1 97.19 554 PRO B CA 1
ATOM 8685 C C . PRO B 1 554 ? -33.625 30.297 25 1 97.19 554 PRO B C 1
ATOM 8687 O O . PRO B 1 554 ? -34.031 29.969 26.125 1 97.19 554 PRO B O 1
ATOM 8690 N N . THR B 1 555 ? -33.375 29.375 24.047 1 97.19 555 THR B N 1
ATOM 8691 C CA . THR B 1 555 ? -33.125 27.969 24.375 1 97.19 555 THR B CA 1
ATOM 8692 C C . THR B 1 555 ? -31.797 27.797 25.078 1 97.19 555 THR B C 1
ATOM 8694 O O . THR B 1 555 ? -30.75 28.219 24.547 1 97.19 555 THR B O 1
ATOM 8697 N N . LEU B 1 556 ? -31.797 27.25 26.281 1 97.12 556 LEU B N 1
ATOM 8698 C CA . LEU B 1 556 ? -30.594 27 27.062 1 97.12 556 LEU B CA 1
ATOM 8699 C C . LEU B 1 556 ? -30.328 25.516 27.188 1 97.12 556 LEU B C 1
ATOM 8701 O O . LEU B 1 556 ? -31.219 24.75 27.594 1 97.12 556 LEU B O 1
ATOM 8705 N N . THR B 1 557 ? -29.172 25.016 26.75 1 96.69 557 THR B N 1
ATOM 8706 C CA . THR B 1 557 ? -28.781 23.625 26.906 1 96.69 557 THR B CA 1
ATOM 8707 C C . THR B 1 557 ? -27.562 23.5 27.812 1 96.69 557 THR B C 1
ATOM 8709 O O . THR B 1 557 ? -26.5 24.016 27.516 1 96.69 557 THR B O 1
ATOM 8712 N N . ASP B 1 558 ? -27.719 22.828 28.891 1 96.5 558 ASP B N 1
ATOM 8713 C CA . ASP B 1 558 ? -26.656 22.656 29.891 1 96.5 558 ASP B CA 1
ATOM 8714 C C . ASP B 1 558 ? -25.516 21.812 29.312 1 96.5 558 ASP B C 1
ATOM 8716 O O . ASP B 1 558 ? -25.75 20.719 28.781 1 96.5 558 ASP B O 1
ATOM 8720 N N . ARG B 1 559 ? -24.281 22.25 29.469 1 91.62 559 ARG B N 1
ATOM 8721 C CA . ARG B 1 559 ? -23.141 21.578 28.875 1 91.62 559 ARG B CA 1
ATOM 8722 C C . ARG B 1 559 ? -22.531 20.578 29.844 1 91.62 559 ARG B C 1
ATOM 8724 O O . ARG B 1 559 ? -21.594 19.859 29.484 1 91.62 559 ARG B O 1
ATOM 8731 N N . GLY B 1 560 ? -23.031 20.531 31.094 1 93.38 560 GLY B N 1
ATOM 8732 C CA . GLY B 1 560 ? -22.672 19.484 32.031 1 93.38 560 GLY B CA 1
ATOM 8733 C C . GLY B 1 560 ? -21.562 19.891 32.969 1 93.38 560 GLY B C 1
ATOM 8734 O O . GLY B 1 560 ? -20.984 20.969 32.844 1 93.38 560 GLY B O 1
ATOM 8735 N N . ALA B 1 561 ? -21.156 18.984 33.781 1 93.5 561 ALA B N 1
ATOM 8736 C CA . ALA B 1 561 ? -20.234 19.234 34.906 1 93.5 561 ALA B CA 1
ATOM 8737 C C . ALA B 1 561 ? -18.812 19.484 34.406 1 93.5 561 ALA B C 1
ATOM 8739 O O . ALA B 1 561 ? -18 20.062 35.125 1 93.5 561 ALA B O 1
ATOM 8740 N N . SER B 1 562 ? -18.562 19.125 33.188 1 94.31 562 SER B N 1
ATOM 8741 C CA . SER B 1 562 ? -17.234 19.359 32.625 1 94.31 562 SER B CA 1
ATOM 8742 C C . SER B 1 562 ? -17.047 20.812 32.219 1 94.31 562 SER B C 1
ATOM 8744 O O . SER B 1 562 ? -15.93 21.234 31.906 1 94.31 562 SER B O 1
ATOM 8746 N N . PHE B 1 563 ? -18.094 21.547 32.281 1 96.31 563 PHE B N 1
ATOM 8747 C CA . PHE B 1 563 ? -18.062 22.969 31.953 1 96.31 563 PHE B CA 1
ATOM 8748 C C . PHE B 1 563 ? -18.641 23.812 33.094 1 96.31 563 PHE B C 1
ATOM 8750 O O . PHE B 1 563 ? -19.609 24.531 32.875 1 96.31 563 PHE B O 1
ATOM 8757 N N . PRO B 1 564 ? -17.969 23.828 34.156 1 96.44 564 PRO B N 1
ATOM 8758 C CA . PRO B 1 564 ? -18.484 24.594 35.281 1 96.44 564 PRO B CA 1
ATOM 8759 C C . PRO B 1 564 ? -18.312 26.109 35.125 1 96.44 564 PRO B C 1
ATOM 8761 O O . PRO B 1 564 ? -17.281 26.547 34.594 1 96.44 564 PRO B O 1
ATOM 8764 N N . VAL B 1 565 ? -19.266 26.891 35.594 1 96.25 565 VAL B N 1
ATOM 8765 C CA . VAL B 1 565 ? -19.188 28.359 35.5 1 96.25 565 VAL B CA 1
ATOM 8766 C C . VAL B 1 565 ? -18.266 28.906 36.562 1 96.25 565 VAL B C 1
ATOM 8768 O O . VAL B 1 565 ? -17.469 29.812 36.312 1 96.25 565 VAL B O 1
ATOM 8771 N N . ALA B 1 566 ? -18.391 28.359 37.719 1 93.06 566 ALA B N 1
ATOM 8772 C CA . ALA B 1 566 ? -17.656 28.875 38.875 1 93.06 566 ALA B CA 1
ATOM 8773 C C . ALA B 1 566 ? -16.188 28.422 38.844 1 93.06 566 ALA B C 1
ATOM 8775 O O . ALA B 1 566 ? -15.711 27.812 39.781 1 93.06 566 ALA B O 1
ATOM 8776 N N . SER B 1 567 ? -15.531 28.625 37.844 1 93.94 567 SER B N 1
ATOM 8777 C CA . SER B 1 567 ? -14.109 28.344 37.688 1 93.94 567 SER B CA 1
ATOM 8778 C C . SER B 1 567 ? -13.359 29.531 37.094 1 93.94 567 SER B C 1
ATOM 8780 O O . SER B 1 567 ? -13.719 30.031 36.031 1 93.94 567 SER B O 1
ATOM 8782 N N . THR B 1 568 ? -12.312 29.984 37.719 1 93.56 568 THR B N 1
ATOM 8783 C CA . THR B 1 568 ? -11.555 31.141 37.25 1 93.56 568 THR B CA 1
ATOM 8784 C C . THR B 1 568 ? -10.203 30.703 36.688 1 93.56 568 THR B C 1
ATOM 8786 O O . THR B 1 568 ? -9.328 31.547 36.438 1 93.56 568 THR B O 1
ATOM 8789 N N . THR B 1 569 ? -10.016 29.422 36.5 1 91.44 569 THR B N 1
ATOM 8790 C CA . THR B 1 569 ? -8.766 28.906 35.938 1 91.44 569 THR B CA 1
ATOM 8791 C C . THR B 1 569 ? -9.031 28.203 34.594 1 91.44 569 THR B C 1
ATOM 8793 O O . THR B 1 569 ? -8.094 27.906 33.844 1 91.44 569 THR B O 1
ATOM 8796 N N . ASN B 1 570 ? -10.32 27.953 34.344 1 93.56 570 ASN B N 1
ATOM 8797 C CA . ASN B 1 570 ? -10.656 27.297 33.062 1 93.56 570 ASN B CA 1
ATOM 8798 C C . ASN B 1 570 ? -10.469 28.234 31.891 1 93.56 570 ASN B C 1
ATOM 8800 O O . ASN B 1 570 ? -10.539 29.453 32.031 1 93.56 570 ASN B O 1
ATOM 8804 N N . VAL B 1 571 ? -10.141 27.672 30.797 1 94.19 571 VAL B N 1
ATOM 8805 C CA . VAL B 1 571 ? -10.078 28.391 29.516 1 94.19 571 VAL B CA 1
ATOM 8806 C C . VAL B 1 571 ? -11.023 27.734 28.516 1 94.19 571 VAL B C 1
ATOM 8808 O O . VAL B 1 571 ? -10.984 26.516 28.312 1 94.19 571 VAL B O 1
ATOM 8811 N N . LEU B 1 572 ? -11.852 28.5 27.922 1 95.12 572 LEU B N 1
ATOM 8812 C CA . LEU B 1 572 ? -12.805 27.984 26.953 1 95.12 572 LEU B CA 1
ATOM 8813 C C . LEU B 1 572 ? -12.5 28.5 25.547 1 95.12 572 LEU B C 1
ATOM 8815 O O . LEU B 1 572 ? -12.148 29.672 25.391 1 95.12 572 LEU B O 1
ATOM 8819 N N . THR B 1 573 ? -12.555 27.609 24.594 1 93.5 573 THR B N 1
ATOM 8820 C CA . THR B 1 573 ? -12.547 28.016 23.203 1 93.5 573 THR B CA 1
ATOM 8821 C C . THR B 1 573 ? -13.898 27.734 22.547 1 93.5 573 THR B C 1
ATOM 8823 O O . THR B 1 573 ? -14.336 26.578 22.484 1 93.5 573 THR B O 1
ATOM 8826 N N . LEU B 1 574 ? -14.539 28.797 22.141 1 95.88 574 LEU B N 1
ATOM 8827 C CA . LEU B 1 574 ? -15.82 28.703 21.453 1 95.88 574 LEU B CA 1
ATOM 8828 C C . LEU B 1 574 ? -15.648 28.875 19.953 1 95.88 574 LEU B C 1
ATOM 8830 O O . LEU B 1 574 ? -15.062 29.859 19.484 1 95.88 574 LEU B O 1
ATOM 8834 N N . THR B 1 575 ? -16.109 27.891 19.188 1 93.94 575 THR B N 1
ATOM 8835 C CA . THR B 1 575 ? -16.125 27.969 17.734 1 93.94 575 THR B CA 1
ATOM 8836 C C . THR B 1 575 ? -17.547 27.906 17.203 1 93.94 575 THR B C 1
ATOM 8838 O O . THR B 1 575 ? -18.297 26.984 17.547 1 93.94 575 THR B O 1
ATOM 8841 N N . LEU B 1 576 ? -17.938 28.875 16.469 1 94.81 576 LEU B N 1
ATOM 8842 C CA . LEU B 1 576 ? -19.219 28.906 15.758 1 94.81 576 LEU B CA 1
ATOM 8843 C C . LEU B 1 576 ? -19 28.922 14.25 1 94.81 576 LEU B C 1
ATOM 8845 O O . LEU B 1 576 ? -18.172 29.688 13.75 1 94.81 576 LEU B O 1
ATOM 8849 N N . LEU B 1 577 ? -19.688 28.047 13.586 1 93.94 577 LEU B N 1
ATOM 8850 C CA . LEU B 1 577 ? -19.484 27.984 12.148 1 93.94 577 LEU B CA 1
ATOM 8851 C C . LEU B 1 577 ? -20.828 27.859 11.422 1 93.94 577 LEU B C 1
ATOM 8853 O O . LEU B 1 577 ? -21.672 27.047 11.812 1 93.94 577 LEU B O 1
ATOM 8857 N N . ALA B 1 578 ? -21.047 28.656 10.484 1 93.38 578 ALA B N 1
ATOM 8858 C CA . ALA B 1 578 ? -22.172 28.547 9.547 1 93.38 578 ALA B CA 1
ATOM 8859 C C . ALA B 1 578 ? -21.688 28.656 8.102 1 93.38 578 ALA B C 1
ATOM 8861 O O . ALA B 1 578 ? -20.984 29.609 7.746 1 93.38 578 ALA B O 1
ATOM 8862 N N . ALA B 1 579 ? -22.078 27.672 7.281 1 90 579 ALA B N 1
ATOM 8863 C CA . ALA B 1 579 ? -21.812 27.781 5.852 1 90 579 ALA B CA 1
ATOM 8864 C C . ALA B 1 579 ? -22.703 28.844 5.203 1 90 579 ALA B C 1
ATOM 8866 O O . ALA B 1 579 ? -23.734 29.219 5.766 1 90 579 ALA B O 1
ATOM 8867 N N . PRO B 1 580 ? -22.281 29.344 4.113 1 88.5 580 PRO B N 1
ATOM 8868 C CA . PRO B 1 580 ? -23.156 30.297 3.42 1 88.5 580 PRO B CA 1
ATOM 8869 C C . PRO B 1 580 ? -24.562 29.734 3.174 1 88.5 580 PRO B C 1
ATOM 8871 O O . PRO B 1 580 ? -24.703 28.625 2.662 1 88.5 580 PRO B O 1
ATOM 8874 N N . ASN B 1 581 ? -25.484 30.531 3.602 1 90.56 581 ASN B N 1
ATOM 8875 C CA . ASN B 1 581 ? -26.875 30.172 3.416 1 90.56 581 ASN B CA 1
ATOM 8876 C C . ASN B 1 581 ? -27.234 28.891 4.16 1 90.56 581 ASN B C 1
ATOM 8878 O O . ASN B 1 581 ? -28.047 28.094 3.688 1 90.56 581 ASN B O 1
ATOM 8882 N N . SER B 1 582 ? -26.609 28.656 5.297 1 91 582 SER B N 1
ATOM 8883 C CA . SER B 1 582 ? -26.844 27.438 6.059 1 91 582 SER B CA 1
ATOM 8884 C C . SER B 1 582 ? -28.141 27.531 6.871 1 91 582 SER B C 1
ATOM 8886 O O . SER B 1 582 ? -28.469 28.594 7.398 1 91 582 SER B O 1
ATOM 8888 N N . SER B 1 583 ? -28.734 26.375 7.027 1 93.5 583 SER B N 1
ATOM 8889 C CA . SER B 1 583 ? -29.906 26.297 7.879 1 93.5 583 SER B CA 1
ATOM 8890 C C . SER B 1 583 ? -29.531 25.969 9.32 1 93.5 583 SER B C 1
ATOM 8892 O O . SER B 1 583 ? -30.391 25.984 10.211 1 93.5 583 SER B O 1
ATOM 8894 N N . GLU B 1 584 ? -28.234 25.734 9.508 1 93.94 584 GLU B N 1
ATOM 8895 C CA . GLU B 1 584 ? -27.766 25.344 10.836 1 93.94 584 GLU B CA 1
ATOM 8896 C C . GLU B 1 584 ? -26.484 26.078 11.211 1 93.94 584 GLU B C 1
ATOM 8898 O O . GLU B 1 584 ? -25.812 26.641 10.344 1 93.94 584 GLU B O 1
ATOM 8903 N N . ILE B 1 585 ? -26.203 26.25 12.438 1 94.69 585 ILE B N 1
ATOM 8904 C CA . ILE B 1 585 ? -24.953 26.781 12.969 1 94.69 585 ILE B CA 1
ATOM 8905 C C . ILE B 1 585 ? -24.266 25.703 13.805 1 94.69 585 ILE B C 1
ATOM 8907 O O . ILE B 1 585 ? -24.875 25.125 14.711 1 94.69 585 ILE B O 1
ATOM 8911 N N . GLY B 1 586 ? -23.047 25.344 13.406 1 94.81 586 GLY B N 1
ATOM 8912 C CA . GLY B 1 586 ? -22.234 24.453 14.219 1 94.81 586 GLY B CA 1
ATOM 8913 C C . GLY B 1 586 ? -21.609 25.141 15.414 1 94.81 586 GLY B C 1
ATOM 8914 O O . GLY B 1 586 ? -21.141 26.281 15.312 1 94.81 586 GLY B O 1
ATOM 8915 N N . VAL B 1 587 ? -21.688 24.547 16.594 1 95.31 587 VAL B N 1
ATOM 8916 C CA . VAL B 1 587 ? -21.094 25.078 17.812 1 95.31 587 VAL B CA 1
ATOM 8917 C C . VAL B 1 587 ? -20.125 24.047 18.406 1 95.31 587 VAL B C 1
ATOM 8919 O O . VAL B 1 587 ? -20.453 22.859 18.516 1 95.31 587 VAL B O 1
ATOM 8922 N N . ARG B 1 588 ? -18.953 24.469 18.656 1 94.25 588 ARG B N 1
ATOM 8923 C CA . ARG B 1 588 ? -17.953 23.672 19.359 1 94.25 588 ARG B CA 1
ATOM 8924 C C . ARG B 1 588 ? -17.375 24.422 20.547 1 94.25 588 ARG B C 1
ATOM 8926 O O . ARG B 1 588 ? -16.922 25.562 20.391 1 94.25 588 ARG B O 1
ATOM 8933 N N . VAL B 1 589 ? -17.453 23.859 21.719 1 94.94 589 VAL B N 1
ATOM 8934 C CA . VAL B 1 589 ? -16.844 24.422 22.906 1 94.94 589 VAL B CA 1
ATOM 8935 C C . VAL B 1 589 ? -15.812 23.453 23.469 1 94.94 589 VAL B C 1
ATOM 8937 O O . VAL B 1 589 ? -16.109 22.281 23.688 1 94.94 589 VAL B O 1
ATOM 8940 N N . VAL B 1 590 ? -14.672 23.984 23.672 1 93.19 590 VAL B N 1
ATOM 8941 C CA . VAL B 1 590 ? -13.594 23.172 24.25 1 93.19 590 VAL B CA 1
ATOM 8942 C C . VAL B 1 590 ? -13.148 23.766 25.578 1 93.19 590 VAL B C 1
ATOM 8944 O O . VAL B 1 590 ? -12.867 24.969 25.672 1 93.19 590 VAL B O 1
ATOM 8947 N N . GLU B 1 591 ? -13.242 23.047 26.594 1 94.19 591 GLU B N 1
ATOM 8948 C CA . GLU B 1 591 ? -12.531 23.391 27.828 1 94.19 591 GLU B CA 1
ATOM 8949 C C . GLU B 1 591 ? -11.07 22.969 27.75 1 94.19 591 GLU B C 1
ATOM 8951 O O . GLU B 1 591 ? -10.75 21.781 27.891 1 94.19 591 GLU B O 1
ATOM 8956 N N . GLU B 1 592 ? -10.18 23.859 27.609 1 90.19 592 GLU B N 1
ATOM 8957 C CA . GLU B 1 592 ? -8.805 23.625 27.172 1 90.19 592 GLU B CA 1
ATOM 8958 C C . GLU B 1 592 ? -7.973 22.984 28.266 1 90.19 592 GLU B C 1
ATOM 8960 O O . GLU B 1 592 ? -6.91 22.422 28 1 90.19 592 GLU B O 1
ATOM 8965 N N . VAL B 1 593 ? -8.367 23.109 29.5 1 89.94 593 VAL B N 1
ATOM 8966 C CA . VAL B 1 593 ? -7.586 22.562 30.609 1 89.94 593 VAL B CA 1
ATOM 8967 C C . VAL B 1 593 ? -7.867 21.078 30.75 1 89.94 593 VAL B C 1
ATOM 8969 O O . VAL B 1 593 ? -6.938 20.266 30.781 1 89.94 593 VAL B O 1
ATOM 8972 N N . SER B 1 594 ? -9.094 20.656 30.766 1 88.94 594 SER B N 1
ATOM 8973 C CA . SER B 1 594 ? -9.461 19.25 30.922 1 88.94 594 SER B CA 1
ATOM 8974 C C . SER B 1 594 ? -9.477 18.531 29.578 1 88.94 594 SER B C 1
ATOM 8976 O O . SER B 1 594 ? -9.375 17.297 29.531 1 88.94 594 SER B O 1
ATOM 8978 N N . GLY B 1 595 ? -9.742 19.297 28.562 1 87.94 595 GLY B N 1
ATOM 8979 C CA . GLY B 1 595 ? -9.859 18.688 27.25 1 87.94 595 GLY B CA 1
ATOM 8980 C C . GLY B 1 595 ? -11.281 18.297 26.891 1 87.94 595 GLY B C 1
ATOM 8981 O O . GLY B 1 595 ? -11.531 17.719 25.828 1 87.94 595 GLY B O 1
ATOM 8982 N N . ALA B 1 596 ? -12.234 18.594 27.672 1 92.06 596 ALA B N 1
ATOM 8983 C CA . ALA B 1 596 ? -13.633 18.281 27.391 1 92.06 596 ALA B CA 1
ATOM 8984 C C . ALA B 1 596 ? -14.141 19.047 26.172 1 92.06 596 ALA B C 1
ATOM 8986 O O . ALA B 1 596 ? -13.805 20.219 26 1 92.06 596 ALA B O 1
ATOM 8987 N N . VAL B 1 597 ? -14.914 18.344 25.344 1 92.81 597 VAL B N 1
ATOM 8988 C CA . VAL B 1 597 ? -15.43 18.938 24.125 1 92.81 597 VAL B CA 1
ATOM 8989 C C . VAL B 1 597 ? -16.922 18.688 24.016 1 92.81 597 VAL B C 1
ATOM 8991 O O . VAL B 1 597 ? -17.406 17.594 24.328 1 92.81 597 VAL B O 1
ATOM 8994 N N . VAL B 1 598 ? -17.625 19.703 23.609 1 91.94 598 VAL B N 1
ATOM 8995 C CA . VAL B 1 598 ? -19.016 19.562 23.203 1 91.94 598 VAL B CA 1
ATOM 8996 C C . VAL B 1 598 ? -19.219 20.156 21.797 1 91.94 598 VAL B C 1
ATOM 8998 O O . VAL B 1 598 ? -18.766 21.266 21.531 1 91.94 598 VAL B O 1
ATOM 9001 N N . GLU B 1 599 ? -19.734 19.406 20.953 1 92 599 GLU B N 1
ATOM 9002 C CA . GLU B 1 599 ? -20.016 19.828 19.578 1 92 599 GLU B CA 1
ATOM 9003 C C . GLU B 1 599 ? -21.438 19.484 19.172 1 92 599 GLU B C 1
ATOM 9005 O O . GLU B 1 599 ? -21.906 18.359 19.391 1 92 599 GLU B O 1
ATOM 9010 N N . VAL B 1 600 ? -22.141 20.469 18.578 1 93.12 600 VAL B N 1
ATOM 9011 C CA . VAL B 1 600 ? -23.531 20.266 18.219 1 93.12 600 VAL B CA 1
ATOM 9012 C C . VAL B 1 600 ? -23.875 21.094 16.984 1 93.12 600 VAL B C 1
ATOM 9014 O O . VAL B 1 600 ? -23.281 22.156 16.766 1 93.12 600 VAL B O 1
ATOM 9017 N N . MET B 1 601 ? -24.781 20.594 16.172 1 94.19 601 MET B N 1
ATOM 9018 C CA . MET B 1 601 ? -25.391 21.359 15.094 1 94.19 601 MET B CA 1
ATOM 9019 C C . MET B 1 601 ? -26.781 21.844 15.492 1 94.19 601 MET B C 1
ATOM 9021 O O . MET B 1 601 ? -27.625 21.062 15.914 1 94.19 601 MET B O 1
ATOM 9025 N N . LEU B 1 602 ? -27.016 23.125 15.414 1 95.06 602 LEU B N 1
ATOM 9026 C CA . LEU B 1 602 ? -28.281 23.734 15.844 1 95.06 602 LEU B CA 1
ATOM 9027 C C . LEU B 1 602 ? -29.062 24.25 14.648 1 95.06 602 LEU B C 1
ATOM 9029 O O . LEU B 1 602 ? -28.5 24.906 13.766 1 95.06 602 LEU B O 1
ATOM 9033 N N . ASP B 1 603 ? -30.359 24 14.602 1 94.56 603 ASP B N 1
ATOM 9034 C CA . ASP B 1 603 ? -31.172 24.438 13.469 1 94.56 603 ASP B CA 1
ATOM 9035 C C . ASP B 1 603 ? -32.469 25.062 13.938 1 94.56 603 ASP B C 1
ATOM 9037 O O . ASP B 1 603 ? -33.344 25.422 13.125 1 94.56 603 ASP B O 1
ATOM 9041 N N . THR B 1 604 ? -32.656 25.109 15.297 1 95.06 604 THR B N 1
ATOM 9042 C CA . THR B 1 604 ? -33.844 25.719 15.867 1 95.06 604 THR B CA 1
ATOM 9043 C C . THR B 1 604 ? -33.5 26.859 16.797 1 95.06 604 THR B C 1
ATOM 9045 O O . THR B 1 604 ? -32.438 26.844 17.453 1 95.06 604 THR B O 1
ATOM 9048 N N . ASP B 1 605 ? -34.375 27.891 16.844 1 97.12 605 ASP B N 1
ATOM 9049 C CA . ASP B 1 605 ? -34.219 29.047 17.734 1 97.12 605 ASP B CA 1
ATOM 9050 C C . ASP B 1 605 ? -32.875 29.703 17.562 1 97.12 605 ASP B C 1
ATOM 9052 O O . ASP B 1 605 ? -32.25 30.125 18.531 1 97.12 605 ASP B O 1
ATOM 9056 N N . ILE B 1 606 ? -32.344 29.672 16.344 1 97 606 ILE B N 1
ATOM 9057 C CA . ILE B 1 606 ? -31.078 30.328 16.016 1 97 606 ILE B CA 1
ATOM 9058 C C . ILE B 1 606 ? -31.359 31.656 15.312 1 97 606 ILE B C 1
ATOM 9060 O O . ILE B 1 606 ? -32.469 31.875 14.805 1 97 606 ILE B O 1
ATOM 9064 N N . PRO B 1 607 ? -30.375 32.625 15.297 1 96.81 607 PRO B N 1
ATOM 9065 C CA . PRO B 1 607 ? -30.625 33.906 14.617 1 96.81 607 PRO B CA 1
ATOM 9066 C C . PRO B 1 607 ? -31.078 33.719 13.172 1 96.81 607 PRO B C 1
ATOM 9068 O O . PRO B 1 607 ? -30.609 32.812 12.477 1 96.81 607 PRO B O 1
ATOM 9071 N N . ALA B 1 608 ? -31.984 34.531 12.773 1 95.81 608 ALA B N 1
ATOM 9072 C CA . ALA B 1 608 ? -32.531 34.438 11.43 1 95.81 608 ALA B CA 1
ATOM 9073 C C . ALA B 1 608 ? -31.438 34.531 10.367 1 95.81 608 ALA B C 1
ATOM 9075 O O . ALA B 1 608 ? -30.391 35.125 10.617 1 95.81 608 ALA B O 1
ATOM 9076 N N . ALA B 1 609 ? -31.781 34.062 9.18 1 94.19 609 ALA B N 1
ATOM 9077 C CA . ALA B 1 609 ? -30.812 34.031 8.094 1 94.19 609 ALA B CA 1
ATOM 9078 C C . ALA B 1 609 ? -30.406 35.438 7.68 1 94.19 609 ALA B C 1
ATOM 9080 O O . ALA B 1 609 ? -29.297 35.656 7.184 1 94.19 609 ALA B O 1
ATOM 9081 N N . THR B 1 610 ? -31.219 36.469 7.984 1 94.94 610 THR B N 1
ATOM 9082 C CA . THR B 1 610 ? -30.953 37.812 7.57 1 94.94 610 THR B CA 1
ATOM 9083 C C . THR B 1 610 ? -30.484 38.656 8.75 1 94.94 610 THR B C 1
ATOM 9085 O O . THR B 1 610 ? -30.281 39.875 8.625 1 94.94 610 THR B O 1
ATOM 9088 N N . GLN B 1 611 ? -30.406 38.031 9.93 1 95.62 611 GLN B N 1
ATOM 9089 C CA . GLN B 1 611 ? -29.953 38.75 11.117 1 95.62 611 GLN B CA 1
ATOM 9090 C C . GLN B 1 611 ? -28.453 39.031 11.078 1 95.62 611 GLN B C 1
ATOM 9092 O O . GLN B 1 611 ? -27.656 38.094 11.008 1 95.62 611 GLN B O 1
ATOM 9097 N N . LEU B 1 612 ? -28.078 40.281 11.062 1 96.31 612 LEU B N 1
ATOM 9098 C CA . LEU B 1 612 ? -26.672 40.625 11.195 1 96.31 612 LEU B CA 1
ATOM 9099 C C . LEU B 1 612 ? -26.203 40.406 12.633 1 96.31 612 LEU B C 1
ATOM 9101 O O . LEU B 1 612 ? -26.938 40.688 13.578 1 96.31 612 LEU B O 1
ATOM 9105 N N . LEU B 1 613 ? -25.016 39.938 12.703 1 96.12 613 LEU B N 1
ATOM 9106 C CA . LEU B 1 613 ? -24.453 39.562 14.008 1 96.12 613 LEU B CA 1
ATOM 9107 C C . LEU B 1 613 ? -23.109 40.25 14.234 1 96.12 613 LEU B C 1
ATOM 9109 O O . LEU B 1 613 ? -22.422 40.625 13.273 1 96.12 613 LEU B O 1
ATOM 9113 N N . SER B 1 614 ? -22.781 40.406 15.445 1 96.5 614 SER B N 1
ATOM 9114 C CA . SER B 1 614 ? -21.5 40.938 15.859 1 96.5 614 SER B CA 1
ATOM 9115 C C . SER B 1 614 ? -20.969 40.219 17.094 1 96.5 614 SER B C 1
ATOM 9117 O O . SER B 1 614 ? -21.734 39.75 17.938 1 96.5 614 SER B O 1
ATOM 9119 N N . PRO B 1 615 ? -19.641 40.062 17.141 1 97.31 615 PRO B N 1
ATOM 9120 C CA . PRO B 1 615 ? -19.062 39.438 18.344 1 97.31 615 PRO B CA 1
ATOM 9121 C C . PRO B 1 615 ? -19.438 40.188 19.625 1 97.31 615 PRO B C 1
ATOM 9123 O O . PRO B 1 615 ? -19.484 41.406 19.641 1 97.31 615 PRO B O 1
ATOM 9126 N N . ARG B 1 616 ? -19.719 39.406 20.703 1 97.75 616 ARG B N 1
ATOM 9127 C CA . ARG B 1 616 ? -20.109 39.969 21.984 1 97.75 616 ARG B CA 1
ATOM 9128 C C . ARG B 1 616 ? -19.469 39.156 23.141 1 97.75 616 ARG B C 1
ATOM 9130 O O . ARG B 1 616 ? -19.578 37.938 23.203 1 97.75 616 ARG B O 1
ATOM 9137 N N . ASN B 1 617 ? -18.734 39.812 23.922 1 98.19 617 ASN B N 1
ATOM 9138 C CA . ASN B 1 617 ? -18.328 39.344 25.25 1 98.19 617 ASN B CA 1
ATOM 9139 C C . ASN B 1 617 ? -18.969 40.188 26.344 1 98.19 617 ASN B C 1
ATOM 9141 O O . ASN B 1 617 ? -18.672 41.375 26.469 1 98.19 617 ASN B O 1
ATOM 9145 N N . PHE B 1 618 ? -19.797 39.531 27.156 1 98.31 618 PHE B N 1
ATOM 9146 C CA . PHE B 1 618 ? -20.578 40.312 28.094 1 98.31 618 PHE B CA 1
ATOM 9147 C C . PHE B 1 618 ? -20.703 39.625 29.438 1 98.31 618 PHE B C 1
ATOM 9149 O O . PHE B 1 618 ? -21 38.406 29.5 1 98.31 618 PHE B O 1
ATOM 9156 N N . MET B 1 619 ? -20.484 40.344 30.484 1 98.06 619 MET B N 1
ATOM 9157 C CA . MET B 1 619 ? -20.75 39.906 31.859 1 98.06 619 MET B CA 1
ATOM 9158 C C . MET B 1 619 ? -21.266 41.062 32.688 1 98.06 619 MET B C 1
ATOM 9160 O O . MET B 1 619 ? -20.75 42.188 32.594 1 98.06 619 MET B O 1
ATOM 9164 N N . ASN B 1 620 ? -22.234 40.906 33.469 1 98.19 620 ASN B N 1
ATOM 9165 C CA . ASN B 1 620 ? -22.656 41.906 34.469 1 98.19 620 ASN B CA 1
ATOM 9166 C C . ASN B 1 620 ? -22.688 41.312 35.875 1 98.19 620 ASN B C 1
ATOM 9168 O O . ASN B 1 620 ? -22.562 40.125 36.062 1 98.19 620 ASN B O 1
ATOM 9172 N N . ASN B 1 621 ? -22.766 42.188 36.938 1 97.62 621 ASN B N 1
ATOM 9173 C CA . ASN B 1 621 ? -22.656 41.719 38.344 1 97.62 621 ASN B CA 1
ATOM 9174 C C . ASN B 1 621 ? -24.016 41.688 39.031 1 97.62 621 ASN B C 1
ATOM 9176 O O . ASN B 1 621 ? -24.109 41.438 40.219 1 97.62 621 ASN B O 1
ATOM 9180 N N . GLY B 1 622 ? -25.031 41.969 38.219 1 96.19 622 GLY B N 1
ATOM 9181 C CA . GLY B 1 622 ? -26.359 42 38.812 1 96.19 622 GLY B CA 1
ATOM 9182 C C . GLY B 1 622 ? -26.469 42.938 40.031 1 96.19 622 GLY B C 1
ATOM 9183 O O . GLY B 1 622 ? -26.047 44.094 39.969 1 96.19 622 GLY B O 1
ATOM 9184 N N . ALA B 1 623 ? -27.031 42.375 41.125 1 95.25 623 ALA B N 1
ATOM 9185 C CA . ALA B 1 623 ? -27.328 43.219 42.281 1 95.25 623 ALA B CA 1
ATOM 9186 C C . ALA B 1 623 ? -26.109 43.344 43.188 1 95.25 623 ALA B C 1
ATOM 9188 O O . ALA B 1 623 ? -26.109 44.156 44.094 1 95.25 623 ALA B O 1
ATOM 9189 N N . THR B 1 624 ? -25.062 42.656 42.938 1 96.88 624 THR B N 1
ATOM 9190 C CA . THR B 1 624 ? -23.906 42.625 43.812 1 96.88 624 THR B CA 1
ATOM 9191 C C . THR B 1 624 ? -23.016 43.844 43.531 1 96.88 624 THR B C 1
ATOM 9193 O O . THR B 1 624 ? -22.703 44.156 42.375 1 96.88 624 THR B O 1
ATOM 9196 N N . THR B 1 625 ? -22.562 44.594 44.562 1 96.88 625 THR B N 1
ATOM 9197 C CA . THR B 1 625 ? -21.75 45.812 44.438 1 96.88 625 THR B CA 1
ATOM 9198 C C . THR B 1 625 ? -20.266 45.469 44.469 1 96.88 625 THR B C 1
ATOM 9200 O O . THR B 1 625 ? -19.516 46 45.281 1 96.88 625 THR B O 1
ATOM 9203 N N . ALA B 1 626 ? -19.891 44.625 43.625 1 97.62 626 ALA B N 1
ATOM 9204 C CA . ALA B 1 626 ? -18.516 44.219 43.375 1 97.62 626 ALA B CA 1
ATOM 9205 C C . ALA B 1 626 ? -18.266 43.906 41.906 1 97.62 626 ALA B C 1
ATOM 9207 O O . ALA B 1 626 ? -19.188 43.469 41.219 1 97.62 626 ALA B O 1
ATOM 9208 N N . ALA B 1 627 ? -17.156 44.062 41.469 1 98 627 ALA B N 1
ATOM 9209 C CA . ALA B 1 627 ? -16.844 44 40.031 1 98 627 ALA B CA 1
ATOM 9210 C C . ALA B 1 627 ? -16.828 42.562 39.531 1 98 627 ALA B C 1
ATOM 9212 O O . ALA B 1 627 ? -16.547 41.656 40.312 1 98 627 ALA B O 1
ATOM 9213 N N . VAL B 1 628 ? -17.125 42.312 38.312 1 98 628 VAL B N 1
ATOM 9214 C CA . VAL B 1 628 ? -16.891 41.094 37.562 1 98 628 VAL B CA 1
ATOM 9215 C C . VAL B 1 628 ? -15.828 41.312 36.5 1 98 628 VAL B C 1
ATOM 9217 O O . VAL B 1 628 ? -15.625 42.438 36.062 1 98 628 VAL B O 1
ATOM 9220 N N . ALA B 1 629 ? -15.133 40.281 36.094 1 98.31 629 ALA B N 1
ATOM 9221 C CA . ALA B 1 629 ? -14.094 40.406 35.094 1 98.31 629 ALA B CA 1
ATOM 9222 C C . ALA B 1 629 ? -13.914 39.125 34.312 1 98.31 629 ALA B C 1
ATOM 9224 O O . ALA B 1 629 ? -14.047 38.031 34.875 1 98.31 629 ALA B O 1
ATOM 9225 N N . TYR B 1 630 ? -13.664 39.219 33.094 1 97.75 630 TYR B N 1
ATOM 9226 C CA . TYR B 1 630 ? -13.273 38.094 32.25 1 97.75 630 TYR B CA 1
ATOM 9227 C C . TYR B 1 630 ? -12.031 38.438 31.422 1 97.75 630 TYR B C 1
ATOM 9229 O O . TYR B 1 630 ? -11.719 39.594 31.219 1 97.75 630 TYR B O 1
ATOM 9237 N N . ASP B 1 631 ? -11.328 37.438 31 1 96.62 631 ASP B N 1
ATOM 9238 C CA . ASP B 1 631 ? -10.164 37.562 30.125 1 96.62 631 ASP B CA 1
ATOM 9239 C C . ASP B 1 631 ? -10.477 37.031 28.734 1 96.62 631 ASP B C 1
ATOM 9241 O O . ASP B 1 631 ? -11.211 36.0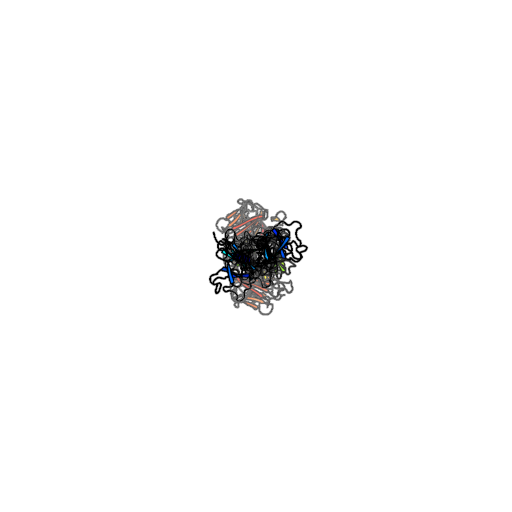62 28.578 1 96.62 631 ASP B O 1
ATOM 9245 N N . CYS B 1 632 ? -9.953 37.656 27.734 1 95.19 632 CYS B N 1
ATOM 9246 C CA . CYS B 1 632 ? -10.023 37.188 26.344 1 95.19 632 CYS B CA 1
ATOM 9247 C C . CYS B 1 632 ? -8.625 37.062 25.75 1 95.19 632 CYS B C 1
ATOM 9249 O O . CYS B 1 632 ? -7.785 37.969 25.938 1 95.19 632 CYS B O 1
ATOM 9251 N N . SER B 1 633 ? -8.414 35.938 25.078 1 92.31 633 SER B N 1
ATOM 9252 C CA . SER B 1 633 ? -7.098 35.719 24.484 1 92.31 633 SER B CA 1
ATOM 9253 C C . SER B 1 633 ? -7.129 35.938 22.969 1 92.31 633 SER B C 1
ATOM 9255 O O . SER B 1 633 ? -6.078 36 22.328 1 92.31 633 SER B O 1
ATOM 9257 N N . GLY B 1 634 ? -8.281 35.969 22.406 1 92.69 634 GLY B N 1
ATOM 9258 C CA . GLY B 1 634 ? -8.383 36.219 20.984 1 92.69 634 GLY B CA 1
ATOM 9259 C C . GLY B 1 634 ? -9.789 36.062 20.438 1 92.69 634 GLY B C 1
ATOM 9260 O O . GLY B 1 634 ? -10.508 35.125 20.859 1 92.69 634 GLY B O 1
ATOM 9261 N N . VAL B 1 635 ? -10.18 36.938 19.547 1 94.75 635 VAL B N 1
ATOM 9262 C CA . VAL B 1 635 ? -11.438 36.812 18.812 1 94.75 635 VAL B CA 1
ATOM 9263 C C . VAL B 1 635 ? -11.156 36.812 17.312 1 94.75 635 VAL B C 1
ATOM 9265 O O . VAL B 1 635 ? -10.367 37.625 16.812 1 94.75 635 VAL B O 1
ATOM 9268 N N . TYR B 1 636 ? -11.672 35.812 16.625 1 95.06 636 TYR B N 1
ATOM 9269 C CA . TYR B 1 636 ? -11.461 35.625 15.188 1 95.06 636 TYR B CA 1
ATOM 9270 C C . TYR B 1 636 ? -12.797 35.469 14.461 1 95.06 636 TYR B C 1
ATOM 9272 O O . TYR B 1 636 ? -13.68 34.75 14.914 1 95.06 636 TYR B O 1
ATOM 9280 N N . VAL B 1 637 ? -12.984 36.25 13.414 1 94.38 637 VAL B N 1
ATOM 9281 C CA . VAL B 1 637 ? -14.164 36.094 12.555 1 94.38 637 VAL B CA 1
ATOM 9282 C C . VAL B 1 637 ? -13.727 36.031 11.094 1 94.38 637 VAL B C 1
ATOM 9284 O O . VAL B 1 637 ? -12.945 36.844 10.633 1 94.38 637 VAL B O 1
ATOM 9287 N N . GLU B 1 638 ? -14.141 35.031 10.445 1 92.88 638 GLU B N 1
ATOM 9288 C CA . GLU B 1 638 ? -13.891 34.844 9.023 1 92.88 638 GLU B CA 1
ATOM 9289 C C . GLU B 1 638 ? -15.195 34.812 8.227 1 92.88 638 GLU B C 1
ATOM 9291 O O . GLU B 1 638 ? -16.156 34.156 8.625 1 92.88 638 GLU B O 1
ATOM 9296 N N . THR B 1 639 ? -15.164 35.594 7.211 1 90.25 639 THR B N 1
ATOM 9297 C CA . THR B 1 639 ? -16.328 35.625 6.332 1 90.25 639 THR B CA 1
ATOM 9298 C C . THR B 1 639 ? -15.906 35.469 4.875 1 90.25 639 THR B C 1
ATOM 9300 O O . THR B 1 639 ? -14.719 35.344 4.574 1 90.25 639 THR B O 1
ATOM 9303 N N . ASP B 1 640 ? -16.828 35.438 3.924 1 68.62 640 ASP B N 1
ATOM 9304 C CA . ASP B 1 640 ? -16.734 35.531 2.471 1 68.62 640 ASP B CA 1
ATOM 9305 C C . ASP B 1 640 ? -15.828 34.438 1.908 1 68.62 640 ASP B C 1
ATOM 9307 O O . ASP B 1 640 ? -14.758 34.719 1.36 1 68.62 640 ASP B O 1
ATOM 9311 N N . TYR B 1 641 ? -16.297 33.125 2.127 1 68.75 641 TYR B N 1
ATOM 9312 C CA . TYR B 1 641 ? -15.586 31.938 1.683 1 68.75 641 TYR B CA 1
ATOM 9313 C C . TYR B 1 641 ? -15.453 31.922 0.165 1 68.75 641 TYR B C 1
ATOM 9315 O O . TYR B 1 641 ? -16.281 32.469 -0.547 1 68.75 641 TYR B O 1
#

Nearest PDB structures (foldseek):
  4xxa-assembly1_B-2  TM=5.842E-01  e=4.244E-08  Vatairea macrocarpa
  4wv8-assembly1_C  TM=5.784E-01  e=4.472E-08  Vatairea macrocarpa
  4u2a-assembly1_A  TM=5.812E-01  e=1.149E-07  Vatairea macrocarpa
  1g9f-assembly1_A  TM=5.921E-01  e=2.392E-07  Glycine max
  4d69-assembly1_I  TM=5.499E-01  e=6.143E-07  Glycine max

Foldseek 3Di:
DDQADDALRQGDQDPPDDPSVVSVVRSVLSCLCQPQHEAAEQDAQEDDPDDDQFHKYQHDPNHDDLCPPLHRWIWGHHPNDIDTGRDDFFRWYQHNVVRFIWGDHPPHTDTDPDPPPPDLVPDWDADPVGRVRIDGDDPVVPDPPDDDDDDDDPDPDDDDDPDDDDDDDDDDDDDDDDDDPDDDDDPDDDDDDDPDPDDDDDDPPPDDDDPPDDDDDDPCPDDDPPDDDDDDDDDPDPPRDDDDDDPDPDDDDPDDPPDDDPPPDDDDDQADEEPPDDADNVRSYHYDDPDDDDDDPPDDDDDDFDDDDQQDWRWDFDDDPNFTAWIWGRHRGNWTWIWGDPGNPDIDTQWTADPVPRDIDGPDDDDADADDDQDQADDAPDKDWGWHDDLRDTFIKIGHNVRDMDGDDDDVVAWPKWKWAADAAQDIDTDNFAKDWFAGKHWDAADPPADQSNFGWMKGKWALAALTKTKMWTLDFRFFQAADPQDTKKKKKWKKFWADAAQFWKWWWFKALDNDDDGSQDALQPGAQTWGWMDTRPPDQFIWTWAAAGDGGTDTDGPDPVGGPPDRRWMKMWIWTHDRNHQWIWIWIAGPRVGDIDIDIGRPRHHDRPRTIITMTMIHHHGGSGMTMMIIRMIMMIIRD/DDQADDAQRQGDQDPPDPPSVVSVVVNVLSCLCQVQHAAAEQDAQEDDPDDDAFHKYQHDPNHDDPCPPQHRWIWGHHPNDIDTGRDDFQRWYQHNVVRFIWGDHPPHTDTPPPPDPPDLVPDKDADPVGRVRIDGDDCVVPDPPDDDDDDDDPDPDDDDDPDDDDDDDDDDDDDDDDDDVDDPDDPDPDDPDDPDPDDDDDDDPPDDDDPPDDDDDDPCPDDDDPDDDDDDDFDPDPPRDDDDDDPDPDDDDPDDPPDDDDPPDDDDDQADEEPPGDADPVRSYHYDDPDDDDDDPPDDDDDDFDDDDAQDWRWDFDDDPPATAWIWGRHRGHWTWIWGDPGNPDIDTQWTADPVPRDIDGPDDDDADADDDQDQADDAPDKDWGWHDDLRDTFIKIGHNVGDMDGDDDDCVQWPKWKWAADAAQDIDTDRFAKDWFAGKGWDAADPPADVSNFGWMKGKWALAALTKTKMWTLDFDFFQAADPLDTKKKKKWKKFWADAAQFWKWWWFKALDNDDDGSQDDLQPGAQTFGWMDTRPPAQFIWTWAAAGDGGTDTDGPDPVGGPPDRRWMKMWIWTHDRNHQWIWIWIAGVRVGDIDIDIGRPRHHDRPRTIITMTMIHHHGGSGMTMMIIRMIMMIIRD

InterPro domains:
  IPR021251 Protein of unknown function DUF2793 [PF10983] (24-109)

Organism: Ruegeria pomeroyi (strain ATCC 700808 / DSM 15171 / DSS-3) (NCBI:txid246200)

Solvent-accessible surface area (backbone atoms only — not comparable to full-atom values): 67106 Å² total; per-residue (Å²): 127,77,62,38,46,91,84,82,57,36,48,57,79,62,96,90,52,82,66,56,41,60,40,50,42,50,32,50,55,52,46,38,59,55,56,60,25,37,22,55,43,56,73,48,33,53,74,71,93,78,77,54,81,60,46,29,30,32,28,16,77,79,27,33,77,96,39,48,86,39,52,67,16,35,39,32,30,51,92,93,40,80,44,80,43,76,74,51,67,67,45,55,33,26,32,60,78,71,71,41,46,30,33,27,73,73,83,51,75,41,79,63,66,74,69,52,65,37,32,30,80,72,47,63,50,57,39,88,92,46,60,82,48,65,48,76,52,79,43,80,85,48,55,80,76,33,74,46,76,47,72,50,71,68,55,62,43,71,58,48,60,29,59,47,80,46,74,42,73,51,71,42,74,43,82,37,68,43,71,41,69,55,76,58,82,58,81,65,62,71,54,81,54,54,73,61,63,54,75,44,79,46,51,37,42,56,48,87,36,53,63,78,40,52,40,40,38,45,34,34,62,33,53,34,79,70,32,47,47,47,39,50,36,39,30,89,55,86,77,47,68,34,52,36,37,35,51,33,80,51,68,43,60,85,52,84,49,50,60,49,77,34,67,86,36,74,44,72,43,58,58,45,47,36,69,87,33,76,38,42,90,51,27,21,38,17,33,30,29,53,60,47,83,47,70,44,88,80,34,43,32,75,52,76,38,67,16,83,44,55,68,39,61,19,68,52,75,42,58,60,94,86,37,40,40,35,38,39,31,21,67,55,31,61,34,38,33,35,33,36,24,95,74,55,74,60,73,46,64,54,38,39,30,42,21,81,70,11,29,40,31,35,67,54,67,46,76,32,64,32,33,86,62,86,73,82,53,33,59,83,97,42,74,38,76,46,27,32,46,53,26,89,37,61,38,56,30,43,28,34,46,88,55,54,64,48,70,67,50,65,21,71,54,67,34,44,62,26,37,41,36,59,67,55,56,67,48,64,44,60,35,42,40,42,78,44,71,44,56,47,55,34,42,64,76,74,41,90,84,47,70,57,41,55,40,72,26,30,31,36,28,21,48,55,39,54,43,21,33,16,33,39,33,18,66,42,66,71,42,31,30,17,84,40,89,86,28,40,10,36,42,36,40,39,35,36,31,41,64,39,81,56,75,28,26,22,36,41,40,38,38,24,53,56,51,64,87,74,64,37,73,58,48,56,69,67,44,51,23,23,42,38,38,28,35,33,43,86,76,44,66,28,33,22,41,36,27,9,44,62,62,78,60,38,52,72,43,76,66,41,84,82,36,53,53,92,42,62,60,47,33,37,38,40,32,41,29,28,52,47,40,38,77,41,41,14,32,25,40,32,33,67,78,85,61,48,72,51,70,51,78,42,68,68,52,42,52,45,41,83,42,52,22,13,55,32,40,37,36,27,12,24,78,37,64,43,44,26,27,37,34,42,48,35,38,38,40,36,32,56,113,127,78,64,42,42,83,74,70,57,37,48,51,58,62,92,89,54,81,67,57,63,59,43,51,51,50,30,50,54,54,46,64,61,52,53,83,31,54,22,55,45,58,71,49,32,53,73,72,93,78,76,55,83,66,46,28,29,33,28,15,78,79,27,34,75,95,37,48,88,39,52,67,16,34,39,32,29,50,92,89,39,81,42,81,43,77,74,51,59,30,33,54,34,39,31,60,77,72,72,41,47,30,31,29,74,71,84,51,78,40,75,66,62,74,92,69,91,70,50,53,88,54,38,28,38,11,19,69,94,44,63,45,12,28,41,36,45,38,61,82,58,40,54,87,96,58,86,74,56,73,46,76,60,98,56,99,59,56,70,51,71,96,75,78,94,74,75,69,41,66,56,70,44,70,42,66,51,75,42,55,78,40,52,73,43,59,71,35,96,65,51,59,45,55,75,48,84,58,69,32,52,38,40,34,40,50,47,79,32,46,65,78,33,52,37,39,36,46,35,36,68,37,53,33,70,70,30,46,43,46,39,45,36,32,26,87,54,86,83,52,74,38,46,41,35,69,62,35,92,48,71,48,60,73,50,80,76,85,74,85,88,49,97,70,30,48,77,40,56,53,23,37,9,26,42,79,30,78,38,44,96,84,44,34,70,26,72,50,55,87,38,74,41,83,39,43,66,87,66,66,64,46,82,45,65,39,45,65,48,56,67,25,30,22,32,44,34,28,20,50,68,82,35,42,22,32,40,39,33,24,69,53,29,78,35,43,34,34,30,20,11,74,74,54,73,60,73,29,61,26,38,38,32,40,73,89,78,64,51,76,42,57,79,34,68,77,42,58,57,52,33,86,63,86,74,82,54,33,59,83,67,23,27,25,42,38,29,33,46,55,29,88,38,71,38,56,29,39,26,33,47,88,56,50,54,50,41,57,43,76,57,68,89,68,30,49,64,25,37,40,31,22,41,46,54,65,48,63,36,63,38,84,51,59,77,46,72,46,54,49,54,34,40,65,75,60,39,92,83,47,68,56,42,51,37,70,27,30,33,35,27,21,47,56,40,55,43,20,33,17,33,38,34,18,65,43,78,74,42,31,30,16,84,40,90,84,28,41,11,35,42,36,25,36,32,37,31,40,64,38,78,55,77,29,25,20,36,40,40,37,38,24,54,56,53,65,86,73,64,36,75,58,47,57,67,67,44,52,23,21,42,39,38,28,36,33,43,85,76,45,66,28,33,22,40,36,25,10,45,63,64,76,61,37,52,71,45,75,65,41,83,84,36,52,54,92,42,60,62,47,31,36,38,41,33,40,29,25,53,47,39,39,77,41,41,13,35,24,41,31,33,67,76,85,61,48,73,50,72,50,78,42,69,67,52,43,51,44,42,84,43,52,24,11,54,32,41,37,35,27,12,25,80,38,63,43,45,27,29,37,35,40,46,32,39,24,40,35,32,56,124